Protein AF-0000000073259400 (afdb_homodimer)

Structure (mmCIF, N/CA/C/O backbone):
data_AF-0000000073259400-model_v1
#
loop_
_entity.id
_entity.type
_entity.pdbx_description
1 polymer 'Chromosome 3, complete genome'
#
loop_
_atom_site.group_PDB
_atom_site.id
_atom_site.type_symbol
_atom_site.label_atom_id
_atom_site.label_alt_id
_atom_site.label_comp_id
_atom_site.label_asym_id
_atom_site.label_entity_id
_atom_site.label_seq_id
_atom_site.pdbx_PDB_ins_code
_atom_site.Cartn_x
_atom_site.Cartn_y
_atom_site.Cartn_z
_atom_site.occupancy
_atom_site.B_iso_or_equiv
_atom_site.auth_seq_id
_atom_site.auth_comp_id
_atom_site.auth_asym_id
_atom_site.auth_atom_id
_atom_site.pdbx_PDB_model_num
ATOM 1 N N . MET A 1 1 ? 53.688 57.219 13.062 1 26.3 1 MET A N 1
ATOM 2 C CA . MET A 1 1 ? 53.062 55.906 13.102 1 26.3 1 MET A CA 1
ATOM 3 C C . MET A 1 1 ? 52.031 55.844 14.219 1 26.3 1 MET A C 1
ATOM 5 O O . MET A 1 1 ? 52.344 55.469 15.344 1 26.3 1 MET A O 1
ATOM 9 N N . GLN A 1 2 ? 51.031 56.719 14.305 1 27.25 2 GLN A N 1
ATOM 10 C CA . GLN A 1 2 ? 50.188 57.125 15.422 1 27.25 2 GLN A CA 1
ATOM 11 C C . GLN A 1 2 ? 49.188 56 15.758 1 27.25 2 GLN A C 1
ATOM 13 O O . GLN A 1 2 ? 48.594 55.406 14.867 1 27.25 2 GLN A O 1
ATOM 18 N N . ASN A 1 3 ? 49.312 55.344 17 1 28.23 3 ASN A N 1
ATOM 19 C CA . ASN A 1 3 ? 48.688 54.281 17.766 1 28.23 3 ASN A CA 1
ATOM 20 C C . ASN A 1 3 ? 47.188 54.531 17.922 1 28.23 3 ASN A C 1
ATOM 22 O O . ASN A 1 3 ? 46.781 55.438 18.656 1 28.23 3 ASN A O 1
ATOM 26 N N . GLN A 1 4 ? 46.375 54.562 16.844 1 31.14 4 GLN A N 1
ATOM 27 C CA . GLN A 1 4 ? 44.969 54.938 16.938 1 31.14 4 GLN A CA 1
ATOM 28 C C . GLN A 1 4 ? 44.25 54.094 17.984 1 31.14 4 GLN A C 1
ATOM 30 O O . GLN A 1 4 ? 44.406 52.875 18.016 1 31.14 4 GLN A O 1
ATOM 35 N N . PRO A 1 5 ? 43.812 54.719 19.156 1 35.62 5 PRO A N 1
ATOM 36 C CA . PRO A 1 5 ? 43.188 54.125 20.344 1 35.62 5 PRO A CA 1
ATOM 37 C C . PRO A 1 5 ? 42.031 53.219 20.016 1 35.62 5 PRO A C 1
ATOM 39 O O . PRO A 1 5 ? 41.344 53.406 19 1 35.62 5 PRO A O 1
ATOM 42 N N . THR A 1 6 ? 42.156 51.875 20.266 1 33.78 6 THR A N 1
ATOM 43 C CA . THR A 1 6 ? 41.281 50.719 20.109 1 33.78 6 THR A CA 1
ATOM 44 C C . THR A 1 6 ? 39.938 50.969 20.797 1 33.78 6 THR A C 1
ATOM 46 O O . THR A 1 6 ? 39.875 51.344 21.969 1 33.78 6 THR A O 1
ATOM 49 N N . GLY A 1 7 ? 38.938 51.469 20.047 1 32.25 7 GLY A N 1
ATOM 50 C CA . GLY A 1 7 ? 37.594 51.844 20.5 1 32.25 7 GLY A CA 1
ATOM 51 C C . GLY A 1 7 ? 37 50.844 21.5 1 32.25 7 GLY A C 1
ATOM 52 O O . GLY A 1 7 ? 37.5 49.719 21.609 1 32.25 7 GLY A O 1
ATOM 53 N N . PRO A 1 8 ? 36.375 51.375 22.656 1 37.16 8 PRO A N 1
ATOM 54 C CA . PRO A 1 8 ? 35.906 50.625 23.828 1 37.16 8 PRO A CA 1
ATOM 55 C C . PRO A 1 8 ? 35 49.438 23.469 1 37.16 8 PRO A C 1
ATOM 57 O O . PRO A 1 8 ? 34.375 49.438 22.406 1 37.16 8 PRO A O 1
ATOM 60 N N . PRO A 1 9 ? 35.25 48.219 24.047 1 34.56 9 PRO A N 1
ATOM 61 C CA . PRO A 1 9 ? 34.531 46.969 23.844 1 34.56 9 PRO A CA 1
ATOM 62 C C . PRO A 1 9 ? 33.031 47.094 24.047 1 34.56 9 PRO A C 1
ATOM 64 O O . PRO A 1 9 ? 32.594 47.812 24.953 1 34.56 9 PRO A O 1
ATOM 67 N N . ARG A 1 10 ? 32.188 47.094 23 1 32.34 10 ARG A N 1
ATOM 68 C CA . ARG A 1 10 ? 30.719 47.156 23.016 1 32.34 10 ARG A CA 1
ATOM 69 C C . ARG A 1 10 ? 30.141 46.281 24.125 1 32.34 10 ARG A C 1
ATOM 71 O O . ARG A 1 10 ? 30.406 45.094 24.188 1 32.34 10 ARG A O 1
ATOM 78 N N . LYS A 1 11 ? 29.828 46.844 25.25 1 35.34 11 LYS A N 1
ATOM 79 C CA . LYS A 1 11 ? 29.141 46.188 26.375 1 35.34 11 LYS A CA 1
ATOM 80 C C . LYS A 1 11 ? 27.984 45.344 25.875 1 35.34 11 LYS A C 1
ATOM 82 O O . LYS A 1 11 ? 27.172 45.781 25.062 1 35.34 11 LYS A O 1
ATOM 87 N N . ARG A 1 12 ? 28.188 44.094 25.875 1 39 12 ARG A N 1
ATOM 88 C CA . ARG A 1 12 ? 27.219 43.031 25.578 1 39 12 ARG A CA 1
ATOM 89 C C . ARG A 1 12 ? 25.891 43.281 26.297 1 39 12 ARG A C 1
ATOM 91 O O . ARG A 1 12 ? 25.781 43.031 27.5 1 39 12 ARG A O 1
ATOM 98 N N . ALA A 1 13 ? 25.172 44.438 26.078 1 39.91 13 ALA A N 1
ATOM 99 C CA . ALA A 1 13 ? 24.062 44.969 26.875 1 39.91 13 ALA A CA 1
ATOM 100 C C . ALA A 1 13 ? 23.062 43.875 27.219 1 39.91 13 ALA A C 1
ATOM 102 O O . ALA A 1 13 ? 22.688 43.688 28.375 1 39.91 13 ALA A O 1
ATOM 103 N N . LEU A 1 14 ? 21.875 43.688 26.344 1 49.19 14 LEU A N 1
ATOM 104 C CA . LEU A 1 14 ? 20.469 43.938 26.641 1 49.19 14 LEU A CA 1
ATOM 105 C C . LEU A 1 14 ? 19.812 42.688 27.234 1 49.19 14 LEU A C 1
ATOM 107 O O . LEU A 1 14 ? 20.094 41.562 26.797 1 49.19 14 LEU A O 1
ATOM 111 N N . GLN A 1 15 ? 19.359 42.562 28.469 1 58.25 15 GLN A N 1
ATOM 112 C CA . GLN A 1 15 ? 18.547 41.594 29.203 1 58.25 15 GLN A CA 1
ATOM 113 C C . GLN A 1 15 ? 17.297 41.219 28.422 1 58.25 15 GLN A C 1
ATOM 115 O O . GLN A 1 15 ? 16.625 42.062 27.844 1 58.25 15 GLN A O 1
ATOM 120 N N . ALA A 1 16 ? 17.062 39.969 28.172 1 69.62 16 ALA A N 1
ATOM 121 C CA . ALA A 1 16 ? 15.852 39.438 27.531 1 69.62 16 ALA A CA 1
ATOM 122 C C . ALA A 1 16 ? 14.617 39.75 28.359 1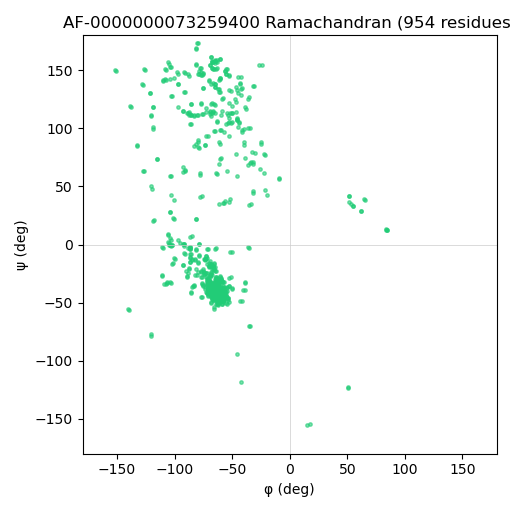 69.62 16 ALA A C 1
ATOM 124 O O . ALA A 1 16 ? 14.703 39.938 29.578 1 69.62 16 ALA A O 1
ATOM 125 N N . CYS A 1 17 ? 13.453 40.094 27.797 1 69.06 17 CYS A N 1
ATOM 126 C CA . CYS A 1 17 ? 12.203 40.375 28.5 1 69.06 17 CYS A CA 1
ATOM 127 C C . CYS A 1 17 ? 11.766 39.125 29.297 1 69.06 17 CYS A C 1
ATOM 129 O O . CYS A 1 17 ? 12.328 38.062 29.125 1 69.06 17 CYS A O 1
ATOM 131 N N . ASP A 1 18 ? 10.914 39.25 30.312 1 71.5 18 ASP A N 1
ATOM 132 C CA . ASP A 1 18 ? 10.484 38.188 31.219 1 71.5 18 ASP A CA 1
ATOM 133 C C . ASP A 1 18 ? 9.906 37 30.453 1 71.5 18 ASP A C 1
ATOM 135 O O . ASP A 1 18 ? 10.188 35.844 30.781 1 71.5 18 ASP A O 1
ATOM 139 N N . PHE A 1 19 ? 9.148 37.344 29.438 1 71.69 19 PHE A N 1
ATOM 140 C CA . PHE A 1 19 ? 8.516 36.312 28.641 1 71.69 19 PHE A CA 1
ATOM 141 C C . PHE A 1 19 ? 9.562 35.531 27.844 1 71.69 19 PHE A C 1
ATOM 143 O O . PHE A 1 19 ? 9.555 34.281 27.859 1 71.69 19 PHE A O 1
ATOM 150 N N . CYS A 1 20 ? 10.383 36.188 27.203 1 70.62 20 CYS A N 1
ATOM 151 C CA . CYS A 1 20 ? 11.422 35.531 26.391 1 70.62 20 CYS A CA 1
ATOM 152 C C . CYS A 1 20 ? 12.398 34.781 27.281 1 70.62 20 CYS A C 1
ATOM 154 O O . CYS A 1 20 ? 12.828 33.688 26.906 1 70.62 20 CYS A O 1
ATOM 156 N N . HIS A 1 21 ? 12.711 35.312 28.453 1 71.44 21 HIS A N 1
ATOM 157 C CA . HIS A 1 21 ? 13.625 34.688 29.406 1 71.44 21 HIS A CA 1
ATOM 158 C C . HIS A 1 21 ? 13.031 33.406 29.969 1 71.44 21 HIS A C 1
ATOM 160 O O . HIS A 1 21 ? 13.719 32.375 30.047 1 71.44 21 HIS A O 1
ATOM 166 N N . SER A 1 22 ? 11.797 33.531 30.297 1 67.94 22 SER A N 1
ATOM 167 C CA . SER A 1 22 ? 11.156 32.375 30.938 1 67.94 22 SER A CA 1
ATOM 168 C C . SER A 1 22 ? 10.984 31.234 29.953 1 67.94 22 SER A C 1
ATOM 170 O O . SER A 1 22 ? 10.984 30.062 30.344 1 67.94 22 SER A O 1
ATOM 172 N N . ARG A 1 23 ? 10.898 31.625 28.672 1 65.75 23 ARG A N 1
ATOM 173 C CA . ARG A 1 23 ? 10.594 30.609 27.656 1 65.75 23 ARG A CA 1
ATOM 174 C C . ARG A 1 23 ? 11.836 30.266 26.844 1 65.75 23 ARG A C 1
ATOM 176 O O . ARG A 1 23 ? 11.766 29.453 25.922 1 65.75 23 ARG A O 1
ATOM 183 N N . GLY A 1 24 ? 13.008 30.891 27.203 1 65.38 24 GLY A N 1
ATOM 184 C CA . GLY A 1 24 ? 14.281 30.703 26.531 1 65.38 24 GLY A CA 1
ATOM 185 C C . GLY A 1 24 ? 14.25 31.141 25.078 1 65.38 24 GLY A C 1
ATOM 186 O O . GLY A 1 24 ? 14.906 30.547 24.219 1 65.38 24 GLY A O 1
ATOM 187 N N . LEU A 1 25 ? 13.438 32.094 24.703 1 65.19 25 LEU A N 1
ATOM 188 C CA . LEU A 1 25 ? 13.336 32.656 23.359 1 65.19 25 LEU A CA 1
ATOM 189 C C . LEU A 1 25 ? 14.312 33.812 23.172 1 65.19 25 LEU A C 1
ATOM 191 O O . LEU A 1 25 ? 14.727 34.438 24.141 1 65.19 25 LEU A O 1
ATOM 195 N N . LYS A 1 26 ? 14.859 34 21.953 1 67.06 26 LYS A N 1
ATOM 196 C CA . LYS A 1 26 ? 15.672 35.156 21.672 1 67.06 26 LYS A CA 1
ATOM 197 C C . LYS A 1 26 ? 14.828 36.438 21.719 1 67.06 26 LYS A C 1
ATOM 199 O O . LYS A 1 26 ? 13.875 36.594 20.953 1 67.06 26 LYS A O 1
ATOM 204 N N . CYS A 1 27 ? 15.094 37.188 22.594 1 65 27 CYS A N 1
ATOM 205 C CA . CYS A 1 27 ? 14.422 38.469 22.75 1 65 27 CYS A CA 1
ATOM 206 C C . CYS A 1 27 ? 14.859 39.469 21.688 1 65 27 CYS A C 1
ATOM 208 O O . CYS A 1 27 ? 16.016 39.906 21.672 1 65 27 CYS A O 1
ATOM 210 N N . ARG A 1 28 ? 14.164 39.594 20.547 1 64.56 28 ARG A N 1
ATOM 211 C CA . ARG A 1 28 ? 14.469 40.531 19.484 1 64.56 28 ARG A CA 1
ATOM 212 C C . ARG A 1 28 ? 13.961 41.938 19.828 1 64.56 28 ARG A C 1
ATOM 214 O O . ARG A 1 28 ? 12.859 42.312 19.422 1 64.56 28 ARG A O 1
ATOM 221 N N . ARG A 1 29 ? 14.797 42.688 20.469 1 60.22 29 ARG A N 1
ATOM 222 C CA . ARG A 1 29 ? 14.43 44.062 20.859 1 60.22 29 ARG A CA 1
ATOM 223 C C . ARG A 1 29 ? 14.766 45.062 19.75 1 60.22 29 ARG A C 1
ATOM 225 O O . ARG A 1 29 ? 15.836 44.969 19.141 1 60.22 29 ARG A O 1
ATOM 232 N N . LEU A 1 30 ? 13.742 45.656 19.141 1 51.31 30 LEU A N 1
ATOM 233 C CA . LEU A 1 30 ? 14.008 46.75 18.219 1 51.31 30 LEU A CA 1
ATOM 234 C C . LEU A 1 30 ? 14.852 47.844 18.875 1 51.31 30 LEU A C 1
ATOM 236 O O . LEU A 1 30 ? 14.555 48.281 20 1 51.31 30 LEU A O 1
ATOM 240 N N . SER A 1 31 ? 16.062 47.906 18.562 1 46.91 31 SER A N 1
ATOM 241 C CA . SER A 1 31 ? 16.859 49.031 19.047 1 46.91 31 SER A CA 1
ATOM 242 C C . SER A 1 31 ? 16.141 50.375 18.859 1 46.91 31 SER A C 1
ATOM 244 O O . SER A 1 31 ? 15.617 50.656 17.781 1 46.91 31 SER A O 1
ATOM 246 N N . ALA A 1 32 ? 15.641 51 19.906 1 42.41 32 ALA A N 1
ATOM 247 C CA . ALA A 1 32 ? 15.141 52.375 19.906 1 42.41 32 ALA A CA 1
ATOM 248 C C . ALA A 1 32 ? 16.109 53.312 19.172 1 42.41 32 ALA A C 1
ATOM 250 O O . ALA A 1 32 ? 17.328 53.219 19.391 1 42.41 32 ALA A O 1
ATOM 251 N N . ASP A 1 33 ? 15.812 53.781 18.016 1 42 33 ASP A N 1
ATOM 252 C CA . ASP A 1 33 ? 16.438 55.062 17.703 1 42 33 ASP A CA 1
ATOM 253 C C . ASP A 1 33 ? 16.391 56 18.891 1 42 33 ASP A C 1
ATOM 255 O O . ASP A 1 33 ? 15.422 56.031 19.641 1 42 33 ASP A O 1
ATOM 259 N N . PRO A 1 34 ? 17.516 56.688 19.422 1 40.56 34 PRO A N 1
ATOM 260 C CA . PRO A 1 34 ? 17.562 57.625 20.547 1 40.56 34 PRO A CA 1
ATOM 261 C C . PRO A 1 34 ? 16.375 58.594 20.562 1 40.56 34 PRO A C 1
ATOM 263 O O . PRO A 1 34 ? 16.062 59.188 21.594 1 40.56 34 PRO A O 1
ATOM 266 N N . GLN A 1 35 ? 16.062 59.25 19.391 1 40.47 35 GLN A N 1
ATOM 267 C CA . GLN A 1 35 ? 15.172 60.406 19.5 1 40.47 35 GLN A CA 1
ATOM 268 C C . GLN A 1 35 ? 13.773 60 19.953 1 40.47 35 GLN A C 1
ATOM 270 O O . GLN A 1 35 ? 12.969 60.844 20.359 1 40.47 35 GLN A O 1
ATOM 275 N N . THR A 1 36 ? 13.156 59.031 19.234 1 38.88 36 THR A N 1
ATOM 276 C CA . THR A 1 36 ? 11.75 58.844 19.594 1 38.88 36 THR A CA 1
ATOM 277 C C . THR A 1 36 ? 11.625 57.938 20.828 1 38.88 36 THR A C 1
ATOM 279 O O . THR A 1 36 ? 11.922 56.75 20.766 1 38.88 36 THR A O 1
ATOM 282 N N . GLN A 1 37 ? 11.734 58.469 22.062 1 36.44 37 GLN A N 1
ATOM 283 C CA . GLN A 1 37 ? 11.758 58.062 23.469 1 36.44 37 GLN A CA 1
ATOM 284 C C . GLN A 1 37 ? 10.82 56.875 23.703 1 36.44 37 GLN A C 1
ATOM 286 O O . GLN A 1 37 ? 11.156 55.969 24.469 1 36.44 37 GLN A O 1
ATOM 291 N N . ASP A 1 38 ? 9.484 57.156 23.609 1 37.81 38 ASP A N 1
ATOM 292 C CA . ASP A 1 38 ? 8.469 56.438 24.406 1 37.81 38 ASP A CA 1
ATOM 293 C C . ASP A 1 38 ? 8.203 55.062 23.844 1 37.81 38 ASP A C 1
ATOM 295 O O . ASP A 1 38 ? 7.242 54.375 24.25 1 37.81 38 ASP A O 1
ATOM 299 N N . ILE A 1 39 ? 8.383 54.875 22.547 1 43.12 39 ILE A N 1
ATOM 300 C CA . ILE A 1 39 ? 7.758 53.656 22.031 1 43.12 39 ILE A CA 1
ATOM 301 C C . ILE A 1 39 ? 8.383 52.438 22.688 1 43.12 39 ILE A C 1
ATOM 303 O O . ILE A 1 39 ? 9.594 52.219 22.594 1 43.12 39 ILE A O 1
ATOM 307 N N . SER A 1 40 ? 7.684 51.781 23.609 1 47.44 40 SER A N 1
ATOM 308 C CA . SER A 1 40 ? 7.734 50.688 24.531 1 47.44 40 SER A CA 1
ATOM 309 C C . SER A 1 40 ? 8.484 49.5 23.938 1 47.44 40 SER A C 1
ATOM 311 O O . SER A 1 40 ? 8.422 49.25 22.734 1 47.44 40 SER A O 1
ATOM 313 N N . ASN A 1 41 ? 9.672 49.062 24.516 1 53.94 41 ASN A N 1
ATOM 314 C CA . ASN A 1 41 ? 10.609 47.938 24.516 1 53.94 41 ASN A CA 1
ATOM 315 C C . ASN A 1 41 ? 9.891 46.625 24.297 1 53.94 41 ASN A C 1
ATOM 317 O O . ASN A 1 41 ? 9.828 45.781 25.219 1 53.94 41 ASN A O 1
ATOM 321 N N . VAL A 1 42 ? 8.891 46.625 23.531 1 61.44 42 VAL A N 1
ATOM 322 C CA . VAL A 1 42 ? 8.211 45.375 23.266 1 61.44 42 VAL A CA 1
ATOM 323 C C . VAL A 1 42 ? 9.031 44.531 22.281 1 61.44 42 VAL A C 1
ATOM 325 O O . VAL A 1 42 ? 9.539 45.031 21.297 1 61.44 42 VAL A O 1
ATOM 328 N N . CYS A 1 43 ? 9.594 43.406 22.688 1 67.62 43 CYS A N 1
ATOM 329 C CA . CYS A 1 43 ? 10.383 42.531 21.797 1 67.62 43 CYS A CA 1
ATOM 330 C C . CYS A 1 43 ? 9.508 41.906 20.734 1 67.62 43 CYS A C 1
ATOM 332 O O . CYS A 1 43 ? 8.312 41.688 20.953 1 67.62 43 CYS A O 1
ATOM 334 N N . LEU A 1 44 ? 9.961 41.844 19.625 1 66.62 44 LEU A N 1
ATOM 335 C CA . LEU A 1 44 ? 9.258 41.281 18.484 1 66.62 44 LEU A CA 1
ATOM 336 C C . LEU A 1 44 ? 8.75 39.875 18.812 1 66.62 44 LEU A C 1
ATOM 338 O O . LEU A 1 44 ? 7.688 39.469 18.344 1 66.62 44 LEU A O 1
ATOM 342 N N . THR A 1 45 ? 9.438 39.25 19.656 1 69.31 45 THR A N 1
ATOM 343 C CA . THR A 1 45 ? 9.031 37.938 20.078 1 69.31 45 THR A CA 1
ATOM 344 C C . THR A 1 45 ? 7.742 37.969 20.875 1 69.31 45 THR A C 1
ATOM 346 O O . THR A 1 45 ? 6.832 37.188 20.656 1 69.31 45 THR A O 1
ATOM 349 N N . CYS A 1 46 ? 7.695 38.875 21.797 1 68.25 46 CYS A N 1
ATOM 350 C CA . CYS A 1 46 ? 6.496 39.062 22.609 1 68.25 46 CYS A CA 1
ATOM 351 C C . CYS A 1 46 ? 5.312 39.5 21.75 1 68.25 46 CYS A C 1
ATOM 353 O O . CYS A 1 46 ? 4.184 39.031 21.969 1 68.25 46 CYS A O 1
ATOM 355 N N . ILE A 1 47 ? 5.543 40.25 20.766 1 67.62 47 ILE A N 1
ATOM 356 C CA . ILE A 1 47 ? 4.504 40.656 19.844 1 67.62 47 ILE A CA 1
ATOM 357 C C . ILE A 1 47 ? 3.988 39.469 19.062 1 67.62 47 ILE A C 1
ATOM 359 O O . ILE A 1 47 ? 2.777 39.281 18.906 1 67.62 47 ILE A O 1
ATOM 363 N N . ASP A 1 48 ? 4.898 38.719 18.688 1 63.75 48 ASP A N 1
ATOM 364 C CA . ASP A 1 48 ? 4.551 37.562 17.906 1 63.75 48 ASP A CA 1
ATOM 365 C C . ASP A 1 48 ? 3.682 36.594 18.703 1 63.75 48 ASP A C 1
ATOM 367 O O . ASP A 1 48 ? 2.787 35.938 18.156 1 63.75 48 ASP A O 1
ATOM 371 N N . TYR A 1 49 ? 3.93 36.562 20 1 64.81 49 TYR A N 1
ATOM 372 C CA . TYR A 1 49 ? 3.209 35.656 20.906 1 64.81 49 TYR A CA 1
ATOM 373 C C . TYR A 1 49 ? 2.031 36.375 21.547 1 64.81 49 TYR A C 1
ATOM 375 O O . TYR A 1 49 ? 1.343 35.812 22.406 1 64.81 49 TYR A O 1
ATOM 383 N N . ASN A 1 50 ? 1.78 37.625 21.234 1 62.72 50 ASN A N 1
ATOM 384 C CA . ASN A 1 50 ? 0.739 38.5 21.766 1 62.72 50 ASN A CA 1
ATOM 385 C C . ASN A 1 50 ? 0.767 38.562 23.281 1 62.72 50 ASN A C 1
ATOM 387 O O . ASN A 1 50 ? -0.275 38.438 23.938 1 62.72 50 ASN A O 1
ATOM 391 N N . VAL A 1 51 ? 1.895 38.5 23.734 1 69.69 51 VAL A N 1
ATOM 392 C CA . VAL A 1 51 ? 2.039 38.625 25.172 1 69.69 51 VAL A CA 1
ATOM 393 C C . VAL A 1 51 ? 2.641 40 25.516 1 69.69 51 VAL A C 1
ATOM 395 O O . VAL A 1 51 ? 3.295 40.625 24.688 1 69.69 51 VAL A O 1
ATOM 398 N N . GLN A 1 52 ? 2.293 40.562 26.719 1 70.81 52 GLN A N 1
ATOM 399 C CA . GLN A 1 52 ? 2.846 41.812 27.203 1 70.81 52 GLN A CA 1
ATOM 400 C C . GLN A 1 52 ? 4.328 41.688 27.547 1 70.81 52 GLN A C 1
ATOM 402 O O . GLN A 1 52 ? 4.715 40.781 28.297 1 70.81 52 GLN A O 1
ATOM 407 N N . CYS A 1 53 ? 5.172 42.281 26.828 1 69.19 53 CYS A N 1
ATOM 408 C CA . CYS A 1 53 ? 6.609 42.281 27.078 1 69.19 53 CYS A CA 1
ATOM 409 C C . CYS A 1 53 ? 6.938 43 28.375 1 69.19 53 CYS A C 1
ATOM 411 O O . CYS A 1 53 ? 6.727 44.219 28.5 1 69.19 53 CYS A O 1
ATOM 413 N N . THR A 1 54 ? 7.145 42.312 29.531 1 72.62 54 THR A N 1
ATOM 414 C CA . THR A 1 54 ? 7.457 42.906 30.828 1 72.62 54 THR A CA 1
ATOM 415 C C . THR A 1 54 ? 8.914 42.625 31.203 1 72.62 54 THR A C 1
ATOM 417 O O . THR A 1 54 ? 9.523 41.688 30.734 1 72.62 54 THR A O 1
ATOM 420 N N . MET A 1 55 ? 9.695 43.5 31.828 1 63.72 55 MET A N 1
ATOM 421 C CA . MET A 1 55 ? 11.062 43.406 32.344 1 63.72 55 MET A CA 1
ATOM 422 C C . MET A 1 55 ? 11.109 43.656 33.844 1 63.72 55 MET A C 1
ATOM 424 O O . MET A 1 55 ? 11.805 44.594 34.281 1 63.72 55 MET A O 1
ATOM 428 N N . ASN A 1 56 ? 10.242 43.031 34.719 1 64.81 56 ASN A N 1
ATOM 429 C CA . ASN A 1 56 ? 10.141 43.281 36.156 1 64.81 56 ASN A CA 1
ATOM 430 C C . ASN A 1 56 ? 11.133 42.438 36.938 1 64.81 56 ASN A C 1
ATOM 432 O O . ASN A 1 56 ? 11.164 42.5 38.156 1 64.81 56 ASN A O 1
ATOM 436 N N . ARG A 1 57 ? 11.867 41.562 36.25 1 60.62 57 ARG A N 1
ATOM 437 C CA . ARG A 1 57 ? 12.805 40.75 37 1 60.62 57 ARG A CA 1
ATOM 438 C C . ARG A 1 57 ? 13.914 41.562 37.625 1 60.62 57 ARG A C 1
ATOM 440 O O . ARG A 1 57 ? 14.477 42.469 36.969 1 60.62 57 ARG A O 1
ATOM 447 N N . PRO A 1 58 ? 14.016 41.469 39.031 1 54.28 58 PRO A N 1
ATOM 448 C CA . PRO A 1 58 ? 15.078 42.25 39.688 1 54.28 58 PRO A CA 1
ATOM 449 C C . PRO A 1 58 ? 16.469 41.875 39.188 1 54.28 58 PRO A C 1
ATOM 451 O O . PRO A 1 58 ? 16.703 40.75 38.75 1 54.28 58 PRO A O 1
ATOM 454 N N . VAL A 1 59 ? 17.203 42.875 38.719 1 49.22 59 VAL A N 1
ATOM 455 C CA . VAL A 1 59 ? 18.609 42.688 38.344 1 49.22 59 VAL A CA 1
ATOM 456 C C . VAL A 1 59 ? 19.406 42.219 39.531 1 49.22 59 VAL A C 1
ATOM 458 O O . VAL A 1 59 ? 19.562 42.969 40.531 1 49.22 59 VAL A O 1
ATOM 461 N N . LYS A 1 60 ? 19.297 40.969 39.969 1 46 60 LYS A N 1
ATOM 462 C CA . LYS A 1 60 ? 20.125 40.562 41.094 1 46 60 LYS A CA 1
ATOM 463 C C . LYS A 1 60 ? 21.609 40.719 40.781 1 46 60 LYS A C 1
ATOM 465 O O . LYS A 1 60 ? 22.062 40.312 39.688 1 46 60 LYS A O 1
ATOM 470 N N . ARG A 1 61 ? 22.188 41.594 41.406 1 40.94 61 ARG A N 1
ATOM 471 C CA . ARG A 1 61 ? 23.641 41.719 41.438 1 40.94 61 ARG A CA 1
ATOM 472 C C . ARG A 1 61 ? 24.312 40.406 41.781 1 40.94 61 ARG A C 1
ATOM 474 O O . ARG A 1 61 ? 23.859 39.719 42.688 1 40.94 61 ARG A O 1
ATOM 481 N N . ARG A 1 62 ? 25.109 39.781 41.062 1 40.16 62 ARG A N 1
ATOM 482 C CA . ARG A 1 62 ? 25.812 38.531 41.219 1 40.16 62 ARG A CA 1
ATOM 483 C C . ARG A 1 62 ? 26.75 38.562 42.406 1 40.16 62 ARG A C 1
ATOM 485 O O . ARG A 1 62 ? 27.969 38.719 42.25 1 40.16 62 ARG A O 1
ATOM 492 N N . GLY A 1 63 ? 26.438 39.25 43.531 1 31.67 63 GLY A N 1
ATOM 493 C CA . GLY A 1 63 ? 27.5 39.125 44.531 1 31.67 63 GLY A CA 1
ATOM 494 C C . GLY A 1 63 ? 27.688 37.688 45 1 31.67 63 GLY A C 1
ATOM 495 O O . GLY A 1 63 ? 26.812 36.844 44.812 1 31.67 63 GLY A O 1
ATOM 496 N N . ARG A 1 64 ? 28.953 37.438 45.531 1 32.56 64 ARG A N 1
ATOM 497 C CA . ARG A 1 64 ? 29.375 36.156 46.062 1 32.56 64 ARG A CA 1
ATOM 498 C C . ARG A 1 64 ? 28.516 35.719 47.25 1 32.56 64 ARG A C 1
ATOM 500 O O . ARG A 1 64 ? 28.453 36.438 48.25 1 32.56 64 ARG A O 1
ATOM 507 N N . LYS A 1 65 ? 27.438 35.094 47.094 1 32.59 65 LYS A N 1
ATOM 508 C CA . LYS A 1 65 ? 26.688 34.719 48.281 1 32.59 65 LYS A CA 1
ATOM 509 C C . LYS A 1 65 ? 27.594 34.094 49.344 1 32.59 65 LYS A C 1
ATOM 511 O O . LYS A 1 65 ? 28.453 33.25 49 1 32.59 65 LYS A O 1
ATOM 516 N N . PRO A 1 66 ? 27.828 34.625 50.438 1 31.33 66 PRO A N 1
ATOM 517 C CA . PRO A 1 66 ? 28.688 34.094 51.5 1 31.33 66 PRO A CA 1
ATOM 518 C C . PRO A 1 66 ? 28.406 32.625 51.781 1 31.33 66 PRO A C 1
ATOM 520 O O . PRO A 1 66 ? 27.297 32.125 51.562 1 31.33 66 PRO A O 1
ATOM 523 N N . THR A 1 67 ? 29.516 31.75 51.938 1 30.52 67 THR A N 1
ATOM 524 C CA . THR A 1 67 ? 29.625 30.312 52.188 1 30.52 67 THR A CA 1
ATOM 525 C C . THR A 1 67 ? 28.922 29.922 53.469 1 30.52 67 THR A C 1
ATOM 527 O O . THR A 1 67 ? 29.453 30.109 54.562 1 30.52 67 THR A O 1
ATOM 530 N N . GLY A 1 68 ? 27.812 30.516 53.844 1 30.55 68 GLY A N 1
ATOM 531 C CA . GLY A 1 68 ? 27.359 30.188 55.188 1 30.55 68 GLY A CA 1
ATOM 532 C C . GLY A 1 68 ? 27.484 28.719 55.531 1 30.55 68 GLY A C 1
ATOM 533 O O . GLY A 1 68 ? 27.625 27.875 54.625 1 30.55 68 GLY A O 1
ATOM 534 N N . PRO A 1 69 ? 27.812 28.391 56.812 1 31.02 69 PRO A N 1
ATOM 535 C CA . PRO A 1 69 ? 28.219 27.078 57.344 1 31.02 69 PRO A CA 1
ATOM 536 C C . PRO A 1 69 ? 27.344 25.953 56.781 1 31.02 69 PRO A C 1
ATOM 538 O O . PRO A 1 69 ? 26.203 26.188 56.375 1 31.02 69 PRO A O 1
ATOM 541 N N . SER A 1 70 ? 27.953 24.797 56.438 1 28.84 70 SER A N 1
ATOM 542 C CA . SER A 1 70 ? 27.469 23.547 55.875 1 28.84 70 SER A CA 1
ATOM 543 C C . SER A 1 70 ? 26.312 22.969 56.688 1 28.84 70 SER A C 1
ATOM 545 O O . SER A 1 70 ? 26.547 22.359 57.75 1 28.84 70 SER A O 1
ATOM 547 N N . GLY A 1 71 ? 25.438 23.781 57.219 1 26.81 71 GLY A N 1
ATOM 548 C CA . GLY A 1 71 ? 24.484 23.219 58.156 1 26.81 71 GLY A CA 1
ATOM 549 C C . GLY A 1 71 ? 24.047 21.797 57.781 1 26.81 71 GLY A C 1
ATOM 550 O O . GLY A 1 71 ? 24.094 21.406 56.625 1 26.81 71 GLY A O 1
ATOM 551 N N . GLU A 1 72 ? 24.203 20.859 58.844 1 30.44 72 GLU A N 1
ATOM 552 C CA . GLU A 1 72 ? 23.812 19.453 58.938 1 30.44 72 GLU A CA 1
ATOM 553 C C . GLU A 1 72 ? 22.484 19.203 58.219 1 30.44 72 GLU A C 1
ATOM 555 O O . GLU A 1 72 ? 21.453 19.734 58.656 1 30.44 72 GLU A O 1
ATOM 560 N N . THR A 1 73 ? 22.516 19.312 57.031 1 28.36 73 THR A N 1
ATOM 561 C CA . THR A 1 73 ? 21.328 19.188 56.156 1 28.36 73 THR A CA 1
ATOM 562 C C . THR A 1 73 ? 20.438 18.062 56.656 1 28.36 73 THR A C 1
ATOM 564 O O . THR A 1 73 ? 20.891 16.938 56.844 1 28.36 73 THR A O 1
ATOM 567 N N . GLY A 1 74 ? 19.547 18.375 57.625 1 29.17 74 GLY A N 1
ATOM 568 C CA . GLY A 1 74 ? 18.609 17.422 58.156 1 29.17 74 GLY A CA 1
ATOM 569 C C . GLY A 1 74 ? 18.297 16.281 57.188 1 29.17 74 GLY A C 1
ATOM 570 O O . GLY A 1 74 ? 18.641 16.344 56 1 29.17 74 GLY A O 1
ATOM 571 N N . PRO A 1 75 ? 17.859 15.062 57.875 1 30.77 75 PRO A N 1
ATOM 572 C CA . PRO A 1 75 ? 17.734 13.852 57.062 1 30.77 75 PRO A CA 1
ATOM 573 C C . PRO A 1 75 ? 17.141 14.117 55.688 1 30.77 75 PRO A C 1
ATOM 575 O O . PRO A 1 75 ? 16.25 14.961 55.531 1 30.77 75 PRO A O 1
ATOM 578 N N . GLY A 1 76 ? 17.938 14.211 54.75 1 28.81 76 GLY A N 1
ATOM 579 C CA . GLY A 1 76 ? 17.672 14.422 53.344 1 28.81 76 GLY A CA 1
ATOM 580 C C . GLY A 1 76 ? 16.359 13.805 52.906 1 28.81 76 GLY A C 1
ATOM 581 O O . GLY A 1 76 ? 16.203 12.586 52.938 1 28.81 76 GLY A O 1
ATOM 582 N N . VAL A 1 77 ? 15.281 14.438 53.375 1 30.84 77 VAL A N 1
ATOM 583 C CA . VAL A 1 77 ? 14.047 13.93 52.781 1 30.84 77 VAL A CA 1
ATOM 584 C C . VAL A 1 77 ? 14.312 13.469 51.375 1 30.84 77 VAL A C 1
ATOM 586 O O . VAL A 1 77 ? 14.688 14.266 50.5 1 30.84 77 VAL A O 1
ATOM 589 N N . GLN A 1 78 ? 15.047 12.398 51.188 1 29.56 78 GLN A N 1
ATOM 590 C CA . GLN A 1 78 ? 15.047 11.664 49.938 1 29.56 78 GLN A CA 1
ATOM 591 C C . GLN A 1 78 ? 13.758 11.906 49.125 1 29.56 78 GLN A C 1
ATOM 593 O O . GLN A 1 78 ? 12.695 11.406 49.5 1 29.56 78 GLN A O 1
ATOM 598 N N . ALA A 1 79 ? 13.609 13.102 48.812 1 32.41 79 ALA A N 1
ATOM 599 C CA . ALA A 1 79 ? 12.484 13.211 47.875 1 32.41 79 ALA A CA 1
ATOM 600 C C . ALA A 1 79 ? 12.352 11.953 47.031 1 32.41 79 ALA A C 1
ATOM 602 O O . ALA A 1 79 ? 13.32 11.516 46.406 1 32.41 79 ALA A O 1
ATOM 603 N N . ASP A 1 80 ? 11.836 11.023 47.562 1 32.41 80 ASP A N 1
ATOM 604 C CA . ASP A 1 80 ? 11.477 9.836 46.781 1 32.41 80 ASP A CA 1
ATOM 605 C C . ASP A 1 80 ? 11.344 10.156 45.312 1 32.41 80 ASP A C 1
ATOM 607 O O . ASP A 1 80 ? 10.586 11.047 44.938 1 32.41 80 ASP A O 1
ATOM 611 N N . PRO A 1 81 ? 12.469 10.312 44.594 1 36.31 81 PRO A N 1
ATOM 612 C CA . PRO A 1 81 ? 12.281 10.484 43.156 1 36.31 81 PRO A CA 1
ATOM 613 C C . PRO A 1 81 ? 10.922 9.984 42.656 1 36.31 81 PRO A C 1
ATOM 615 O O . PRO A 1 81 ? 10.719 8.773 42.562 1 36.31 81 PRO A O 1
ATOM 618 N N . GLN A 1 82 ? 9.984 10.242 43.312 1 35.88 82 GLN A N 1
ATOM 619 C CA . GLN A 1 82 ? 8.68 9.836 42.812 1 35.88 82 GLN A CA 1
ATOM 620 C C . GLN A 1 82 ? 8.648 9.875 41.281 1 35.88 82 GLN A C 1
ATOM 622 O O . GLN A 1 82 ? 8.547 10.953 40.688 1 35.88 82 GLN A O 1
ATOM 627 N N . THR A 1 83 ? 9.633 9.398 40.562 1 42.06 83 THR A N 1
ATOM 628 C CA . THR A 1 83 ? 9.578 9.023 39.125 1 42.06 83 THR A CA 1
ATOM 629 C C . THR A 1 83 ? 8.141 9.047 38.625 1 42.06 83 THR A C 1
ATOM 631 O O . THR A 1 83 ? 7.336 8.18 38.969 1 42.06 83 THR A O 1
ATOM 634 N N . SER A 1 84 ? 7.523 10.062 38.75 1 51.06 84 SER A N 1
ATOM 635 C CA . SER A 1 84 ? 6.168 10.281 38.25 1 51.06 84 SER A CA 1
ATOM 636 C C . SER A 1 84 ? 5.859 9.367 37.062 1 51.06 84 SER A C 1
ATOM 638 O O . SER A 1 84 ? 6.562 9.391 36.062 1 51.06 84 SER A O 1
ATOM 640 N N . SER A 1 85 ? 5.391 8.211 37.281 1 71.06 85 SER A N 1
ATOM 641 C CA . SER A 1 85 ? 4.969 7.129 36.406 1 71.06 85 SER A CA 1
ATOM 642 C C . SER A 1 85 ? 4.336 7.676 35.125 1 71.06 85 SER A C 1
ATOM 644 O O . SER A 1 85 ? 3.477 8.562 35.188 1 71.06 85 SER A O 1
ATOM 646 N N . PHE A 1 86 ? 5.043 7.723 34.031 1 79.44 86 PHE A N 1
ATOM 647 C CA . PHE A 1 86 ? 4.484 8.156 32.75 1 79.44 86 PHE A CA 1
ATOM 648 C C . PHE A 1 86 ? 3.039 7.695 32.594 1 79.44 86 PHE A C 1
ATOM 650 O O . PHE A 1 86 ? 2.299 8.219 31.766 1 79.44 86 PHE A O 1
ATOM 657 N N . LYS A 1 87 ? 2.66 6.93 33.719 1 83.19 87 LYS A N 1
ATOM 658 C CA . LYS A 1 87 ? 1.299 6.41 33.656 1 83.19 87 LYS A CA 1
ATOM 659 C C . LYS A 1 87 ? 0.373 7.172 34.594 1 83.19 87 LYS A C 1
ATOM 661 O O . LYS A 1 87 ? -0.792 6.801 34.75 1 83.19 87 LYS A O 1
ATOM 666 N N . SER A 1 88 ? 0.893 8.203 35.125 1 86.62 88 SER A N 1
ATOM 667 C CA . SER A 1 88 ? 0.036 8.969 36.031 1 86.62 88 SER A CA 1
ATOM 668 C C . SER A 1 88 ? -1.139 9.586 35.281 1 86.62 88 SER A C 1
ATOM 670 O O . SER A 1 88 ? -0.974 10.102 34.188 1 86.62 88 SER A O 1
ATOM 672 N N . PRO A 1 89 ? -2.32 9.539 35.875 1 87.56 89 PRO A N 1
ATOM 673 C CA . PRO A 1 89 ? -3.508 10.086 35.188 1 87.56 89 PRO A CA 1
ATOM 674 C C . PRO A 1 89 ? -3.373 11.57 34.875 1 87.56 89 PRO A C 1
ATOM 676 O O . PRO A 1 89 ? -3.861 12.023 33.844 1 87.56 89 PRO A O 1
ATOM 679 N N . ASP A 1 90 ? -2.742 12.297 35.75 1 86.5 90 ASP A N 1
ATOM 680 C CA . ASP A 1 90 ? -2.592 13.727 35.5 1 86.5 90 ASP A CA 1
ATOM 681 C C . ASP A 1 90 ? -1.726 13.984 34.281 1 86.5 90 ASP A C 1
ATOM 683 O O . ASP A 1 90 ? -2.031 14.867 33.469 1 86.5 90 ASP A O 1
ATOM 687 N N . CYS A 1 91 ? -0.72 13.234 34.219 1 87.62 91 CYS A N 1
ATOM 688 C CA . CYS A 1 91 ? 0.172 13.359 33.094 1 87.62 91 CYS A CA 1
ATOM 689 C C . CYS A 1 91 ? -0.543 12.984 31.797 1 87.62 91 CYS A C 1
ATOM 691 O O . CYS A 1 91 ? -0.43 13.688 30.781 1 87.62 91 CYS A O 1
ATOM 693 N N . ILE A 1 92 ? -1.279 11.953 31.844 1 91.94 92 ILE A N 1
ATOM 694 C CA . ILE A 1 92 ? -1.986 11.445 30.672 1 91.94 92 ILE A CA 1
ATOM 695 C C . ILE A 1 92 ? -3.055 12.445 30.234 1 91.94 92 ILE A C 1
ATOM 697 O O . ILE A 1 92 ? -3.193 12.742 29.047 1 91.94 92 ILE A O 1
ATOM 701 N N . HIS A 1 93 ? -3.717 13 31.172 1 91.38 93 HIS A N 1
ATOM 702 C CA . HIS A 1 93 ? -4.754 13.977 30.844 1 91.38 93 HIS A CA 1
ATOM 703 C C . HIS A 1 93 ? -4.156 15.227 30.219 1 91.38 93 HIS A C 1
ATOM 705 O O . HIS A 1 93 ? -4.738 15.805 29.297 1 91.38 93 HIS A O 1
ATOM 711 N N . ARG A 1 94 ? -3.102 15.586 30.75 1 90.81 94 ARG A N 1
ATOM 712 C CA . ARG A 1 94 ? -2.412 16.734 30.172 1 90.81 94 ARG A CA 1
ATOM 713 C C . ARG A 1 94 ? -2.012 16.469 28.719 1 90.81 94 ARG A C 1
ATOM 715 O O . ARG A 1 94 ? -2.18 17.328 27.859 1 90.81 94 ARG A O 1
ATOM 722 N N . LEU A 1 95 ? -1.518 15.297 28.484 1 92.56 95 LEU A N 1
ATOM 723 C CA . LEU A 1 95 ? -1.081 14.938 27.141 1 92.56 95 LEU A CA 1
ATOM 724 C C . LEU A 1 95 ? -2.271 14.836 26.188 1 92.56 95 LEU A C 1
ATOM 726 O O . LEU A 1 95 ? -2.158 15.172 25 1 92.56 95 LEU A O 1
ATOM 730 N N . ILE A 1 96 ? -3.404 14.383 26.672 1 92.88 96 ILE A N 1
ATOM 731 C CA . ILE A 1 96 ? -4.613 14.344 25.859 1 92.88 96 ILE A CA 1
ATOM 732 C C . ILE A 1 96 ? -5.02 15.766 25.484 1 92.88 96 ILE A C 1
ATOM 734 O O . ILE A 1 96 ? -5.387 16.031 24.328 1 92.88 96 ILE A O 1
ATOM 738 N N . GLU A 1 97 ? -4.852 16.656 26.375 1 91.06 97 GLU A N 1
ATOM 739 C CA . GLU A 1 97 ? -5.188 18.062 26.109 1 91.06 97 GLU A CA 1
ATOM 740 C C . GLU A 1 97 ? -4.223 18.672 25.109 1 91.06 97 GLU A C 1
ATOM 742 O O . GLU A 1 97 ? -4.621 19.5 24.281 1 91.06 97 GLU A O 1
ATOM 747 N N . ILE A 1 98 ? -3.074 18.266 25.234 1 90.19 98 ILE A N 1
ATOM 748 C CA . ILE A 1 98 ? -2.08 18.766 24.281 1 90.19 98 ILE A CA 1
ATOM 749 C C . ILE A 1 98 ? -2.41 18.266 22.875 1 90.19 98 ILE A C 1
ATOM 751 O O . ILE A 1 98 ? -2.301 19.016 21.906 1 90.19 98 ILE A O 1
ATOM 755 N N . TYR A 1 99 ? -2.748 17.016 22.797 1 92.31 99 TYR A N 1
ATOM 756 C CA . TYR A 1 99 ? -3.145 16.469 21.5 1 92.31 99 TYR A CA 1
ATOM 757 C C . TYR A 1 99 ? -4.293 17.281 20.906 1 92.31 99 TYR A C 1
ATOM 759 O O . TYR A 1 99 ? -4.281 17.609 19.719 1 92.31 99 TYR A O 1
ATOM 767 N N . ARG A 1 100 ? -5.215 17.594 21.688 1 89.12 100 ARG A N 1
ATOM 768 C CA . ARG A 1 100 ? -6.383 18.359 21.25 1 89.12 100 ARG A CA 1
ATOM 769 C C . ARG A 1 100 ? -5.984 19.75 20.812 1 89.12 100 ARG A C 1
ATOM 771 O O . ARG A 1 100 ? -6.535 20.281 19.844 1 89.12 100 ARG A O 1
ATOM 778 N N . ASP A 1 101 ? -5.035 20.203 21.406 1 85.62 101 ASP A N 1
ATOM 779 C CA . ASP A 1 101 ? -4.613 21.594 21.188 1 85.62 101 ASP A CA 1
ATOM 780 C C . ASP A 1 101 ? -3.748 21.703 19.938 1 85.62 101 ASP A C 1
ATOM 782 O O . ASP A 1 101 ? -3.676 22.766 19.328 1 85.62 101 ASP A O 1
ATOM 786 N N . THR A 1 102 ? -3.121 20.641 19.609 1 86 102 THR A N 1
ATOM 787 C CA . THR A 1 102 ? -2.113 20.766 18.562 1 86 102 THR A CA 1
ATOM 788 C C . THR A 1 102 ? -2.447 19.859 17.391 1 86 102 THR A C 1
ATOM 790 O O . THR A 1 102 ? -3.113 20.281 16.438 1 86 102 THR A O 1
ATOM 793 N N . MET A 1 103 ? -2.184 18.547 17.531 1 81.56 103 MET A N 1
ATOM 794 C CA . MET A 1 103 ? -2.236 17.594 16.422 1 81.56 103 MET A CA 1
ATOM 795 C C . MET A 1 103 ? -3.656 17.453 15.883 1 81.56 103 MET A C 1
ATOM 797 O O . MET A 1 103 ? -3.859 17.359 14.664 1 81.56 103 MET A O 1
ATOM 801 N N . TYR A 1 104 ? -4.527 17.438 16.719 1 80.5 104 TYR A N 1
ATOM 802 C CA . TYR A 1 104 ? -5.918 17.297 16.281 1 80.5 104 TYR A CA 1
ATOM 803 C C . TYR A 1 104 ? -6.34 18.484 15.414 1 80.5 104 TYR A C 1
ATOM 805 O O . TYR A 1 104 ? -6.938 18.281 14.352 1 80.5 104 TYR A O 1
ATOM 813 N N . GLN A 1 105 ? -6.039 19.578 15.844 1 75 105 GLN A N 1
ATOM 814 C CA . GLN A 1 105 ? -6.488 20.797 15.172 1 75 105 GLN A CA 1
ATOM 815 C C . GLN A 1 105 ? -5.699 21.047 13.891 1 75 105 GLN A C 1
ATOM 817 O O . GLN A 1 105 ? -6.219 21.609 12.93 1 75 105 GLN A O 1
ATOM 822 N N . CYS A 1 106 ? -4.559 20.453 13.844 1 69.12 106 CYS A N 1
ATOM 823 C CA . CYS A 1 106 ? -3.695 20.891 12.75 1 69.12 106 CYS A CA 1
ATOM 824 C C . CYS A 1 106 ? -3.576 19.812 11.688 1 69.12 106 CYS A C 1
ATOM 826 O O . CYS A 1 106 ? -3.48 20.109 10.492 1 69.12 106 CYS A O 1
ATOM 828 N N . TYR A 1 107 ? -3.59 18.625 12.094 1 74.25 107 TYR A N 1
ATOM 829 C CA . TYR A 1 107 ? -3.135 17.703 11.062 1 74.25 107 TYR A CA 1
ATOM 830 C C . TYR A 1 107 ? -3.977 16.438 11.047 1 74.25 107 TYR A C 1
ATOM 832 O O . TYR A 1 107 ? -4.613 16.125 10.039 1 74.25 107 TYR A O 1
ATOM 840 N N . PHE A 1 108 ? -3.998 15.836 12.18 1 82 108 PHE A N 1
ATOM 841 C CA . PHE A 1 108 ? -4.418 14.445 12.125 1 82 108 PHE A CA 1
ATOM 842 C C . PHE A 1 108 ? -5.453 14.141 13.195 1 82 108 PHE A C 1
ATOM 844 O O . PHE A 1 108 ? -5.125 13.586 14.25 1 82 108 PHE A O 1
ATOM 851 N N . PRO A 1 109 ? -6.695 14.414 12.828 1 90.38 109 PRO A N 1
ATOM 852 C CA . PRO A 1 109 ? -7.777 14.07 13.758 1 90.38 109 PRO A CA 1
ATOM 853 C C . PRO A 1 109 ? -8.141 12.594 13.711 1 90.38 109 PRO A C 1
ATOM 855 O O . PRO A 1 109 ? -9.195 12.227 13.188 1 90.38 109 PRO A O 1
ATOM 858 N N . PHE A 1 110 ? -7.426 11.82 14.422 1 92.38 110 PHE A N 1
ATOM 859 C CA . PHE A 1 110 ? -7.656 10.375 14.391 1 92.38 110 PHE A CA 1
ATOM 860 C C . PHE A 1 110 ? -8.844 10 15.266 1 92.38 110 PHE A C 1
ATOM 862 O O . PHE A 1 110 ? -9.359 8.883 15.172 1 92.38 110 PHE A O 1
ATOM 869 N N . LEU A 1 111 ? -9.234 10.93 16.125 1 91.75 111 LEU A N 1
ATOM 870 C CA . LEU A 1 111 ? -10.445 10.781 16.938 1 91.75 111 LEU A CA 1
ATOM 871 C C . LEU A 1 111 ? -11.375 11.977 16.75 1 91.75 111 LEU A C 1
ATOM 873 O O . LEU A 1 111 ? -10.922 13.078 16.422 1 91.75 111 LEU A O 1
ATOM 877 N N . SER A 1 112 ? -12.641 11.633 16.906 1 87.06 112 SER A N 1
ATOM 878 C CA . SER A 1 112 ? -13.555 12.773 16.906 1 87.06 112 SER A CA 1
ATOM 879 C C . SER A 1 112 ? -13.344 13.648 18.125 1 87.06 112 SER A C 1
ATOM 881 O O . SER A 1 112 ? -12.82 13.188 19.141 1 87.06 112 SER A O 1
ATOM 883 N N . GLU A 1 113 ? -13.742 14.836 17.969 1 83.69 113 GLU A N 1
ATOM 884 C CA . GLU A 1 113 ? -13.562 15.781 19.062 1 83.69 113 GLU A CA 1
ATOM 885 C C . GLU A 1 113 ? -14.289 15.312 20.328 1 83.69 113 GLU A C 1
ATOM 887 O O . GLU A 1 113 ? -13.75 15.422 21.422 1 83.69 113 GLU A O 1
ATOM 892 N N . ASN A 1 114 ? -15.445 14.812 20.125 1 83.38 114 ASN A N 1
ATOM 893 C CA . ASN A 1 114 ? -16.219 14.32 21.25 1 83.38 114 ASN A CA 1
ATOM 894 C C . ASN A 1 114 ? -15.586 13.086 21.891 1 83.38 114 ASN A C 1
ATOM 896 O O . ASN A 1 114 ? -15.562 12.953 23.109 1 83.38 114 ASN A O 1
ATOM 900 N N . ASP A 1 115 ? -15.156 12.258 21.062 1 88.5 115 ASP A N 1
ATOM 901 C CA . ASP A 1 115 ? -14.516 11.047 21.562 1 88.5 115 ASP A CA 1
ATOM 902 C C . ASP A 1 115 ? -13.25 11.375 22.344 1 88.5 115 ASP A C 1
ATOM 904 O O . ASP A 1 115 ? -12.992 10.766 23.391 1 88.5 115 ASP A O 1
ATOM 908 N N . LEU A 1 116 ? -12.523 12.266 21.906 1 88.38 116 LEU A N 1
ATOM 909 C CA . LEU A 1 116 ? -11.289 12.672 22.562 1 88.38 116 LEU A CA 1
ATOM 910 C C . LEU A 1 116 ? -11.57 13.273 23.938 1 88.38 116 LEU A C 1
ATOM 912 O O . LEU A 1 116 ? -10.789 13.102 24.875 1 88.38 116 LEU A O 1
ATOM 916 N N . GLU A 1 117 ? -12.688 13.836 24.094 1 84.38 117 GLU A N 1
ATOM 917 C CA . GLU A 1 117 ? -13.047 14.516 25.328 1 84.38 117 GLU A CA 1
ATOM 918 C C . GLU A 1 117 ? -13.57 13.531 26.359 1 84.38 117 GLU A C 1
ATOM 920 O O . GLU A 1 117 ? -13.289 13.664 27.562 1 84.38 117 GLU A O 1
ATOM 925 N N . VAL A 1 118 ? -14.242 12.555 25.969 1 89.81 118 VAL A N 1
ATOM 926 C CA . VAL A 1 118 ? -15.039 11.773 26.906 1 89.81 118 VAL A CA 1
ATOM 927 C C . VAL A 1 118 ? -14.375 10.422 27.156 1 89.81 118 VAL A C 1
ATOM 929 O O . VAL A 1 118 ? -14.469 9.875 28.25 1 89.81 118 VAL A O 1
ATOM 932 N N . ARG A 1 119 ? -13.758 9.883 26.25 1 91.31 119 ARG A N 1
ATOM 933 C CA . ARG A 1 119 ? -13.359 8.477 26.266 1 91.31 119 ARG A CA 1
ATOM 934 C C . ARG A 1 119 ? -12.492 8.164 27.484 1 91.31 119 ARG A C 1
ATOM 936 O O . ARG A 1 119 ? -12.688 7.145 28.141 1 91.31 119 ARG A O 1
ATOM 943 N N . TRP A 1 120 ? -11.547 9.07 27.766 1 92.5 120 TRP A N 1
ATOM 944 C CA . TRP A 1 120 ? -10.594 8.781 28.828 1 92.5 120 TRP A CA 1
ATOM 945 C C . TRP A 1 120 ? -10.695 9.82 29.953 1 92.5 120 TRP A C 1
ATOM 947 O O . TRP A 1 120 ? -9.75 10.016 30.703 1 92.5 120 TRP A O 1
ATOM 957 N N . ALA A 1 121 ? -11.758 10.469 30.016 1 88.56 121 ALA A N 1
ATOM 958 C CA . ALA A 1 121 ? -11.938 11.547 30.984 1 88.56 121 ALA A CA 1
ATOM 959 C C . ALA A 1 121 ? -11.961 11 32.406 1 88.56 121 ALA A C 1
ATOM 961 O O . ALA A 1 121 ? -11.398 11.617 33.312 1 88.56 121 ALA A O 1
ATOM 962 N N . ASN A 1 122 ? -12.484 9.852 32.562 1 85.75 122 ASN A N 1
ATOM 963 C CA . ASN A 1 122 ? -12.727 9.391 33.938 1 85.75 122 ASN A CA 1
ATOM 964 C C . ASN A 1 122 ? -11.805 8.242 34.312 1 85.75 122 ASN A C 1
ATOM 966 O O . ASN A 1 122 ? -11.609 7.949 35.469 1 85.75 122 ASN A O 1
ATOM 970 N N . SER A 1 123 ? -11.375 7.488 33.281 1 86.44 123 SER A N 1
ATOM 971 C CA . SER A 1 123 ? -10.57 6.324 33.594 1 86.44 123 SER A CA 1
ATOM 972 C C . SER A 1 123 ? -9.602 5.984 32.469 1 86.44 123 SER A C 1
ATOM 974 O O . SER A 1 123 ? -9.883 6.242 31.297 1 86.44 123 SER A O 1
ATOM 976 N N . ILE A 1 124 ? -8.508 5.43 33 1 88.38 124 ILE A N 1
ATOM 977 C CA . ILE A 1 124 ? -7.516 4.918 32.062 1 88.38 124 ILE A CA 1
ATOM 978 C C . ILE A 1 124 ? -7.797 3.447 31.75 1 88.38 124 ILE A C 1
ATOM 980 O O . ILE A 1 124 ? -8.031 2.654 32.656 1 88.38 124 ILE A O 1
ATOM 984 N N . PRO A 1 125 ? -7.785 3.205 30.469 1 91.94 125 PRO A N 1
ATOM 985 C CA . PRO A 1 125 ? -8.07 1.812 30.125 1 91.94 125 PRO A CA 1
ATOM 986 C C . PRO A 1 125 ? -7.004 0.847 30.625 1 91.94 125 PRO A C 1
ATOM 988 O O . PRO A 1 125 ? -5.879 1.261 30.922 1 91.94 125 PRO A O 1
ATOM 991 N N . ARG A 1 126 ? -7.48 -0.429 30.719 1 90.19 126 ARG A N 1
ATOM 992 C CA . ARG A 1 126 ? -6.555 -1.484 31.109 1 90.19 126 ARG A CA 1
ATOM 993 C C . ARG A 1 126 ? -5.508 -1.73 30.031 1 90.19 126 ARG A C 1
ATOM 995 O O . ARG A 1 126 ? -5.773 -1.513 28.844 1 90.19 126 ARG A O 1
ATOM 1002 N N . GLU A 1 127 ? -4.434 -2.26 30.359 1 89.75 127 GLU A N 1
ATOM 1003 C CA . GLU A 1 127 ? -3.285 -2.434 29.469 1 89.75 127 GLU A CA 1
ATOM 1004 C C . GLU A 1 127 ? -3.582 -3.447 28.375 1 89.75 127 GLU A C 1
ATOM 1006 O O . GLU A 1 127 ? -2.98 -3.398 27.297 1 89.75 127 GLU A O 1
ATOM 1011 N N . ASN A 1 128 ? -4.438 -4.324 28.578 1 87 128 ASN A N 1
ATOM 1012 C CA . ASN A 1 128 ? -4.723 -5.367 27.609 1 87 128 ASN A CA 1
ATOM 1013 C C . ASN A 1 128 ? -5.77 -4.91 26.594 1 87 128 ASN A C 1
ATOM 1015 O O . ASN A 1 128 ? -6.055 -5.621 25.625 1 87 128 ASN A O 1
ATOM 1019 N N . GLU A 1 129 ? -6.219 -3.736 26.812 1 90 129 GLU A N 1
ATOM 1020 C CA . GLU A 1 129 ? -7.223 -3.209 25.891 1 90 129 GLU A CA 1
ATOM 1021 C C . GLU A 1 129 ? -6.578 -2.436 24.75 1 90 129 GLU A C 1
ATOM 1023 O O . GLU A 1 129 ? -5.543 -1.789 24.938 1 90 129 GLU A O 1
ATOM 1028 N N . VAL A 1 130 ? -7.234 -2.525 23.641 1 91.75 130 VAL A N 1
ATOM 1029 C CA . VAL A 1 130 ? -6.746 -1.805 22.469 1 91.75 130 VAL A CA 1
ATOM 1030 C C . VAL A 1 130 ? -6.773 -0.302 22.734 1 91.75 130 VAL A C 1
ATOM 1032 O O . VAL A 1 130 ? -5.906 0.436 22.266 1 91.75 130 VAL A O 1
ATOM 1035 N N . SER A 1 131 ? -7.723 0.101 23.578 1 93.56 131 SER A N 1
ATOM 1036 C CA . SER A 1 131 ? -7.859 1.514 23.922 1 93.56 131 SER A CA 1
ATOM 1037 C C . SER A 1 131 ? -6.629 2.025 24.672 1 93.56 131 SER A C 1
ATOM 1039 O O . SER A 1 131 ? -6.254 3.191 24.531 1 93.56 131 SER A O 1
ATOM 1041 N N . TYR A 1 132 ? -6.051 1.18 25.422 1 95.5 132 TYR A N 1
ATOM 1042 C CA . TYR A 1 132 ? -4.832 1.562 26.125 1 95.5 132 TYR A CA 1
ATOM 1043 C C . TYR A 1 132 ? -3.689 1.797 25.141 1 95.5 132 TYR A C 1
ATOM 1045 O O . TYR A 1 132 ? -2.957 2.783 25.25 1 95.5 132 TYR A O 1
ATOM 1053 N N . MET A 1 133 ? -3.539 0.927 24.234 1 95.06 133 MET A N 1
ATOM 1054 C CA . MET A 1 133 ? -2.525 1.069 23.203 1 95.06 133 MET A CA 1
ATOM 1055 C C . MET A 1 133 ? -2.707 2.377 22.438 1 95.06 133 MET A C 1
ATOM 1057 O O . MET A 1 133 ? -1.738 3.096 22.188 1 95.06 133 MET A O 1
ATOM 1061 N N . LEU A 1 134 ? -3.908 2.67 22.125 1 96.62 134 LEU A N 1
ATOM 1062 C CA . LEU A 1 134 ? -4.242 3.908 21.438 1 96.62 134 LEU A CA 1
ATOM 1063 C C . LEU A 1 134 ? -3.865 5.121 22.281 1 96.62 134 LEU A C 1
ATOM 1065 O O . LEU A 1 134 ? -3.266 6.074 21.766 1 96.62 134 LEU A O 1
ATOM 1069 N N . LEU A 1 135 ? -4.223 5.027 23.516 1 96.69 135 LEU A N 1
ATOM 1070 C CA . LEU A 1 135 ? -3.926 6.133 24.422 1 96.69 135 LEU A CA 1
ATOM 1071 C C . LEU A 1 135 ? -2.422 6.371 24.516 1 96.69 135 LEU A C 1
ATOM 1073 O O . LEU A 1 135 ? -1.968 7.516 24.469 1 96.69 135 LEU A O 1
ATOM 1077 N N . MET A 1 136 ? -1.673 5.328 24.625 1 96.81 136 MET A N 1
ATOM 1078 C CA . MET A 1 136 ? -0.221 5.461 24.703 1 96.81 136 MET A CA 1
ATOM 1079 C C . MET A 1 136 ? 0.347 6.051 23.422 1 96.81 136 MET A C 1
ATOM 1081 O O . MET A 1 136 ? 1.278 6.855 23.453 1 96.81 136 MET A O 1
ATOM 1085 N N . ALA A 1 137 ? -0.179 5.613 22.266 1 97.25 137 ALA A N 1
ATOM 1086 C CA . ALA A 1 137 ? 0.259 6.176 21 1 97.25 137 ALA A CA 1
ATOM 1087 C C . ALA A 1 137 ? -0.037 7.672 20.922 1 97.25 137 ALA A C 1
ATOM 1089 O O . ALA A 1 137 ? 0.799 8.453 20.469 1 97.25 137 ALA A O 1
ATOM 1090 N N . LEU A 1 138 ? -1.206 8.023 21.375 1 96.69 138 LEU A N 1
ATOM 1091 C CA . LEU A 1 138 ? -1.599 9.43 21.406 1 96.69 138 LEU A CA 1
ATOM 1092 C C . LEU A 1 138 ? -0.671 10.234 22.312 1 96.69 138 LEU A C 1
ATOM 1094 O O . LEU A 1 138 ? -0.236 11.328 21.938 1 96.69 138 LEU A O 1
ATOM 1098 N N . CYS A 1 139 ? -0.351 9.656 23.406 1 95.62 139 CYS A N 1
ATOM 1099 C CA . CYS A 1 139 ? 0.537 10.328 24.344 1 95.62 139 CYS A CA 1
ATOM 1100 C C . CYS A 1 139 ? 1.937 10.484 23.766 1 95.62 139 CYS A C 1
ATOM 1102 O O . CYS A 1 139 ? 2.619 11.477 24.031 1 95.62 139 CYS A O 1
ATOM 1104 N N . ALA A 1 140 ? 2.334 9.523 23.031 1 95.94 140 ALA A N 1
ATOM 1105 C CA . ALA A 1 140 ? 3.645 9.609 22.391 1 95.94 140 ALA A CA 1
ATOM 1106 C C . ALA A 1 140 ? 3.723 10.812 21.453 1 95.94 140 ALA A C 1
ATOM 1108 O O . ALA A 1 140 ? 4.684 11.586 21.5 1 95.94 140 ALA A O 1
ATOM 1109 N N . VAL A 1 141 ? 2.758 11.023 20.656 1 93.5 141 VAL A N 1
ATOM 1110 C CA . VAL A 1 141 ? 2.723 12.125 19.703 1 93.5 141 VAL A CA 1
ATOM 1111 C C . VAL A 1 141 ? 2.65 13.453 20.453 1 93.5 141 VAL A C 1
ATOM 1113 O O . VAL A 1 141 ? 3.336 14.414 20.094 1 93.5 141 VAL A O 1
ATOM 1116 N N . SER A 1 142 ? 1.847 13.469 21.484 1 92.62 142 SER A N 1
ATOM 1117 C CA . SER A 1 142 ? 1.692 14.688 22.281 1 92.62 142 SER A CA 1
ATOM 1118 C C . SER A 1 142 ? 2.988 15.047 23 1 92.62 142 SER A C 1
ATOM 1120 O O . SER A 1 142 ? 3.354 16.219 23.078 1 92.62 142 SER A O 1
ATOM 1122 N N . ALA A 1 143 ? 3.584 14.031 23.516 1 91.75 143 ALA A N 1
ATOM 1123 C CA . ALA A 1 143 ? 4.844 14.273 24.203 1 91.75 143 ALA A CA 1
ATOM 1124 C C . ALA A 1 143 ? 5.898 14.836 23.25 1 91.75 143 ALA A C 1
ATOM 1126 O O . ALA A 1 143 ? 6.73 15.648 23.656 1 91.75 143 ALA A O 1
ATOM 1127 N N . GLN A 1 144 ? 5.879 14.422 22.094 1 87.5 144 GLN A N 1
ATOM 1128 C CA . GLN A 1 144 ? 6.789 14.961 21.094 1 87.5 144 GLN A CA 1
ATOM 1129 C C . GLN A 1 144 ? 6.52 16.453 20.844 1 87.5 144 GLN A C 1
ATOM 1131 O O . GLN A 1 144 ? 7.453 17.234 20.703 1 87.5 144 GLN A O 1
ATOM 1136 N N . SER A 1 145 ? 5.289 16.797 20.781 1 85.56 145 SER A N 1
ATOM 1137 C CA . SER A 1 145 ? 4.91 18.203 20.625 1 85.56 145 SER A CA 1
ATOM 1138 C C . SER A 1 145 ? 5.34 19.047 21.828 1 85.56 145 SER A C 1
ATOM 1140 O O . SER A 1 145 ? 5.742 20.188 21.672 1 85.56 145 SER A O 1
ATOM 1142 N N . LEU A 1 146 ? 5.207 18.406 22.891 1 85.81 146 LEU A N 1
ATOM 1143 C CA . LEU A 1 146 ? 5.602 19.094 24.125 1 85.81 146 LEU A CA 1
ATOM 1144 C C . LEU A 1 146 ? 7.102 19.359 24.141 1 85.81 146 LEU A C 1
ATOM 1146 O O . LEU A 1 146 ? 7.535 20.438 24.562 1 85.81 146 LEU A O 1
ATOM 1150 N N . THR A 1 147 ? 7.828 18.391 23.688 1 81.25 147 THR A N 1
ATOM 1151 C CA . THR A 1 147 ? 9.281 18.531 23.656 1 81.25 147 THR A CA 1
ATOM 1152 C C . THR A 1 147 ? 9.68 19.688 22.734 1 81.25 147 THR A C 1
ATOM 1154 O O . THR A 1 147 ? 10.656 20.391 23.016 1 81.25 147 THR A O 1
ATOM 1157 N N . LEU A 1 148 ? 8.914 19.922 21.75 1 77.19 148 LEU A N 1
ATOM 1158 C CA . LEU A 1 148 ? 9.203 21 20.797 1 77.19 148 LEU A CA 1
ATOM 1159 C C . LEU A 1 148 ? 8.531 22.297 21.219 1 77.19 148 LEU A C 1
ATOM 1161 O O . LEU A 1 148 ? 8.641 23.312 20.531 1 77.19 148 LEU A O 1
ATOM 1165 N N . LYS A 1 149 ? 7.828 22.219 22.359 1 78.75 149 LYS A N 1
ATOM 1166 C CA . LYS A 1 149 ? 7.066 23.359 22.844 1 78.75 149 LYS A CA 1
ATOM 1167 C C . LYS A 1 149 ? 6.098 23.875 21.797 1 78.75 149 LYS A C 1
ATOM 1169 O O . LYS A 1 149 ? 5.914 25.094 21.656 1 78.75 149 LYS A O 1
ATOM 1174 N N . ALA A 1 150 ? 5.641 22.906 21.062 1 79.88 150 ALA A N 1
ATOM 1175 C CA . ALA A 1 150 ? 4.688 23.219 19.984 1 79.88 150 ALA A CA 1
ATOM 1176 C C . ALA A 1 150 ? 3.252 23.125 20.5 1 79.88 150 ALA A C 1
ATOM 1178 O O . ALA A 1 150 ? 2.486 22.266 20.047 1 79.88 150 ALA A O 1
ATOM 1179 N N . VAL A 1 151 ? 2.949 23.969 21.422 1 81.38 151 VAL A N 1
ATOM 1180 C CA . VAL A 1 151 ? 1.619 23.984 22.016 1 81.38 151 VAL A CA 1
ATOM 1181 C C . VAL A 1 151 ? 1.045 25.391 21.969 1 81.38 151 VAL A C 1
ATOM 1183 O O . VAL A 1 151 ? 1.75 26.375 22.25 1 81.38 151 VAL A O 1
ATOM 1186 N N . PHE A 1 152 ? -0.16 25.484 21.656 1 77.12 152 PHE A N 1
ATOM 1187 C CA . PHE A 1 152 ? -0.791 26.781 21.516 1 77.12 152 PHE A CA 1
ATOM 1188 C C . PHE A 1 152 ? -1.089 27.375 22.891 1 77.12 152 PHE A C 1
ATOM 1190 O O . PHE A 1 152 ? -0.854 28.562 23.125 1 77.12 152 PHE A O 1
ATOM 1197 N N . ASP A 1 153 ? -1.617 26.516 23.703 1 78 153 ASP A N 1
ATOM 1198 C CA . ASP A 1 153 ? -1.928 26.953 25.062 1 78 153 ASP A CA 1
ATOM 1199 C C . ASP A 1 153 ? -0.709 26.812 25.984 1 78 153 ASP A C 1
ATOM 1201 O O . ASP A 1 153 ? -0.342 25.703 26.375 1 78 153 ASP A O 1
ATOM 1205 N N . SER A 1 154 ? -0.245 27.875 26.344 1 78.38 154 SER A N 1
ATOM 1206 C CA . SER A 1 154 ? 0.981 27.906 27.141 1 78.38 154 SER A CA 1
ATOM 1207 C C . SER A 1 154 ? 0.771 27.281 28.516 1 78.38 154 SER A C 1
ATOM 1209 O O . SER A 1 154 ? 1.729 26.828 29.141 1 78.38 154 SER A O 1
ATOM 1211 N N . GLU A 1 155 ? -0.435 27.234 28.875 1 80.69 155 GLU A N 1
ATOM 1212 C CA . GLU A 1 155 ? -0.727 26.641 30.172 1 80.69 155 GLU A CA 1
ATOM 1213 C C . GLU A 1 155 ? -0.41 25.141 30.188 1 80.69 155 GLU A C 1
ATOM 1215 O O . GLU A 1 155 ? -0.177 24.562 31.25 1 80.69 155 GLU A O 1
ATOM 1220 N N . LEU A 1 156 ? -0.348 24.656 29.031 1 82.88 156 LEU A N 1
ATOM 1221 C CA . LEU A 1 156 ? -0.137 23.219 28.922 1 82.88 156 LEU A CA 1
ATOM 1222 C C . LEU A 1 156 ? 1.35 22.875 28.953 1 82.88 156 LEU A C 1
ATOM 1224 O O . LEU A 1 156 ? 1.725 21.719 29.125 1 82.88 156 LEU A O 1
ATOM 1228 N N . LEU A 1 157 ? 2.244 23.75 28.781 1 78.31 157 LEU A N 1
ATOM 1229 C CA . LEU A 1 157 ? 3.68 23.484 28.734 1 78.31 157 LEU A CA 1
ATOM 1230 C C . LEU A 1 157 ? 4.207 23.078 30.109 1 78.31 157 LEU A C 1
ATOM 1232 O O . LEU A 1 157 ? 5.141 22.281 30.203 1 78.31 157 LEU A O 1
ATOM 1236 N N . GLY A 1 158 ? 3.471 23.281 31.188 1 66.31 158 GLY A N 1
ATOM 1237 C CA . GLY A 1 158 ? 3.832 22.938 32.562 1 66.31 158 GLY A CA 1
ATOM 1238 C C . GLY A 1 158 ? 5.305 22.625 32.719 1 66.31 158 GLY A C 1
ATOM 1239 O O . GLY A 1 158 ? 6.148 23.172 32 1 66.31 158 GLY A O 1
ATOM 1240 N N . ASP A 1 159 ? 5.812 21.781 33.781 1 60.22 159 ASP A N 1
ATOM 1241 C CA . ASP A 1 159 ? 7.195 21.422 34.094 1 60.22 159 ASP A CA 1
ATOM 1242 C C . ASP A 1 159 ? 7.727 20.422 33.062 1 60.22 159 ASP A C 1
ATOM 1244 O O . ASP A 1 159 ? 7.172 19.328 32.906 1 60.22 159 ASP A O 1
ATOM 1248 N N . MET A 1 160 ? 8.25 20.797 31.922 1 57.31 160 MET A N 1
ATOM 1249 C CA . MET A 1 160 ? 8.68 20.219 30.641 1 57.31 160 MET A CA 1
ATOM 1250 C C . MET A 1 160 ? 9.359 18.875 30.859 1 57.31 160 MET A C 1
ATOM 1252 O O . MET A 1 160 ? 9.344 18.016 29.984 1 57.31 160 MET A O 1
ATOM 1256 N N . ASN A 1 161 ? 10.109 18.656 32.031 1 53.88 161 ASN A N 1
ATOM 1257 C CA . ASN A 1 161 ? 11.188 17.672 32.094 1 53.88 161 ASN A CA 1
ATOM 1258 C C . ASN A 1 161 ? 10.648 16.25 32.062 1 53.88 161 ASN A C 1
ATOM 1260 O O . ASN A 1 161 ? 11.414 15.297 31.922 1 53.88 161 ASN A O 1
ATOM 1264 N N . VAL A 1 162 ? 9.312 16.078 32.062 1 59.62 162 VAL A N 1
ATOM 1265 C CA . VAL A 1 162 ? 8.969 14.766 32.625 1 59.62 162 VAL A CA 1
ATOM 1266 C C . VAL A 1 162 ? 8.43 13.875 31.5 1 59.62 162 VAL A C 1
ATOM 1268 O O . VAL A 1 162 ? 8.344 12.656 31.656 1 59.62 162 VAL A O 1
ATOM 1271 N N . HIS A 1 163 ? 8.25 14.312 30.109 1 77.81 163 HIS A N 1
ATOM 1272 C CA . HIS A 1 163 ? 7.566 13.367 29.234 1 77.81 163 HIS A CA 1
ATOM 1273 C C . HIS A 1 163 ? 8.469 12.945 28.078 1 77.81 163 HIS A C 1
ATOM 1275 O O . HIS A 1 163 ? 8.727 13.734 27.172 1 77.81 163 HIS A O 1
ATOM 1281 N N . ASP A 1 164 ? 9.016 11.766 28.328 1 86 164 ASP A N 1
ATOM 1282 C CA . ASP A 1 164 ? 9.789 11.164 27.25 1 86 164 ASP A CA 1
ATOM 1283 C C . ASP A 1 164 ? 8.867 10.492 26.219 1 86 164 ASP A C 1
ATOM 1285 O O . ASP A 1 164 ? 8.227 9.484 26.531 1 86 164 ASP A O 1
ATOM 1289 N N . SER A 1 165 ? 8.805 11.07 25.031 1 91.75 165 SER A N 1
ATOM 1290 C CA . SER A 1 165 ? 7.91 10.57 24 1 91.75 165 SER A CA 1
ATOM 1291 C C . SER A 1 165 ? 8.234 9.125 23.641 1 91.75 165 SER A C 1
ATOM 1293 O O . SER A 1 165 ? 7.34 8.336 23.344 1 91.75 165 SER A O 1
ATOM 1295 N N . GLU A 1 166 ? 9.484 8.711 23.766 1 91.81 166 GLU A N 1
ATOM 1296 C CA . GLU A 1 166 ? 9.906 7.363 23.406 1 91.81 166 GLU A CA 1
ATOM 1297 C C . GLU A 1 166 ? 9.344 6.332 24.375 1 91.81 166 GLU A C 1
ATOM 1299 O O . GLU A 1 166 ? 9.055 5.199 23.984 1 91.81 166 GLU A O 1
ATOM 1304 N N . THR A 1 167 ? 9.219 6.73 25.562 1 93.81 167 THR A N 1
ATOM 1305 C CA . THR A 1 167 ? 8.648 5.828 26.547 1 93.81 167 THR A CA 1
ATOM 1306 C C . THR A 1 167 ? 7.211 5.469 26.203 1 93.81 167 THR A C 1
ATOM 1308 O O . THR A 1 167 ? 6.82 4.301 26.266 1 93.81 167 THR A O 1
ATOM 1311 N N . TYR A 1 168 ? 6.469 6.473 25.859 1 95.81 168 TYR A N 1
ATOM 1312 C CA . TYR A 1 168 ? 5.082 6.234 25.484 1 95.81 168 TYR A CA 1
ATOM 1313 C C . TYR A 1 168 ? 4.996 5.43 24.188 1 95.81 168 TYR A C 1
ATOM 1315 O O . TYR A 1 168 ? 4.152 4.539 24.062 1 95.81 168 TYR A O 1
ATOM 1323 N N . PHE A 1 169 ? 5.883 5.723 23.297 1 95.81 169 PHE A N 1
ATOM 1324 C CA . PHE A 1 169 ? 5.926 5 22.031 1 95.81 169 PHE A CA 1
ATOM 1325 C C . PHE A 1 169 ? 6.227 3.523 22.266 1 95.81 169 PHE A C 1
ATOM 1327 O O . PHE A 1 169 ? 5.52 2.654 21.75 1 95.81 169 PHE A O 1
ATOM 1334 N N . THR A 1 170 ? 7.207 3.289 23.047 1 94 170 THR A N 1
ATOM 1335 C CA . THR A 1 170 ? 7.617 1.917 23.328 1 94 170 THR A CA 1
ATOM 1336 C C . THR A 1 170 ? 6.512 1.157 24.047 1 94 170 THR A C 1
ATOM 1338 O O . THR A 1 170 ? 6.297 -0.03 23.797 1 94 170 THR A O 1
ATOM 1341 N N . GLU A 1 171 ? 5.895 1.866 24.906 1 94.38 171 GLU A N 1
ATOM 1342 C CA . GLU A 1 171 ? 4.773 1.25 25.625 1 94.38 171 GLU A CA 1
ATOM 1343 C C . GLU A 1 171 ? 3.65 0.878 24.656 1 94.38 171 GLU A C 1
ATOM 1345 O O . GLU A 1 171 ? 3.082 -0.212 24.75 1 94.38 171 GLU A O 1
ATOM 1350 N N . ALA A 1 172 ? 3.287 1.733 23.766 1 95.69 172 ALA A N 1
ATOM 1351 C CA . ALA A 1 172 ? 2.25 1.446 22.781 1 95.69 172 ALA A CA 1
ATOM 1352 C C . ALA A 1 172 ? 2.641 0.26 21.906 1 95.69 172 ALA A C 1
ATOM 1354 O O . ALA A 1 172 ? 1.842 -0.654 21.688 1 95.69 172 ALA A O 1
ATOM 1355 N N . VAL A 1 173 ? 3.889 0.222 21.469 1 93.69 173 VAL A N 1
ATOM 1356 C CA . VAL A 1 173 ? 4.395 -0.792 20.562 1 93.69 173 VAL A CA 1
ATOM 1357 C C . VAL A 1 173 ? 4.41 -2.154 21.25 1 93.69 173 VAL A C 1
ATOM 1359 O O . VAL A 1 173 ? 4.148 -3.18 20.609 1 93.69 173 VAL A O 1
ATOM 1362 N N . SER A 1 174 ? 4.68 -2.154 22.484 1 91.5 174 SER A N 1
ATOM 1363 C CA . SER A 1 174 ? 4.766 -3.404 23.234 1 91.5 174 SER A CA 1
ATOM 1364 C C . SER A 1 174 ? 3.41 -4.098 23.312 1 91.5 174 SER A C 1
ATOM 1366 O O . SER A 1 174 ? 3.338 -5.305 23.562 1 91.5 174 SER A O 1
ATOM 1368 N N . HIS A 1 175 ? 2.369 -3.381 23.031 1 90.62 175 HIS A N 1
ATOM 1369 C CA . HIS A 1 175 ? 1.034 -3.959 23.156 1 90.62 175 HIS A CA 1
ATOM 1370 C C . HIS A 1 175 ? 0.456 -4.293 21.781 1 90.62 175 HIS A C 1
ATOM 1372 O O . HIS A 1 175 ? -0.677 -4.766 21.672 1 90.62 175 HIS A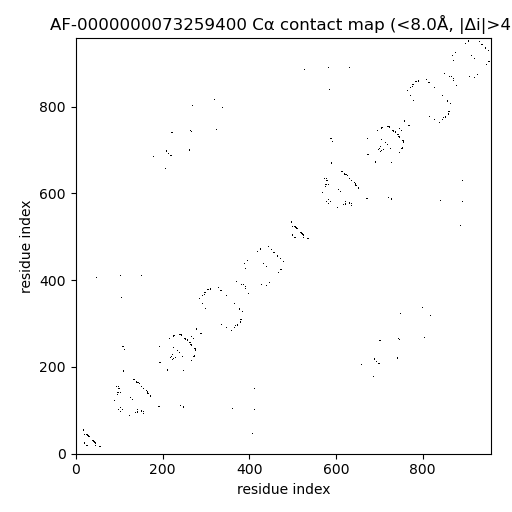 O 1
ATOM 1378 N N . VAL A 1 176 ? 1.199 -4.016 20.75 1 87.56 176 VAL A N 1
ATOM 1379 C CA . VAL A 1 176 ? 0.74 -4.398 19.422 1 87.56 176 VAL A CA 1
ATOM 1380 C C . VAL A 1 176 ? 0.738 -5.918 19.281 1 87.56 176 VAL A C 1
ATOM 1382 O O . VAL A 1 176 ? 1.765 -6.566 19.5 1 87.56 176 VAL A O 1
ATOM 1385 N N . PRO A 1 177 ? -0.36 -6.398 19 1 81.44 177 PRO A N 1
ATOM 1386 C CA . PRO A 1 177 ? -0.425 -7.859 18.906 1 81.44 177 PRO A CA 1
ATOM 1387 C C . PRO A 1 177 ? 0.332 -8.414 17.703 1 81.44 177 PRO A C 1
ATOM 1389 O O . PRO A 1 177 ? 0.467 -7.727 16.688 1 81.44 177 PRO A O 1
ATOM 1392 N N . THR A 1 178 ? 0.727 -9.617 17.875 1 75.5 178 THR A N 1
ATOM 1393 C CA . THR A 1 178 ? 1.413 -10.305 16.781 1 75.5 178 THR A CA 1
ATOM 1394 C C . THR A 1 178 ? 0.443 -10.633 15.648 1 75.5 178 THR A C 1
ATOM 1396 O O . THR A 1 178 ? 0.805 -10.555 14.477 1 75.5 178 THR A O 1
ATOM 1399 N N . ARG A 1 179 ? -0.703 -10.969 16.109 1 74.44 179 ARG A N 1
ATOM 1400 C CA . ARG A 1 179 ? -1.767 -11.203 15.133 1 74.44 179 ARG A CA 1
ATOM 1401 C C . ARG A 1 179 ? -2.945 -10.266 15.375 1 74.44 179 ARG A C 1
ATOM 1403 O O . ARG A 1 179 ? -3.525 -10.266 16.469 1 74.44 179 ARG A O 1
ATOM 1410 N N . VAL A 1 180 ? -3.102 -9.398 14.461 1 70.25 180 VAL A N 1
ATOM 1411 C CA . VAL A 1 180 ? -4.238 -8.492 14.602 1 70.25 180 VAL A CA 1
ATOM 1412 C C . VAL A 1 180 ? -5.539 -9.266 14.406 1 70.25 180 VAL A C 1
ATOM 1414 O O . VAL A 1 180 ? -5.727 -9.922 13.383 1 70.25 180 VAL A O 1
ATOM 1417 N N . PRO A 1 181 ? -6.223 -9.312 15.461 1 66 181 PRO A N 1
ATOM 1418 C CA . PRO A 1 181 ? -7.492 -10.023 15.312 1 66 181 PRO A CA 1
ATOM 1419 C C . PRO A 1 181 ? -8.359 -9.461 14.188 1 66 181 PRO A C 1
ATOM 1421 O O . PRO A 1 181 ? -8.203 -8.297 13.805 1 66 181 PRO A O 1
ATOM 1424 N N . ASP A 1 182 ? -9.016 -10.391 13.648 1 65.69 182 ASP A N 1
ATOM 1425 C CA . ASP A 1 182 ? -9.984 -9.992 12.625 1 65.69 182 ASP A CA 1
ATOM 1426 C C . ASP A 1 182 ? -11.086 -9.117 13.211 1 65.69 182 ASP A C 1
ATOM 1428 O O . ASP A 1 182 ? -12.188 -9.594 13.477 1 65.69 182 ASP A O 1
ATOM 1432 N N . SER A 1 183 ? -10.539 -7.973 13.742 1 66.75 183 SER A N 1
ATOM 1433 C CA . SER A 1 183 ? -11.523 -7.102 14.383 1 66.75 183 SER A CA 1
ATOM 1434 C C . SER A 1 183 ? -11.742 -5.828 13.57 1 66.75 183 SER A C 1
ATOM 1436 O O . SER A 1 183 ? -10.836 -5.359 12.875 1 66.75 183 SER A O 1
ATOM 1438 N N . ASN A 1 184 ? -12.969 -5.504 13.57 1 75.56 184 ASN A N 1
ATOM 1439 C CA . ASN A 1 184 ? -13.383 -4.246 12.953 1 75.56 184 ASN A CA 1
ATOM 1440 C C . ASN A 1 184 ? -13.172 -3.064 13.898 1 75.56 184 ASN A C 1
ATOM 1442 O O . ASN A 1 184 ? -13.812 -2.021 13.742 1 75.56 184 ASN A O 1
ATOM 1446 N N . ASP A 1 185 ? -12.32 -3.322 14.789 1 85.38 185 ASP A N 1
ATOM 1447 C CA . ASP A 1 185 ? -12.062 -2.252 15.742 1 85.38 185 ASP A CA 1
ATOM 1448 C C . ASP A 1 185 ? -11.172 -1.17 15.125 1 85.38 185 ASP A C 1
ATOM 1450 O O . ASP A 1 185 ? -10.008 -1.418 14.82 1 85.38 185 ASP A O 1
ATOM 1454 N N . LEU A 1 186 ? -11.672 0.031 15.094 1 92.94 186 LEU A N 1
ATOM 1455 C CA . LEU A 1 186 ? -10.992 1.142 14.438 1 92.94 186 LEU A CA 1
ATOM 1456 C C . LEU A 1 186 ? -9.812 1.621 15.266 1 92.94 186 LEU A C 1
ATOM 1458 O O . LEU A 1 186 ? -8.961 2.369 14.773 1 92.94 186 LEU A O 1
ATOM 1462 N N . ASP A 1 187 ? -9.742 1.149 16.531 1 94.06 187 ASP A N 1
ATOM 1463 C CA . ASP A 1 187 ? -8.68 1.635 17.406 1 94.06 187 ASP A CA 1
ATOM 1464 C C . ASP A 1 187 ? -7.316 1.111 16.953 1 94.06 187 ASP A C 1
ATOM 1466 O O . ASP A 1 187 ? -6.293 1.757 17.172 1 94.06 187 ASP A O 1
ATOM 1470 N N . TYR A 1 188 ? -7.32 -0.024 16.312 1 93.81 188 TYR A N 1
ATOM 1471 C CA . TYR A 1 188 ? -6.062 -0.468 15.727 1 93.81 188 TYR A CA 1
ATOM 1472 C C . TYR A 1 188 ? -5.605 0.493 14.633 1 93.81 188 TYR A C 1
ATOM 1474 O O . TYR A 1 188 ? -4.434 0.881 14.594 1 93.81 188 TYR A O 1
ATOM 1482 N N . PHE A 1 189 ? -6.582 0.845 13.859 1 95.06 189 PHE A N 1
ATOM 1483 C CA . PHE A 1 189 ? -6.32 1.759 12.75 1 95.06 189 PHE A CA 1
ATOM 1484 C C . PHE A 1 189 ? -5.828 3.105 13.273 1 95.06 189 PHE A C 1
ATOM 1486 O O . PHE A 1 189 ? -4.832 3.641 12.773 1 95.06 189 PHE A O 1
ATOM 1493 N N . ARG A 1 190 ? -6.461 3.562 14.305 1 96.75 190 ARG A N 1
ATOM 1494 C CA . ARG A 1 190 ? -6.07 4.82 14.938 1 96.75 190 ARG A CA 1
ATOM 1495 C C . ARG A 1 190 ? -4.668 4.727 15.523 1 96.75 190 ARG A C 1
ATOM 1497 O O . ARG A 1 190 ? -3.861 5.648 15.375 1 96.75 190 ARG A O 1
ATOM 1504 N N . THR A 1 191 ? -4.43 3.676 16.156 1 96.56 191 THR A N 1
ATOM 1505 C CA . THR A 1 191 ? -3.145 3.479 16.812 1 96.56 191 THR A CA 1
ATOM 1506 C C . THR A 1 191 ? -2.012 3.455 15.797 1 96.56 191 THR A C 1
ATOM 1508 O O . THR A 1 191 ? -1.016 4.164 15.953 1 96.56 191 THR A O 1
ATOM 1511 N N . PHE A 1 192 ? -2.158 2.68 14.773 1 96 192 PHE A N 1
ATOM 1512 C CA . PHE A 1 192 ? -1.114 2.578 13.758 1 96 192 PHE A CA 1
ATOM 1513 C C . PHE A 1 192 ? -0.922 3.91 13.047 1 96 192 PHE A C 1
ATOM 1515 O O . PHE A 1 192 ? 0.203 4.285 12.711 1 96 192 PHE A O 1
ATOM 1522 N N . GLY A 1 193 ? -1.996 4.594 12.82 1 96.69 193 GLY A N 1
ATOM 1523 C CA . GLY A 1 193 ? -1.887 5.93 12.25 1 96.69 193 GLY A CA 1
ATOM 1524 C C . GLY A 1 193 ? -1.071 6.879 13.109 1 96.69 193 GLY A C 1
ATOM 1525 O O . GLY A 1 193 ? -0.177 7.562 12.617 1 96.69 193 GLY A O 1
ATOM 1526 N N . LEU A 1 194 ? -1.379 6.859 14.367 1 97 194 LEU A N 1
ATOM 1527 C CA . LEU A 1 194 ? -0.679 7.742 15.289 1 97 194 LEU A CA 1
ATOM 1528 C C . LEU A 1 194 ? 0.789 7.352 15.414 1 97 194 LEU A C 1
ATOM 1530 O O . LEU A 1 194 ? 1.663 8.219 15.492 1 97 194 LEU A O 1
ATOM 1534 N N . LEU A 1 195 ? 1.024 6.113 15.438 1 96.44 195 LEU A N 1
ATOM 1535 C CA . LEU A 1 195 ? 2.408 5.656 15.492 1 96.44 195 LEU A CA 1
ATOM 1536 C C . LEU A 1 195 ? 3.16 6.059 14.227 1 96.44 195 LEU A C 1
ATOM 1538 O O . LEU A 1 195 ? 4.348 6.383 14.281 1 96.44 195 LEU A O 1
ATOM 1542 N N . ALA A 1 196 ? 2.488 6.004 13.109 1 95.56 196 ALA A N 1
ATOM 1543 C CA . ALA A 1 196 ? 3.094 6.461 11.859 1 95.56 196 ALA A CA 1
ATOM 1544 C C . ALA A 1 196 ? 3.412 7.953 11.914 1 95.56 196 ALA A C 1
ATOM 1546 O O . ALA A 1 196 ? 4.488 8.383 11.492 1 95.56 196 ALA A O 1
ATOM 1547 N N . VAL A 1 197 ? 2.51 8.711 12.438 1 93.12 197 VAL A N 1
ATOM 1548 C CA . VAL A 1 197 ? 2.727 10.141 12.578 1 93.12 197 VAL A CA 1
ATOM 1549 C C . VAL A 1 197 ? 3.938 10.398 13.477 1 93.12 197 VAL A C 1
ATOM 1551 O O . VAL A 1 197 ? 4.805 11.211 13.148 1 93.12 197 VAL A O 1
ATOM 1554 N N . TYR A 1 198 ? 3.943 9.75 14.586 1 93 198 TYR A N 1
ATOM 1555 C CA . TYR A 1 198 ? 5.074 9.867 15.5 1 93 198 TYR A CA 1
ATOM 1556 C C . TYR A 1 198 ? 6.387 9.562 14.781 1 93 198 TYR A C 1
ATOM 1558 O O . TYR A 1 198 ? 7.375 10.281 14.961 1 93 198 TYR A O 1
ATOM 1566 N N . SER A 1 199 ? 6.387 8.5 14.031 1 92.06 199 SER A N 1
ATOM 1567 C CA . SER A 1 199 ? 7.594 8.047 13.344 1 92.06 199 SER A CA 1
ATOM 1568 C C . SER A 1 199 ? 8.031 9.055 12.281 1 92.06 199 SER A C 1
ATOM 1570 O O . SER A 1 199 ? 9.227 9.273 12.086 1 92.06 199 SER A O 1
ATOM 1572 N N . LEU A 1 200 ? 7.113 9.578 11.617 1 87.75 200 LEU A N 1
ATOM 1573 C CA . LEU A 1 200 ? 7.422 10.609 10.633 1 87.75 200 LEU A CA 1
ATOM 1574 C C . LEU A 1 200 ? 8.086 11.812 11.289 1 87.75 200 LEU A C 1
ATOM 1576 O O . LEU A 1 200 ? 9.117 12.297 10.805 1 87.75 200 LEU A O 1
ATOM 1580 N N . LYS A 1 201 ? 7.523 12.227 12.383 1 83.31 201 LYS A N 1
ATOM 1581 C CA . LYS A 1 201 ? 8.031 13.398 13.078 1 83.31 201 LYS A CA 1
ATOM 1582 C C . LYS A 1 201 ? 9.414 13.125 13.68 1 83.31 201 LYS A C 1
ATOM 1584 O O . LYS A 1 201 ? 10.242 14.031 13.773 1 83.31 201 LYS A O 1
ATOM 1589 N N . SER A 1 202 ? 9.594 11.883 14.078 1 82.94 202 SER A N 1
ATOM 1590 C CA . SER A 1 202 ? 10.867 11.523 14.688 1 82.94 202 SER A CA 1
ATOM 1591 C C . SER A 1 202 ? 11.922 11.227 13.625 1 82.94 202 SER A C 1
ATOM 1593 O O . SER A 1 202 ? 13.109 11.094 13.938 1 82.94 202 SER A O 1
ATOM 1595 N N . GLY A 1 203 ? 11.508 11.078 12.438 1 79.75 203 GLY A N 1
ATOM 1596 C CA . GLY A 1 203 ? 12.445 10.812 11.352 1 79.75 203 GLY A CA 1
ATOM 1597 C C . GLY A 1 203 ? 12.812 9.352 11.227 1 79.75 203 GLY A C 1
ATOM 1598 O O . GLY A 1 203 ? 13.805 9.008 10.578 1 79.75 203 GLY A O 1
ATOM 1599 N N . ASN A 1 204 ? 12.07 8.539 11.883 1 87.75 204 ASN A N 1
ATOM 1600 C CA . ASN A 1 204 ? 12.32 7.105 11.773 1 87.75 204 ASN A CA 1
ATOM 1601 C C . ASN A 1 204 ? 11.586 6.504 10.578 1 87.75 204 ASN A C 1
ATOM 1603 O O . ASN A 1 204 ? 10.406 6.152 10.672 1 87.75 204 ASN A O 1
ATOM 1607 N N . LYS A 1 205 ? 12.289 6.234 9.562 1 86.5 205 LYS A N 1
ATOM 1608 C CA . LYS A 1 205 ? 11.703 5.785 8.297 1 86.5 205 LYS A CA 1
ATOM 1609 C C . LYS A 1 205 ? 11.188 4.355 8.414 1 86.5 205 LYS A C 1
ATOM 1611 O O . LYS A 1 205 ? 10.117 4.031 7.891 1 86.5 205 LYS A O 1
ATOM 1616 N N . SER A 1 206 ? 11.945 3.551 9.047 1 89.75 206 SER A N 1
ATOM 1617 C CA . SER A 1 206 ? 11.562 2.146 9.164 1 89.75 206 SER A CA 1
ATOM 1618 C C . SER A 1 206 ? 10.227 1.994 9.883 1 89.75 206 SER A C 1
ATOM 1620 O O . SER A 1 206 ? 9.32 1.317 9.391 1 89.75 206 SER A O 1
ATOM 1622 N N . ASP A 1 207 ? 10.109 2.682 10.992 1 92.56 207 ASP A N 1
ATOM 1623 C CA . ASP A 1 207 ? 8.859 2.625 11.742 1 92.56 207 ASP A CA 1
ATOM 1624 C C . ASP A 1 207 ? 7.715 3.26 10.953 1 92.56 207 ASP A C 1
ATOM 1626 O O . ASP A 1 207 ? 6.578 2.785 11.008 1 92.56 207 ASP A O 1
ATOM 1630 N N . LEU A 1 208 ? 8.031 4.293 10.336 1 93.62 208 LEU A N 1
ATOM 1631 C CA . LEU A 1 208 ? 7.008 4.949 9.531 1 93.62 208 LEU A CA 1
ATOM 1632 C C . LEU A 1 208 ? 6.395 3.977 8.531 1 93.62 208 LEU A C 1
ATOM 1634 O O . LEU A 1 208 ? 5.172 3.822 8.469 1 93.62 208 LEU A O 1
ATOM 1638 N N . HIS A 1 209 ? 7.223 3.316 7.805 1 94 209 HIS A N 1
ATOM 1639 C CA . HIS A 1 209 ? 6.742 2.412 6.77 1 94 209 HIS A CA 1
ATOM 1640 C C . HIS A 1 209 ? 6.074 1.183 7.375 1 94 209 HIS A C 1
ATOM 1642 O O . HIS A 1 209 ? 5.098 0.665 6.828 1 94 209 HIS A O 1
ATOM 1648 N N . ARG A 1 210 ? 6.617 0.766 8.438 1 93.5 210 ARG A N 1
ATOM 1649 C CA . ARG A 1 210 ? 5.996 -0.373 9.109 1 93.5 210 ARG A CA 1
ATOM 1650 C C . ARG A 1 210 ? 4.551 -0.067 9.484 1 93.5 210 ARG A C 1
ATOM 1652 O O . ARG A 1 210 ? 3.643 -0.831 9.156 1 93.5 210 ARG A O 1
ATOM 1659 N N . TYR A 1 211 ? 4.348 0.999 10.125 1 95.62 211 TYR A N 1
ATOM 1660 C CA . TYR A 1 211 ? 3.016 1.297 10.633 1 95.62 211 TYR A CA 1
ATOM 1661 C C . TYR A 1 211 ? 2.098 1.772 9.516 1 95.62 211 TYR A C 1
ATOM 1663 O O . TYR A 1 211 ? 0.894 1.506 9.531 1 95.62 211 TYR A O 1
ATOM 1671 N N . LEU A 1 212 ? 2.656 2.477 8.547 1 96.19 212 LEU A N 1
ATOM 1672 C CA . LEU A 1 212 ? 1.847 2.74 7.363 1 96.19 212 LEU A CA 1
ATOM 1673 C C . LEU A 1 212 ? 1.434 1.438 6.688 1 96.19 212 LEU A C 1
ATOM 1675 O O . LEU A 1 212 ? 0.292 1.301 6.238 1 96.19 212 LEU A O 1
ATOM 1679 N N . GLY A 1 213 ? 2.41 0.548 6.633 1 94.5 213 GLY A N 1
ATOM 1680 C CA . GLY A 1 213 ? 2.09 -0.758 6.082 1 94.5 213 GLY A CA 1
ATOM 1681 C C . GLY A 1 213 ? 0.957 -1.454 6.812 1 94.5 213 GLY A C 1
ATOM 1682 O O . GLY A 1 213 ? 0.077 -2.047 6.184 1 94.5 213 GLY A O 1
ATOM 1683 N N . LEU A 1 214 ? 0.947 -1.352 8.062 1 93.44 214 LEU A N 1
ATOM 1684 C CA . LEU A 1 214 ? -0.11 -1.963 8.859 1 93.44 214 LEU A CA 1
ATOM 1685 C C . LEU A 1 214 ? -1.436 -1.237 8.656 1 93.44 214 LEU A C 1
ATOM 1687 O O . LEU A 1 214 ? -2.498 -1.863 8.648 1 93.44 214 LEU A O 1
ATOM 1691 N N . CYS A 1 215 ? -1.351 0.066 8.516 1 96.12 215 CYS A N 1
ATOM 1692 C CA . CYS A 1 215 ? -2.562 0.804 8.18 1 96.12 215 CYS A CA 1
ATOM 1693 C C . CYS A 1 215 ? -3.148 0.318 6.855 1 96.12 215 CYS A C 1
ATOM 1695 O O . CYS A 1 215 ? -4.352 0.076 6.758 1 96.12 215 CYS A O 1
ATOM 1697 N N . HIS A 1 216 ? -2.314 0.136 5.934 1 95.75 216 HIS A N 1
ATOM 1698 C CA . HIS A 1 216 ? -2.768 -0.324 4.625 1 95.75 216 HIS A CA 1
ATOM 1699 C C . HIS A 1 216 ? -3.354 -1.729 4.707 1 95.75 216 HIS A C 1
ATOM 1701 O O . HIS A 1 216 ? -4.301 -2.057 3.984 1 95.75 216 HIS A O 1
ATOM 1707 N N . ALA A 1 217 ? -2.699 -2.49 5.523 1 94.38 217 ALA A N 1
ATOM 1708 C CA . ALA A 1 217 ? -3.227 -3.836 5.734 1 94.38 217 ALA A CA 1
ATOM 1709 C C . ALA A 1 217 ? -4.664 -3.789 6.242 1 94.38 217 ALA A C 1
ATOM 1711 O O . ALA A 1 217 ? -5.527 -4.527 5.754 1 94.38 217 ALA A O 1
ATOM 1712 N N . LEU A 1 218 ? -4.957 -2.93 7.121 1 94.25 218 LEU A N 1
ATOM 1713 C CA . LEU A 1 218 ? -6.297 -2.816 7.684 1 94.25 218 LEU A CA 1
ATOM 1714 C C . LEU A 1 218 ? -7.273 -2.256 6.652 1 94.25 218 LEU A C 1
ATOM 1716 O O . LEU A 1 218 ? -8.43 -2.678 6.594 1 94.25 218 LEU A O 1
ATOM 1720 N N . ILE A 1 219 ? -6.809 -1.312 5.887 1 95.81 219 ILE A N 1
ATOM 1721 C CA . ILE A 1 219 ? -7.641 -0.746 4.832 1 95.81 219 ILE A CA 1
ATOM 1722 C C . ILE A 1 219 ? -8.047 -1.843 3.85 1 95.81 219 ILE A C 1
ATOM 1724 O O . ILE A 1 219 ? -9.219 -1.961 3.486 1 95.81 219 ILE A O 1
ATOM 1728 N N . ALA A 1 220 ? -7.094 -2.623 3.486 1 93.75 220 ALA A N 1
ATOM 1729 C CA . ALA A 1 220 ? -7.352 -3.699 2.533 1 93.75 220 ALA A CA 1
ATOM 1730 C C . ALA A 1 220 ? -8.25 -4.77 3.145 1 93.75 220 ALA A C 1
ATOM 1732 O O . ALA A 1 220 ? -9.18 -5.254 2.494 1 93.75 220 ALA A O 1
ATOM 1733 N N . GLN A 1 221 ? -7.969 -5.094 4.328 1 91 221 GLN A N 1
ATOM 1734 C CA . GLN A 1 221 ? -8.711 -6.152 5.008 1 91 221 GLN A CA 1
ATOM 1735 C C . GLN A 1 221 ? -10.18 -5.781 5.164 1 91 221 GLN A C 1
ATOM 1737 O O . GLN A 1 221 ? -11.062 -6.625 4.984 1 91 221 GLN A O 1
ATOM 1742 N N . ASN A 1 222 ? -10.422 -4.543 5.48 1 91.31 222 ASN A N 1
ATOM 1743 C CA . ASN A 1 222 ? -11.781 -4.121 5.805 1 91.31 222 ASN A CA 1
ATOM 1744 C C . ASN A 1 222 ? -12.438 -3.383 4.641 1 91.31 222 ASN A C 1
ATOM 1746 O O . ASN A 1 222 ? -13.578 -2.926 4.75 1 91.31 222 ASN A O 1
ATOM 1750 N N . GLY A 1 223 ? -11.742 -3.244 3.607 1 91.62 223 GLY A N 1
ATOM 1751 C CA . GLY A 1 223 ? -12.289 -2.564 2.443 1 91.62 223 GLY A CA 1
ATOM 1752 C C . GLY A 1 223 ? -12.602 -1.102 2.697 1 91.62 223 GLY A C 1
ATOM 1753 O O . GLY A 1 223 ? -13.609 -0.583 2.217 1 91.62 223 GLY A O 1
ATOM 1754 N N . LEU A 1 224 ? -11.781 -0.434 3.428 1 94.81 224 LEU A N 1
ATOM 1755 C CA . LEU A 1 224 ? -12.07 0.926 3.869 1 94.81 224 LEU A CA 1
ATOM 1756 C C . LEU A 1 224 ? -11.93 1.913 2.715 1 94.81 224 LEU A C 1
ATOM 1758 O O . LEU A 1 224 ? -12.391 3.055 2.811 1 94.81 224 LEU A O 1
ATOM 1762 N N . GLN A 1 225 ? -11.336 1.489 1.598 1 93.69 225 GLN A N 1
ATOM 1763 C CA . GLN A 1 225 ? -11.109 2.391 0.473 1 93.69 225 GLN A CA 1
ATOM 1764 C C . GLN A 1 225 ? -12.391 2.586 -0.34 1 93.69 225 GLN A C 1
ATOM 1766 O O . GLN A 1 225 ? -12.461 3.473 -1.193 1 93.69 225 GLN A O 1
ATOM 1771 N N . ASN A 1 226 ? -13.367 1.814 -0.035 1 92.25 226 ASN A N 1
ATOM 1772 C CA . ASN A 1 226 ? -14.625 1.865 -0.766 1 92.25 226 ASN A CA 1
ATOM 1773 C C . ASN A 1 226 ? -15.82 1.759 0.174 1 92.25 226 ASN A C 1
ATOM 1775 O O . ASN A 1 226 ? -16.062 0.703 0.763 1 92.25 226 ASN A O 1
ATOM 1779 N N . GLU A 1 227 ? -16.672 2.75 0.211 1 92.62 227 GLU A N 1
ATOM 1780 C CA . GLU A 1 227 ? -17.781 2.789 1.15 1 92.62 227 GLU A CA 1
ATOM 1781 C C . GLU A 1 227 ? -18.828 1.721 0.821 1 92.62 227 GLU A C 1
ATOM 1783 O O . GLU A 1 227 ? -19.609 1.325 1.683 1 92.62 227 GLU A O 1
ATOM 1788 N N . SER A 1 228 ? -18.828 1.326 -0.43 1 88.06 228 SER A N 1
ATOM 1789 C CA . SER A 1 228 ? -19.797 0.303 -0.82 1 88.06 228 SER A CA 1
ATOM 1790 C C . SER A 1 228 ? -19.484 -1.03 -0.146 1 88.06 228 SER A C 1
ATOM 1792 O O . SER A 1 228 ? -20.344 -1.913 -0.088 1 88.06 228 SER A O 1
ATOM 1794 N N . TYR A 1 229 ? -18.297 -1.185 0.319 1 88.25 229 TYR A N 1
ATOM 1795 C CA . TYR A 1 229 ? -17.906 -2.424 0.979 1 88.25 229 TYR A CA 1
ATOM 1796 C C . TYR A 1 229 ? -18.25 -2.387 2.463 1 88.25 229 TYR A C 1
ATOM 1798 O O . TYR A 1 229 ? -18.172 -3.406 3.15 1 88.25 229 TYR A O 1
ATOM 1806 N N . TRP A 1 230 ? -18.609 -1.2 2.904 1 91.31 230 TRP A N 1
ATOM 1807 C CA . TRP A 1 230 ? -18.891 -1.063 4.332 1 91.31 230 TRP A CA 1
ATOM 1808 C C . TRP A 1 230 ? -20.234 -1.665 4.68 1 91.31 230 TRP A C 1
ATOM 1810 O O . TRP A 1 230 ? -21.172 -1.626 3.873 1 91.31 230 TRP A O 1
ATOM 1820 N N . ASP A 1 231 ? -20.266 -2.199 5.887 1 88.12 231 ASP A N 1
ATOM 1821 C CA . ASP A 1 231 ? -21.547 -2.736 6.363 1 88.12 231 ASP A CA 1
ATOM 1822 C C . ASP A 1 231 ? -22.609 -1.644 6.434 1 88.12 231 ASP A C 1
ATOM 1824 O O . ASP A 1 231 ? -22.359 -0.562 6.969 1 88.12 231 ASP A O 1
ATOM 1828 N N . CYS A 1 232 ? -23.688 -1.943 5.965 1 85.38 232 CYS A N 1
ATOM 1829 C CA . CYS A 1 232 ? -24.766 -0.963 5.895 1 85.38 232 CYS A CA 1
ATOM 1830 C C . CYS A 1 232 ? -25.344 -0.7 7.273 1 85.38 232 CYS A C 1
ATOM 1832 O O . CYS A 1 232 ? -26.047 0.291 7.477 1 85.38 232 CYS A O 1
ATOM 1834 N N . SER A 1 233 ? -24.984 -1.465 8.203 1 89.38 233 SER A N 1
ATOM 1835 C CA . SER A 1 233 ? -25.578 -1.353 9.531 1 89.38 233 SER A CA 1
ATOM 1836 C C . SER A 1 233 ? -24.781 -0.419 10.43 1 89.38 233 SER A C 1
ATOM 1838 O O . SER A 1 233 ? -25.188 -0.11 11.547 1 89.38 233 SER A O 1
ATOM 1840 N N . ILE A 1 234 ? -23.75 0.055 9.836 1 90.56 234 ILE A N 1
ATOM 1841 C CA . ILE A 1 234 ? -22.906 0.902 10.68 1 90.56 234 ILE A CA 1
ATOM 1842 C C . ILE A 1 234 ? -23.562 2.27 10.852 1 90.56 234 ILE A C 1
ATOM 1844 O O . ILE A 1 234 ? -24.25 2.752 9.953 1 90.56 234 ILE A O 1
ATOM 1848 N N . SER A 1 235 ? -23.406 2.889 12 1 91.25 235 SER A N 1
ATOM 1849 C CA . SER A 1 235 ? -23.984 4.195 12.297 1 91.25 235 SER A CA 1
ATOM 1850 C C . SER A 1 235 ? -23.328 5.293 11.469 1 91.25 235 SER A C 1
ATOM 1852 O O . SER A 1 235 ? -22.188 5.137 11 1 91.25 235 SER A O 1
ATOM 1854 N N . LEU A 1 236 ? -24 6.395 11.367 1 90.62 236 LEU A N 1
ATOM 1855 C CA . LEU A 1 236 ? -23.469 7.535 10.617 1 90.62 236 LEU A CA 1
ATOM 1856 C C . LEU A 1 236 ? -22.219 8.102 11.297 1 90.62 236 LEU A C 1
ATOM 1858 O O . LEU A 1 236 ? -21.312 8.57 10.625 1 90.62 236 LEU A O 1
ATOM 1862 N N . ALA A 1 237 ? -22.266 8.039 12.555 1 89.31 237 ALA A N 1
ATOM 1863 C CA . ALA A 1 237 ? -21.094 8.516 13.289 1 89.31 237 ALA A CA 1
ATOM 1864 C C . ALA A 1 237 ? -19.859 7.66 12.977 1 89.31 237 ALA A C 1
ATOM 1866 O O . ALA A 1 237 ? -18.766 8.188 12.82 1 89.31 237 ALA A O 1
ATOM 1867 N N . GLU A 1 238 ? -20.125 6.414 12.875 1 91.69 238 GLU A N 1
ATOM 1868 C CA . GLU A 1 238 ? -19.031 5.508 12.547 1 91.69 238 GLU A CA 1
ATOM 1869 C C . GLU A 1 238 ? -18.562 5.699 11.109 1 91.69 238 GLU A C 1
ATOM 1871 O O . GLU A 1 238 ? -17.375 5.566 10.812 1 91.69 238 GLU A O 1
ATOM 1876 N N . VAL A 1 239 ? -19.469 5.984 10.273 1 94.75 239 VAL A N 1
ATOM 1877 C CA . VAL A 1 239 ? -19.125 6.27 8.883 1 94.75 239 VAL A CA 1
ATOM 1878 C C . VAL A 1 239 ? -18.203 7.48 8.82 1 94.75 239 VAL A C 1
ATOM 1880 O O . VAL A 1 239 ? -17.172 7.449 8.141 1 94.75 239 VAL A O 1
ATOM 1883 N N . ASP A 1 240 ? -18.516 8.5 9.562 1 93.94 240 ASP A N 1
ATOM 1884 C CA . ASP A 1 240 ? -17.703 9.703 9.57 1 93.94 240 ASP A CA 1
ATOM 1885 C C . ASP A 1 240 ? -16.328 9.43 10.172 1 93.94 240 ASP A C 1
ATOM 1887 O O . ASP A 1 240 ? -15.32 9.992 9.734 1 93.94 240 ASP A O 1
ATOM 1891 N N . ASP A 1 241 ? -16.328 8.578 11.102 1 94.06 241 ASP A N 1
ATOM 1892 C CA . ASP A 1 241 ? -15.055 8.195 11.688 1 94.06 241 ASP A CA 1
ATOM 1893 C C . ASP A 1 241 ? -14.172 7.469 10.672 1 94.06 241 ASP A C 1
ATOM 1895 O O . ASP A 1 241 ? -12.977 7.738 10.578 1 94.06 241 ASP A O 1
ATOM 1899 N N . ARG A 1 242 ? -14.797 6.555 10 1 95.75 242 ARG A N 1
ATOM 1900 C CA . ARG A 1 242 ? -14.062 5.809 8.984 1 95.75 242 ARG A CA 1
ATOM 1901 C C . ARG A 1 242 ? -13.531 6.738 7.895 1 95.75 242 ARG A C 1
ATOM 1903 O O . ARG A 1 242 ? -12.375 6.617 7.477 1 95.75 242 ARG A O 1
ATOM 1910 N N . ARG A 1 243 ? -14.383 7.645 7.508 1 96.06 243 ARG A N 1
ATOM 1911 C CA . ARG A 1 243 ? -13.977 8.609 6.492 1 96.06 243 ARG A CA 1
ATOM 1912 C C . ARG A 1 243 ? -12.797 9.445 6.965 1 96.06 243 ARG A C 1
ATOM 1914 O O . ARG A 1 243 ? -11.805 9.586 6.246 1 96.06 243 ARG A O 1
ATOM 1921 N N . ARG A 1 244 ? -12.883 9.922 8.125 1 94.94 244 ARG A N 1
ATOM 1922 C CA . ARG A 1 244 ? -11.844 10.766 8.695 1 94.94 244 ARG A CA 1
ATOM 1923 C C . ARG A 1 244 ? -10.523 10.008 8.812 1 94.94 244 ARG A C 1
ATOM 1925 O O . ARG A 1 244 ? -9.469 10.516 8.422 1 94.94 244 ARG A O 1
ATOM 1932 N N . LEU A 1 245 ? -10.625 8.836 9.32 1 96.06 245 LEU A N 1
ATOM 1933 C CA . LEU A 1 245 ? -9.43 8.023 9.523 1 96.06 245 LEU A CA 1
ATOM 1934 C C . LEU A 1 245 ? -8.781 7.676 8.188 1 96.06 245 LEU A C 1
ATOM 1936 O O . LEU A 1 245 ? -7.555 7.746 8.047 1 96.06 245 LEU A O 1
ATOM 1940 N N . PHE A 1 246 ? -9.578 7.305 7.285 1 97.25 246 PHE A N 1
ATOM 1941 C CA . PHE A 1 246 ? -9.062 6.953 5.969 1 97.25 246 PHE A CA 1
ATOM 1942 C C . PHE A 1 246 ? -8.289 8.117 5.359 1 97.25 246 PHE A C 1
ATOM 1944 O O . PHE A 1 246 ? -7.152 7.945 4.914 1 97.25 246 PHE A O 1
ATOM 1951 N N . TRP A 1 247 ? -8.859 9.266 5.375 1 96.44 247 TRP A N 1
ATOM 1952 C CA . TRP A 1 247 ? -8.234 10.414 4.727 1 96.44 247 TRP A CA 1
ATOM 1953 C C . TRP A 1 247 ? -7.027 10.898 5.523 1 96.44 247 TRP A C 1
ATOM 1955 O O . TRP A 1 247 ? -6.078 11.438 4.953 1 96.44 247 TRP A O 1
ATOM 1965 N N . CYS A 1 248 ? -7.004 10.703 6.828 1 95.75 248 CYS A N 1
ATOM 1966 C CA . CYS A 1 248 ? -5.805 10.992 7.605 1 95.75 248 CYS A CA 1
ATOM 1967 C C . CYS A 1 248 ? -4.621 10.164 7.109 1 95.75 248 CYS A C 1
ATOM 1969 O O . CYS A 1 248 ? -3.537 10.703 6.875 1 95.75 248 CYS A O 1
ATOM 1971 N N . VAL A 1 249 ? -4.887 8.945 6.922 1 96.88 249 VAL A N 1
ATOM 1972 C CA . VAL A 1 249 ? -3.82 8.047 6.496 1 96.88 249 VAL A CA 1
ATOM 1973 C C . VAL A 1 249 ? -3.432 8.352 5.051 1 96.88 249 VAL A C 1
ATOM 1975 O O . VAL A 1 249 ? -2.25 8.305 4.695 1 96.88 249 VAL A O 1
ATOM 1978 N N . TYR A 1 250 ? -4.438 8.672 4.254 1 97 250 TYR A N 1
ATOM 1979 C CA . TYR A 1 250 ? -4.16 9.031 2.869 1 97 250 TYR A CA 1
ATOM 1980 C C . TYR A 1 250 ? -3.242 10.25 2.799 1 97 250 TYR A C 1
ATOM 1982 O O . TYR A 1 250 ? -2.254 10.25 2.062 1 97 250 TYR A O 1
ATOM 1990 N N . ARG A 1 251 ? -3.555 11.266 3.557 1 94.25 251 ARG A N 1
ATOM 1991 C CA . ARG A 1 251 ? -2.738 12.477 3.58 1 94.25 251 ARG A CA 1
ATOM 1992 C C . ARG A 1 251 ? -1.336 12.18 4.102 1 94.25 251 ARG A C 1
ATOM 1994 O O . ARG A 1 251 ? -0.351 12.703 3.582 1 94.25 251 ARG A O 1
ATOM 2001 N N . LEU A 1 252 ? -1.317 11.414 5.098 1 93.38 252 LEU A N 1
ATOM 2002 C CA . LEU A 1 252 ? -0.024 11.023 5.648 1 93.38 252 LEU A CA 1
ATOM 2003 C C . LEU A 1 252 ? 0.819 10.305 4.598 1 93.38 252 LEU A C 1
ATOM 2005 O O . LEU A 1 252 ? 2.021 10.562 4.484 1 93.38 252 LEU A O 1
ATOM 2009 N N . GLU A 1 253 ? 0.2 9.469 3.865 1 95.31 253 GLU A N 1
ATOM 2010 C CA . GLU A 1 253 ? 0.875 8.711 2.816 1 95.31 253 GLU A CA 1
ATOM 2011 C C . GLU A 1 253 ? 1.412 9.633 1.727 1 95.31 253 GLU A C 1
ATOM 2013 O O . GLU A 1 253 ? 2.574 9.523 1.332 1 95.31 253 GLU A O 1
ATOM 2018 N N . VAL A 1 254 ? 0.608 10.469 1.23 1 93.69 254 VAL A N 1
ATOM 2019 C CA . VAL A 1 254 ? 0.989 11.352 0.133 1 93.69 254 VAL A CA 1
ATOM 2020 C C . VAL A 1 254 ? 2.072 12.32 0.601 1 93.69 254 VAL A C 1
ATOM 2022 O O . VAL A 1 254 ? 3.053 12.555 -0.11 1 93.69 254 VAL A O 1
ATOM 2025 N N . HIS A 1 255 ? 1.866 12.773 1.79 1 87.44 255 HIS A N 1
ATOM 2026 C CA . HIS A 1 255 ? 2.869 13.68 2.346 1 87.44 255 HIS A CA 1
ATOM 2027 C C . HIS A 1 255 ? 4.223 12.984 2.475 1 87.44 255 HIS A C 1
ATOM 2029 O O . HIS A 1 255 ? 5.246 13.531 2.066 1 87.44 255 HIS A O 1
ATOM 2035 N N . SER A 1 256 ? 4.23 11.883 3.062 1 89.62 256 SER A N 1
ATOM 2036 C CA . SER A 1 256 ? 5.484 11.164 3.256 1 89.62 256 SER A CA 1
ATOM 2037 C C . SER A 1 256 ? 6.109 10.773 1.92 1 89.62 256 SER A C 1
ATOM 2039 O O . SER A 1 256 ? 7.332 10.797 1.771 1 89.62 256 SER A O 1
ATOM 2041 N N . ALA A 1 257 ? 5.297 10.406 0.967 1 91.06 257 ALA A N 1
ATOM 2042 C CA . ALA A 1 257 ? 5.809 10.078 -0.358 1 91.06 257 ALA A CA 1
ATOM 2043 C C . ALA A 1 257 ? 6.469 11.281 -1.013 1 91.06 257 ALA A C 1
ATOM 2045 O O . ALA A 1 257 ? 7.473 11.148 -1.715 1 91.06 257 ALA A O 1
ATOM 2046 N N . CYS A 1 258 ? 5.875 12.367 -0.792 1 84.19 258 CYS A N 1
ATOM 2047 C CA . CYS A 1 258 ? 6.41 13.602 -1.348 1 84.19 258 CYS A CA 1
ATOM 2048 C C . CYS A 1 258 ? 7.781 13.922 -0.76 1 84.19 258 CYS A C 1
ATOM 2050 O O . CYS A 1 258 ? 8.695 14.312 -1.485 1 84.19 258 CYS A O 1
ATOM 2052 N N . VAL A 1 259 ? 7.863 13.648 0.495 1 75.88 259 VAL A N 1
ATOM 2053 C CA . VAL A 1 259 ? 9.07 14.039 1.21 1 75.88 259 VAL A CA 1
ATOM 2054 C C . VAL A 1 259 ? 10.141 12.961 1.054 1 75.88 259 VAL A C 1
ATOM 2056 O O . VAL A 1 259 ? 11.312 13.273 0.812 1 75.88 259 VAL A O 1
ATOM 2059 N N . LEU A 1 260 ? 9.711 11.719 1.139 1 80.69 260 LEU A N 1
ATOM 2060 C CA . LEU A 1 260 ? 10.695 10.641 1.222 1 80.69 260 LEU A CA 1
ATOM 2061 C C . LEU A 1 260 ? 10.852 9.945 -0.127 1 80.69 260 LEU A C 1
ATOM 2063 O O . LEU A 1 260 ? 11.789 9.164 -0.321 1 80.69 260 LEU A O 1
ATOM 2067 N N . GLY A 1 261 ? 9.93 10.133 -1.032 1 82.62 261 GLY A N 1
ATOM 2068 C CA . GLY A 1 261 ? 10.062 9.609 -2.381 1 82.62 261 GLY A CA 1
ATOM 2069 C C . GLY A 1 261 ? 9.609 8.164 -2.508 1 82.62 261 GLY A C 1
ATOM 2070 O O . GLY A 1 261 ? 9.898 7.504 -3.51 1 82.62 261 GLY A O 1
ATOM 2071 N N . HIS A 1 262 ? 8.961 7.664 -1.527 1 90 262 HIS A N 1
ATOM 2072 C CA . HIS A 1 262 ? 8.531 6.273 -1.602 1 90 262 HIS A CA 1
ATOM 2073 C C . HIS A 1 262 ? 7.273 6.133 -2.447 1 90 262 HIS A C 1
ATOM 2075 O O . HIS A 1 262 ? 6.668 7.129 -2.842 1 90 262 HIS A O 1
ATOM 2081 N N . ILE A 1 263 ? 6.883 4.902 -2.691 1 93.5 263 ILE A N 1
ATOM 2082 C CA . ILE A 1 263 ? 5.727 4.582 -3.516 1 93.5 263 ILE A CA 1
ATOM 2083 C C . ILE A 1 263 ? 4.445 4.973 -2.781 1 93.5 263 ILE A C 1
ATOM 2085 O O . ILE A 1 263 ? 4.371 4.875 -1.555 1 93.5 263 ILE A O 1
ATOM 2089 N N . ILE A 1 264 ? 3.525 5.484 -3.533 1 94.88 264 ILE A N 1
ATOM 2090 C CA . ILE A 1 264 ? 2.209 5.75 -2.965 1 94.88 264 ILE A CA 1
ATOM 2091 C C . ILE A 1 264 ? 1.351 4.488 -3.037 1 94.88 264 ILE A C 1
ATOM 2093 O O . ILE A 1 264 ? 1.037 4.008 -4.129 1 94.88 264 ILE A O 1
ATOM 2097 N N . ARG A 1 265 ? 0.891 3.996 -1.932 1 96 265 ARG A N 1
ATOM 2098 C CA . ARG A 1 265 ? 0.25 2.688 -1.836 1 96 265 ARG A CA 1
ATOM 2099 C C . ARG A 1 265 ? -1.269 2.822 -1.812 1 96 265 ARG A C 1
ATOM 2101 O O . ARG A 1 265 ? -1.987 1.828 -1.935 1 96 265 ARG A O 1
ATOM 2108 N N . LEU A 1 266 ? -1.726 4.008 -1.628 1 95.44 266 LEU A N 1
ATOM 2109 C CA . LEU A 1 266 ? -3.154 4.305 -1.652 1 95.44 266 LEU A CA 1
ATOM 2110 C C . LEU A 1 266 ? -3.5 5.219 -2.822 1 95.44 266 LEU A C 1
ATOM 2112 O O . LEU A 1 266 ? -3.842 6.387 -2.623 1 95.44 266 LEU A O 1
ATOM 2116 N N . PRO A 1 267 ? -3.484 4.656 -3.965 1 92.5 267 PRO A N 1
ATOM 2117 C CA . PRO A 1 267 ? -3.736 5.523 -5.121 1 92.5 267 PRO A CA 1
ATOM 2118 C C . PRO A 1 267 ? -5.152 6.102 -5.129 1 92.5 267 PRO A C 1
ATOM 2120 O O . PRO A 1 267 ? -6.121 5.367 -4.918 1 92.5 267 PRO A O 1
ATOM 2123 N N . GLU A 1 268 ? -5.25 7.344 -5.418 1 92.12 268 GLU A N 1
ATOM 2124 C CA . GLU A 1 268 ? -6.5 8.094 -5.426 1 92.12 268 GLU A CA 1
ATOM 2125 C C . GLU A 1 268 ? -7.516 7.469 -6.379 1 92.12 268 GLU A C 1
ATOM 2127 O O . GLU A 1 268 ? -8.711 7.441 -6.094 1 92.12 268 GLU A O 1
ATOM 2132 N N . ALA A 1 269 ? -7.066 6.902 -7.41 1 87.94 269 ALA A N 1
ATOM 2133 C CA . ALA A 1 269 ? -7.93 6.359 -8.461 1 87.94 269 ALA A CA 1
ATOM 2134 C C . ALA A 1 269 ? -8.711 5.148 -7.957 1 87.94 269 ALA A C 1
ATOM 2136 O O . ALA A 1 269 ? -9.703 4.746 -8.57 1 87.94 269 ALA A O 1
ATOM 2137 N N . GLN A 1 270 ? -8.289 4.578 -6.883 1 90.94 270 GLN A N 1
ATOM 2138 C CA . GLN A 1 270 ? -8.945 3.387 -6.359 1 90.94 270 GLN A CA 1
ATOM 2139 C C . GLN A 1 270 ? -9.828 3.727 -5.156 1 90.94 270 GLN A C 1
ATOM 2141 O O . GLN A 1 270 ? -10.391 2.834 -4.523 1 90.94 270 GLN A O 1
ATOM 2146 N N . ILE A 1 271 ? -9.945 4.992 -4.824 1 92.25 271 ILE A N 1
ATOM 2147 C CA . ILE A 1 271 ? -10.602 5.391 -3.58 1 92.25 271 ILE A CA 1
ATOM 2148 C C . ILE A 1 271 ? -12.016 5.879 -3.875 1 92.25 271 ILE A C 1
ATOM 2150 O O . ILE A 1 271 ? -12.227 6.688 -4.785 1 92.25 271 ILE A O 1
ATOM 2154 N N . SER A 1 272 ? -12.977 5.34 -3.18 1 91.62 272 SER A N 1
ATOM 2155 C CA . SER A 1 272 ? -14.367 5.793 -3.203 1 91.62 272 SER A CA 1
ATOM 2156 C C . SER A 1 272 ? -14.883 6.055 -1.794 1 91.62 272 SER A C 1
ATOM 2158 O O . SER A 1 272 ? -15.789 5.367 -1.323 1 91.62 272 SER A O 1
ATOM 2160 N N . VAL A 1 273 ? -14.266 6.98 -1.192 1 94.5 273 VAL A N 1
ATOM 2161 C CA . VAL A 1 273 ? -14.633 7.367 0.166 1 94.5 273 VAL A CA 1
ATOM 2162 C C . VAL A 1 273 ? -15.023 8.844 0.196 1 94.5 273 VAL A C 1
ATOM 2164 O O . VAL A 1 273 ? -14.305 9.695 -0.324 1 94.5 273 VAL A O 1
ATOM 2167 N N . GLN A 1 274 ? -16.094 9.133 0.754 1 93.94 274 GLN A N 1
ATOM 2168 C CA . GLN A 1 274 ? -16.531 10.516 0.888 1 93.94 274 GLN A CA 1
ATOM 2169 C C . GLN A 1 274 ? -15.859 11.203 2.07 1 93.94 274 GLN A C 1
ATOM 2171 O O . GLN A 1 274 ? -15.156 10.555 2.852 1 93.94 274 GLN A O 1
ATOM 2176 N N . TYR A 1 275 ? -16.016 12.523 2.125 1 94.19 275 TYR A N 1
ATOM 2177 C CA . TYR A 1 275 ? -15.508 13.25 3.275 1 94.19 275 TYR A CA 1
ATOM 2178 C C . TYR A 1 275 ? -16.469 13.164 4.453 1 94.19 275 TYR A C 1
ATOM 2180 O O . TYR A 1 275 ? -17.656 12.883 4.273 1 94.19 275 TYR A O 1
ATOM 2188 N N . PRO A 1 276 ? -15.891 13.32 5.652 1 93.25 276 PRO A N 1
ATOM 2189 C CA . PRO A 1 276 ? -16.812 13.359 6.789 1 93.25 276 PRO A CA 1
ATOM 2190 C C . PRO A 1 276 ? -17.875 14.438 6.648 1 93.25 276 PRO A C 1
ATOM 2192 O O . PRO A 1 276 ? -17.609 15.523 6.137 1 93.25 276 PRO A O 1
ATOM 2195 N N . ARG A 1 277 ? -19.078 14.234 7.207 1 92.69 277 ARG A N 1
ATOM 2196 C CA . ARG A 1 277 ? -20.219 15.141 7.055 1 92.69 277 ARG A CA 1
ATOM 2197 C C . ARG A 1 277 ? -20.047 16.391 7.922 1 92.69 277 ARG A C 1
ATOM 2199 O O . ARG A 1 277 ? -19.562 16.297 9.047 1 92.69 277 ARG A O 1
ATOM 2206 N N . ILE A 1 278 ? -20.328 17.391 7.297 1 91.19 278 ILE A N 1
ATOM 2207 C CA . ILE A 1 278 ? -20.484 18.641 8.039 1 91.19 278 ILE A CA 1
ATOM 2208 C C . ILE A 1 278 ? -21.938 18.844 8.43 1 91.19 278 ILE A C 1
ATOM 2210 O O . ILE A 1 278 ? -22.812 18.984 7.566 1 91.19 278 ILE A O 1
ATOM 2214 N N . THR A 1 279 ? -22.156 18.828 9.672 1 89.81 279 THR A N 1
ATOM 2215 C CA . THR A 1 279 ? -23.531 18.891 10.148 1 89.81 279 THR A CA 1
ATOM 2216 C C . THR A 1 279 ? -23.844 20.266 10.727 1 89.81 279 THR A C 1
ATOM 2218 O O . THR A 1 279 ? -22.938 20.969 11.211 1 89.81 279 THR A O 1
ATOM 2221 N N . PRO A 1 280 ? -25.109 20.594 10.742 1 88.25 280 PRO A N 1
ATOM 2222 C CA . PRO A 1 280 ? -25.5 21.906 11.266 1 88.25 280 PRO A CA 1
ATOM 2223 C C . PRO A 1 280 ? -25.328 22.016 12.773 1 88.25 280 PRO A C 1
ATOM 2225 O O . PRO A 1 280 ? -25.25 23.125 13.32 1 88.25 280 PRO A O 1
ATOM 2228 N N . ILE A 1 281 ? -25.25 20.938 13.422 1 86.88 281 ILE A N 1
ATOM 2229 C CA . ILE A 1 281 ? -25.109 20.938 14.875 1 86.88 281 ILE A CA 1
ATOM 2230 C C . ILE A 1 281 ? -23.703 21.391 15.258 1 86.88 281 ILE A C 1
ATOM 2232 O O . ILE A 1 281 ? -23.469 21.828 16.391 1 86.88 281 ILE A O 1
ATOM 2236 N N . MET A 1 282 ? -22.875 21.438 14.32 1 87.62 282 MET A N 1
ATOM 2237 C CA . MET A 1 282 ? -21.5 21.875 14.57 1 87.62 282 MET A CA 1
ATOM 2238 C C . MET A 1 282 ? -21.422 23.391 14.711 1 87.62 282 MET A C 1
ATOM 2240 O O . MET A 1 282 ? -22.188 24.125 14.086 1 87.62 282 MET A O 1
ATOM 2244 N N . THR A 1 283 ? -20.484 23.766 15.516 1 87.62 283 THR A N 1
ATOM 2245 C CA . THR A 1 283 ? -20.219 25.203 15.609 1 87.62 283 THR A CA 1
ATOM 2246 C C . THR A 1 283 ? -19.703 25.734 14.281 1 87.62 283 THR A C 1
ATOM 2248 O O . THR A 1 283 ? -19.172 24.984 13.461 1 87.62 283 THR A O 1
ATOM 2251 N N . ARG A 1 284 ? -19.859 26.984 14.109 1 85.25 284 ARG A N 1
ATOM 2252 C CA . ARG A 1 284 ? -19.391 27.609 12.883 1 85.25 284 ARG A CA 1
ATOM 2253 C C . ARG A 1 284 ? -17.891 27.406 12.703 1 85.25 284 ARG A C 1
ATOM 2255 O O . ARG A 1 284 ? -17.422 27.188 11.586 1 85.25 284 ARG A O 1
ATOM 2262 N N . GLU A 1 285 ? -17.188 27.5 13.719 1 86.56 285 GLU A N 1
ATOM 2263 C CA . GLU A 1 285 ? -15.75 27.281 13.672 1 86.56 285 GLU A CA 1
ATOM 2264 C C . GLU A 1 285 ? -15.43 25.859 13.242 1 86.56 285 GLU A C 1
ATOM 2266 O O . GLU A 1 285 ? -14.523 25.641 12.438 1 86.56 285 GLU A O 1
ATOM 2271 N N . THR A 1 286 ? -16.156 24.938 13.805 1 86.56 286 THR A N 1
ATOM 2272 C CA . THR A 1 286 ? -15.93 23.531 13.477 1 86.56 286 THR A CA 1
ATOM 2273 C C . THR A 1 286 ? -16.312 23.25 12.023 1 86.56 286 THR A C 1
ATOM 2275 O O . THR A 1 286 ? -15.672 22.438 11.352 1 86.56 286 THR A O 1
ATOM 2278 N N . GLN A 1 287 ? -17.266 23.906 11.57 1 89.69 287 GLN A N 1
ATOM 2279 C CA . GLN A 1 287 ? -17.656 23.766 10.172 1 89.69 287 GLN A CA 1
ATOM 2280 C C . GLN A 1 287 ? -16.578 24.281 9.234 1 89.69 287 GLN A C 1
ATOM 2282 O O . GLN A 1 287 ? -16.234 23.625 8.242 1 89.69 287 GLN A O 1
ATOM 2287 N N . ALA A 1 288 ? -16.078 25.422 9.602 1 88.81 288 ALA A N 1
ATOM 2288 C CA . ALA A 1 288 ? -15.031 26.016 8.789 1 88.81 288 ALA A CA 1
ATOM 2289 C C . ALA A 1 288 ? -13.781 25.141 8.781 1 88.81 288 ALA A C 1
ATOM 2291 O O . ALA A 1 288 ? -13.156 24.953 7.734 1 88.81 288 ALA A O 1
ATOM 2292 N N . TRP A 1 289 ? -13.469 24.703 9.891 1 89.88 289 TRP A N 1
ATOM 2293 C CA . TRP A 1 289 ? -12.281 23.859 10.023 1 89.88 289 TRP A CA 1
ATOM 2294 C C . TRP A 1 289 ? -12.438 22.578 9.219 1 89.88 289 TRP A C 1
ATOM 2296 O O . TRP A 1 289 ? -11.516 22.156 8.516 1 89.88 289 TRP A O 1
ATOM 2306 N N . THR A 1 290 ? -13.586 21.953 9.328 1 90.44 290 THR A N 1
ATOM 2307 C CA . THR A 1 290 ? -13.836 20.719 8.602 1 90.44 290 THR A CA 1
ATOM 2308 C C . THR A 1 290 ? -13.812 20.953 7.094 1 90.44 290 THR A C 1
ATOM 2310 O O . THR A 1 290 ? -13.266 20.156 6.34 1 90.44 290 THR A O 1
ATOM 2313 N N . ALA A 1 291 ? -14.383 22.016 6.723 1 91.69 291 ALA A N 1
ATOM 2314 C CA . ALA A 1 291 ? -14.375 22.344 5.305 1 91.69 291 ALA A CA 1
ATOM 2315 C C . ALA A 1 291 ? -12.953 22.578 4.801 1 91.69 291 ALA A C 1
ATOM 2317 O O . ALA A 1 291 ? -12.609 22.203 3.684 1 91.69 291 ALA A O 1
ATOM 2318 N N . GLY A 1 292 ? -12.203 23.312 5.598 1 92 292 GLY A N 1
ATOM 2319 C CA . GLY A 1 292 ? -10.805 23.531 5.25 1 92 292 GLY A CA 1
ATOM 2320 C C . GLY A 1 292 ? -10.016 22.234 5.168 1 92 292 GLY A C 1
ATOM 2321 O O . GLY A 1 292 ? -9.195 22.062 4.266 1 92 292 GLY A O 1
ATOM 2322 N N . TRP A 1 293 ? -10.289 21.406 6.105 1 92.38 293 TRP A N 1
ATOM 2323 C CA . TRP A 1 293 ? -9.625 20.109 6.121 1 92.38 293 TRP A CA 1
ATOM 2324 C C . TRP A 1 293 ? -9.953 19.312 4.863 1 92.38 293 TRP A C 1
ATOM 2326 O O . TRP A 1 293 ? -9.07 18.672 4.277 1 92.38 293 TRP A O 1
ATOM 2336 N N . ASP A 1 294 ? -11.188 19.328 4.441 1 93.62 294 ASP A N 1
ATOM 2337 C CA . ASP A 1 294 ? -11.617 18.656 3.213 1 93.62 294 ASP A CA 1
ATOM 2338 C C . ASP A 1 294 ? -10.922 19.25 1.992 1 93.62 294 ASP A C 1
ATOM 2340 O O . ASP A 1 294 ? -10.469 18.516 1.107 1 93.62 294 ASP A O 1
ATOM 2344 N N . TYR A 1 295 ? -10.859 20.531 2.035 1 93.94 295 TYR A N 1
ATOM 2345 C CA . TYR A 1 295 ? -10.219 21.219 0.918 1 93.94 295 TYR A CA 1
ATOM 2346 C C . TYR A 1 295 ? -8.75 20.844 0.819 1 93.94 295 TYR A C 1
ATOM 2348 O O . TYR A 1 295 ? -8.234 20.609 -0.277 1 93.94 295 TYR A O 1
ATOM 2356 N N . ILE A 1 296 ? -8.07 20.812 1.873 1 92.88 296 ILE A N 1
ATOM 2357 C CA . ILE A 1 296 ? -6.664 20.422 1.885 1 92.88 296 ILE A CA 1
ATOM 2358 C C . ILE A 1 296 ? -6.527 18.984 1.387 1 92.88 296 ILE A C 1
ATOM 2360 O O . ILE A 1 296 ? -5.57 18.656 0.679 1 92.88 296 ILE A O 1
ATOM 2364 N N . THR A 1 297 ? -7.43 18.156 1.773 1 94.94 297 THR A N 1
ATOM 2365 C CA . THR A 1 297 ? -7.414 16.781 1.284 1 94.94 297 THR A CA 1
ATOM 2366 C C . THR A 1 297 ? -7.52 16.75 -0.238 1 94.94 297 THR A C 1
ATOM 2368 O O . THR A 1 297 ? -6.828 15.961 -0.896 1 94.94 297 THR A O 1
ATOM 2371 N N . ASP A 1 298 ? -8.391 17.594 -0.785 1 95.12 298 ASP A N 1
ATOM 2372 C CA . ASP A 1 298 ? -8.469 17.688 -2.238 1 95.12 298 ASP A CA 1
ATOM 2373 C C . ASP A 1 298 ? -7.121 18.078 -2.838 1 95.12 298 ASP A C 1
ATOM 2375 O O . ASP A 1 298 ? -6.73 17.547 -3.885 1 95.12 298 ASP A O 1
ATOM 2379 N N . LEU A 1 299 ? -6.488 18.953 -2.178 1 93.69 299 LEU A N 1
ATOM 2380 C CA . LEU A 1 299 ? -5.18 19.375 -2.664 1 93.69 299 LEU A CA 1
ATOM 2381 C C . LEU A 1 299 ? -4.18 18.234 -2.604 1 93.69 299 LEU A C 1
ATOM 2383 O O . LEU A 1 299 ? -3.346 18.078 -3.5 1 93.69 299 LEU A O 1
ATOM 2387 N N . PHE A 1 300 ? -4.258 17.469 -1.59 1 94.12 300 PHE A N 1
ATOM 2388 C CA . PHE A 1 300 ? -3.389 16.297 -1.483 1 94.12 300 PHE A CA 1
ATOM 2389 C C . PHE A 1 300 ? -3.689 15.289 -2.59 1 94.12 300 PHE A C 1
ATOM 2391 O O . PHE A 1 300 ? -2.779 14.656 -3.125 1 94.12 300 PHE A O 1
ATOM 2398 N N . ARG A 1 301 ? -4.926 15.109 -2.838 1 95 301 ARG A N 1
ATOM 2399 C CA . ARG A 1 301 ? -5.309 14.234 -3.939 1 95 301 ARG A CA 1
ATOM 2400 C C . ARG A 1 301 ? -4.699 14.711 -5.254 1 95 301 ARG A C 1
ATOM 2402 O O . ARG A 1 301 ? -4.184 13.906 -6.031 1 95 301 ARG A O 1
ATOM 2409 N N . LEU A 1 302 ? -4.754 15.977 -5.484 1 93.5 302 LEU A N 1
ATOM 2410 C CA . LEU A 1 302 ? -4.133 16.547 -6.676 1 93.5 302 LEU A CA 1
ATOM 2411 C C . LEU A 1 302 ? -2.617 16.406 -6.617 1 93.5 302 LEU A C 1
ATOM 2413 O O . LEU A 1 302 ? -1.975 16.141 -7.637 1 93.5 302 LEU A O 1
ATOM 2417 N N . MET A 1 303 ? -2.098 16.641 -5.484 1 92.06 303 MET A N 1
ATOM 2418 C CA . MET A 1 303 ? -0.657 16.516 -5.281 1 92.06 303 MET A CA 1
ATOM 2419 C C . MET A 1 303 ? -0.163 15.133 -5.668 1 92.06 303 MET A C 1
ATOM 2421 O O . MET A 1 303 ? 0.928 14.984 -6.223 1 92.06 303 MET A O 1
ATOM 2425 N N . GLU A 1 304 ? -0.902 14.117 -5.34 1 93.81 304 GLU A N 1
ATOM 2426 C CA . GLU A 1 304 ? -0.526 12.758 -5.719 1 93.81 304 GLU A CA 1
ATOM 2427 C C . GLU A 1 304 ? -0.272 12.656 -7.219 1 93.81 304 GLU A C 1
ATOM 2429 O O . GLU A 1 304 ? 0.74 12.094 -7.645 1 93.81 304 GLU A O 1
ATOM 2434 N N . TYR A 1 305 ? -1.174 13.18 -7.988 1 91.12 305 TYR A N 1
ATOM 2435 C CA . TYR A 1 305 ? -1.021 13.117 -9.438 1 91.12 305 TYR A CA 1
ATOM 2436 C C . TYR A 1 305 ? 0.215 13.883 -9.891 1 91.12 305 TYR A C 1
ATOM 2438 O O . TYR A 1 305 ? 0.912 13.461 -10.812 1 91.12 305 TYR A O 1
ATOM 2446 N N . THR A 1 306 ? 0.499 14.984 -9.242 1 89.69 306 THR A N 1
ATOM 2447 C CA . THR A 1 306 ? 1.685 15.758 -9.594 1 89.69 306 THR A CA 1
ATOM 2448 C C . THR A 1 306 ? 2.955 14.984 -9.258 1 89.69 306 THR A C 1
ATOM 2450 O O . THR A 1 306 ? 3.92 14.992 -10.023 1 89.69 306 THR A O 1
ATOM 2453 N N . ILE A 1 307 ? 2.975 14.367 -8.102 1 87.75 307 ILE A N 1
ATOM 2454 C CA . ILE A 1 307 ? 4.113 13.555 -7.684 1 87.75 307 ILE A CA 1
ATOM 2455 C C . ILE A 1 307 ? 4.363 12.453 -8.703 1 87.75 307 ILE A C 1
ATOM 2457 O O . ILE A 1 307 ? 5.5 12.242 -9.133 1 87.75 307 ILE A O 1
ATOM 2461 N N . LEU A 1 308 ? 3.303 11.781 -9.078 1 89 308 LEU A N 1
ATOM 2462 C CA . LEU A 1 308 ? 3.42 10.656 -10 1 89 308 LEU A CA 1
ATOM 2463 C C . LEU A 1 308 ? 3.928 11.117 -11.359 1 89 308 LEU A C 1
ATOM 2465 O O . LEU A 1 308 ? 4.723 10.43 -12 1 89 308 LEU A O 1
ATOM 2469 N N . ASN A 1 309 ? 3.533 12.227 -11.734 1 85.44 309 ASN A N 1
ATOM 2470 C CA . ASN A 1 309 ? 3.979 12.773 -13.008 1 85.44 309 ASN A CA 1
ATOM 2471 C C . ASN A 1 309 ? 5.461 13.141 -12.977 1 85.44 309 ASN A C 1
ATOM 2473 O O . ASN A 1 309 ? 6.172 12.945 -13.961 1 85.44 309 ASN A O 1
ATOM 2477 N N . LEU A 1 310 ? 5.828 13.617 -11.961 1 80.12 310 LEU A N 1
ATOM 2478 C CA . LEU A 1 310 ? 7.219 14.039 -11.828 1 80.12 310 LEU A CA 1
ATOM 2479 C C . LEU A 1 310 ? 8.148 12.828 -11.75 1 80.12 310 LEU A C 1
ATOM 2481 O O . LEU A 1 310 ? 9.297 12.891 -12.188 1 80.12 310 LEU A O 1
ATOM 2485 N N . ARG A 1 311 ? 7.613 11.766 -11.219 1 78.12 311 ARG A N 1
ATOM 2486 C CA . ARG A 1 311 ? 8.43 10.57 -11.047 1 78.12 311 ARG A CA 1
ATOM 2487 C C . ARG A 1 311 ? 8.445 9.734 -12.32 1 78.12 311 ARG A C 1
ATOM 2489 O O . ARG A 1 311 ? 9.164 8.734 -12.406 1 78.12 311 ARG A O 1
ATOM 2496 N N . GLN A 1 312 ? 7.586 10.031 -13.25 1 70.25 312 GLN A N 1
ATOM 2497 C CA . GLN A 1 312 ? 7.426 9.211 -14.453 1 70.25 312 GLN A CA 1
ATOM 2498 C C . GLN A 1 312 ? 8.773 8.953 -15.125 1 70.25 312 GLN A C 1
ATOM 2500 O O . GLN A 1 312 ? 9.539 9.891 -15.359 1 70.25 312 GLN A O 1
ATOM 2505 N N . GLN A 1 313 ? 9.219 7.652 -14.898 1 61.53 313 GLN A N 1
ATOM 2506 C CA . GLN A 1 313 ? 10.445 7.211 -15.555 1 61.53 313 GLN A CA 1
ATOM 2507 C C . GLN A 1 313 ? 10.133 6.434 -16.828 1 61.53 313 GLN A C 1
ATOM 2509 O O . GLN A 1 313 ? 9.055 5.844 -16.953 1 61.53 313 GLN A O 1
ATOM 2514 N N . ASN A 1 314 ? 10.93 6.695 -17.969 1 57.16 314 ASN A N 1
ATOM 2515 C CA . ASN A 1 314 ? 10.828 6.312 -19.375 1 57.16 314 ASN A CA 1
ATOM 2516 C C . ASN A 1 314 ? 10.977 4.805 -19.547 1 57.16 314 ASN A C 1
ATOM 2518 O O . ASN A 1 314 ? 10.969 4.309 -20.672 1 57.16 314 ASN A O 1
ATOM 2522 N N . HIS A 1 315 ? 11.258 3.982 -18.516 1 57.41 315 HIS A N 1
ATOM 2523 C CA . HIS A 1 315 ? 11.883 2.756 -19 1 57.41 315 HIS A CA 1
ATOM 2524 C C . HIS A 1 315 ? 10.875 1.613 -19.062 1 57.41 315 HIS A C 1
ATOM 2526 O O . HIS A 1 315 ? 11.25 0.441 -19 1 57.41 315 HIS A O 1
ATOM 2532 N N . ALA A 1 316 ? 9.617 1.894 -19.469 1 62.38 316 ALA A N 1
ATOM 2533 C CA . ALA A 1 316 ? 8.758 0.713 -19.422 1 62.38 316 ALA A CA 1
ATOM 2534 C C . ALA A 1 316 ? 8.594 0.099 -20.797 1 62.38 316 ALA A C 1
ATOM 2536 O O . ALA A 1 316 ? 8.93 0.726 -21.812 1 62.38 316 ALA A O 1
ATOM 2537 N N . LYS A 1 317 ? 8.539 -1.279 -20.891 1 71.94 317 LYS A N 1
ATOM 2538 C CA . LYS A 1 317 ? 8.047 -1.928 -22.109 1 71.94 317 LYS A CA 1
ATOM 2539 C C . LYS A 1 317 ? 6.984 -1.073 -22.797 1 71.94 317 LYS A C 1
ATOM 2541 O O . LYS A 1 317 ? 6.164 -0.437 -22.141 1 71.94 317 LYS A O 1
ATOM 2546 N N . VAL A 1 318 ? 7.07 -0.965 -24.031 1 72.5 318 VAL A N 1
ATOM 2547 C CA . VAL A 1 318 ? 6.246 -0.107 -24.875 1 72.5 318 VAL A CA 1
ATOM 2548 C C . VAL A 1 318 ? 4.77 -0.334 -24.547 1 72.5 318 VAL A C 1
ATOM 2550 O O . VAL A 1 318 ? 3.992 0.62 -24.469 1 72.5 318 VAL A O 1
ATOM 2553 N N . VAL A 1 319 ? 4.43 -1.527 -24.297 1 77.12 319 VAL A N 1
ATOM 2554 C CA . VAL A 1 319 ? 3.035 -1.896 -24.078 1 77.12 319 VAL A CA 1
ATOM 2555 C C . VAL A 1 319 ? 2.502 -1.177 -22.844 1 77.12 319 VAL A C 1
ATOM 2557 O O . VAL A 1 319 ? 1.372 -0.683 -22.844 1 77.12 319 VAL A O 1
ATOM 2560 N N . PHE A 1 320 ? 3.268 -0.995 -21.922 1 80.62 320 PHE A N 1
ATOM 2561 C CA . PHE A 1 320 ? 2.775 -0.439 -20.672 1 80.62 320 PHE A CA 1
ATOM 2562 C C . PHE A 1 320 ? 2.914 1.079 -20.656 1 80.62 320 PHE A C 1
ATOM 2564 O O . PHE A 1 320 ? 2.24 1.764 -19.891 1 80.62 320 PHE A O 1
ATOM 2571 N N . THR A 1 321 ? 3.727 1.56 -21.516 1 76.75 321 THR A N 1
ATOM 2572 C CA . THR A 1 321 ? 3.826 3.01 -21.641 1 76.75 321 THR A CA 1
ATOM 2573 C C . THR A 1 321 ? 2.512 3.602 -22.141 1 76.75 321 THR A C 1
ATOM 2575 O O . THR A 1 321 ? 2.104 4.676 -21.703 1 76.75 321 THR A O 1
ATOM 2578 N N . ALA A 1 322 ? 1.854 2.812 -22.953 1 75.12 322 ALA A N 1
ATOM 2579 C CA . ALA A 1 322 ? 0.583 3.27 -23.516 1 75.12 322 ALA A CA 1
ATOM 2580 C C . ALA A 1 322 ? -0.523 3.229 -22.469 1 75.12 322 ALA A C 1
ATOM 2582 O O . ALA A 1 322 ? -1.492 3.986 -22.547 1 75.12 322 ALA A O 1
ATOM 2583 N N . LEU A 1 323 ? -0.312 2.408 -21.516 1 79.69 323 LEU A N 1
ATOM 2584 C CA . LEU A 1 323 ? -1.351 2.227 -20.516 1 79.69 323 LEU A CA 1
ATOM 2585 C C . LEU A 1 323 ? -1.167 3.209 -19.359 1 79.69 323 LEU A C 1
ATOM 2587 O O . LEU A 1 323 ? -2.123 3.525 -18.656 1 79.69 323 LEU A O 1
ATOM 2591 N N . ARG A 1 324 ? 0.058 3.68 -19.203 1 74.75 324 ARG A N 1
ATOM 2592 C CA . ARG A 1 324 ? 0.387 4.602 -18.125 1 74.75 324 ARG A CA 1
ATOM 2593 C C . ARG A 1 324 ? -0.084 6.016 -18.453 1 74.75 324 ARG A C 1
ATOM 2595 O O . ARG A 1 324 ? 0.497 6.996 -17.969 1 74.75 324 ARG A O 1
ATOM 2602 N N . ASP A 1 325 ? -1.148 6.125 -18.969 1 68.62 325 ASP A N 1
ATOM 2603 C CA . ASP A 1 325 ? -1.588 7.461 -19.359 1 68.62 325 ASP A CA 1
ATOM 2604 C C . ASP A 1 325 ? -1.83 8.336 -18.125 1 68.62 325 ASP A C 1
ATOM 2606 O O . ASP A 1 325 ? -2.66 8.008 -17.281 1 68.62 325 ASP A O 1
ATOM 2610 N N . ARG A 1 326 ? -1.042 9.305 -18.047 1 76.69 326 ARG A N 1
ATOM 2611 C CA . ARG A 1 326 ? -1.118 10.273 -16.969 1 76.69 326 ARG A CA 1
ATOM 2612 C C . ARG A 1 326 ? -1.746 11.586 -17.438 1 76.69 326 ARG A C 1
ATOM 2614 O O . ARG A 1 326 ? -1.712 11.898 -18.625 1 76.69 326 ARG A O 1
ATOM 2621 N N . PRO A 1 327 ? -2.332 12.219 -16.438 1 83 327 PRO A N 1
ATOM 2622 C CA . PRO A 1 327 ? -2.912 13.508 -16.812 1 83 327 PRO A CA 1
ATOM 2623 C C . PRO A 1 327 ? -1.869 14.492 -17.344 1 83 327 PRO A C 1
ATOM 2625 O O . PRO A 1 327 ? -0.735 14.508 -16.844 1 83 327 PRO A O 1
ATOM 2628 N N . SER A 1 328 ? -2.268 15.234 -18.297 1 82.56 328 SER A N 1
ATOM 2629 C CA . SER A 1 328 ? -1.378 16.25 -18.828 1 82.56 328 SER A CA 1
ATOM 2630 C C . SER A 1 328 ? -1.115 17.359 -17.797 1 82.56 328 SER A C 1
ATOM 2632 O O . SER A 1 328 ? -1.93 17.578 -16.906 1 82.56 328 SER A O 1
ATOM 2634 N N . PRO A 1 329 ? -0.03 17.953 -17.891 1 80.12 329 PRO A N 1
ATOM 2635 C CA . PRO A 1 329 ? 0.252 19.062 -16.984 1 80.12 329 PRO A CA 1
ATOM 2636 C C . PRO A 1 329 ? -0.823 20.141 -17.016 1 80.12 329 PRO A C 1
ATOM 2638 O O . PRO A 1 329 ? -1.139 20.734 -15.984 1 80.12 329 PRO A O 1
ATOM 2641 N N . GLU A 1 330 ? -1.338 20.375 -18.172 1 84.31 330 GLU A N 1
ATOM 2642 C CA . GLU A 1 330 ? -2.398 21.375 -18.297 1 84.31 330 GLU A CA 1
ATOM 2643 C C . GLU A 1 330 ? -3.641 20.953 -17.516 1 84.31 330 GLU A C 1
ATOM 2645 O O . GLU A 1 330 ? -4.305 21.797 -16.906 1 84.31 330 GLU A O 1
ATOM 2650 N N . ALA A 1 331 ? -3.844 19.703 -17.578 1 87.62 331 ALA A N 1
ATOM 2651 C CA . ALA A 1 331 ? -5.004 19.203 -16.859 1 87.62 331 ALA A CA 1
ATOM 2652 C C . ALA A 1 331 ? -4.828 19.391 -15.352 1 87.62 331 ALA A C 1
ATOM 2654 O O . ALA A 1 331 ? -5.793 19.672 -14.633 1 87.62 331 ALA A O 1
ATOM 2655 N N . LEU A 1 332 ? -3.621 19.297 -14.898 1 89.12 332 LEU A N 1
ATOM 2656 C CA . LEU A 1 332 ? -3.336 19.453 -13.477 1 89.12 332 LEU A CA 1
ATOM 2657 C C . LEU A 1 332 ? -3.51 20.906 -13.047 1 89.12 332 LEU A C 1
ATOM 2659 O O . LEU A 1 332 ? -4.129 21.188 -12.016 1 89.12 332 LEU A O 1
ATOM 2663 N N . LEU A 1 333 ? -3.002 21.781 -13.859 1 89.5 333 LEU A N 1
ATOM 2664 C CA . LEU A 1 333 ? -3.127 23.203 -13.555 1 89.5 333 LEU A CA 1
ATOM 2665 C C . LEU A 1 333 ? -4.586 23.656 -13.617 1 89.5 333 LEU A C 1
ATOM 2667 O O . LEU A 1 333 ? -5.027 24.453 -12.797 1 89.5 333 LEU A O 1
ATOM 2671 N N . GLU A 1 334 ? -5.246 23.109 -14.539 1 91.31 334 GLU A N 1
ATOM 2672 C CA . GLU A 1 334 ? -6.668 23.422 -14.656 1 91.31 334 GLU A CA 1
ATOM 2673 C C . GLU A 1 334 ? -7.445 22.891 -13.461 1 91.31 334 GLU A C 1
ATOM 2675 O O . GLU A 1 334 ? -8.383 23.531 -12.984 1 91.31 334 GLU A O 1
ATOM 2680 N N . SER A 1 335 ? -7.078 21.75 -13.047 1 91.25 335 SER A N 1
ATOM 2681 C CA . SER A 1 335 ? -7.727 21.156 -11.883 1 91.25 335 SER A CA 1
ATOM 2682 C C . SER A 1 335 ? -7.484 22 -10.633 1 91.25 335 SER A C 1
ATOM 2684 O O . SER A 1 335 ? -8.391 22.172 -9.812 1 91.25 335 SER A O 1
ATOM 2686 N N . LEU A 1 336 ? -6.301 22.453 -10.461 1 92.62 336 LEU A N 1
ATOM 2687 C CA . LEU A 1 336 ? -5.992 23.328 -9.328 1 92.62 336 LEU A CA 1
ATOM 2688 C C . LEU A 1 336 ? -6.812 24.609 -9.391 1 92.62 336 LEU A C 1
ATOM 2690 O O . LEU A 1 336 ? -7.348 25.062 -8.367 1 92.62 336 LEU A O 1
ATOM 2694 N N . LYS A 1 337 ? -6.852 25.141 -10.562 1 92 337 LYS A N 1
ATOM 2695 C CA . LYS A 1 337 ? -7.656 26.344 -10.75 1 92 337 LYS A CA 1
ATOM 2696 C C . LYS A 1 337 ? -9.117 26.078 -10.398 1 92 337 LYS A C 1
ATOM 2698 O O . LYS A 1 337 ? -9.773 26.922 -9.789 1 92 337 LYS A O 1
ATOM 2703 N N . HIS A 1 338 ? -9.562 24.969 -10.812 1 92.38 338 HIS A N 1
ATOM 2704 C CA . HIS A 1 338 ? -10.938 24.594 -10.531 1 92.38 338 HIS A CA 1
ATOM 2705 C C . HIS A 1 338 ? -11.172 24.438 -9.031 1 92.38 338 HIS A C 1
ATOM 2707 O O . HIS A 1 338 ? -12.203 24.875 -8.516 1 92.38 338 HIS A O 1
ATOM 2713 N N . LEU A 1 339 ? -10.281 23.859 -8.367 1 92.56 339 LEU A N 1
ATOM 2714 C CA . LEU A 1 339 ? -10.391 23.703 -6.922 1 92.56 339 LEU A CA 1
ATOM 2715 C C . LEU A 1 339 ? -10.391 25.047 -6.219 1 92.56 339 LEU A C 1
ATOM 2717 O O . LEU A 1 339 ? -11.18 25.266 -5.297 1 92.56 339 LEU A O 1
ATOM 2721 N N . LYS A 1 340 ? -9.578 25.906 -6.633 1 90.5 340 LYS A N 1
ATOM 2722 C CA . LYS A 1 340 ? -9.484 27.234 -6.035 1 90.5 340 LYS A CA 1
ATOM 2723 C C . LYS A 1 340 ? -10.766 28.031 -6.273 1 90.5 340 LYS A C 1
ATOM 2725 O O . LYS A 1 340 ? -11.234 28.75 -5.387 1 90.5 340 LYS A O 1
ATOM 2730 N N . ALA A 1 341 ? -11.281 27.812 -7.398 1 90.38 341 ALA A N 1
ATOM 2731 C CA . ALA A 1 341 ? -12.492 28.531 -7.766 1 90.38 341 ALA A CA 1
ATOM 2732 C C . ALA A 1 341 ? -13.703 28.016 -6.98 1 90.38 341 ALA A C 1
ATOM 2734 O O . ALA A 1 341 ? -14.625 28.781 -6.684 1 90.38 341 ALA A O 1
ATOM 2735 N N . ASN A 1 342 ? -13.68 26.781 -6.656 1 88.19 342 ASN A N 1
ATOM 2736 C CA . ASN A 1 342 ? -14.82 26.172 -5.98 1 88.19 342 ASN A CA 1
ATOM 2737 C C . ASN A 1 342 ? -14.578 26.047 -4.48 1 88.19 342 ASN A C 1
ATOM 2739 O O . ASN A 1 342 ? -15.203 25.219 -3.818 1 88.19 342 ASN A O 1
ATOM 2743 N N . LYS A 1 343 ? -13.695 26.844 -4.043 1 88.94 343 LYS A N 1
ATOM 2744 C CA . LYS A 1 343 ? -13.461 26.875 -2.602 1 88.94 343 LYS A CA 1
ATOM 2745 C C . LYS A 1 343 ? -14.719 27.281 -1.848 1 88.94 343 LYS A C 1
ATOM 2747 O O . LYS A 1 343 ? -15.398 28.234 -2.23 1 88.94 343 LYS A O 1
ATOM 2752 N N . PRO A 1 344 ? -15.039 26.5 -0.819 1 86.56 344 PRO A N 1
ATOM 2753 C CA . PRO A 1 344 ? -16.219 26.891 -0.039 1 86.56 344 PRO A CA 1
ATOM 2754 C C . PRO A 1 344 ? -16.141 28.328 0.47 1 86.56 344 PRO A C 1
ATOM 2756 O O . PRO A 1 344 ? -15.055 28.797 0.852 1 86.56 344 PRO A O 1
ATOM 2759 N N . PHE A 1 345 ? -17.234 28.938 0.627 1 84.56 345 PHE A N 1
ATOM 2760 C CA . PHE A 1 345 ? -17.344 30.344 0.988 1 84.56 345 PHE A CA 1
ATOM 2761 C C . PHE A 1 345 ? -16.75 30.594 2.369 1 84.56 345 PHE A C 1
ATOM 2763 O O . PHE A 1 345 ? -16.094 31.609 2.59 1 84.56 345 PHE A O 1
ATOM 2770 N N . ILE A 1 346 ? -16.969 29.688 3.186 1 83.88 346 ILE A N 1
ATOM 2771 C CA . ILE A 1 346 ? -16.547 29.859 4.57 1 83.88 346 ILE A CA 1
ATOM 2772 C C . ILE A 1 346 ? -15.023 29.953 4.641 1 83.88 346 ILE A C 1
ATOM 2774 O O . ILE A 1 346 ? -14.477 30.578 5.559 1 83.88 346 ILE A O 1
ATOM 2778 N N . LEU A 1 347 ? -14.359 29.438 3.654 1 86.44 347 LEU A N 1
ATOM 2779 C CA . LEU A 1 347 ? -12.898 29.453 3.65 1 86.44 347 LEU A CA 1
ATOM 2780 C C . LEU A 1 347 ? -12.367 30.734 3.043 1 86.44 347 LEU A C 1
ATOM 2782 O O . LEU A 1 347 ? -11.203 31.094 3.248 1 86.44 347 LEU A O 1
ATOM 2786 N N . ARG A 1 348 ? -13.172 31.328 2.322 1 78.75 348 ARG A N 1
ATOM 2787 C CA . ARG A 1 348 ? -12.75 32.594 1.721 1 78.75 348 ARG A CA 1
ATOM 2788 C C . ARG A 1 348 ? -12.734 33.719 2.756 1 78.75 348 ARG A C 1
ATOM 2790 O O . ARG A 1 348 ? -11.977 34.688 2.629 1 78.75 348 ARG A O 1
ATOM 2797 N N . VAL A 1 349 ? -13.57 33.5 3.77 1 71.62 349 VAL A N 1
ATOM 2798 C CA . VAL A 1 349 ? -13.711 34.531 4.777 1 71.62 349 VAL A CA 1
ATOM 2799 C C . VAL A 1 349 ? -12.719 34.312 5.91 1 71.62 349 VAL A C 1
ATOM 2801 O O . VAL A 1 349 ? -12.562 35.156 6.793 1 71.62 349 VAL A O 1
ATOM 2804 N N . LEU A 1 350 ? -12.047 33.188 5.879 1 70.44 350 LEU A N 1
ATOM 2805 C CA . LEU A 1 350 ? -11.086 32.844 6.93 1 70.44 350 LEU A CA 1
ATOM 2806 C C . LEU A 1 350 ? -10 33.906 7.012 1 70.44 350 LEU A C 1
ATOM 2808 O O . LEU A 1 350 ? -9.484 34.188 8.094 1 70.44 350 LEU A O 1
ATOM 2812 N N . SER A 1 351 ? -9.656 34.531 5.922 1 60.09 351 SER A N 1
ATOM 2813 C CA . SER A 1 351 ? -8.523 35.469 5.867 1 60.09 351 SER A CA 1
ATOM 2814 C C . SER A 1 351 ? -8.93 36.875 6.262 1 60.09 351 SER A C 1
ATOM 2816 O O . SER A 1 351 ? -8.078 37.75 6.402 1 60.09 351 SER A O 1
ATOM 2818 N N . GLN A 1 352 ? -10.195 37 6.5 1 59.78 352 GLN A N 1
ATOM 2819 C CA . GLN A 1 352 ? -10.586 38.375 6.816 1 59.78 352 GLN A CA 1
ATOM 2820 C C . GLN A 1 352 ? -10.43 38.656 8.305 1 59.78 352 GLN A C 1
ATOM 2822 O O . GLN A 1 352 ? -10.859 37.875 9.148 1 59.78 352 GLN A O 1
ATOM 2827 N N . PRO A 1 353 ? -9.422 39.562 8.68 1 56.25 353 PRO A N 1
ATOM 2828 C CA . PRO A 1 353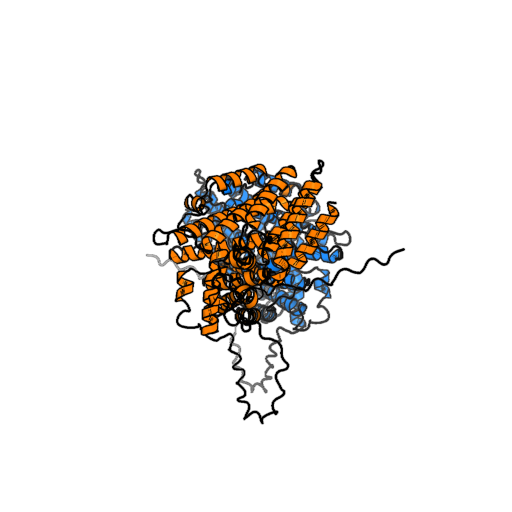 ? -9.047 39.875 10.055 1 56.25 353 PRO A CA 1
ATOM 2829 C C . PRO A 1 353 ? -10.25 40 10.984 1 56.25 353 PRO A C 1
ATOM 2831 O O . PRO A 1 353 ? -10.141 39.719 12.18 1 56.25 353 PRO A O 1
ATOM 2834 N N . HIS A 1 354 ? -11.289 40.594 10.477 1 51.91 354 HIS A N 1
ATOM 2835 C CA . HIS A 1 354 ? -12.367 40.969 11.375 1 51.91 354 HIS A CA 1
ATOM 2836 C C . HIS A 1 354 ? -13.336 39.844 11.625 1 51.91 354 HIS A C 1
ATOM 2838 O O . HIS A 1 354 ? -14.328 40 12.328 1 51.91 354 HIS A O 1
ATOM 2844 N N . ASP A 1 355 ? -12.977 38.656 11.117 1 56.22 355 ASP A N 1
ATOM 2845 C CA . ASP A 1 355 ? -14.047 37.688 11.219 1 56.22 355 ASP A CA 1
ATOM 2846 C C . ASP A 1 355 ? -13.852 36.781 12.438 1 56.22 355 ASP A C 1
ATOM 2848 O O . ASP A 1 355 ? -12.742 36.688 12.961 1 56.22 355 ASP A O 1
ATOM 2852 N N . GLU A 1 356 ? -14.914 36.312 13.039 1 62.31 356 GLU A N 1
ATOM 2853 C CA . GLU A 1 356 ? -15.219 35.5 14.211 1 62.31 356 GLU A CA 1
ATOM 2854 C C . GLU A 1 356 ? -14.422 34.188 14.195 1 62.31 356 GLU A C 1
ATOM 2856 O O . GLU A 1 356 ? -14.281 33.531 15.227 1 62.31 356 GLU A O 1
ATOM 2861 N N . LEU A 1 357 ? -13.758 34.031 13.094 1 65.19 357 LEU A N 1
ATOM 2862 C CA . LEU A 1 357 ? -13.078 32.75 13.055 1 65.19 357 LEU A CA 1
ATOM 2863 C C . LEU A 1 357 ? -11.586 32.906 13.32 1 65.19 357 LEU A C 1
ATOM 2865 O O . LEU A 1 357 ? -10.758 32.625 12.445 1 65.19 357 LEU A O 1
ATOM 2869 N N . GLN A 1 358 ? -11.281 33.438 14.461 1 67.88 358 GLN A N 1
ATOM 2870 C CA . GLN A 1 358 ? -9.898 33.812 14.781 1 67.88 358 GLN A CA 1
ATOM 2871 C C . GLN A 1 358 ? -9.281 32.781 15.742 1 67.88 358 GLN A C 1
ATOM 2873 O O . GLN A 1 358 ? -8.344 33.125 16.469 1 67.88 358 GLN A O 1
ATOM 2878 N N . SER A 1 359 ? -9.82 31.656 15.586 1 78.06 359 SER A N 1
ATOM 2879 C CA . SER A 1 359 ? -9.227 30.625 16.422 1 78.06 359 SER A CA 1
ATOM 2880 C C . SER A 1 359 ? -7.898 30.141 15.844 1 78.06 359 SER A C 1
ATOM 2882 O O . SER A 1 359 ? -7.633 30.312 14.656 1 78.06 359 SER A O 1
ATOM 2884 N N . ASN A 1 360 ? -6.996 29.672 16.688 1 75.5 360 ASN A N 1
ATOM 2885 C CA . ASN A 1 360 ? -5.699 29.141 16.266 1 75.5 360 ASN A CA 1
ATOM 2886 C C . ASN A 1 360 ? -5.855 28.062 15.195 1 75.5 360 ASN A C 1
ATOM 2888 O O . ASN A 1 360 ? -5.062 27.984 14.258 1 75.5 360 ASN A O 1
ATOM 2892 N N . ARG A 1 361 ? -6.859 27.312 15.312 1 80.19 361 ARG A N 1
ATOM 2893 C CA . ARG A 1 361 ? -7.031 26.219 14.359 1 80.19 361 ARG A CA 1
ATOM 2894 C C . ARG A 1 361 ? -7.387 26.75 12.977 1 80.19 361 ARG A C 1
ATOM 2896 O O . ARG A 1 361 ? -6.91 26.219 11.969 1 80.19 361 ARG A O 1
ATOM 2903 N N . CYS A 1 362 ? -8.156 27.766 12.961 1 81.31 362 CYS A N 1
ATOM 2904 C CA . CYS A 1 362 ? -8.531 28.312 11.672 1 81.31 362 CYS A CA 1
ATOM 2905 C C . CYS A 1 362 ? -7.363 29.062 11.039 1 81.31 362 CYS A C 1
ATOM 2907 O O . CYS A 1 362 ? -7.191 29.031 9.812 1 81.31 362 CYS A O 1
ATOM 2909 N N . LYS A 1 363 ? -6.637 29.703 11.836 1 79.31 363 LYS A N 1
ATOM 2910 C CA . LYS A 1 363 ? -5.453 30.391 11.32 1 79.31 363 LYS A CA 1
ATOM 2911 C C . LYS A 1 363 ? -4.461 29.391 10.734 1 79.31 363 LYS A C 1
ATOM 2913 O O . LYS A 1 363 ? -3.9 29.625 9.656 1 79.31 363 LYS A O 1
ATOM 2918 N N . TYR A 1 364 ? -4.285 28.359 11.461 1 80.5 364 TYR A N 1
ATOM 2919 C CA . TYR A 1 364 ? -3.383 27.312 10.969 1 80.5 364 TYR A CA 1
ATOM 2920 C C . TYR A 1 364 ? -3.908 26.719 9.672 1 80.5 364 TYR A C 1
ATOM 2922 O O . TYR A 1 364 ? -3.131 26.406 8.766 1 80.5 364 TYR A O 1
ATOM 2930 N N . MET A 1 365 ? -5.141 26.484 9.688 1 84.06 365 MET A N 1
ATOM 2931 C CA . MET A 1 365 ? -5.777 25.922 8.492 1 84.06 365 MET A CA 1
ATOM 2932 C C . MET A 1 365 ? -5.559 26.828 7.289 1 84.06 365 MET A C 1
ATOM 2934 O O . MET A 1 365 ? -5.297 26.344 6.184 1 84.06 365 MET A O 1
ATOM 2938 N N . ALA A 1 366 ? -5.656 28.078 7.523 1 81.88 366 ALA A N 1
ATOM 2939 C CA . ALA A 1 366 ? -5.449 29.031 6.441 1 81.88 366 ALA A CA 1
ATOM 2940 C C . ALA A 1 366 ? -4.02 28.953 5.906 1 81.88 366 ALA A C 1
ATOM 2942 O O . ALA A 1 366 ? -3.801 29 4.691 1 81.88 366 ALA A O 1
ATOM 2943 N N . VAL A 1 367 ? -3.115 28.844 6.789 1 79.06 367 VAL A N 1
ATOM 2944 C CA . VAL A 1 367 ? -1.713 28.734 6.398 1 79.06 367 VAL A CA 1
ATOM 2945 C C . VAL A 1 367 ? -1.49 27.438 5.633 1 79.06 367 VAL A C 1
ATOM 2947 O O . VAL A 1 367 ? -0.773 27.406 4.629 1 79.06 367 VAL A O 1
ATOM 2950 N N . GLN A 1 368 ? -2.035 26.375 6.109 1 82.94 368 GLN A N 1
ATOM 2951 C CA . GLN A 1 368 ? -1.874 25.078 5.461 1 82.94 368 GLN A CA 1
ATOM 2952 C C . GLN A 1 368 ? -2.451 25.094 4.051 1 82.94 368 GLN A C 1
ATOM 2954 O O . GLN A 1 368 ? -1.895 24.469 3.141 1 82.94 368 GLN A O 1
ATOM 2959 N N . ILE A 1 369 ? -3.592 25.688 3.916 1 86.75 369 ILE A N 1
ATOM 2960 C CA . ILE A 1 369 ? -4.211 25.797 2.6 1 86.75 369 ILE A CA 1
ATOM 2961 C C . ILE A 1 369 ? -3.264 26.516 1.645 1 86.75 369 ILE A C 1
ATOM 2963 O O . ILE A 1 369 ? -2.98 26.016 0.551 1 86.75 369 ILE A O 1
ATOM 2967 N N . THR A 1 370 ? -2.752 27.594 2.107 1 82.12 370 THR A N 1
ATOM 2968 C CA . THR A 1 370 ? -1.863 28.391 1.274 1 82.12 370 THR A CA 1
ATOM 2969 C C . THR A 1 370 ? -0.605 27.609 0.913 1 82.12 370 THR A C 1
ATOM 2971 O O . THR A 1 370 ? -0.171 27.625 -0.241 1 82.12 370 THR A O 1
ATOM 2974 N N . CYS A 1 371 ? -0.073 26.953 1.911 1 80.19 371 CYS A N 1
ATOM 2975 C CA . CYS A 1 371 ? 1.15 26.188 1.701 1 80.19 371 CYS A CA 1
ATOM 2976 C C . CYS A 1 371 ? 0.918 25.047 0.717 1 80.19 371 CYS A C 1
ATOM 2978 O O . CYS A 1 371 ? 1.72 24.844 -0.194 1 80.19 371 CYS A O 1
ATOM 2980 N N . THR A 1 372 ? -0.115 24.359 0.885 1 86.56 372 THR A N 1
ATOM 2981 C CA . THR A 1 372 ? -0.381 23.203 0.046 1 86.56 372 THR A CA 1
ATOM 2982 C C . THR A 1 372 ? -0.724 23.625 -1.378 1 86.56 372 THR A C 1
ATOM 2984 O O . THR A 1 372 ? -0.304 22.984 -2.342 1 86.56 372 THR A O 1
ATOM 2987 N N . GLU A 1 373 ? -1.476 24.734 -1.479 1 88.69 373 GLU A N 1
ATOM 2988 C CA . GLU A 1 373 ? -1.774 25.266 -2.805 1 88.69 373 GLU A CA 1
ATOM 2989 C C . GLU A 1 373 ? -0.496 25.625 -3.555 1 88.69 373 GLU A C 1
ATOM 2991 O O . GLU A 1 373 ? -0.359 25.328 -4.742 1 88.69 373 GLU A O 1
ATOM 2996 N N . ALA A 1 374 ? 0.322 26.25 -2.877 1 85.19 374 ALA A N 1
ATOM 2997 C CA . ALA A 1 374 ? 1.572 26.672 -3.496 1 85.19 374 ALA A CA 1
ATOM 2998 C C . ALA A 1 374 ? 2.418 25.484 -3.922 1 85.19 374 ALA A C 1
ATOM 3000 O O . ALA A 1 374 ? 2.994 25.484 -5.012 1 85.19 374 ALA A O 1
ATOM 3001 N N . LEU A 1 375 ? 2.506 24.578 -3.074 1 85.12 375 LEU A N 1
ATOM 3002 C CA . LEU A 1 375 ? 3.305 23.391 -3.367 1 85.12 375 LEU A CA 1
ATOM 3003 C C . LEU A 1 375 ? 2.777 22.672 -4.602 1 85.12 375 LEU A C 1
ATOM 3005 O O . LEU A 1 375 ? 3.549 22.312 -5.5 1 85.12 375 LEU A O 1
ATOM 3009 N N . VAL A 1 376 ? 1.522 22.453 -4.629 1 89.69 376 VAL A N 1
ATOM 3010 C CA . VAL A 1 376 ? 0.905 21.766 -5.762 1 89.69 376 VAL A CA 1
ATOM 3011 C C . VAL A 1 376 ? 1.123 22.594 -7.035 1 89.69 376 VAL A C 1
ATOM 3013 O O . VAL A 1 376 ? 1.41 22.031 -8.094 1 89.69 376 VAL A O 1
ATOM 3016 N N . ASN A 1 377 ? 0.997 23.844 -6.891 1 89.38 377 ASN A N 1
ATOM 3017 C CA . ASN A 1 377 ? 1.199 24.719 -8.031 1 89.38 377 ASN A CA 1
ATOM 3018 C C . ASN A 1 377 ? 2.623 24.625 -8.57 1 89.38 377 ASN A C 1
ATOM 3020 O O . ASN A 1 377 ? 2.826 24.516 -9.781 1 89.38 377 ASN A O 1
ATOM 3024 N N . ILE A 1 378 ? 3.541 24.719 -7.777 1 86.25 378 ILE A N 1
ATOM 3025 C CA . ILE A 1 378 ? 4.941 24.641 -8.18 1 86.25 378 ILE A CA 1
ATOM 3026 C C . ILE A 1 378 ? 5.207 23.297 -8.844 1 86.25 378 ILE A C 1
ATOM 3028 O O . ILE A 1 378 ? 5.84 23.234 -9.898 1 86.25 378 ILE A O 1
ATOM 3032 N N . MET A 1 379 ? 4.734 22.281 -8.25 1 85.75 379 MET A N 1
ATOM 3033 C CA . MET A 1 379 ? 4.949 20.938 -8.805 1 85.75 379 MET A CA 1
ATOM 3034 C C . MET A 1 379 ? 4.332 20.812 -10.195 1 85.75 379 MET A C 1
ATOM 3036 O O . MET A 1 379 ? 4.938 20.234 -11.094 1 85.75 379 MET A O 1
ATOM 3040 N N . ALA A 1 380 ? 3.141 21.328 -10.305 1 87 380 ALA A N 1
ATOM 3041 C CA . ALA A 1 380 ? 2.473 21.297 -11.602 1 87 380 ALA A CA 1
ATOM 3042 C C . ALA A 1 380 ? 3.254 22.094 -12.648 1 87 380 ALA A C 1
ATOM 3044 O O . ALA A 1 380 ? 3.395 21.656 -13.789 1 87 380 ALA A O 1
ATOM 3045 N N . LEU A 1 381 ? 3.783 23.172 -12.266 1 85.94 381 LEU A N 1
ATOM 3046 C CA . LEU A 1 381 ? 4.562 24.016 -13.164 1 85.94 381 LEU A CA 1
ATOM 3047 C C . LEU A 1 381 ? 5.844 23.297 -13.594 1 85.94 381 LEU A C 1
ATOM 3049 O O . LEU A 1 381 ? 6.246 23.391 -14.758 1 85.94 381 LEU A O 1
ATOM 3053 N N . LEU A 1 382 ? 6.441 22.672 -12.688 1 83 382 LEU A N 1
ATOM 3054 C CA . LEU A 1 382 ? 7.66 21.922 -12.992 1 83 382 LEU A CA 1
ATOM 3055 C C . LEU A 1 382 ? 7.387 20.828 -14.008 1 83 382 LEU A C 1
ATOM 3057 O O . LEU A 1 382 ? 8.188 20.609 -14.922 1 83 382 LEU A O 1
ATOM 3061 N N . HIS A 1 383 ? 6.324 20.234 -13.812 1 81.5 383 HIS A N 1
ATOM 3062 C CA . HIS A 1 383 ? 5.969 19.172 -14.742 1 81.5 383 HIS A CA 1
ATOM 3063 C C . HIS A 1 383 ? 5.738 19.719 -16.141 1 81.5 383 HIS A C 1
ATOM 3065 O O . HIS A 1 383 ? 6.027 19.047 -17.141 1 81.5 383 HIS A O 1
ATOM 3071 N N . CYS A 1 384 ? 5.18 20.875 -16.188 1 79 384 CYS A N 1
ATOM 3072 C CA . CYS A 1 384 ? 4.906 21.516 -17.484 1 79 384 CYS A CA 1
ATOM 3073 C C . CYS A 1 384 ? 6.168 22.141 -18.047 1 79 384 CYS A C 1
ATOM 3075 O O . CYS A 1 384 ? 6.133 22.734 -19.125 1 79 384 CYS A O 1
ATOM 3077 N N . HIS A 1 385 ? 7.223 22 -17.328 1 79.5 385 HIS A N 1
ATOM 3078 C CA . HIS A 1 385 ? 8.453 22.672 -17.719 1 79.5 385 HIS A CA 1
ATOM 3079 C C . HIS A 1 385 ? 8.219 24.156 -17.969 1 79.5 385 HIS A C 1
ATOM 3081 O O . HIS A 1 385 ? 8.656 24.703 -18.984 1 79.5 385 HIS A O 1
ATOM 3087 N N . ALA A 1 386 ? 7.449 24.641 -17.094 1 82.12 386 ALA A N 1
ATOM 3088 C CA . ALA A 1 386 ? 7.191 26.078 -17.156 1 82.12 386 ALA A CA 1
ATOM 3089 C C . ALA A 1 386 ? 8.477 26.875 -16.938 1 82.12 386 ALA A C 1
ATOM 3091 O O . ALA A 1 386 ? 9.43 26.375 -16.328 1 82.12 386 ALA A O 1
ATOM 3092 N N . PRO A 1 387 ? 8.438 28.016 -17.531 1 83.38 387 PRO A N 1
ATOM 3093 C CA . PRO A 1 387 ? 9.609 28.859 -17.266 1 83.38 387 PRO A CA 1
ATOM 3094 C C . PRO A 1 387 ? 9.883 29.031 -15.781 1 83.38 387 PRO A C 1
ATOM 3096 O O . PRO A 1 387 ? 8.938 29.109 -14.984 1 83.38 387 PRO A O 1
ATOM 3099 N N . VAL A 1 388 ? 11.094 29.109 -15.508 1 85.56 388 VAL A N 1
ATOM 3100 C CA . VAL A 1 388 ? 11.516 29.203 -14.117 1 85.56 388 VAL A CA 1
ATOM 3101 C C . VAL A 1 388 ? 10.914 30.453 -13.484 1 85.56 388 VAL A C 1
ATOM 3103 O O . VAL A 1 388 ? 10.633 30.484 -12.289 1 85.56 388 VAL A O 1
ATOM 3106 N N . SER A 1 389 ? 10.703 31.469 -14.242 1 85.12 389 SER A N 1
ATOM 3107 C CA . SER A 1 389 ? 10.125 32.719 -13.742 1 85.12 389 SER A CA 1
ATOM 3108 C C . SER A 1 389 ? 8.758 32.469 -13.109 1 85.12 389 SER A C 1
ATOM 3110 O O . SER A 1 389 ? 8.422 33.094 -12.094 1 85.12 389 SER A O 1
ATOM 3112 N N . ASP A 1 390 ? 8.039 31.594 -13.68 1 86.56 390 ASP A N 1
ATOM 3113 C CA . ASP A 1 390 ? 6.719 31.281 -13.148 1 86.56 390 ASP A CA 1
ATOM 3114 C C . ASP A 1 390 ? 6.828 30.531 -11.82 1 86.56 390 ASP A C 1
ATOM 3116 O O . ASP A 1 390 ? 6.039 30.766 -10.898 1 86.56 390 ASP A O 1
ATOM 3120 N N . VAL A 1 391 ? 7.777 29.672 -11.758 1 87.62 391 VAL A N 1
ATOM 3121 C CA . VAL A 1 391 ? 8 28.891 -10.539 1 87.62 391 VAL A CA 1
ATOM 3122 C C . VAL A 1 391 ? 8.453 29.828 -9.414 1 87.62 391 VAL A C 1
ATOM 3124 O O . VAL A 1 391 ? 7.992 29.703 -8.281 1 87.62 391 VAL A O 1
ATOM 3127 N N . ILE A 1 392 ? 9.281 30.734 -9.758 1 87.5 392 ILE A N 1
ATOM 3128 C CA . ILE A 1 392 ? 9.82 31.688 -8.789 1 87.5 392 ILE A CA 1
ATOM 3129 C C . ILE A 1 392 ? 8.688 32.562 -8.242 1 87.5 392 ILE A C 1
ATOM 3131 O O . ILE A 1 392 ? 8.641 32.844 -7.047 1 87.5 392 ILE A O 1
ATOM 3135 N N . LYS A 1 393 ? 7.879 32.938 -9.086 1 87.81 393 LYS A N 1
ATOM 3136 C CA . LYS A 1 393 ? 6.777 33.812 -8.664 1 87.81 393 LYS A CA 1
ATOM 3137 C C . LYS A 1 393 ? 5.891 33.094 -7.637 1 87.81 393 LYS A C 1
ATOM 3139 O O . LYS A 1 393 ? 5.543 33.688 -6.605 1 87.81 393 LYS A O 1
ATOM 3144 N N . VAL A 1 394 ? 5.531 31.922 -7.91 1 87.5 394 VAL A N 1
ATOM 3145 C CA . VAL A 1 394 ? 4.691 31.156 -7.004 1 87.5 394 VAL A CA 1
ATOM 3146 C C . VAL A 1 394 ? 5.434 30.906 -5.695 1 87.5 394 VAL A C 1
ATOM 3148 O O . VAL A 1 394 ? 4.848 31.016 -4.613 1 87.5 394 VAL A O 1
ATOM 3151 N N . ALA A 1 395 ? 6.664 30.531 -5.816 1 87.56 395 ALA A N 1
ATOM 3152 C CA . ALA A 1 395 ? 7.477 30.266 -4.633 1 87.56 395 ALA A CA 1
ATOM 3153 C C . ALA A 1 395 ? 7.621 31.516 -3.771 1 87.56 395 ALA A C 1
ATOM 3155 O O . ALA A 1 395 ? 7.582 31.438 -2.541 1 87.56 395 ALA A O 1
ATOM 3156 N N . GLU A 1 396 ? 7.766 32.625 -4.414 1 86.62 396 GLU A N 1
ATOM 3157 C CA . GLU A 1 396 ? 7.895 33.875 -3.689 1 86.62 396 GLU A CA 1
ATOM 3158 C C . GLU A 1 396 ? 6.602 34.219 -2.951 1 86.62 396 GLU A C 1
ATOM 3160 O O . GLU A 1 396 ? 6.637 34.656 -1.8 1 86.62 396 GLU A O 1
ATOM 3165 N N . ASP A 1 397 ? 5.547 34.094 -3.633 1 82.38 397 ASP A N 1
ATOM 3166 C CA . ASP A 1 397 ? 4.254 34.312 -2.998 1 82.38 397 ASP A CA 1
ATOM 3167 C C . ASP A 1 397 ? 4.059 33.406 -1.789 1 82.38 397 ASP A C 1
ATOM 3169 O O . ASP A 1 397 ? 3.564 33.844 -0.749 1 82.38 397 ASP A O 1
ATOM 3173 N N . PHE A 1 398 ? 4.469 32.25 -1.942 1 83.62 398 PHE A N 1
ATOM 3174 C CA . PHE A 1 398 ? 4.395 31.266 -0.878 1 83.62 398 PHE A CA 1
ATOM 3175 C C . PHE A 1 398 ? 5.262 31.672 0.306 1 83.62 398 PHE A C 1
ATOM 3177 O O . PHE A 1 398 ? 4.809 31.641 1.453 1 83.62 398 PHE A O 1
ATOM 3184 N N . LEU A 1 399 ? 6.398 32.062 -0 1 83.5 399 LEU A N 1
ATOM 3185 C CA . LEU A 1 399 ? 7.332 32.438 1.063 1 83.5 399 LEU A CA 1
ATOM 3186 C C . LEU A 1 399 ? 6.875 33.688 1.779 1 83.5 399 LEU A C 1
ATOM 3188 O O . LEU A 1 399 ? 7.055 33.844 2.992 1 83.5 399 LEU A O 1
ATOM 3192 N N . ASN A 1 400 ? 6.312 34.531 1.041 1 80.25 400 ASN A N 1
ATOM 3193 C CA . ASN A 1 400 ? 5.773 35.75 1.649 1 80.25 400 ASN A CA 1
ATOM 3194 C C . ASN A 1 400 ? 4.652 35.438 2.633 1 80.25 400 ASN A C 1
ATOM 3196 O O . ASN A 1 400 ? 4.578 36.031 3.709 1 80.25 400 ASN A O 1
ATOM 3200 N N . GLU A 1 401 ? 3.891 34.5 2.25 1 74.62 401 GLU A N 1
ATOM 3201 C CA . GLU A 1 401 ? 2.787 34.125 3.119 1 74.62 401 GLU A CA 1
ATOM 3202 C C . GLU A 1 401 ? 3.297 33.375 4.355 1 74.62 401 GLU A C 1
ATOM 3204 O O . GLU A 1 401 ? 2.803 33.594 5.465 1 74.62 401 GLU A O 1
ATOM 3209 N N . ILE A 1 402 ? 4.215 32.531 4.199 1 76.75 402 ILE A N 1
ATOM 3210 C CA . ILE A 1 402 ? 4.738 31.734 5.289 1 76.75 402 ILE A CA 1
ATOM 3211 C C . ILE A 1 402 ? 5.508 32.625 6.27 1 76.75 402 ILE A C 1
ATOM 3213 O O . ILE A 1 402 ? 5.512 32.344 7.477 1 76.75 402 ILE A O 1
ATOM 3217 N N . SER A 1 403 ? 6.129 33.594 5.656 1 75.88 403 SER A N 1
ATOM 3218 C CA . SER A 1 403 ? 6.914 34.469 6.508 1 75.88 403 SER A CA 1
ATOM 3219 C C . SER A 1 403 ? 6.023 35.281 7.449 1 75.88 403 SER A C 1
ATOM 3221 O O . SER A 1 403 ? 6.477 35.75 8.5 1 75.88 403 SER A O 1
ATOM 3223 N N . GLU A 1 404 ? 4.797 35.375 7.055 1 73.38 404 GLU A N 1
ATOM 3224 C CA . GLU A 1 404 ? 3.855 36.094 7.891 1 73.38 404 GLU A CA 1
ATOM 3225 C C . GLU A 1 404 ? 3.246 35.219 8.961 1 73.38 404 GLU A C 1
ATOM 3227 O O . GLU A 1 404 ? 2.615 35.688 9.906 1 73.38 404 GLU A O 1
ATOM 3232 N N . ALA A 1 405 ? 3.523 33.969 8.852 1 74.88 405 ALA A N 1
ATOM 3233 C CA . ALA A 1 405 ? 2.941 33.031 9.805 1 74.88 405 ALA A CA 1
ATOM 3234 C C . ALA A 1 405 ? 3.701 33.062 11.125 1 74.88 405 ALA A C 1
ATOM 3236 O O . ALA A 1 405 ? 4.906 33.312 11.148 1 74.88 405 ALA A O 1
ATOM 3237 N N . SER A 1 406 ? 2.934 32.844 12.156 1 73.69 406 SER A N 1
ATOM 3238 C CA . SER A 1 406 ? 3.531 32.812 13.492 1 73.69 406 SER A CA 1
ATOM 3239 C C . SER A 1 406 ? 4.473 31.641 13.664 1 73.69 406 SER A C 1
ATOM 3241 O O . SER A 1 406 ? 4.301 30.609 13.016 1 73.69 406 SER A O 1
ATOM 3243 N N . LEU A 1 407 ? 5.445 31.828 14.5 1 74.12 407 LEU A N 1
ATOM 3244 C CA . LEU A 1 407 ? 6.457 30.812 14.781 1 74.12 407 LEU A CA 1
ATOM 3245 C C . LEU A 1 407 ? 5.812 29.516 15.273 1 74.12 407 LEU A C 1
ATOM 3247 O O . LEU A 1 407 ? 6.281 28.422 14.961 1 74.12 407 LEU A O 1
ATOM 3251 N N . ILE A 1 408 ? 4.801 29.688 16.016 1 73.38 408 ILE A N 1
ATOM 3252 C CA . ILE A 1 408 ? 4.16 28.516 16.609 1 73.38 408 ILE A CA 1
ATOM 3253 C C . ILE A 1 408 ? 3.662 27.594 15.5 1 73.38 408 ILE A C 1
ATOM 3255 O O . ILE A 1 408 ? 3.67 26.359 15.656 1 73.38 408 ILE A O 1
ATOM 3259 N N . MET A 1 409 ? 3.393 28.172 14.438 1 73.62 409 MET A N 1
ATOM 3260 C CA . MET A 1 409 ? 2.906 27.359 13.328 1 73.62 409 MET A CA 1
ATOM 3261 C C . MET A 1 409 ? 4.02 26.5 12.766 1 73.62 409 MET A C 1
ATOM 3263 O O . MET A 1 409 ? 3.785 25.344 12.383 1 73.62 409 MET A O 1
ATOM 3267 N N . PHE A 1 410 ? 5.156 26.969 12.82 1 76.06 410 PHE A N 1
ATOM 3268 C CA . PHE A 1 410 ? 6.312 26.219 12.352 1 76.06 410 PHE A CA 1
ATOM 3269 C C . PHE A 1 410 ? 6.688 25.125 13.336 1 76.06 410 PHE A C 1
ATOM 3271 O O . PHE A 1 410 ? 7.047 24.016 12.93 1 76.06 410 PHE A O 1
ATOM 3278 N N . LYS A 1 411 ? 6.484 25.5 14.508 1 75.31 411 LYS A N 1
ATOM 3279 C CA . LYS A 1 411 ? 6.84 24.516 15.531 1 75.31 411 LYS A CA 1
ATOM 3280 C C . LYS A 1 411 ? 5.895 23.328 15.508 1 75.31 411 LYS A C 1
ATOM 3282 O O . LYS A 1 411 ? 6.324 22.188 15.664 1 75.31 411 LYS A O 1
ATOM 3287 N N . VAL A 1 412 ? 4.707 23.672 15.289 1 74 412 VAL A N 1
ATOM 3288 C CA . VAL A 1 412 ? 3.703 22.609 15.25 1 74 412 VAL A CA 1
ATOM 3289 C C . VAL A 1 412 ? 3.939 21.719 14.031 1 74 412 VAL A C 1
ATOM 3291 O O . VAL A 1 412 ? 3.828 20.484 14.117 1 74 412 VAL A O 1
ATOM 3294 N N . ALA A 1 413 ? 4.242 22.312 12.969 1 74.12 413 ALA A N 1
ATOM 3295 C CA . ALA A 1 413 ? 4.488 21.547 11.75 1 74.12 413 ALA A CA 1
ATOM 3296 C C . ALA A 1 413 ? 5.824 20.812 11.828 1 74.12 413 ALA A C 1
ATOM 3298 O O . ALA A 1 413 ? 6.008 19.781 11.18 1 74.12 413 ALA A O 1
ATOM 3299 N N . SER A 1 414 ? 6.691 21.312 12.617 1 74.19 414 SER A N 1
ATOM 3300 C CA . SER A 1 414 ? 7.996 20.734 12.93 1 74.19 414 SER A CA 1
ATOM 3301 C C . SER A 1 414 ? 8.758 20.375 11.656 1 74.19 414 SER A C 1
ATOM 3303 O O . SER A 1 414 ? 8.938 21.219 10.773 1 74.19 414 SER A O 1
ATOM 3305 N N . SER A 1 415 ? 9.133 19.125 11.562 1 72.19 415 SER A N 1
ATOM 3306 C CA . SER A 1 415 ? 9.992 18.688 10.461 1 72.19 415 SER A CA 1
ATOM 3307 C C . SER A 1 415 ? 9.242 18.703 9.133 1 72.19 415 SER A C 1
ATOM 3309 O O . SER A 1 415 ? 9.859 18.828 8.07 1 72.19 415 SER A O 1
ATOM 3311 N N . GLN A 1 416 ? 7.988 18.719 9.227 1 72.56 416 GLN A N 1
ATOM 3312 C CA . GLN A 1 416 ? 7.191 18.672 8.008 1 72.56 416 GLN A CA 1
ATOM 3313 C C . GLN A 1 416 ? 7.359 19.953 7.199 1 72.56 416 GLN A C 1
ATOM 3315 O O . GLN A 1 416 ? 7.531 19.906 5.98 1 72.56 416 GLN A O 1
ATOM 3320 N N . ILE A 1 417 ? 7.336 21.047 7.855 1 75.06 417 ILE A N 1
ATOM 3321 C CA . ILE A 1 417 ? 7.449 22.312 7.152 1 75.06 417 ILE A CA 1
ATOM 3322 C C . ILE A 1 417 ? 8.875 22.5 6.633 1 75.06 417 ILE A C 1
ATOM 3324 O O . ILE A 1 417 ? 9.078 23.062 5.555 1 75.06 417 ILE A O 1
ATOM 3328 N N . ILE A 1 418 ? 9.805 22 7.414 1 78.31 418 ILE A N 1
ATOM 3329 C CA . ILE A 1 418 ? 11.195 22.094 6.98 1 78.31 418 ILE A CA 1
ATOM 3330 C C . ILE A 1 418 ? 11.383 21.297 5.691 1 78.31 418 ILE A C 1
ATOM 3332 O O . ILE A 1 418 ? 12.023 21.766 4.75 1 78.31 418 ILE A O 1
ATOM 3336 N N . GLN A 1 419 ? 10.797 20.219 5.723 1 74.5 419 GLN A N 1
ATOM 3337 C CA . GLN A 1 419 ? 10.898 19.375 4.543 1 74.5 419 GLN A CA 1
ATOM 3338 C C . GLN A 1 419 ? 10.195 20 3.346 1 74.5 419 GLN A C 1
ATOM 3340 O O . GLN A 1 419 ? 10.672 19.891 2.213 1 74.5 419 GLN A O 1
ATOM 3345 N N . GLN A 1 420 ? 9.141 20.547 3.588 1 75 420 GLN A N 1
ATOM 3346 C CA . GLN A 1 420 ? 8.414 21.219 2.514 1 75 420 GLN A CA 1
ATOM 3347 C C . GLN A 1 420 ? 9.219 22.391 1.944 1 75 420 GLN A C 1
ATOM 3349 O O . GLN A 1 420 ? 9.297 22.562 0.726 1 75 420 GLN A O 1
ATOM 3354 N N . LEU A 1 421 ? 9.812 23.125 2.822 1 80.94 421 LEU A N 1
ATOM 3355 C CA . LEU A 1 421 ? 10.633 24.25 2.385 1 80.94 421 LEU A CA 1
ATOM 3356 C C . LEU A 1 421 ? 11.852 23.781 1.606 1 80.94 421 LEU A C 1
ATOM 3358 O O . LEU A 1 421 ? 12.195 24.344 0.565 1 80.94 421 LEU A O 1
ATOM 3362 N N . LEU A 1 422 ? 12.406 22.781 2.133 1 81.5 422 LEU A N 1
ATOM 3363 C CA . LEU A 1 422 ? 13.523 22.188 1.412 1 81.5 422 LEU A CA 1
ATOM 3364 C C . LEU A 1 422 ? 13.078 21.672 0.047 1 81.5 422 LEU A C 1
ATOM 3366 O O . LEU A 1 422 ? 13.789 21.828 -0.945 1 81.5 422 LEU A O 1
ATOM 3370 N N . GLY A 1 423 ? 11.969 21.078 0.056 1 77.19 423 GLY A N 1
ATOM 3371 C CA . GLY A 1 423 ? 11.398 20.609 -1.196 1 77.19 423 GLY A CA 1
ATOM 3372 C C . GLY A 1 423 ? 11.203 21.703 -2.219 1 77.19 423 GLY A C 1
ATOM 3373 O O . GLY A 1 423 ? 11.523 21.531 -3.396 1 77.19 423 GLY A O 1
ATOM 3374 N N . VAL A 1 424 ? 10.719 22.734 -1.764 1 79.62 424 VAL A N 1
ATOM 3375 C CA . VAL A 1 424 ? 10.547 23.891 -2.641 1 79.62 424 VAL A CA 1
ATOM 3376 C C . VAL A 1 424 ? 11.906 24.328 -3.193 1 79.62 424 VAL A C 1
ATOM 3378 O O . VAL A 1 424 ? 12.031 24.625 -4.383 1 79.62 424 VAL A O 1
ATOM 3381 N N . GLY A 1 425 ? 12.844 24.359 -2.336 1 83.12 425 GLY A N 1
ATOM 3382 C CA . GLY A 1 425 ? 14.18 24.688 -2.787 1 83.12 425 GLY A CA 1
ATOM 3383 C C . GLY A 1 425 ? 14.672 23.797 -3.908 1 83.12 425 GLY A C 1
ATOM 3384 O O . GLY A 1 425 ? 15.164 24.281 -4.926 1 83.12 425 GLY A O 1
ATOM 3385 N N . TYR A 1 426 ? 14.484 22.578 -3.77 1 80.06 426 TYR A N 1
ATOM 3386 C CA . TYR A 1 426 ? 14.914 21.609 -4.777 1 80.06 426 TYR A CA 1
ATOM 3387 C C . TYR A 1 426 ? 14.117 21.766 -6.062 1 80.06 426 TYR A C 1
ATOM 3389 O O . TYR A 1 426 ? 14.656 21.625 -7.16 1 80.06 426 TYR A O 1
ATOM 3397 N N . MET A 1 427 ? 12.945 22.047 -5.902 1 80.62 427 MET A N 1
ATOM 3398 C CA . MET A 1 427 ? 12.086 22.172 -7.078 1 80.62 427 MET A CA 1
ATOM 3399 C C . MET A 1 427 ? 12.484 23.406 -7.895 1 80.62 427 MET A C 1
ATOM 3401 O O . MET A 1 427 ? 12.531 23.344 -9.125 1 80.62 427 MET A O 1
ATOM 3405 N N . VAL A 1 428 ? 12.734 24.375 -7.184 1 82.81 428 VAL A N 1
ATOM 3406 C CA . VAL A 1 428 ? 13.164 25.609 -7.855 1 82.81 428 VAL A CA 1
ATOM 3407 C C . VAL A 1 428 ? 14.516 25.375 -8.523 1 82.81 428 VAL A C 1
ATOM 3409 O O . VAL A 1 428 ? 14.75 25.828 -9.648 1 82.81 428 VAL A O 1
ATOM 3412 N N . TYR A 1 429 ? 15.297 24.719 -7.855 1 82.56 429 TYR A N 1
ATOM 3413 C CA . TYR A 1 429 ? 16.609 24.375 -8.414 1 82.56 429 TYR A CA 1
ATOM 3414 C C . TYR A 1 429 ? 16.453 23.547 -9.672 1 82.56 429 TYR A C 1
ATOM 3416 O O . TYR A 1 429 ? 17.156 23.781 -10.672 1 82.56 429 TYR A O 1
ATOM 3424 N N . ASN A 1 430 ? 15.68 22.625 -9.672 1 76.88 430 ASN A N 1
ATOM 3425 C CA . ASN A 1 430 ? 15.438 21.781 -10.836 1 76.88 430 ASN A CA 1
ATOM 3426 C C . 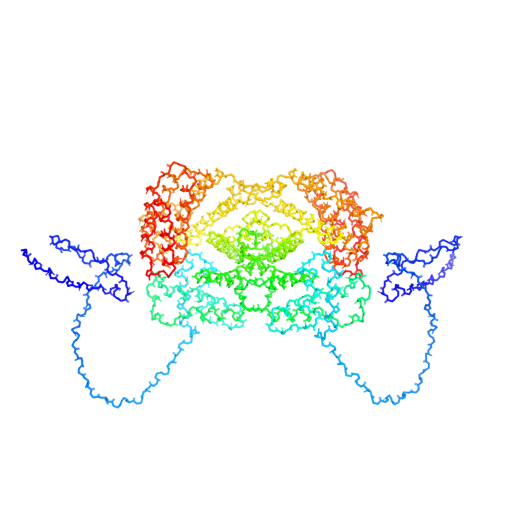ASN A 1 430 ? 14.891 22.578 -12.008 1 76.88 430 ASN A C 1
ATOM 3428 O O . ASN A 1 430 ? 15.25 22.328 -13.156 1 76.88 430 ASN A O 1
ATOM 3432 N N . ALA A 1 431 ? 14 23.406 -11.648 1 79.19 431 ALA A N 1
ATOM 3433 C CA . ALA A 1 431 ? 13.477 24.281 -12.695 1 79.19 431 ALA A CA 1
ATOM 3434 C C . ALA A 1 431 ? 14.586 25.125 -13.32 1 79.19 431 ALA A C 1
ATOM 3436 O O . ALA A 1 431 ? 14.586 25.359 -14.531 1 79.19 431 ALA A O 1
ATOM 3437 N N . PHE A 1 432 ? 15.461 25.531 -12.461 1 82 432 PHE A N 1
ATOM 3438 C CA . PHE A 1 432 ? 16.609 26.312 -12.891 1 82 432 PHE A CA 1
ATOM 3439 C C . PHE A 1 432 ? 17.5 25.516 -13.836 1 82 432 PHE A C 1
ATOM 3441 O O . PHE A 1 432 ? 17.984 26.031 -14.836 1 82 432 PHE A O 1
ATOM 3448 N N . LEU A 1 433 ? 17.641 24.266 -13.633 1 77.19 433 LEU A N 1
ATOM 3449 C CA . LEU A 1 433 ? 18.484 23.406 -14.445 1 77.19 433 LEU A CA 1
ATOM 3450 C C . LEU A 1 433 ? 17.891 23.203 -15.828 1 77.19 433 LEU A C 1
ATOM 3452 O O . LEU A 1 433 ? 18.625 23.062 -16.812 1 77.19 433 LEU A O 1
ATOM 3456 N N . TYR A 1 434 ? 16.625 23.234 -15.906 1 72.62 434 TYR A N 1
ATOM 3457 C CA . TYR A 1 434 ? 15.977 22.938 -17.172 1 72.62 434 TYR A CA 1
ATOM 3458 C C . TYR A 1 434 ? 15.797 24.188 -18.016 1 72.62 434 TYR A C 1
ATOM 3460 O O . TYR A 1 434 ? 15.578 24.109 -19.219 1 72.62 434 TYR A O 1
ATOM 3468 N N . ASP A 1 435 ? 15.688 25.297 -17.359 1 71.38 435 ASP A N 1
ATOM 3469 C CA . ASP A 1 435 ? 15.398 26.531 -18.078 1 71.38 435 ASP A CA 1
ATOM 3470 C C . ASP A 1 435 ? 16.672 27.156 -18.656 1 71.38 435 ASP A C 1
ATOM 3472 O O . ASP A 1 435 ? 17.609 27.453 -17.906 1 71.38 435 ASP A O 1
ATOM 3476 N N . GLU A 1 436 ? 16.766 27.141 -19.938 1 62.38 436 GLU A N 1
ATOM 3477 C CA . GLU A 1 436 ? 17.891 27.703 -20.688 1 62.38 436 GLU A CA 1
ATOM 3478 C C . GLU A 1 436 ? 18 29.203 -20.469 1 62.38 436 GLU A C 1
ATOM 3480 O O . GLU A 1 436 ? 19.062 29.781 -20.688 1 62.38 436 GLU A O 1
ATOM 3485 N N . HIS A 1 437 ? 16.922 29.906 -20.203 1 61.78 437 HIS A N 1
ATOM 3486 C CA . HIS A 1 437 ? 16.938 31.359 -20.094 1 61.78 437 HIS A CA 1
ATOM 3487 C C . HIS A 1 437 ? 17.156 31.797 -18.656 1 61.78 437 HIS A C 1
ATOM 3489 O O . HIS A 1 437 ? 16.203 31.938 -17.875 1 61.78 437 HIS A O 1
ATOM 3495 N N . GLN A 1 438 ? 18.312 31.516 -18.141 1 60.69 438 GLN A N 1
ATOM 3496 C CA . GLN A 1 438 ? 18.781 31.328 -16.766 1 60.69 438 GLN A CA 1
ATOM 3497 C C . GLN A 1 438 ? 18.578 32.594 -15.945 1 60.69 438 GLN A C 1
ATOM 3499 O O . GLN A 1 438 ? 18.953 33.688 -16.375 1 60.69 438 GLN A O 1
ATOM 3504 N N . CYS A 1 439 ? 17.5 32.719 -15.125 1 74 439 CYS A N 1
ATOM 3505 C CA . CYS A 1 439 ? 17.312 33.688 -14.07 1 74 439 CYS A CA 1
ATOM 3506 C C . CYS A 1 439 ? 18.078 33.312 -12.812 1 74 439 CYS A C 1
ATOM 3508 O O . CYS A 1 439 ? 17.484 33.125 -11.742 1 74 439 CYS A O 1
ATOM 3510 N N . GLN A 1 440 ? 19.328 33.219 -12.961 1 80.81 440 GLN A N 1
ATOM 3511 C CA . GLN A 1 440 ? 20.203 32.75 -11.898 1 80.81 440 GLN A CA 1
ATOM 3512 C C . GLN A 1 440 ? 20.078 33.625 -10.648 1 80.81 440 GLN A C 1
ATOM 3514 O O . GLN A 1 440 ? 20.031 33.094 -9.531 1 80.81 440 GLN A O 1
ATOM 3519 N N . PHE A 1 441 ? 19.953 34.906 -10.945 1 82.5 441 PHE A N 1
ATOM 3520 C CA . PHE A 1 441 ? 19.891 35.844 -9.82 1 82.5 441 PHE A CA 1
ATOM 3521 C C . PHE A 1 441 ? 18.609 35.625 -9.031 1 82.5 441 PHE A C 1
ATOM 3523 O O . PHE A 1 441 ? 18.641 35.594 -7.797 1 82.5 441 PHE A O 1
ATOM 3530 N N . ALA A 1 442 ? 17.625 35.562 -9.75 1 84.5 442 ALA A N 1
ATOM 3531 C CA . ALA A 1 442 ? 16.328 35.406 -9.086 1 84.5 442 ALA A CA 1
ATOM 3532 C C . ALA A 1 442 ? 16.266 34.094 -8.312 1 84.5 442 ALA A C 1
ATOM 3534 O O . ALA A 1 442 ? 15.734 34.031 -7.199 1 84.5 442 ALA A O 1
ATOM 3535 N N . VAL A 1 443 ? 16.812 33.031 -8.836 1 87.81 443 VAL A N 1
ATOM 3536 C CA . VAL A 1 443 ? 16.812 31.719 -8.188 1 87.81 443 VAL A CA 1
ATOM 3537 C C . VAL A 1 443 ? 17.719 31.766 -6.953 1 87.81 443 VAL A C 1
ATOM 3539 O O . VAL A 1 443 ? 17.359 31.234 -5.895 1 87.81 443 VAL A O 1
ATOM 3542 N N . GLY A 1 444 ? 18.797 32.375 -7.164 1 86.5 444 GLY A N 1
ATOM 3543 C CA . GLY A 1 444 ? 19.703 32.5 -6.047 1 86.5 444 GLY A CA 1
ATOM 3544 C C . GLY A 1 444 ? 19.125 33.281 -4.879 1 86.5 444 GLY A C 1
ATOM 3545 O O . GLY A 1 444 ? 19.281 32.875 -3.723 1 86.5 444 GLY A O 1
ATOM 3546 N N . ARG A 1 445 ? 18.453 34.312 -5.176 1 86.44 445 ARG A N 1
ATOM 3547 C CA . ARG A 1 445 ? 17.812 35.125 -4.148 1 86.44 445 ARG A CA 1
ATOM 3548 C C . ARG A 1 445 ? 16.75 34.312 -3.406 1 86.44 445 ARG A C 1
ATOM 3550 O O . ARG A 1 445 ? 16.625 34.406 -2.182 1 86.44 445 ARG A O 1
ATOM 3557 N N . LEU A 1 446 ? 16.031 33.625 -4.16 1 88.81 446 LEU A N 1
ATOM 3558 C CA . LEU A 1 446 ? 14.969 32.812 -3.561 1 88.81 446 LEU A CA 1
ATOM 3559 C C . LEU A 1 446 ? 15.539 31.75 -2.633 1 88.81 446 LEU A C 1
ATOM 3561 O O . LEU A 1 446 ? 15.016 31.547 -1.535 1 88.81 446 LEU A O 1
ATOM 3565 N N . VAL A 1 447 ? 16.547 31.078 -3.045 1 88.38 447 VAL A N 1
ATOM 3566 C CA . VAL A 1 447 ? 17.156 30.031 -2.238 1 88.38 447 VAL A CA 1
ATOM 3567 C C . VAL A 1 447 ? 17.781 30.641 -0.981 1 88.38 447 VAL A C 1
ATOM 3569 O O . VAL A 1 447 ? 17.719 30.047 0.099 1 88.38 447 VAL A O 1
ATOM 3572 N N . SER A 1 448 ? 18.266 31.797 -1.175 1 87.25 448 SER A N 1
ATOM 3573 C CA . SER A 1 448 ? 18.812 32.5 -0.017 1 87.25 448 SER A CA 1
ATOM 3574 C C . SER A 1 448 ? 17.719 32.875 0.974 1 87.25 448 SER A C 1
ATOM 3576 O O . SER A 1 448 ? 17.922 32.844 2.188 1 87.25 448 SER A O 1
ATOM 3578 N N . TYR A 1 449 ? 16.703 33.312 0.418 1 87.25 449 TYR A N 1
ATOM 3579 C CA . TYR A 1 449 ? 15.547 33.625 1.26 1 87.25 449 TYR A CA 1
ATOM 3580 C C . TYR A 1 449 ? 15.062 32.406 2.025 1 87.25 449 TYR A C 1
ATOM 3582 O O . TYR A 1 449 ? 14.734 32.5 3.211 1 87.25 449 TYR A O 1
ATOM 3590 N N . LEU A 1 450 ? 15 31.266 1.396 1 88.81 450 LEU A N 1
ATOM 3591 C CA . LEU A 1 450 ? 14.633 30.016 2.027 1 88.81 450 LEU A CA 1
ATOM 3592 C C . LEU A 1 450 ? 15.602 29.656 3.146 1 88.81 450 LEU A C 1
ATOM 3594 O O . LEU A 1 450 ? 15.188 29.203 4.219 1 88.81 450 LEU A O 1
ATOM 3598 N N . GLU A 1 451 ? 16.797 29.859 2.824 1 89 451 GLU A N 1
ATOM 3599 C CA . GLU A 1 451 ? 17.828 29.594 3.822 1 89 451 GLU A CA 1
ATOM 3600 C C . GLU A 1 451 ? 17.641 30.469 5.059 1 89 451 GLU A C 1
ATOM 3602 O O . GLU A 1 451 ? 17.812 30 6.188 1 89 451 GLU A O 1
ATOM 3607 N N . ASP A 1 452 ? 17.266 31.672 4.816 1 87.5 452 ASP A N 1
ATOM 3608 C CA . ASP A 1 452 ? 17.062 32.594 5.922 1 87.5 452 ASP A CA 1
ATOM 3609 C C . ASP A 1 452 ? 15.883 32.156 6.789 1 87.5 452 ASP A C 1
ATOM 3611 O O . ASP A 1 452 ? 15.938 32.25 8.016 1 87.5 452 ASP A O 1
ATOM 3615 N N . ILE A 1 453 ? 14.898 31.766 6.156 1 85.5 453 ILE A N 1
ATOM 3616 C CA . ILE A 1 453 ? 13.727 31.297 6.891 1 85.5 453 ILE A CA 1
ATOM 3617 C C . ILE A 1 453 ? 14.102 30.094 7.75 1 85.5 453 ILE A C 1
ATOM 3619 O O . ILE A 1 453 ? 13.75 30.031 8.93 1 85.5 453 ILE A O 1
ATOM 3623 N N . ILE A 1 454 ? 14.812 29.141 7.215 1 87.38 454 ILE A N 1
ATOM 3624 C CA . ILE A 1 454 ? 15.18 27.906 7.914 1 87.38 454 ILE A CA 1
ATOM 3625 C C . ILE A 1 454 ? 16.172 28.234 9.031 1 87.38 454 ILE A C 1
ATOM 3627 O O . ILE A 1 454 ? 16.125 27.625 10.102 1 87.38 454 ILE A O 1
ATOM 3631 N N . LYS A 1 455 ? 17.016 29.188 8.734 1 86.94 455 LYS A N 1
ATOM 3632 C CA . LYS A 1 455 ? 17.969 29.609 9.75 1 86.94 455 LYS A CA 1
ATOM 3633 C C . LYS A 1 455 ? 17.25 30.109 11.008 1 86.94 455 LYS A C 1
ATOM 3635 O O . LYS A 1 455 ? 17.672 29.812 12.125 1 86.94 455 LYS A O 1
ATOM 3640 N N . ASN A 1 456 ? 16.172 30.781 10.742 1 83.19 456 ASN A N 1
ATOM 3641 C CA . ASN A 1 456 ? 15.398 31.328 11.852 1 83.19 456 ASN A CA 1
ATOM 3642 C C . ASN A 1 456 ? 14.695 30.219 12.648 1 83.19 456 ASN A C 1
ATOM 3644 O O . ASN A 1 456 ? 14.289 30.438 13.789 1 83.19 456 ASN A O 1
ATOM 3648 N N . LEU A 1 457 ? 14.633 29.094 12.031 1 83.88 457 LEU A N 1
ATOM 3649 C CA . LEU A 1 457 ? 13.914 28 12.672 1 83.88 457 LEU A CA 1
ATOM 3650 C C . LEU A 1 457 ? 14.891 26.984 13.266 1 83.88 457 LEU A C 1
ATOM 3652 O O . LEU A 1 457 ? 14.477 26.031 13.922 1 83.88 457 LEU A O 1
ATOM 3656 N N . GLU A 1 458 ? 16.141 27.125 13.172 1 83.69 458 GLU A N 1
ATOM 3657 C CA . GLU A 1 458 ? 17.172 26.156 13.562 1 83.69 458 GLU A CA 1
ATOM 3658 C C . GLU A 1 458 ? 17.156 25.922 15.07 1 83.69 458 GLU A C 1
ATOM 3660 O O . GLU A 1 458 ? 17.469 24.828 15.531 1 83.69 458 GLU A O 1
ATOM 3665 N N . GLN A 1 459 ? 16.766 26.906 15.719 1 78.5 459 GLN A N 1
ATOM 3666 C CA . GLN A 1 459 ? 16.797 26.781 17.172 1 78.5 459 GLN A CA 1
ATOM 3667 C C . GLN A 1 459 ? 15.57 26.031 17.672 1 78.5 459 GLN A C 1
ATOM 3669 O O . GLN A 1 459 ? 15.602 25.438 18.766 1 78.5 459 GLN A O 1
ATOM 3674 N N . ASP A 1 460 ? 14.609 26.016 16.922 1 77.5 460 ASP A N 1
ATOM 3675 C CA . ASP A 1 460 ? 13.336 25.484 17.391 1 77.5 460 ASP A CA 1
ATOM 3676 C C . ASP A 1 460 ? 13.07 24.094 16.812 1 77.5 460 ASP A C 1
ATOM 3678 O O . ASP A 1 460 ? 12.375 23.281 17.406 1 77.5 460 ASP A O 1
ATOM 3682 N N . ILE A 1 461 ? 13.523 23.875 15.648 1 79.25 461 ILE A N 1
ATOM 3683 C CA . ILE A 1 461 ? 13.25 22.609 14.961 1 79.25 461 ILE A CA 1
ATOM 3684 C C . ILE A 1 461 ? 14.562 21.891 14.664 1 79.25 461 ILE A C 1
ATOM 3686 O O . ILE A 1 461 ? 15.406 22.406 13.93 1 79.25 461 ILE A O 1
ATOM 3690 N N . PRO A 1 462 ? 14.727 20.75 15.211 1 74.69 462 PRO A N 1
ATOM 3691 C CA . PRO A 1 462 ? 16 20.047 15.102 1 74.69 462 PRO A CA 1
ATOM 3692 C C . PRO A 1 462 ? 16.391 19.75 13.648 1 74.69 462 PRO A C 1
ATOM 3694 O O . PRO A 1 462 ? 17.578 19.781 13.312 1 74.69 462 PRO A O 1
ATOM 3697 N N . THR A 1 463 ? 15.562 19.516 12.758 1 77.31 463 THR A N 1
ATOM 3698 C CA . THR A 1 463 ? 15.883 19.125 11.391 1 77.31 463 THR A CA 1
ATOM 3699 C C . THR A 1 463 ? 16.234 20.344 10.547 1 77.31 463 THR A C 1
ATOM 3701 O O . THR A 1 463 ? 16.688 20.203 9.406 1 77.31 463 THR A O 1
ATOM 3704 N N . ALA A 1 464 ? 16.125 21.469 11.109 1 84.75 464 ALA A N 1
ATOM 3705 C CA . ALA A 1 464 ? 16.297 22.703 10.352 1 84.75 464 ALA A CA 1
ATOM 3706 C C . ALA A 1 464 ? 17.766 22.906 9.984 1 84.75 464 ALA A C 1
ATOM 3708 O O . ALA A 1 464 ? 18.094 23.359 8.883 1 84.75 464 ALA A O 1
ATOM 3709 N N . ALA A 1 465 ? 18.578 22.469 10.844 1 85.25 465 ALA A N 1
ATOM 3710 C CA . ALA A 1 465 ? 20 22.656 10.594 1 85.25 465 ALA A CA 1
ATOM 3711 C C . ALA A 1 465 ? 20.453 21.844 9.375 1 85.25 465 ALA A C 1
ATOM 3713 O O . ALA A 1 465 ? 21.172 22.359 8.516 1 85.25 465 ALA A O 1
ATOM 3714 N N . ALA A 1 466 ? 20.062 20.703 9.391 1 83.81 466 ALA A N 1
ATOM 3715 C CA . ALA A 1 466 ? 20.438 19.844 8.266 1 83.81 466 ALA A CA 1
ATOM 3716 C C . ALA A 1 466 ? 19.859 20.375 6.957 1 83.81 466 ALA A C 1
ATOM 3718 O O . ALA A 1 466 ? 20.516 20.344 5.922 1 83.81 466 ALA A O 1
ATOM 3719 N N . ALA A 1 467 ? 18.719 20.828 7 1 85.5 467 ALA A N 1
ATOM 3720 C CA . ALA A 1 467 ? 18.062 21.359 5.809 1 85.5 467 ALA A CA 1
ATOM 3721 C C . ALA A 1 467 ? 18.766 22.625 5.316 1 85.5 467 ALA A C 1
ATOM 3723 O O . ALA A 1 467 ? 18.891 22.844 4.109 1 85.5 467 ALA A O 1
ATOM 3724 N N . ARG A 1 468 ? 19.172 23.422 6.25 1 88.94 468 ARG A N 1
ATOM 3725 C CA . ARG A 1 468 ? 19.906 24.625 5.887 1 88.94 468 ARG A CA 1
ATOM 3726 C C . ARG A 1 468 ? 21.188 24.281 5.125 1 88.94 468 ARG A C 1
ATOM 3728 O O . ARG A 1 468 ? 21.516 24.922 4.125 1 88.94 468 ARG A O 1
ATOM 3735 N N . GLY A 1 469 ? 21.828 23.281 5.582 1 88.75 469 GLY A N 1
ATOM 3736 C CA . GLY A 1 469 ? 23.031 22.828 4.895 1 88.75 469 GLY A CA 1
ATOM 3737 C C . GLY A 1 469 ? 22.766 22.391 3.465 1 88.75 469 GLY A C 1
ATOM 3738 O O . GLY A 1 469 ? 23.547 22.703 2.562 1 88.75 469 GLY A O 1
ATOM 3739 N N . GLU A 1 470 ? 21.75 21.75 3.273 1 87.5 470 GLU A N 1
ATOM 3740 C CA . GLU A 1 470 ? 21.391 21.297 1.934 1 87.5 470 GLU A CA 1
ATOM 3741 C C . GLU A 1 470 ? 21.078 22.469 1.019 1 87.5 470 GLU A C 1
ATOM 3743 O O . GLU A 1 470 ? 21.406 22.453 -0.169 1 87.5 470 GLU A O 1
ATOM 3748 N N . LEU A 1 471 ? 20.391 23.422 1.571 1 88.56 471 LEU A N 1
ATOM 3749 C CA . LEU A 1 471 ? 20.047 24.594 0.782 1 88.56 471 LEU A CA 1
ATOM 3750 C C . LEU A 1 471 ? 21.297 25.391 0.414 1 88.56 471 LEU A C 1
ATOM 3752 O O . LEU A 1 471 ? 21.375 25.953 -0.677 1 88.56 471 LEU A O 1
ATOM 3756 N N . GLN A 1 472 ? 22.219 25.375 1.312 1 89.75 472 GLN A N 1
ATOM 3757 C CA . GLN A 1 472 ? 23.469 26.047 1.026 1 89.75 472 GLN A CA 1
ATOM 3758 C C . GLN A 1 472 ? 24.219 25.359 -0.11 1 89.75 472 GLN A C 1
ATOM 3760 O O . GLN A 1 472 ? 24.828 26.031 -0.952 1 89.75 472 GLN A O 1
ATOM 3765 N N . LYS A 1 473 ? 24.172 24.156 -0.135 1 87.38 473 LYS A N 1
ATOM 3766 C CA . LYS A 1 473 ? 24.766 23.422 -1.233 1 87.38 473 LYS A CA 1
ATOM 3767 C C . LYS A 1 473 ? 24.094 23.734 -2.561 1 87.38 473 LYS A C 1
ATOM 3769 O O . LYS A 1 473 ? 24.766 23.891 -3.586 1 87.38 473 LYS A O 1
ATOM 3774 N N . LEU A 1 474 ? 22.812 23.812 -2.492 1 86.19 474 LEU A N 1
ATOM 3775 C CA . LEU A 1 474 ? 22.062 24.156 -3.695 1 86.19 474 LEU A CA 1
ATOM 3776 C C . LEU A 1 474 ? 22.422 25.562 -4.172 1 86.19 474 LEU A C 1
ATOM 3778 O O . LEU A 1 474 ? 22.578 25.797 -5.371 1 86.19 474 LEU A O 1
ATOM 3782 N N . ALA A 1 475 ? 22.531 26.453 -3.234 1 85.56 475 ALA A N 1
ATOM 3783 C CA . ALA A 1 475 ? 22.859 27.828 -3.553 1 85.56 475 ALA A CA 1
ATOM 3784 C C . ALA A 1 475 ? 24.234 27.938 -4.211 1 85.56 475 ALA A C 1
ATOM 3786 O O . ALA A 1 475 ? 24.438 28.734 -5.129 1 85.56 475 ALA A O 1
ATOM 3787 N N . ARG A 1 476 ? 25.109 27.125 -3.834 1 84.06 476 ARG A N 1
ATOM 3788 C CA . ARG A 1 476 ? 26.453 27.109 -4.395 1 84.06 476 ARG A CA 1
ATOM 3789 C C . ARG A 1 476 ? 26.438 26.609 -5.836 1 84.06 476 ARG A C 1
ATOM 3791 O O . ARG A 1 476 ? 27.25 27.047 -6.656 1 84.06 476 ARG A O 1
ATOM 3798 N N . CYS A 1 477 ? 25.547 25.766 -6.125 1 81.81 477 CYS A N 1
ATOM 3799 C CA . CYS A 1 477 ? 25.453 25.219 -7.477 1 81.81 477 CYS A CA 1
ATOM 3800 C C . CYS A 1 477 ? 24.812 26.219 -8.43 1 81.81 477 CYS A C 1
ATOM 3802 O O . CYS A 1 477 ? 24.969 26.109 -9.648 1 81.81 477 CYS A O 1
ATOM 3804 N N . ILE A 1 478 ? 24.094 27.078 -7.898 1 81.69 478 ILE A N 1
ATOM 3805 C CA . ILE A 1 478 ? 23.375 28.047 -8.719 1 81.69 478 ILE A CA 1
ATOM 3806 C C . ILE A 1 478 ? 24.297 29.219 -9.039 1 81.69 478 ILE A C 1
ATOM 3808 O O . ILE A 1 478 ? 24.266 29.766 -10.148 1 81.69 478 ILE A O 1
ATOM 3812 N N . ILE A 1 479 ? 25.109 29.578 -8.109 1 68.69 479 ILE A N 1
ATOM 3813 C CA . ILE A 1 479 ? 26.016 30.703 -8.32 1 68.69 479 ILE A CA 1
ATOM 3814 C C . ILE A 1 479 ? 27.297 30.219 -8.984 1 68.69 479 ILE A C 1
ATOM 3816 O O . ILE A 1 479 ? 27.828 30.891 -9.883 1 68.69 479 ILE A O 1
ATOM 3820 N N . MET B 1 1 ? -53.25 -58.062 -10.828 1 26.77 1 MET B N 1
ATOM 3821 C CA . MET B 1 1 ? -52.188 -57.062 -10.891 1 26.77 1 MET B CA 1
ATOM 3822 C C . MET B 1 1 ? -50.844 -57.625 -10.469 1 26.77 1 MET B C 1
ATOM 3824 O O . MET B 1 1 ? -50.656 -58 -9.305 1 26.77 1 MET B O 1
ATOM 3828 N N . GLN B 1 2 ? -50.031 -58.281 -11.336 1 28.23 2 GLN B N 1
ATOM 3829 C CA . GLN B 1 2 ? -48.938 -59.219 -11.156 1 28.23 2 GLN B CA 1
ATOM 3830 C C . GLN B 1 2 ? -47.688 -58.5 -10.633 1 28.23 2 GLN B C 1
ATOM 3832 O O . GLN B 1 2 ? -47.344 -57.406 -11.094 1 28.23 2 GLN B O 1
ATOM 3837 N N . ASN B 1 3 ? -47.188 -58.844 -9.398 1 28.34 3 ASN B N 1
ATOM 3838 C CA . ASN B 1 3 ? -46.125 -58.406 -8.508 1 28.34 3 ASN B CA 1
ATOM 3839 C C . ASN B 1 3 ? -44.75 -58.562 -9.148 1 28.34 3 ASN B C 1
ATOM 3841 O O . ASN B 1 3 ? -44.281 -59.688 -9.406 1 28.34 3 ASN B O 1
ATOM 3845 N N . GLN B 1 4 ? -44.375 -57.781 -10.188 1 31.22 4 GLN B N 1
ATOM 3846 C CA . GLN B 1 4 ? -43.125 -57.938 -10.93 1 31.22 4 GLN B CA 1
ATOM 3847 C C . GLN B 1 4 ? -41.906 -57.969 -10 1 31.22 4 GLN B C 1
ATOM 3849 O O . GLN B 1 4 ? -41.812 -57.125 -9.086 1 31.22 4 GLN B O 1
ATOM 3854 N N . PRO B 1 5 ? -41.156 -59.125 -9.875 1 35.81 5 PRO B N 1
ATOM 3855 C CA . PRO B 1 5 ? -40.062 -59.438 -8.977 1 35.81 5 PRO B CA 1
ATOM 3856 C C . PRO B 1 5 ? -38.938 -58.375 -9.039 1 35.81 5 PRO B C 1
ATOM 3858 O O . PRO B 1 5 ? -38.781 -57.719 -10.055 1 35.81 5 PRO B O 1
ATOM 3861 N N . THR B 1 6 ? -38.594 -57.719 -7.914 1 34.28 6 THR B N 1
ATOM 3862 C CA . THR B 1 6 ? -37.656 -56.688 -7.539 1 34.28 6 THR B CA 1
ATOM 3863 C C . THR B 1 6 ? -36.219 -57.125 -7.906 1 34.28 6 THR B C 1
ATOM 3865 O O . THR B 1 6 ? -35.781 -58.219 -7.566 1 34.28 6 THR B O 1
ATOM 3868 N N . GLY B 1 7 ? -35.688 -56.688 -9.07 1 32.62 7 GLY B N 1
ATOM 3869 C CA . GLY B 1 7 ? -34.375 -57 -9.664 1 32.62 7 GLY B CA 1
ATOM 3870 C C . GLY B 1 7 ? -33.25 -57 -8.664 1 32.62 7 GLY B C 1
ATOM 3871 O O . GLY B 1 7 ? -33.375 -56.469 -7.562 1 32.62 7 GLY B O 1
ATOM 3872 N N . PRO B 1 8 ? -32.312 -58.062 -8.68 1 38.25 8 PRO B N 1
ATOM 3873 C CA . PRO B 1 8 ? -31.25 -58.344 -7.711 1 38.25 8 PRO B CA 1
ATOM 3874 C C . PRO B 1 8 ? -30.344 -57.156 -7.453 1 38.25 8 PRO B C 1
ATOM 3876 O O . PRO B 1 8 ? -30.219 -56.281 -8.305 1 38.25 8 PRO B O 1
ATOM 3879 N N . PRO B 1 9 ? -30.031 -56.812 -6.137 1 35.56 9 PRO B N 1
ATOM 3880 C CA . PRO B 1 9 ? -29.203 -55.719 -5.668 1 35.56 9 PRO B CA 1
ATOM 3881 C C . PRO B 1 9 ? -27.812 -55.688 -6.305 1 35.56 9 PRO B C 1
ATOM 3883 O O . PRO B 1 9 ? -27.219 -56.75 -6.5 1 35.56 9 PRO B O 1
ATOM 3886 N N . ARG B 1 10 ? -27.438 -54.75 -7.199 1 33.28 10 ARG B N 1
ATOM 3887 C CA . ARG B 1 10 ? -26.156 -54.594 -7.871 1 33.28 10 ARG B CA 1
ATOM 3888 C C . ARG B 1 10 ? -25 -54.75 -6.898 1 33.28 10 ARG B C 1
ATOM 3890 O O . ARG B 1 10 ? -24.922 -54.031 -5.895 1 33.28 10 ARG B O 1
ATOM 3897 N N . LYS B 1 11 ? -24.375 -55.844 -6.875 1 36.41 11 LYS B N 1
ATOM 3898 C CA . LYS B 1 11 ? -23.141 -56.125 -6.137 1 36.41 11 LYS B CA 1
ATOM 3899 C C . LYS B 1 11 ? -22.156 -55 -6.289 1 36.41 11 LYS B C 1
ATOM 3901 O O . LYS B 1 11 ? -21.891 -54.531 -7.402 1 36.41 11 LYS B O 1
ATOM 3906 N N . ARG B 1 12 ? -21.984 -54.219 -5.293 1 38.78 12 ARG B N 1
ATOM 3907 C CA . ARG B 1 12 ? -21.047 -53.094 -5.129 1 38.78 12 ARG B CA 1
ATOM 3908 C C . ARG B 1 12 ? -19.641 -53.531 -5.59 1 38.78 12 ARG B C 1
ATOM 3910 O O . ARG B 1 12 ? -18.984 -54.312 -4.934 1 38.78 12 ARG B O 1
ATOM 3917 N N . ALA B 1 13 ? -19.359 -53.594 -6.918 1 40.56 13 ALA B N 1
ATOM 3918 C CA . ALA B 1 13 ? -18.219 -54.156 -7.633 1 40.56 13 ALA B CA 1
ATOM 3919 C C . ALA B 1 13 ? -16.906 -53.812 -6.945 1 40.56 13 ALA B C 1
ATOM 3921 O O . ALA B 1 13 ? -16.156 -54.688 -6.52 1 40.56 13 ALA B O 1
ATOM 3922 N N . LEU B 1 14 ? -15.898 -52.969 -7.77 1 49.81 14 LEU B N 1
ATOM 3923 C CA . LEU B 1 14 ? -14.57 -53.156 -8.344 1 49.81 14 LEU B CA 1
ATOM 3924 C C . LEU B 1 14 ? -13.492 -52.594 -7.43 1 49.81 14 LEU B C 1
ATOM 3926 O O . LEU B 1 14 ? -13.703 -51.594 -6.777 1 49.81 14 LEU B O 1
ATOM 3930 N N . GLN B 1 15 ? -12.539 -53.312 -6.887 1 58.72 15 GLN B N 1
ATOM 3931 C CA . GLN B 1 15 ? -11.312 -53.062 -6.152 1 58.72 15 GLN B CA 1
ATOM 3932 C C . GLN B 1 15 ? -10.484 -51.969 -6.836 1 58.72 15 GLN B C 1
ATOM 3934 O O . GLN B 1 15 ? -10.312 -52 -8.055 1 58.72 15 GLN B O 1
ATOM 3939 N N . ALA B 1 16 ? -10.133 -50.875 -6.211 1 69.88 16 ALA B N 1
ATOM 3940 C CA . ALA B 1 16 ? -9.258 -49.844 -6.723 1 69.88 16 ALA B CA 1
ATOM 3941 C C . ALA B 1 16 ? -7.867 -50.375 -7.035 1 69.88 16 ALA B C 1
ATOM 3943 O O . ALA B 1 16 ? -7.434 -51.375 -6.441 1 69.88 16 ALA B O 1
ATOM 3944 N N . CYS B 1 17 ? -7.145 -49.969 -8.094 1 69.31 17 CYS B N 1
ATOM 3945 C CA . CYS B 1 17 ? -5.793 -50.406 -8.438 1 69.31 17 CYS B CA 1
ATOM 3946 C C . CYS B 1 17 ? -4.812 -50.062 -7.32 1 69.31 17 CYS B C 1
ATOM 3948 O O . CYS B 1 17 ? -5.16 -49.312 -6.387 1 69.31 17 CYS B O 1
ATOM 3950 N N . ASP B 1 18 ? -3.652 -50.688 -7.215 1 71.75 18 ASP B N 1
ATOM 3951 C CA . ASP B 1 18 ? -2.666 -50.531 -6.148 1 71.75 18 ASP B CA 1
ATOM 3952 C C . ASP B 1 18 ? -2.266 -49.062 -5.969 1 71.75 18 ASP B C 1
ATOM 3954 O O . ASP B 1 18 ? -2.139 -48.594 -4.84 1 71.75 18 ASP B O 1
ATOM 3958 N N . PHE B 1 19 ? -2.137 -48.438 -7.117 1 72 19 PHE B N 1
ATOM 3959 C CA . PHE B 1 19 ? -1.729 -47.031 -7.078 1 72 19 PHE B CA 1
ATOM 3960 C C . PHE B 1 19 ? -2.834 -46.156 -6.484 1 72 19 PHE B C 1
ATOM 3962 O O . PHE B 1 19 ? -2.58 -45.344 -5.598 1 72 19 PHE B O 1
ATOM 3969 N N . CYS B 1 20 ? -3.969 -46.281 -6.957 1 71.12 20 CYS B N 1
ATOM 3970 C CA . CYS B 1 20 ? -5.102 -45.5 -6.484 1 71.12 20 CYS B CA 1
ATOM 3971 C C . CYS B 1 20 ? -5.414 -45.812 -5.023 1 71.12 20 CYS B C 1
ATOM 3973 O O . CYS B 1 20 ? -5.734 -44.906 -4.246 1 71.12 20 CYS B O 1
ATOM 3975 N N . HIS B 1 21 ? -5.27 -47.094 -4.641 1 72.06 21 HIS B N 1
ATOM 3976 C CA . HIS B 1 21 ? -5.523 -47.531 -3.275 1 72.06 21 HIS B CA 1
ATOM 3977 C C . HIS B 1 21 ? -4.504 -46.969 -2.307 1 72.06 21 HIS B C 1
ATOM 3979 O O . HIS B 1 21 ? -4.867 -46.469 -1.229 1 72.06 21 HIS B O 1
ATOM 3985 N N . SER B 1 22 ? -3.299 -47.031 -2.764 1 69.12 22 SER B N 1
ATOM 3986 C CA . SER B 1 22 ? -2.232 -46.594 -1.875 1 69.12 22 SER B CA 1
ATOM 3987 C C . SER B 1 22 ? -2.287 -45.062 -1.665 1 69.12 22 SER B C 1
ATOM 3989 O O . SER B 1 22 ? -1.892 -44.562 -0.61 1 69.12 22 SER B O 1
ATOM 3991 N N . ARG B 1 23 ? -2.842 -44.406 -2.666 1 65.81 23 ARG B N 1
ATOM 3992 C CA . ARG B 1 23 ? -2.824 -42.938 -2.635 1 65.81 23 ARG B CA 1
ATOM 3993 C C . ARG B 1 23 ? -4.199 -42.375 -2.273 1 65.81 23 ARG B C 1
ATOM 3995 O O . ARG B 1 23 ? -4.387 -41.156 -2.213 1 65.81 23 ARG B O 1
ATOM 4002 N N . GLY B 1 24 ? -5.199 -43.312 -2.014 1 66.38 24 GLY B N 1
ATOM 4003 C CA . GLY B 1 24 ? -6.578 -42.969 -1.698 1 66.38 24 GLY B CA 1
ATOM 4004 C C . GLY B 1 24 ? -7.277 -42.219 -2.814 1 66.38 24 GLY B C 1
ATOM 4005 O O . GLY B 1 24 ? -8.102 -41.344 -2.557 1 66.38 24 GLY B O 1
ATOM 4006 N N . LEU B 1 25 ? -6.926 -42.406 -4.062 1 65.69 25 LEU B N 1
ATOM 4007 C CA . LEU B 1 25 ? -7.535 -41.812 -5.238 1 65.69 25 LEU B CA 1
ATOM 4008 C C . LEU B 1 25 ? -8.703 -42.625 -5.746 1 65.69 25 LEU B C 1
ATOM 4010 O O . LEU B 1 25 ? -8.766 -43.844 -5.496 1 65.69 25 LEU B O 1
ATOM 4014 N N . LYS B 1 26 ? -9.758 -42 -6.289 1 68 26 LYS B N 1
ATOM 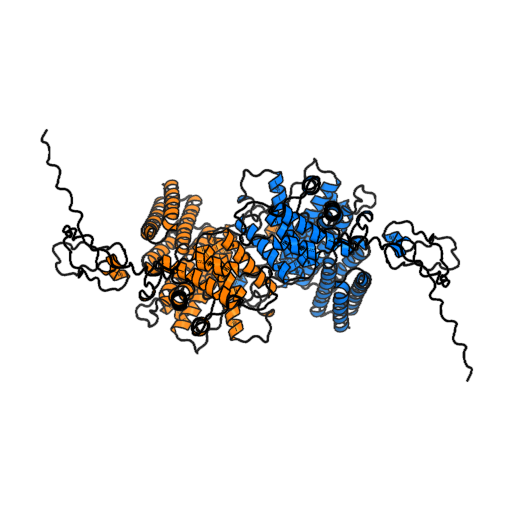4015 C CA . LYS B 1 26 ? -10.836 -42.75 -6.934 1 68 26 LYS B CA 1
ATOM 4016 C C . LYS B 1 26 ? -10.328 -43.469 -8.188 1 68 26 LYS B C 1
ATOM 4018 O O . LYS B 1 26 ? -9.867 -42.812 -9.133 1 68 26 LYS B O 1
ATOM 4023 N N . CYS B 1 27 ? -10.312 -44.656 -8.148 1 65.69 27 CYS B N 1
ATOM 4024 C CA . CYS B 1 27 ? -9.898 -45.5 -9.266 1 65.69 27 CYS B CA 1
ATOM 4025 C C . CYS B 1 27 ? -10.945 -45.469 -10.375 1 65.69 27 CYS B C 1
ATOM 4027 O O . CYS B 1 27 ? -12.047 -46 -10.195 1 65.69 27 CYS B O 1
ATOM 4029 N N . ARG B 1 28 ? -10.844 -44.594 -11.383 1 64.88 28 ARG B N 1
ATOM 4030 C CA . ARG B 1 28 ? -11.766 -44.5 -12.516 1 64.88 28 ARG B CA 1
ATOM 4031 C C . ARG B 1 28 ? -11.445 -45.594 -13.547 1 64.88 28 ARG B C 1
ATOM 4033 O O . ARG B 1 28 ? -10.727 -45.344 -14.508 1 64.88 28 ARG B O 1
ATOM 4040 N N . ARG B 1 29 ? -12.023 -46.719 -13.375 1 60.91 29 ARG B N 1
ATOM 4041 C CA . ARG B 1 29 ? -11.805 -47.844 -14.297 1 60.91 29 ARG B CA 1
ATOM 4042 C C . ARG B 1 29 ? -12.781 -47.781 -15.461 1 60.91 29 ARG B C 1
ATOM 4044 O O . ARG B 1 29 ? -13.977 -47.531 -15.266 1 60.91 29 ARG B O 1
ATOM 4051 N N . LEU B 1 30 ? -12.281 -47.562 -16.672 1 51.22 30 LEU B N 1
ATOM 4052 C CA . LEU B 1 30 ? -13.141 -47.688 -17.844 1 51.22 30 LEU B CA 1
ATOM 4053 C C . LEU B 1 30 ? -13.797 -49.062 -17.906 1 51.22 30 LEU B C 1
ATOM 4055 O O . LEU B 1 30 ? -13.125 -50.062 -17.75 1 51.22 30 LEU B O 1
ATOM 4059 N N . SER B 1 31 ? -15.016 -49.156 -17.578 1 47 31 SER B N 1
ATOM 4060 C CA . SER B 1 31 ? -15.727 -50.406 -17.766 1 47 31 SER B CA 1
ATOM 4061 C C . SER B 1 31 ? -15.453 -51 -19.156 1 47 31 SER B C 1
ATOM 4063 O O . SER B 1 31 ? -15.547 -50.312 -20.156 1 47 31 SER B O 1
ATOM 4065 N N . ALA B 1 32 ? -14.695 -52.094 -19.297 1 42.72 32 ALA B N 1
ATOM 4066 C CA . ALA B 1 32 ? -14.57 -52.906 -20.516 1 42.72 32 ALA B CA 1
ATOM 4067 C C . ALA B 1 32 ? -15.938 -53.188 -21.125 1 42.72 32 ALA B C 1
ATOM 4069 O O . ALA B 1 32 ? -16.875 -53.531 -20.422 1 42.72 32 ALA B O 1
ATOM 4070 N N . ASP B 1 33 ? -16.266 -52.594 -22.219 1 42.06 33 ASP B N 1
ATOM 4071 C CA . ASP B 1 33 ? -17.234 -53.312 -23.031 1 42.06 33 ASP B CA 1
ATOM 4072 C C . ASP B 1 33 ? -16.875 -54.781 -23.125 1 42.06 33 ASP B C 1
ATOM 4074 O O . ASP B 1 33 ? -15.688 -55.156 -23.156 1 42.06 33 ASP B O 1
ATOM 4078 N N . PRO B 1 34 ? -17.75 -55.844 -22.891 1 40.88 34 PRO B N 1
ATOM 4079 C CA . PRO B 1 34 ? -17.484 -57.281 -22.938 1 40.88 34 PRO B CA 1
ATOM 4080 C C . PRO B 1 34 ? -16.641 -57.688 -24.141 1 40.88 34 PRO B C 1
ATOM 4082 O O . PRO B 1 34 ? -16.078 -58.781 -24.172 1 40.88 34 PRO B O 1
ATOM 4085 N N . GLN B 1 35 ? -17 -57.219 -25.391 1 40.5 35 GLN B N 1
ATOM 4086 C CA . GLN B 1 35 ? -16.406 -57.875 -26.547 1 40.5 35 GLN B CA 1
ATOM 4087 C C . GLN B 1 35 ? -14.898 -57.625 -26.594 1 40.5 35 GLN B C 1
ATOM 4089 O O . GLN B 1 35 ? -14.172 -58.344 -27.297 1 40.5 35 GLN B O 1
ATOM 4094 N N . THR B 1 36 ? -14.461 -56.344 -26.578 1 38.84 36 THR B N 1
ATOM 4095 C CA . THR B 1 36 ? -13.039 -56.219 -26.875 1 38.84 36 THR B CA 1
ATOM 4096 C C . THR B 1 36 ? -12.203 -56.5 -25.625 1 38.84 36 THR B C 1
ATOM 4098 O O . THR B 1 36 ? -12.258 -55.719 -24.656 1 38.84 36 THR B O 1
ATOM 4101 N N . GLN B 1 37 ? -11.867 -57.75 -25.328 1 36.59 37 GLN B N 1
ATOM 4102 C CA . GLN B 1 37 ? -11.195 -58.5 -24.266 1 36.59 37 GLN B CA 1
ATOM 4103 C C . GLN B 1 37 ? -10.055 -57.688 -23.656 1 36.59 37 GLN B C 1
ATOM 4105 O O . GLN B 1 37 ? -9.852 -57.688 -22.438 1 36.59 37 GLN B O 1
ATOM 4110 N N . ASP B 1 38 ? -8.953 -57.5 -24.469 1 37.97 38 ASP B N 1
ATOM 4111 C CA . ASP B 1 38 ? -7.59 -57.406 -23.953 1 37.97 38 ASP B CA 1
ATOM 4112 C C . ASP B 1 38 ? -7.336 -56.031 -23.344 1 37.97 38 ASP B C 1
ATOM 4114 O O . ASP B 1 38 ? -6.195 -55.656 -23.047 1 37.97 38 ASP B O 1
ATOM 4118 N N . ILE B 1 39 ? -8.031 -55 -23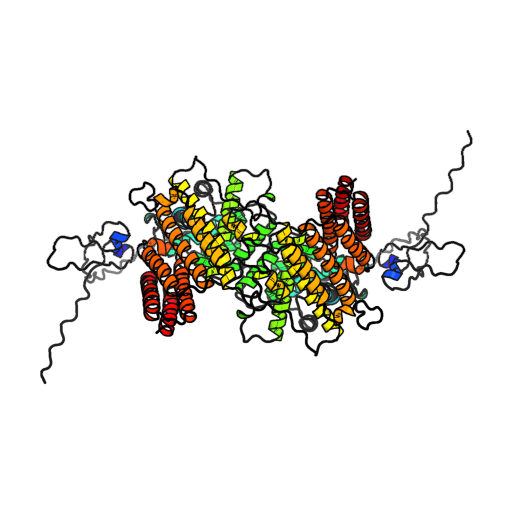.828 1 43.47 39 ILE B N 1
ATOM 4119 C CA . ILE B 1 39 ? -7.469 -53.688 -23.5 1 43.47 39 ILE B CA 1
ATOM 4120 C C . ILE B 1 39 ? -7.488 -53.5 -21.984 1 43.47 39 ILE B C 1
ATOM 4122 O O . ILE B 1 39 ? -8.555 -53.531 -21.359 1 43.47 39 ILE B O 1
ATOM 4126 N N . SER B 1 40 ? -6.355 -53.594 -21.344 1 47.38 40 SER B N 1
ATOM 4127 C CA . SER B 1 40 ? -5.766 -53.562 -20.016 1 47.38 40 SER B CA 1
ATOM 4128 C C . SER B 1 40 ? -6.438 -52.5 -19.156 1 47.38 40 SER B C 1
ATOM 4130 O O . SER B 1 40 ? -6.859 -51.438 -19.656 1 47.38 40 SER B O 1
ATOM 4132 N N . ASN B 1 41 ? -7.109 -52.875 -17.984 1 53.97 41 ASN B N 1
ATOM 4133 C CA . ASN B 1 41 ? -7.688 -52.312 -16.766 1 53.97 41 ASN B CA 1
ATOM 4134 C C . ASN B 1 41 ? -6.887 -51.125 -16.25 1 53.97 41 ASN B C 1
ATOM 4136 O O . ASN B 1 41 ? -6.25 -51.219 -15.195 1 53.97 41 ASN B O 1
ATOM 4140 N N . VAL B 1 42 ? -6.344 -50.375 -17.109 1 62.22 42 VAL B N 1
ATOM 4141 C CA . VAL B 1 42 ? -5.602 -49.219 -16.656 1 62.22 42 VAL B CA 1
ATOM 4142 C C . VAL B 1 42 ? -6.574 -48.125 -16.219 1 62.22 42 VAL B C 1
ATOM 4144 O O . VAL B 1 42 ? -7.555 -47.844 -16.922 1 62.22 42 VAL B O 1
ATOM 4147 N N . CYS B 1 43 ? -6.676 -47.75 -14.938 1 68.25 43 CYS B N 1
ATOM 4148 C CA . CYS B 1 43 ? -7.578 -46.688 -14.469 1 68.25 43 CYS B CA 1
ATOM 4149 C C . CYS B 1 43 ? -7.141 -45.312 -14.969 1 68.25 43 CYS B C 1
ATOM 4151 O O . CYS B 1 43 ? -5.953 -45.094 -15.203 1 68.25 43 CYS B O 1
ATOM 4153 N N . LEU B 1 44 ? -8.008 -44.594 -15.352 1 67.31 44 LEU B N 1
ATOM 4154 C CA . LEU B 1 44 ? -7.766 -43.25 -15.867 1 67.31 44 LEU B CA 1
ATOM 4155 C C . LEU B 1 44 ? -6.906 -42.438 -14.898 1 67.31 44 LEU B C 1
ATOM 4157 O O . LEU B 1 44 ? -6.109 -41.594 -15.32 1 67.31 44 LEU B O 1
ATOM 4161 N N . THR B 1 45 ? -7.023 -42.781 -13.703 1 69.81 45 THR B N 1
ATOM 4162 C CA . THR B 1 45 ? -6.223 -42.094 -12.688 1 69.81 45 THR B CA 1
ATOM 4163 C C . THR B 1 45 ? -4.746 -42.438 -12.844 1 69.81 45 THR B C 1
ATOM 4165 O O . THR B 1 45 ? -3.887 -41.562 -12.773 1 69.81 45 THR B O 1
ATOM 4168 N N . CYS B 1 46 ? -4.484 -43.688 -13.023 1 68.75 46 CYS B N 1
ATOM 4169 C CA . CYS B 1 46 ? -3.111 -44.156 -13.227 1 68.75 46 CYS B CA 1
ATOM 4170 C C . CYS B 1 46 ? -2.533 -43.562 -14.516 1 68.75 46 CYS B C 1
ATOM 4172 O O . CYS B 1 46 ? -1.36 -43.188 -14.562 1 68.75 46 CYS B O 1
ATOM 4174 N N . ILE B 1 47 ? -3.318 -43.406 -15.5 1 67.69 47 ILE B N 1
ATOM 4175 C CA . ILE B 1 47 ? -2.9 -42.812 -16.766 1 67.69 47 ILE B CA 1
ATOM 4176 C C . ILE B 1 47 ? -2.547 -41.344 -16.531 1 67.69 47 ILE B C 1
ATOM 4178 O O . ILE B 1 47 ? -1.521 -40.875 -17.031 1 67.69 47 ILE B O 1
ATOM 4182 N N . ASP B 1 48 ? -3.371 -40.781 -15.812 1 64.06 48 ASP B N 1
ATOM 4183 C CA . ASP B 1 48 ? -3.178 -39.344 -15.539 1 64.06 48 ASP B CA 1
ATOM 4184 C C . ASP B 1 48 ? -1.871 -39.125 -14.789 1 64.06 48 ASP B C 1
ATOM 4186 O O . ASP B 1 48 ? -1.193 -38.125 -15.016 1 64.06 48 ASP B O 1
ATOM 4190 N N . TYR B 1 49 ? -1.513 -40.094 -13.961 1 65.19 49 TYR B N 1
ATOM 4191 C CA . TYR B 1 49 ? -0.309 -39.969 -13.141 1 65.19 49 TYR B CA 1
ATOM 4192 C C . TYR B 1 49 ? 0.868 -40.688 -13.812 1 65.19 49 TYR B C 1
ATOM 4194 O O . TYR B 1 49 ? 1.954 -40.781 -13.234 1 65.19 49 TYR B O 1
ATOM 4202 N N . ASN B 1 50 ? 0.693 -41.219 -14.984 1 63.28 50 ASN B N 1
ATOM 4203 C CA . ASN B 1 50 ? 1.657 -41.969 -15.789 1 63.28 50 ASN B CA 1
ATOM 4204 C C . ASN B 1 50 ? 2.289 -43.094 -14.984 1 63.28 50 ASN B C 1
ATOM 4206 O O . ASN B 1 50 ? 3.508 -43.281 -15.008 1 63.28 50 ASN B O 1
ATOM 4210 N N . VAL B 1 51 ? 1.51 -43.625 -14.219 1 70.19 51 VAL B N 1
ATOM 4211 C CA . VAL B 1 51 ? 1.988 -44.781 -13.461 1 70.19 51 VAL B CA 1
ATOM 4212 C C . VAL B 1 51 ? 1.331 -46.062 -13.992 1 70.19 51 VAL B C 1
ATOM 4214 O O . VAL B 1 51 ? 0.264 -46 -14.609 1 70.19 51 VAL B O 1
ATOM 4217 N N . GLN B 1 52 ? 2.043 -47.25 -13.875 1 71.12 52 GLN B N 1
ATOM 4218 C CA . GLN B 1 52 ? 1.509 -48.531 -14.281 1 71.12 52 GLN B CA 1
ATOM 4219 C C . GLN B 1 52 ? 0.383 -48.969 -13.352 1 71.12 52 GLN B C 1
ATOM 4221 O O . GLN B 1 52 ? 0.547 -49 -12.133 1 71.12 52 GLN B O 1
ATOM 4226 N N . CYS B 1 53 ? -0.778 -49.031 -13.789 1 69.62 53 CYS B N 1
ATOM 4227 C CA . CYS B 1 53 ? -1.935 -49.5 -13.031 1 69.62 53 CYS B CA 1
ATOM 4228 C C . CYS B 1 53 ? -1.795 -51 -12.695 1 69.62 53 CYS B C 1
ATOM 4230 O O . CYS B 1 53 ? -1.805 -51.844 -13.586 1 69.62 53 CYS B O 1
ATOM 4232 N N . THR B 1 54 ? -1.323 -51.406 -11.469 1 72.88 54 THR B N 1
ATOM 4233 C CA . THR B 1 54 ? -1.135 -52.781 -11.047 1 72.88 54 THR B CA 1
ATOM 4234 C C . THR B 1 54 ? -2.191 -53.188 -10.016 1 72.88 54 THR B C 1
ATOM 4236 O O . THR B 1 54 ? -2.746 -52.312 -9.328 1 72.88 54 THR B O 1
ATOM 4239 N N . MET B 1 55 ? -2.768 -54.375 -9.961 1 64.62 55 MET B N 1
ATOM 4240 C CA . MET B 1 55 ? -3.717 -54.938 -9.008 1 64.62 55 MET B CA 1
ATOM 4241 C C . MET B 1 55 ? -3.15 -56.188 -8.359 1 64.62 55 MET B C 1
ATOM 4243 O O . MET B 1 55 ? -3.727 -57.281 -8.492 1 64.62 55 MET B O 1
ATOM 4247 N N . ASN B 1 56 ? -1.869 -56.188 -7.781 1 65.56 56 ASN B N 1
ATOM 4248 C CA . ASN B 1 56 ? -1.201 -57.375 -7.219 1 65.56 56 ASN B CA 1
ATOM 4249 C C . ASN B 1 56 ? -1.565 -57.562 -5.75 1 65.56 56 ASN B C 1
ATOM 4251 O O . ASN B 1 56 ? -1.064 -58.469 -5.102 1 65.56 56 ASN B O 1
ATOM 4255 N N . ARG B 1 57 ? -2.34 -56.656 -5.168 1 61.03 57 ARG B N 1
ATOM 4256 C CA . ARG B 1 57 ? -2.678 -56.812 -3.756 1 61.03 57 ARG B CA 1
ATOM 4257 C C . ARG B 1 57 ? -3.529 -58.062 -3.531 1 61.03 57 ARG B C 1
ATOM 4259 O O . ARG B 1 57 ? -4.484 -58.312 -4.27 1 61.03 57 ARG B O 1
ATOM 4266 N N . PRO B 1 58 ? -2.93 -59.031 -2.641 1 54.19 58 PRO B N 1
ATOM 4267 C CA . PRO B 1 58 ? -3.723 -60.219 -2.365 1 54.19 58 PRO B CA 1
ATOM 4268 C C . PRO B 1 58 ? -5.09 -59.906 -1.771 1 54.19 58 PRO B C 1
ATOM 4270 O O . PRO B 1 58 ? -5.242 -58.906 -1.062 1 54.19 58 PRO B O 1
ATOM 4273 N N . VAL B 1 59 ? -6.148 -60.406 -2.381 1 49.28 59 VAL B N 1
ATOM 4274 C CA . VAL B 1 59 ? -7.492 -60.312 -1.816 1 49.28 59 VAL B CA 1
ATOM 4275 C C . VAL B 1 59 ? -7.527 -61.031 -0.467 1 49.28 59 VAL B C 1
ATOM 4277 O O . VAL B 1 59 ? -7.375 -62.25 -0.399 1 49.28 59 VAL B O 1
ATOM 4280 N N . LYS B 1 60 ? -6.93 -60.469 0.62 1 46 60 LYS B N 1
ATOM 4281 C CA . LYS B 1 60 ? -7.055 -61.188 1.892 1 46 60 LYS B CA 1
ATOM 4282 C C . LYS B 1 60 ? -8.516 -61.375 2.273 1 46 60 LYS B C 1
ATOM 4284 O O . LYS B 1 60 ? -9.32 -60.438 2.174 1 46 60 LYS B O 1
ATOM 4289 N N . ARG B 1 61 ? -8.867 -62.531 2.285 1 41.97 61 ARG B N 1
ATOM 4290 C CA . ARG B 1 61 ? -10.141 -62.969 2.855 1 41.97 61 ARG B CA 1
ATOM 4291 C C . ARG B 1 61 ? -10.281 -62.5 4.301 1 41.97 61 ARG B C 1
ATOM 4293 O O . ARG B 1 61 ? -9.336 -62.594 5.086 1 41.97 61 ARG B O 1
ATOM 4300 N N . ARG B 1 62 ? -11.117 -61.656 4.746 1 40.84 62 ARG B N 1
ATOM 4301 C CA . ARG B 1 62 ? -11.391 -61.062 6.047 1 40.84 62 ARG B CA 1
ATOM 4302 C C . ARG B 1 62 ? -11.688 -62.125 7.094 1 40.84 62 ARG B C 1
ATOM 4304 O O . ARG B 1 62 ? -12.852 -62.406 7.395 1 40.84 62 ARG B O 1
ATOM 4311 N N . GLY B 1 63 ? -11.047 -63.344 7.109 1 31.98 63 GLY B N 1
ATOM 4312 C CA . GLY B 1 63 ? -11.492 -64.188 8.211 1 31.98 63 GLY B CA 1
ATOM 4313 C C . GLY B 1 63 ? -11.148 -63.625 9.57 1 31.98 63 GLY B C 1
ATOM 4314 O O . GLY B 1 63 ? -10.297 -62.719 9.688 1 31.98 63 GLY B O 1
ATOM 4315 N N . ARG B 1 64 ? -11.961 -64.062 10.625 1 32.84 64 ARG B N 1
ATOM 4316 C CA . ARG B 1 64 ? -11.852 -63.656 12.023 1 32.84 64 ARG B CA 1
ATOM 4317 C C . ARG B 1 64 ? -10.492 -64.062 12.602 1 32.84 64 ARG B C 1
ATOM 4319 O O . ARG B 1 64 ? -10.125 -65.25 12.602 1 32.84 64 ARG B O 1
ATOM 4326 N N . LYS B 1 65 ? -9.477 -63.312 12.523 1 32.78 65 LYS B N 1
ATOM 4327 C CA . LYS B 1 65 ? -8.227 -63.75 13.133 1 32.78 65 LYS B CA 1
ATOM 4328 C C . LYS B 1 65 ? -8.445 -64.188 14.57 1 32.78 65 LYS B C 1
ATOM 4330 O O . LYS B 1 65 ? -9.188 -63.594 15.328 1 32.78 65 LYS B O 1
ATOM 4335 N N . PRO B 1 66 ? -8.289 -65.438 14.914 1 31.66 66 PRO B N 1
ATOM 4336 C CA . PRO B 1 66 ? -8.469 -66 16.25 1 31.66 66 PRO B CA 1
ATOM 4337 C C . PRO B 1 66 ? -7.789 -65.125 17.344 1 31.66 66 PRO B C 1
ATOM 4339 O O . PRO B 1 66 ? -6.812 -64.438 17.062 1 31.66 66 PRO B O 1
ATOM 4342 N N . THR B 1 67 ? -8.508 -64.812 18.5 1 31.05 67 THR B N 1
ATOM 4343 C CA . THR B 1 67 ? -8.219 -64.062 19.688 1 31.05 67 THR B CA 1
ATOM 4344 C C . THR B 1 67 ? -6.996 -64.562 20.422 1 31.05 67 THR B C 1
ATOM 4346 O O . THR B 1 67 ? -7.086 -65.625 21.109 1 31.05 67 THR B O 1
ATOM 4349 N N . GLY B 1 68 ? -5.945 -65 19.781 1 30.58 68 GLY B N 1
ATOM 4350 C CA . GLY B 1 68 ? -4.926 -65.688 20.578 1 30.58 68 GLY B CA 1
ATOM 4351 C C . GLY B 1 68 ? -4.633 -64.938 21.875 1 30.58 68 GLY B C 1
ATOM 4352 O O . GLY B 1 68 ? -4.996 -63.781 22.047 1 30.58 68 GLY B O 1
ATOM 4353 N N . PRO B 1 69 ? -4.367 -65.75 22.969 1 31.12 69 PRO B N 1
ATOM 4354 C CA . PRO B 1 69 ? -4.266 -65.312 24.359 1 31.12 69 PRO B CA 1
ATOM 4355 C C . PRO B 1 69 ? -3.463 -64 24.516 1 31.12 69 PRO B C 1
ATOM 4357 O O . PRO B 1 69 ? -2.648 -63.656 23.656 1 31.12 69 PRO B O 1
ATOM 4360 N N . SER B 1 70 ? -3.91 -63.062 25.375 1 28.83 70 SER B N 1
ATOM 4361 C CA . SER B 1 70 ? -3.434 -61.75 25.781 1 28.83 70 SER B CA 1
ATOM 4362 C C . SER B 1 70 ? -1.978 -61.812 26.219 1 28.83 70 SER B C 1
ATOM 4364 O O . SER B 1 70 ? -1.68 -62.219 27.344 1 28.83 70 SER B O 1
ATOM 4366 N N . GLY B 1 71 ? -1.119 -62.562 25.578 1 27.12 71 GLY B N 1
ATOM 4367 C CA . GLY B 1 71 ? 0.228 -62.656 26.109 1 27.12 71 GLY B CA 1
ATOM 4368 C C . GLY B 1 71 ? 0.716 -61.344 26.719 1 27.12 71 GLY B C 1
ATOM 4369 O O . GLY B 1 71 ? 0.272 -60.281 26.312 1 27.12 71 GLY B O 1
ATOM 4370 N N . GLU B 1 72 ? 1.15 -61.438 28.031 1 31.42 72 GLU B N 1
ATOM 4371 C CA . GLU B 1 72 ? 1.745 -60.438 28.922 1 31.42 72 GLU B CA 1
ATOM 4372 C C . GLU B 1 72 ? 2.713 -59.531 28.156 1 31.42 72 GLU B C 1
ATOM 4374 O O . GLU B 1 72 ? 3.707 -60 27.609 1 31.42 72 GLU B O 1
ATOM 4379 N N . THR B 1 73 ? 2.166 -58.719 27.438 1 28.56 73 THR B N 1
ATOM 4380 C CA . THR B 1 73 ? 2.879 -57.812 26.531 1 28.56 73 THR B CA 1
ATOM 4381 C C . THR B 1 73 ? 4.137 -57.281 27.188 1 28.56 73 THR B C 1
ATOM 4383 O O . THR B 1 73 ? 4.086 -56.75 28.312 1 28.56 73 THR B O 1
ATOM 4386 N N . GLY B 1 74 ? 5.258 -58 27.047 1 29.56 74 GLY B N 1
ATOM 4387 C CA . GLY B 1 74 ? 6.535 -57.531 27.578 1 29.56 74 GLY B CA 1
ATOM 4388 C C . GLY B 1 74 ? 6.641 -56.031 27.688 1 29.56 74 GLY B C 1
ATOM 4389 O O . GLY B 1 74 ? 5.809 -55.312 27.156 1 29.56 74 GLY B O 1
ATOM 4390 N N . PRO B 1 75 ? 7.578 -55.594 28.703 1 31.39 75 PRO B N 1
ATOM 4391 C CA . PRO B 1 75 ? 7.605 -54.156 29.062 1 31.39 75 PRO B CA 1
ATOM 4392 C C . PRO B 1 75 ? 7.496 -53.25 27.844 1 31.39 75 PRO B C 1
ATOM 4394 O O . PRO B 1 75 ? 8.078 -53.531 26.797 1 31.39 75 PRO B O 1
ATOM 4397 N N . GLY B 1 76 ? 6.379 -52.812 27.609 1 29.14 76 GLY B N 1
ATOM 4398 C CA . GLY B 1 76 ? 5.984 -51.906 26.547 1 29.14 76 GLY B CA 1
ATOM 4399 C C . GLY B 1 76 ? 7.055 -50.875 26.203 1 29.14 76 GLY B C 1
ATOM 4400 O O . GLY B 1 76 ? 7.398 -50.031 27.031 1 29.14 76 GLY B O 1
ATOM 4401 N N . VAL B 1 77 ? 8.133 -51.406 25.578 1 31.41 77 VAL B N 1
ATOM 4402 C CA . VAL B 1 77 ? 9.039 -50.375 25.109 1 31.41 77 VAL B CA 1
ATOM 4403 C C . VAL B 1 77 ? 8.25 -49.156 24.688 1 31.41 77 VAL B C 1
ATOM 4405 O O . VAL B 1 77 ? 7.43 -49.219 23.766 1 31.41 77 VAL B O 1
ATOM 4408 N N . GLN B 1 78 ? 7.672 -48.438 25.625 1 29.89 78 GLN B N 1
ATOM 4409 C CA . GLN B 1 78 ? 7.203 -47.094 25.375 1 29.89 78 GLN B CA 1
ATOM 4410 C C . GLN B 1 78 ? 7.98 -46.438 24.234 1 29.89 78 GLN B C 1
ATOM 4412 O O . GLN B 1 78 ? 9.156 -46.094 24.391 1 29.89 78 GLN B O 1
ATOM 4417 N N . ALA B 1 79 ? 7.793 -47 23.125 1 32.62 79 ALA B N 1
ATOM 4418 C CA . ALA B 1 79 ? 8.352 -46.188 22.031 1 32.62 79 ALA B CA 1
ATOM 4419 C C . ALA B 1 79 ? 8.258 -44.688 22.344 1 32.62 79 ALA B C 1
ATOM 4421 O O . ALA B 1 79 ? 7.184 -44.188 22.688 1 32.62 79 ALA B O 1
ATOM 4422 N N . ASP B 1 80 ? 9.094 -44.25 23.078 1 32.66 80 ASP B N 1
ATOM 4423 C CA . ASP B 1 80 ? 9.242 -42.844 23.297 1 32.66 80 ASP B CA 1
ATOM 4424 C C . ASP B 1 80 ? 8.641 -42.031 22.141 1 32.66 80 ASP B C 1
ATOM 4426 O O . ASP B 1 80 ? 8.992 -42.25 20.969 1 32.66 80 ASP B O 1
ATOM 4430 N N . PRO B 1 81 ? 7.305 -41.875 22.094 1 36.25 81 PRO B N 1
ATOM 4431 C CA . PRO B 1 81 ? 6.812 -41 21.047 1 36.25 81 PRO B CA 1
ATOM 4432 C C . PRO B 1 81 ? 7.883 -40.031 20.531 1 36.25 81 PRO B C 1
ATOM 4434 O O . PRO B 1 81 ? 8.273 -39.094 21.234 1 36.25 81 PRO B O 1
ATOM 4437 N N . GLN B 1 82 ? 8.961 -40.5 20.281 1 36.12 82 GLN B N 1
ATOM 4438 C CA . GLN B 1 82 ? 9.938 -39.594 19.703 1 36.12 82 GLN B CA 1
ATOM 4439 C C . GLN B 1 82 ? 9.258 -38.531 18.828 1 36.12 82 GLN B C 1
ATOM 4441 O O . GLN B 1 82 ? 8.836 -38.812 17.703 1 36.12 82 GLN B O 1
ATOM 4446 N N . THR B 1 83 ? 8.156 -37.844 19.203 1 42.03 83 THR B N 1
ATOM 4447 C CA . THR B 1 83 ? 7.625 -36.594 18.688 1 42.03 83 THR B CA 1
ATOM 4448 C C . THR B 1 83 ? 8.609 -35.938 17.734 1 42.03 83 THR B C 1
ATOM 4450 O O . THR B 1 83 ? 9.656 -35.438 18.141 1 42.03 83 THR B O 1
ATOM 4453 N N . SER B 1 84 ? 8.969 -36.594 16.766 1 51 84 SER B N 1
ATOM 4454 C CA . SER B 1 84 ? 9.852 -36.094 15.711 1 51 84 SER B CA 1
ATOM 4455 C C . SER B 1 84 ? 9.789 -34.594 15.586 1 51 84 SER B C 1
ATOM 4457 O O . SER B 1 84 ? 8.719 -34.031 15.352 1 51 84 SER B O 1
ATOM 4459 N N . SER B 1 85 ? 10.523 -33.844 16.297 1 70.94 85 SER B N 1
ATOM 4460 C CA . SER B 1 85 ? 10.719 -32.406 16.406 1 70.94 85 SER B CA 1
ATOM 4461 C C . SER B 1 85 ? 10.609 -31.734 15.047 1 70.94 85 SER B C 1
ATOM 4463 O O . SER B 1 85 ? 11.203 -32.188 14.07 1 70.94 85 SER B O 1
ATOM 4465 N N . PHE B 1 86 ? 9.492 -31.125 14.711 1 79 86 PHE B N 1
ATOM 4466 C CA . PHE B 1 86 ? 9.328 -30.391 13.461 1 79 86 PHE B CA 1
ATOM 4467 C C . PHE B 1 86 ? 10.625 -29.688 13.07 1 79 86 PHE B C 1
ATOM 4469 O O . PHE B 1 86 ? 10.797 -29.281 11.922 1 79 86 PHE B O 1
ATOM 4476 N N . LYS B 1 87 ? 11.602 -29.891 14.062 1 82.88 87 LYS B N 1
ATOM 4477 C CA . LYS B 1 87 ? 12.867 -29.219 13.797 1 82.88 87 LYS B CA 1
ATOM 4478 C C . LYS B 1 87 ? 13.938 -30.219 13.359 1 82.88 87 LYS B C 1
ATOM 4480 O O . LYS B 1 87 ? 15.109 -29.844 13.219 1 82.88 87 LYS B O 1
ATOM 4485 N N . SER B 1 88 ? 13.516 -31.375 13.133 1 86.69 88 SER B N 1
ATOM 4486 C CA . SER B 1 88 ? 14.508 -32.375 12.695 1 86.69 88 SER B CA 1
ATOM 4487 C C . SER B 1 88 ? 15.086 -32 11.328 1 86.69 88 SER B C 1
ATOM 4489 O O . SER B 1 88 ? 14.344 -31.594 10.43 1 86.69 88 SER B O 1
ATOM 4491 N N . PRO B 1 89 ? 16.375 -32.156 11.164 1 87.69 89 PRO B N 1
ATOM 4492 C CA . PRO B 1 89 ? 17.016 -31.797 9.898 1 87.69 89 PRO B CA 1
ATOM 4493 C C . PRO B 1 89 ? 16.453 -32.562 8.711 1 87.69 89 PRO B C 1
ATOM 4495 O O . PRO B 1 89 ? 16.328 -32.031 7.609 1 87.69 89 PRO B O 1
ATOM 4498 N N . ASP B 1 90 ? 16.141 -33.812 8.938 1 86.5 90 ASP B N 1
ATOM 4499 C CA . ASP B 1 90 ? 15.609 -34.625 7.844 1 86.5 90 ASP B CA 1
ATOM 4500 C C . ASP B 1 90 ? 14.258 -34.094 7.371 1 86.5 90 ASP B C 1
ATOM 4502 O O . ASP B 1 90 ? 13.984 -34.031 6.172 1 86.5 90 ASP B O 1
ATOM 4506 N N . CYS B 1 91 ? 13.5 -33.75 8.32 1 87.81 91 CYS B N 1
ATOM 4507 C CA . CYS B 1 91 ? 12.195 -33.219 8 1 87.81 91 CYS B CA 1
ATOM 4508 C C . CYS B 1 91 ? 12.328 -31.875 7.262 1 87.81 91 CYS B C 1
ATOM 4510 O O . CYS B 1 91 ? 11.648 -31.641 6.262 1 87.81 91 CYS B O 1
ATOM 4512 N N . ILE B 1 92 ? 13.203 -31.078 7.711 1 92 92 ILE B N 1
ATOM 4513 C CA . ILE B 1 92 ? 13.414 -29.75 7.133 1 92 92 ILE B CA 1
ATOM 4514 C C . ILE B 1 92 ? 13.953 -29.891 5.711 1 92 92 ILE B C 1
ATOM 4516 O O . ILE B 1 92 ? 13.484 -29.203 4.797 1 92 92 ILE B O 1
ATOM 4520 N N . HIS B 1 93 ? 14.828 -30.797 5.523 1 91.44 93 HIS B N 1
ATOM 4521 C CA . HIS B 1 93 ? 15.398 -31 4.191 1 91.44 93 HIS B CA 1
ATOM 4522 C C . HIS B 1 93 ? 14.344 -31.516 3.215 1 91.44 93 HIS B C 1
ATOM 4524 O O . HIS B 1 93 ? 14.328 -31.109 2.047 1 91.44 93 HIS B O 1
ATOM 4530 N N . ARG B 1 94 ? 13.57 -32.344 3.705 1 90.81 94 ARG B N 1
ATOM 4531 C CA . ARG B 1 94 ? 12.477 -32.812 2.871 1 90.81 94 ARG B CA 1
ATOM 4532 C C . ARG B 1 94 ? 11.547 -31.688 2.459 1 90.81 94 ARG B C 1
ATOM 4534 O O . ARG B 1 94 ? 11.141 -31.609 1.297 1 90.81 94 ARG B O 1
ATOM 4541 N N . LEU B 1 95 ? 11.258 -30.828 3.379 1 92.69 95 LEU B N 1
ATOM 4542 C CA . LEU B 1 95 ? 10.359 -29.719 3.102 1 92.69 95 LEU B CA 1
ATOM 4543 C C . LEU B 1 95 ? 11 -28.734 2.137 1 92.69 95 LEU B C 1
ATOM 4545 O O . LEU B 1 95 ? 10.32 -28.141 1.302 1 92.69 95 LEU B O 1
ATOM 4549 N N . ILE B 1 96 ? 12.297 -28.562 2.238 1 92.94 96 ILE B N 1
ATOM 4550 C CA . ILE B 1 96 ? 13.008 -27.703 1.293 1 92.94 96 ILE B CA 1
ATOM 4551 C C . ILE B 1 96 ? 12.906 -28.297 -0.112 1 92.94 96 ILE B C 1
ATOM 4553 O O . ILE B 1 96 ? 12.664 -27.562 -1.079 1 92.94 96 ILE B O 1
ATOM 4557 N N . GLU B 1 97 ? 12.961 -29.562 -0.185 1 91.12 97 GLU B N 1
ATOM 4558 C CA . GLU B 1 97 ? 12.859 -30.234 -1.479 1 91.12 97 GLU B CA 1
ATOM 4559 C C . GLU B 1 97 ? 11.445 -30.125 -2.043 1 91.12 97 GLU B C 1
ATOM 4561 O O . GLU B 1 97 ? 11.266 -30 -3.256 1 91.12 97 GLU B O 1
ATOM 4566 N N . ILE B 1 98 ? 10.562 -30.188 -1.189 1 90.19 98 ILE B N 1
ATOM 4567 C CA . ILE B 1 98 ? 9.18 -30.031 -1.622 1 90.19 98 ILE B CA 1
ATOM 4568 C C . ILE B 1 98 ? 8.953 -28.625 -2.168 1 90.19 98 ILE B C 1
ATOM 4570 O O . ILE B 1 98 ? 8.273 -28.453 -3.182 1 90.19 98 ILE B O 1
ATOM 4574 N N . TYR B 1 99 ? 9.477 -27.672 -1.455 1 92.31 99 TYR B N 1
ATOM 4575 C CA . TYR B 1 99 ? 9.367 -26.297 -1.949 1 92.31 99 TYR B CA 1
ATOM 4576 C C . TYR B 1 99 ? 9.945 -26.172 -3.354 1 92.31 99 TYR B C 1
ATOM 4578 O O . TYR B 1 99 ? 9.352 -25.547 -4.227 1 92.31 99 TYR B O 1
ATOM 4586 N N . ARG B 1 100 ? 11.031 -26.75 -3.557 1 89.06 100 ARG B N 1
ATOM 4587 C CA . ARG B 1 100 ? 11.711 -26.703 -4.848 1 89.06 100 ARG B CA 1
ATOM 4588 C C . ARG B 1 100 ? 10.883 -27.391 -5.926 1 89.06 100 ARG B C 1
ATOM 4590 O O . ARG B 1 100 ? 10.828 -26.938 -7.066 1 89.06 100 ARG B O 1
ATOM 4597 N N . ASP B 1 101 ? 10.227 -28.344 -5.512 1 85.69 101 ASP B N 1
ATOM 4598 C CA . ASP B 1 101 ? 9.477 -29.188 -6.434 1 85.69 101 ASP B CA 1
ATOM 4599 C C . ASP B 1 101 ? 8.148 -28.531 -6.816 1 85.69 101 ASP B C 1
ATOM 4601 O O . ASP B 1 101 ? 7.59 -28.828 -7.875 1 85.69 101 ASP B O 1
ATOM 4605 N N . THR B 1 102 ? 7.68 -27.719 -5.957 1 86.12 102 THR B N 1
ATOM 4606 C CA . THR B 1 102 ? 6.312 -27.25 -6.164 1 86.12 102 THR B CA 1
ATOM 4607 C C . THR B 1 102 ? 6.27 -25.734 -6.293 1 86.12 102 THR B C 1
ATOM 4609 O O . THR B 1 102 ? 6.363 -25.188 -7.402 1 86.12 102 THR B O 1
ATOM 4612 N N . MET B 1 103 ? 6.348 -25.016 -5.156 1 81.56 103 MET B N 1
ATOM 4613 C CA . MET B 1 103 ? 6.098 -23.578 -5.09 1 81.56 103 MET B CA 1
ATOM 4614 C C . MET B 1 103 ? 7.133 -22.812 -5.906 1 81.56 103 MET B C 1
ATOM 4616 O O . MET B 1 103 ? 6.801 -21.844 -6.578 1 81.56 103 MET B O 1
ATOM 4620 N N . TYR B 1 104 ? 8.266 -23.234 -5.828 1 80.75 104 TYR B N 1
ATOM 4621 C CA . TYR B 1 104 ? 9.32 -22.547 -6.562 1 80.75 104 TYR B CA 1
ATOM 4622 C C . TYR B 1 104 ? 9.07 -22.609 -8.062 1 80.75 104 TYR B C 1
ATOM 4624 O O . TYR B 1 104 ? 9.172 -21.594 -8.758 1 80.75 104 TYR B O 1
ATOM 4632 N N . GLN B 1 105 ? 8.75 -23.703 -8.492 1 75.25 105 GLN B N 1
ATOM 4633 C CA . GLN B 1 105 ? 8.602 -23.938 -9.93 1 75.25 105 GLN B CA 1
ATOM 4634 C C . GLN B 1 105 ? 7.301 -23.328 -10.445 1 75.25 105 GLN B C 1
ATOM 4636 O O . GLN B 1 105 ? 7.223 -22.922 -11.602 1 75.25 105 GLN B O 1
ATOM 4641 N N . CYS B 1 106 ? 6.398 -23.156 -9.562 1 68.75 106 CYS B N 1
ATOM 4642 C CA . CYS B 1 106 ? 5.074 -22.828 -10.086 1 68.75 106 CYS B CA 1
ATOM 4643 C C . CYS B 1 106 ? 4.734 -21.359 -9.836 1 68.75 106 CYS B C 1
ATOM 4645 O O . CYS B 1 106 ? 4.062 -20.734 -10.656 1 68.75 106 CYS B O 1
ATOM 4647 N N . TYR B 1 107 ? 5.18 -20.859 -8.773 1 74.12 107 TYR B N 1
ATOM 4648 C CA . TYR B 1 107 ? 4.527 -19.594 -8.484 1 74.12 107 TYR B CA 1
ATOM 4649 C C . TYR B 1 107 ? 5.527 -18.578 -7.938 1 74.12 107 TYR B C 1
ATOM 4651 O O . TYR B 1 107 ? 5.727 -17.516 -8.531 1 74.12 107 TYR B O 1
ATOM 4659 N N . PHE B 1 108 ? 6.16 -19.016 -6.902 1 82.38 108 PHE B N 1
ATOM 4660 C CA . PHE B 1 108 ? 6.785 -17.969 -6.105 1 82.38 108 PHE B CA 1
ATOM 4661 C C . PHE B 1 108 ? 8.227 -18.328 -5.766 1 82.38 108 PHE B C 1
ATOM 4663 O O . PHE B 1 108 ? 8.508 -18.766 -4.652 1 82.38 108 PHE B O 1
ATOM 4670 N N . PRO B 1 109 ? 9.102 -18 -6.707 1 90.25 109 PRO B N 1
ATOM 4671 C CA . PRO B 1 109 ? 10.523 -18.203 -6.438 1 90.25 109 PRO B CA 1
ATOM 4672 C C . PRO B 1 109 ? 11.133 -17.109 -5.562 1 90.25 109 PRO B C 1
ATOM 4674 O O . PRO B 1 109 ? 11.898 -16.281 -6.051 1 90.25 109 PRO B O 1
ATOM 4677 N N . PHE B 1 110 ? 10.977 -17.25 -4.301 1 92.31 110 PHE B N 1
ATOM 4678 C CA . PHE B 1 110 ? 11.461 -16.234 -3.385 1 92.31 110 PHE B CA 1
ATOM 4679 C C . PHE B 1 110 ? 12.961 -16.359 -3.16 1 92.31 110 PHE B C 1
ATOM 4681 O O . PHE B 1 110 ? 13.594 -15.461 -2.617 1 92.31 110 PHE B O 1
ATOM 4688 N N . LEU B 1 111 ? 13.492 -17.5 -3.549 1 91.69 111 LEU B N 1
ATOM 4689 C CA . LEU B 1 111 ? 14.93 -17.734 -3.533 1 91.69 111 LEU B CA 1
ATOM 4690 C C . LEU B 1 111 ? 15.422 -18.203 -4.902 1 91.69 111 LEU B C 1
ATOM 4692 O O . LEU B 1 111 ? 14.656 -18.812 -5.664 1 91.69 111 LEU B O 1
ATOM 4696 N N . SER B 1 112 ? 16.672 -17.844 -5.133 1 86.94 112 SER B N 1
ATOM 4697 C CA . SER B 1 112 ? 17.234 -18.406 -6.352 1 86.94 112 SER B CA 1
ATOM 4698 C C . SER B 1 112 ? 17.406 -19.922 -6.227 1 86.94 112 SER B C 1
ATOM 4700 O O . SER B 1 112 ? 17.484 -20.453 -5.113 1 86.94 112 SER B O 1
ATOM 4702 N N . GLU B 1 113 ? 17.453 -20.516 -7.336 1 83.62 113 GLU B N 1
ATOM 4703 C CA . GLU B 1 113 ? 17.578 -21.969 -7.348 1 83.62 113 GLU B CA 1
ATOM 4704 C C . GLU B 1 113 ? 18.859 -22.406 -6.652 1 83.62 113 GLU B C 1
ATOM 4706 O O . GLU B 1 113 ? 18.844 -23.391 -5.891 1 83.62 113 GLU B O 1
ATOM 4711 N N . ASN B 1 114 ? 19.891 -21.688 -6.895 1 83.25 114 ASN B N 1
ATOM 4712 C CA . ASN B 1 114 ? 21.156 -22.031 -6.277 1 83.25 114 ASN B CA 1
ATOM 4713 C C . ASN B 1 114 ? 21.141 -21.781 -4.77 1 83.25 114 ASN B C 1
ATOM 4715 O O . ASN B 1 114 ? 21.672 -22.594 -4 1 83.25 114 ASN B O 1
ATOM 4719 N N . ASP B 1 115 ? 20.562 -20.734 -4.43 1 88.62 115 ASP B N 1
ATOM 4720 C CA . ASP B 1 115 ? 20.469 -20.422 -3.012 1 88.62 115 ASP B CA 1
ATOM 4721 C C . ASP B 1 115 ? 19.641 -21.453 -2.264 1 88.62 115 ASP B C 1
ATOM 4723 O O . ASP B 1 115 ? 20 -21.859 -1.152 1 88.62 115 ASP B O 1
ATOM 4727 N N . LEU B 1 116 ? 18.625 -21.875 -2.818 1 88.5 116 LEU B N 1
ATOM 4728 C CA . LEU B 1 116 ? 17.75 -22.875 -2.209 1 88.5 116 LEU B CA 1
ATOM 4729 C C . LEU B 1 116 ? 18.469 -24.203 -2.027 1 88.5 116 LEU B C 1
ATOM 4731 O O . LEU B 1 116 ? 18.219 -24.922 -1.057 1 88.5 116 LEU B O 1
ATOM 4735 N N . GLU B 1 117 ? 19.406 -24.453 -2.84 1 84.38 117 GLU B N 1
ATOM 4736 C CA . GLU B 1 117 ? 20.125 -25.719 -2.82 1 84.38 117 GLU B CA 1
ATOM 4737 C C . GLU B 1 117 ? 21.234 -25.703 -1.782 1 84.38 117 GLU B C 1
ATOM 4739 O O . GLU B 1 117 ? 21.484 -26.719 -1.107 1 84.38 117 GLU B O 1
ATOM 4744 N N . VAL B 1 118 ? 21.859 -24.641 -1.588 1 89.75 118 VAL B N 1
ATOM 4745 C CA . VAL B 1 118 ? 23.125 -24.625 -0.875 1 89.75 118 VAL B CA 1
ATOM 4746 C C . VAL B 1 118 ? 22.938 -24.031 0.521 1 89.75 118 VAL B C 1
ATOM 4748 O O . VAL B 1 118 ? 23.609 -24.438 1.471 1 89.75 118 VAL B O 1
ATOM 4751 N N . ARG B 1 119 ? 22.094 -23.156 0.683 1 91.31 119 ARG B N 1
ATOM 4752 C CA . ARG B 1 119 ? 22.031 -22.312 1.869 1 91.31 119 ARG B CA 1
ATOM 4753 C C . ARG B 1 119 ? 21.891 -23.141 3.135 1 91.31 119 ARG B C 1
ATOM 4755 O O . ARG B 1 119 ? 22.562 -22.891 4.137 1 91.31 119 ARG B O 1
ATOM 4762 N N . TRP B 1 120 ? 20.984 -24.141 3.059 1 92.38 120 TRP B N 1
ATOM 4763 C CA . TRP B 1 120 ? 20.688 -24.906 4.266 1 92.38 120 TRP B CA 1
ATOM 4764 C C . TRP B 1 120 ? 21.062 -26.375 4.086 1 92.38 120 TRP B C 1
ATOM 4766 O O . TRP B 1 120 ? 20.516 -27.234 4.781 1 92.38 120 TRP B O 1
ATOM 4776 N N . ALA B 1 121 ? 21.891 -26.625 3.195 1 88.5 121 ALA B N 1
ATOM 4777 C CA . ALA B 1 121 ? 22.25 -28.016 2.871 1 88.5 121 ALA B CA 1
ATOM 4778 C C . ALA B 1 121 ? 23 -28.672 4.023 1 88.5 121 ALA B C 1
ATOM 4780 O O . ALA B 1 121 ? 22.781 -29.844 4.328 1 88.5 121 ALA B O 1
ATOM 4781 N N . ASN B 1 122 ? 23.766 -27.906 4.699 1 85.62 122 ASN B N 1
ATOM 4782 C CA . ASN B 1 122 ? 24.672 -28.531 5.656 1 85.62 122 ASN B CA 1
ATOM 4783 C C . ASN B 1 122 ? 24.266 -28.203 7.094 1 85.62 122 ASN B C 1
ATOM 4785 O O . ASN B 1 122 ? 24.672 -28.906 8.023 1 85.62 122 ASN B O 1
ATOM 4789 N N . SER B 1 123 ? 23.594 -27.062 7.258 1 86.44 123 SER B N 1
ATOM 4790 C CA . SER B 1 123 ? 23.266 -26.688 8.633 1 86.44 123 SER B CA 1
ATOM 4791 C C . SER B 1 123 ? 21.984 -25.844 8.688 1 86.44 123 SER B C 1
ATOM 4793 O O . SER B 1 123 ? 21.656 -25.141 7.73 1 86.44 123 SER B O 1
ATOM 4795 N N . ILE B 1 124 ? 21.375 -26.062 9.844 1 88.56 124 ILE B N 1
ATOM 4796 C CA . ILE B 1 124 ? 20.188 -25.25 10.133 1 88.56 124 ILE B CA 1
ATOM 4797 C C . ILE B 1 124 ? 20.609 -24 10.906 1 88.56 124 ILE B C 1
ATOM 4799 O O . ILE B 1 124 ? 21.375 -24.094 11.867 1 88.56 124 ILE B O 1
ATOM 4803 N N . PRO B 1 125 ? 20.094 -22.922 10.375 1 91.94 125 PRO B N 1
ATOM 4804 C CA . PRO B 1 125 ? 20.469 -21.672 11.062 1 91.94 125 PRO B CA 1
ATOM 4805 C C . PRO B 1 125 ? 19.953 -21.625 12.5 1 91.94 125 PRO B C 1
ATOM 4807 O O . PRO B 1 125 ? 19.016 -22.328 12.852 1 91.94 125 PRO B O 1
ATOM 4810 N N . ARG B 1 126 ? 20.672 -20.734 13.258 1 90.19 126 ARG B N 1
ATOM 4811 C CA . ARG B 1 126 ? 20.25 -20.5 14.641 1 90.19 126 ARG B CA 1
ATOM 4812 C C . ARG B 1 126 ? 18.906 -19.781 14.688 1 90.19 126 ARG B C 1
ATOM 4814 O O . ARG B 1 126 ? 18.578 -19.016 13.781 1 90.19 126 ARG B O 1
ATOM 4821 N N . GLU B 1 127 ? 18.219 -19.891 15.719 1 89.88 127 GLU B N 1
ATOM 4822 C CA . GLU B 1 127 ? 16.859 -19.375 15.867 1 89.88 127 GLU B CA 1
ATOM 4823 C C . GLU B 1 127 ? 16.844 -17.859 15.867 1 89.88 127 GLU B C 1
ATOM 4825 O O . GLU B 1 127 ? 15.836 -17.234 15.508 1 89.88 127 GLU B O 1
ATOM 4830 N N . ASN B 1 128 ? 17.859 -17.25 16.234 1 87.12 128 ASN B N 1
ATOM 4831 C CA . ASN B 1 128 ? 17.891 -15.789 16.328 1 87.12 128 ASN B CA 1
ATOM 4832 C C . ASN B 1 128 ? 18.266 -15.148 14.992 1 87.12 128 ASN B C 1
ATOM 4834 O O . ASN B 1 128 ? 18.234 -13.922 14.859 1 87.12 128 ASN B O 1
ATOM 4838 N N . GLU B 1 129 ? 18.516 -16 14.07 1 90.06 129 GLU B N 1
ATOM 4839 C CA . GLU B 1 129 ? 18.891 -15.484 12.75 1 90.06 129 GLU B CA 1
ATOM 4840 C C . GLU B 1 129 ? 17.656 -15.312 11.859 1 90.06 129 GLU B C 1
ATOM 4842 O O . GLU B 1 129 ? 16.719 -16.094 11.953 1 90.06 129 GLU B O 1
ATOM 4847 N N . VAL B 1 130 ? 17.766 -14.328 11.023 1 91.88 130 VAL B N 1
ATOM 4848 C CA . VAL B 1 130 ? 16.672 -14.07 10.086 1 91.88 130 VAL B CA 1
ATOM 4849 C C . VAL B 1 130 ? 16.516 -15.266 9.141 1 91.88 130 VAL B C 1
ATOM 4851 O O . VAL B 1 130 ? 15.391 -15.594 8.742 1 91.88 130 VAL B O 1
ATOM 4854 N N . SER B 1 131 ? 17.641 -15.938 8.898 1 93.62 131 SER B N 1
ATOM 4855 C CA . SER B 1 131 ? 17.625 -17.094 8.008 1 93.62 131 SER B CA 1
ATOM 4856 C C . SER B 1 131 ? 16.766 -18.219 8.586 1 93.62 131 SER B C 1
ATOM 4858 O O . SER B 1 131 ? 16.141 -18.984 7.844 1 93.62 131 SER B O 1
ATOM 4860 N N . TYR B 1 132 ? 16.766 -18.312 9.852 1 95.62 132 TYR B N 1
ATOM 4861 C CA . TYR B 1 132 ? 15.93 -19.328 10.492 1 95.62 132 TYR B CA 1
ATOM 4862 C C . TYR B 1 132 ? 14.453 -19.016 10.297 1 95.62 132 TYR B C 1
ATOM 4864 O O . TYR B 1 132 ? 13.664 -19.906 9.969 1 95.62 132 TYR B O 1
ATOM 4872 N N . MET B 1 133 ? 14.102 -17.828 10.508 1 95.12 133 MET B N 1
ATOM 4873 C CA . MET B 1 133 ? 12.727 -17.375 10.289 1 95.12 133 MET B CA 1
ATOM 4874 C C . MET B 1 133 ? 12.289 -17.672 8.859 1 95.12 133 MET B C 1
ATOM 4876 O O . MET B 1 133 ? 11.18 -18.172 8.633 1 95.12 133 MET B O 1
ATOM 4880 N N . LEU B 1 134 ? 13.141 -17.391 7.957 1 96.69 134 LEU B N 1
ATOM 4881 C CA . LEU B 1 134 ? 12.883 -17.656 6.543 1 96.69 134 LEU B CA 1
ATOM 4882 C C . LEU B 1 134 ? 12.672 -19.141 6.293 1 96.69 134 LEU B C 1
ATOM 4884 O O . LEU B 1 134 ? 11.727 -19.531 5.598 1 96.69 134 LEU B O 1
ATOM 4888 N N . LEU B 1 135 ? 13.547 -19.891 6.871 1 96.69 135 LEU B N 1
ATOM 4889 C CA . LEU B 1 135 ? 13.461 -21.328 6.699 1 96.69 135 LEU B CA 1
ATOM 4890 C C . LEU B 1 135 ? 12.141 -21.859 7.238 1 96.69 135 LEU B C 1
ATOM 4892 O O . LEU B 1 135 ? 11.492 -22.688 6.594 1 96.69 135 LEU B O 1
ATOM 4896 N N . MET B 1 136 ? 11.742 -21.406 8.375 1 96.81 136 MET B N 1
ATOM 4897 C CA . MET B 1 136 ? 10.484 -21.844 8.961 1 96.81 136 MET B CA 1
ATOM 4898 C C . MET B 1 136 ? 9.305 -21.438 8.094 1 96.81 136 MET B C 1
ATOM 4900 O O . MET B 1 136 ? 8.336 -22.188 7.945 1 96.81 136 MET B O 1
ATOM 4904 N N . ALA B 1 137 ? 9.344 -20.219 7.551 1 97.25 137 ALA B N 1
ATOM 4905 C CA . ALA B 1 137 ? 8.281 -19.766 6.652 1 97.25 137 ALA B CA 1
ATOM 4906 C C . ALA B 1 137 ? 8.203 -20.656 5.41 1 97.25 137 ALA B C 1
ATOM 4908 O O . ALA B 1 137 ? 7.113 -21.016 4.973 1 97.25 137 ALA B O 1
ATOM 4909 N N . LEU B 1 138 ? 9.352 -20.969 4.895 1 96.69 138 LEU B N 1
ATOM 4910 C CA . LEU B 1 138 ? 9.414 -21.844 3.73 1 96.69 138 LEU B CA 1
ATOM 4911 C C . LEU B 1 138 ? 8.836 -23.219 4.047 1 96.69 138 LEU B C 1
ATOM 4913 O O . LEU B 1 138 ? 8.062 -23.766 3.258 1 96.69 138 LEU B O 1
ATOM 4917 N N . CYS B 1 139 ? 9.172 -23.688 5.195 1 95.69 139 CYS B N 1
ATOM 4918 C CA . CYS B 1 139 ? 8.664 -25 5.617 1 95.69 139 CYS B CA 1
ATOM 4919 C C . CYS B 1 139 ? 7.156 -24.969 5.805 1 95.69 139 CYS B C 1
ATOM 4921 O O . CYS B 1 139 ? 6.473 -25.953 5.539 1 95.69 139 CYS B O 1
ATOM 4923 N N . ALA B 1 140 ? 6.676 -23.875 6.266 1 95.94 140 ALA B N 1
ATOM 4924 C CA . ALA B 1 140 ? 5.23 -23.734 6.434 1 95.94 140 ALA B CA 1
ATOM 4925 C C . ALA B 1 140 ? 4.508 -23.875 5.098 1 95.94 140 ALA B C 1
ATOM 4927 O O . ALA B 1 140 ? 3.529 -24.625 4.988 1 95.94 140 ALA B O 1
ATOM 4928 N N . VAL B 1 141 ? 4.957 -23.25 4.086 1 93.5 141 VAL B N 1
ATOM 4929 C CA . VAL B 1 141 ? 4.344 -23.297 2.764 1 93.5 141 VAL B CA 1
ATOM 4930 C C . VAL B 1 141 ? 4.461 -24.703 2.186 1 93.5 141 VAL B C 1
ATOM 4932 O O . VAL B 1 141 ? 3.504 -25.234 1.61 1 93.5 141 VAL B O 1
ATOM 4935 N N . SER B 1 142 ? 5.605 -25.297 2.383 1 92.56 142 SER B N 1
ATOM 4936 C CA . SER B 1 142 ? 5.84 -26.641 1.875 1 92.56 142 SER B CA 1
ATOM 4937 C C . SER B 1 142 ? 4.945 -27.672 2.574 1 92.56 142 SER B C 1
ATOM 4939 O O . SER B 1 142 ? 4.422 -28.578 1.936 1 92.56 142 SER B O 1
ATOM 4941 N N . ALA B 1 143 ? 4.867 -27.484 3.844 1 91.75 143 ALA B N 1
ATOM 4942 C CA . ALA B 1 143 ? 4.023 -28.406 4.605 1 91.75 143 ALA B CA 1
ATOM 4943 C C . ALA B 1 143 ? 2.568 -28.312 4.152 1 91.75 143 ALA B C 1
ATOM 4945 O O . ALA B 1 143 ? 1.847 -29.312 4.152 1 91.75 143 ALA B O 1
ATOM 4946 N N . GLN B 1 144 ? 2.152 -27.188 3.797 1 87.56 144 GLN B N 1
ATOM 4947 C CA . GLN B 1 144 ? 0.805 -27.031 3.26 1 87.56 144 GLN B CA 1
ATOM 4948 C C . GLN B 1 144 ? 0.637 -27.781 1.949 1 87.56 144 GLN B C 1
ATOM 4950 O O . GLN B 1 144 ? -0.404 -28.406 1.711 1 87.56 144 GLN B O 1
ATOM 4955 N N . SER B 1 145 ? 1.614 -27.734 1.125 1 85.62 145 SER B N 1
ATOM 4956 C CA . SER B 1 145 ? 1.587 -28.469 -0.135 1 85.62 145 SER B CA 1
ATOM 4957 C C . SER B 1 145 ? 1.57 -29.969 0.105 1 85.62 145 SER B C 1
ATOM 4959 O O . SER B 1 145 ? 0.918 -30.719 -0.63 1 85.62 145 SER B O 1
ATOM 4961 N N . LEU B 1 146 ? 2.303 -30.297 1.094 1 85.88 146 LEU B N 1
ATOM 4962 C CA . LEU B 1 146 ? 2.357 -31.703 1.435 1 85.88 146 LEU B CA 1
ATOM 4963 C C . LEU B 1 146 ? 0.994 -32.219 1.902 1 85.88 146 LEU B C 1
ATOM 4965 O O . LEU B 1 146 ? 0.581 -33.312 1.554 1 85.88 146 LEU B O 1
ATOM 4969 N N . THR B 1 147 ? 0.354 -31.391 2.684 1 81.38 147 THR B N 1
ATOM 4970 C CA . THR B 1 147 ? -0.962 -31.75 3.193 1 81.38 147 THR B CA 1
ATOM 4971 C C . THR B 1 147 ? -1.949 -31.953 2.047 1 81.38 147 THR B C 1
ATOM 4973 O O . THR B 1 147 ? -2.826 -32.812 2.119 1 81.38 147 THR B O 1
ATOM 4976 N N . LEU B 1 148 ? -1.769 -31.25 1.002 1 77.12 148 LEU B N 1
ATOM 4977 C CA . LEU B 1 148 ? -2.66 -31.328 -0.15 1 77.12 148 LEU B CA 1
ATOM 4978 C C . LEU B 1 148 ? -2.152 -32.344 -1.154 1 77.12 148 LEU B C 1
ATOM 4980 O O . LEU B 1 148 ? -2.76 -32.562 -2.209 1 77.12 148 LEU B O 1
ATOM 4984 N N . LYS B 1 149 ? -1.026 -32.969 -0.808 1 78.88 149 LYS B N 1
ATOM 4985 C CA . LYS B 1 149 ? -0.375 -33.938 -1.694 1 78.88 149 LYS B CA 1
ATOM 4986 C C . LYS B 1 149 ? -0.104 -33.312 -3.064 1 78.88 149 LYS B C 1
ATOM 4988 O O . LYS B 1 149 ? -0.256 -33.969 -4.09 1 78.88 149 LYS B O 1
ATOM 4993 N N . ALA B 1 150 ? 0.165 -32.031 -2.953 1 80.06 150 ALA B N 1
ATOM 4994 C CA . ALA B 1 150 ? 0.468 -31.297 -4.168 1 80.06 150 ALA B CA 1
ATOM 4995 C C . ALA B 1 150 ? 1.966 -31.297 -4.457 1 80.06 150 ALA B C 1
ATOM 4997 O O . ALA B 1 150 ? 2.615 -30.25 -4.422 1 80.06 150 ALA B O 1
ATOM 4998 N N . VAL B 1 151 ? 2.475 -32.438 -4.699 1 81.56 151 VAL B N 1
ATOM 4999 C CA . VAL B 1 151 ? 3.898 -32.625 -4.969 1 81.56 151 VAL B CA 1
ATOM 5000 C C . VAL B 1 151 ? 4.094 -33.406 -6.266 1 81.56 151 VAL B C 1
ATOM 5002 O O . VAL B 1 151 ? 3.391 -34.375 -6.516 1 81.56 151 VAL B O 1
ATOM 5005 N N . PHE B 1 152 ? 4.984 -33 -7.027 1 77.25 152 PHE B N 1
ATOM 5006 C CA . PHE B 1 152 ? 5.215 -33.625 -8.312 1 77.25 152 PHE B CA 1
ATOM 5007 C C . PHE B 1 152 ? 5.961 -34.969 -8.133 1 77.25 152 PHE B C 1
ATOM 5009 O O . PHE B 1 152 ? 5.621 -35.969 -8.766 1 77.25 152 PHE B O 1
ATOM 5016 N N . ASP B 1 153 ? 6.953 -34.844 -7.297 1 78.44 153 ASP B N 1
ATOM 5017 C CA . ASP B 1 153 ? 7.727 -36.062 -7.008 1 78.44 153 ASP B CA 1
ATOM 5018 C C . ASP B 1 153 ? 7.086 -36.875 -5.887 1 78.44 153 ASP B C 1
ATOM 5020 O O . ASP B 1 153 ? 7.168 -36.5 -4.715 1 78.44 153 ASP B O 1
ATOM 5024 N N . SER B 1 154 ? 6.621 -37.938 -6.242 1 78.56 154 SER B N 1
ATOM 5025 C CA . SER B 1 154 ? 5.883 -38.781 -5.297 1 78.56 154 SER B CA 1
ATOM 5026 C C . SER B 1 154 ? 6.797 -39.281 -4.195 1 78.56 154 SER B C 1
ATOM 5028 O O . SER B 1 154 ? 6.328 -39.656 -3.113 1 78.56 154 SER B O 1
ATOM 5030 N N . GLU B 1 155 ? 8.023 -39.281 -4.492 1 81.06 155 GLU B N 1
ATOM 5031 C CA . GLU B 1 155 ? 8.969 -39.75 -3.494 1 81.06 155 GLU B CA 1
ATOM 5032 C C . GLU B 1 155 ? 9.008 -38.844 -2.275 1 81.06 155 GLU B C 1
ATOM 5034 O O . GLU B 1 155 ? 9.383 -39.281 -1.182 1 81.06 155 GLU B O 1
ATOM 5039 N N . LEU B 1 156 ? 8.555 -37.719 -2.508 1 83.06 156 LEU B N 1
ATOM 5040 C CA . LEU B 1 156 ? 8.609 -36.719 -1.444 1 83.06 156 LEU B CA 1
ATOM 5041 C C . LEU B 1 156 ? 7.395 -36.812 -0.534 1 83.06 156 LEU B C 1
ATOM 5043 O O . LEU B 1 156 ? 7.379 -36.25 0.556 1 83.06 156 LEU B O 1
ATOM 5047 N N . LEU B 1 157 ? 6.355 -37.469 -0.86 1 78.81 157 LEU B N 1
ATOM 5048 C CA . LEU B 1 157 ? 5.133 -37.562 -0.075 1 78.81 157 LEU B CA 1
ATOM 5049 C C . LEU B 1 157 ? 5.359 -38.344 1.199 1 78.81 157 LEU B C 1
ATOM 5051 O O . LEU B 1 157 ? 4.754 -38.062 2.236 1 78.81 157 LEU B O 1
ATOM 5055 N N . GLY B 1 158 ? 6.418 -39.125 1.302 1 66.81 158 GLY B N 1
ATOM 5056 C CA . GLY B 1 158 ? 6.773 -39.938 2.455 1 66.81 158 GLY B CA 1
ATOM 5057 C C . GLY B 1 158 ? 5.613 -40.156 3.41 1 66.81 158 GLY B C 1
ATOM 5058 O O . GLY B 1 158 ? 4.457 -40.219 2.988 1 66.81 158 GLY B O 1
ATOM 5059 N N . ASP B 1 159 ? 5.797 -40.438 4.82 1 60.44 159 ASP B N 1
ATOM 5060 C CA . ASP B 1 159 ? 4.781 -40.688 5.844 1 60.44 159 ASP B CA 1
ATOM 5061 C C . ASP B 1 159 ? 4.066 -39.406 6.223 1 60.44 159 ASP B C 1
ATOM 5063 O O . ASP B 1 159 ? 4.703 -38.438 6.66 1 60.44 159 ASP B O 1
ATOM 5067 N N . MET B 1 160 ? 3.043 -38.969 5.555 1 57.53 160 MET B N 1
ATOM 5068 C CA . MET B 1 160 ? 2.23 -37.75 5.48 1 57.53 160 MET B CA 1
ATOM 5069 C C . MET B 1 160 ? 1.997 -37.156 6.867 1 57.53 160 MET B C 1
ATOM 5071 O O . MET B 1 160 ? 1.769 -35.969 7.008 1 57.53 160 MET B O 1
ATOM 5075 N N . ASN B 1 161 ? 1.909 -38 7.973 1 54 161 ASN B N 1
ATOM 5076 C CA . ASN B 1 161 ? 1.207 -37.625 9.195 1 54 161 ASN B CA 1
ATOM 5077 C C . ASN B 1 161 ? 1.963 -36.562 9.977 1 54 161 ASN B C 1
ATOM 5079 O O . ASN B 1 161 ? 1.431 -36 10.922 1 54 161 ASN B O 1
ATOM 5083 N N . VAL B 1 162 ? 3.168 -36.188 9.492 1 59.66 162 VAL B N 1
ATOM 5084 C CA . VAL B 1 162 ? 3.979 -35.625 10.578 1 59.66 162 VAL B CA 1
ATOM 5085 C C . VAL B 1 162 ? 4.145 -34.125 10.391 1 59.66 162 VAL B C 1
ATOM 5087 O O . VAL B 1 162 ? 4.523 -33.406 11.328 1 59.66 162 VAL B O 1
ATOM 5090 N N . HIS B 1 163 ? 3.609 -33.375 9.234 1 77.75 163 HIS B N 1
ATOM 5091 C CA . HIS B 1 163 ? 4.016 -31.984 9.164 1 77.75 163 HIS B CA 1
ATOM 5092 C C . HIS B 1 163 ? 2.811 -31.047 9.227 1 77.75 163 HIS B C 1
ATOM 5094 O O . HIS B 1 163 ? 2.02 -30.984 8.281 1 77.75 163 HIS B O 1
ATOM 5100 N N . ASP B 1 164 ? 2.686 -30.531 10.445 1 85.88 164 ASP B N 1
ATOM 5101 C CA . ASP B 1 164 ? 1.661 -29.5 10.625 1 85.88 164 ASP B CA 1
ATOM 5102 C C . ASP B 1 164 ? 2.162 -28.141 10.148 1 85.88 164 ASP B C 1
ATOM 5104 O O . ASP B 1 164 ? 3.07 -27.562 10.75 1 85.88 164 ASP B O 1
ATOM 5108 N N . SER B 1 165 ? 1.573 -27.672 9.062 1 91.75 165 SER B N 1
ATOM 5109 C CA . SER B 1 165 ? 2.004 -26.406 8.469 1 91.75 165 SER B CA 1
ATOM 5110 C C . SER B 1 165 ? 1.858 -25.25 9.453 1 91.75 165 SER B C 1
ATOM 5112 O O . SER B 1 165 ? 2.678 -24.328 9.469 1 91.75 165 SER B O 1
ATOM 5114 N N . GLU B 1 166 ? 0.91 -25.328 10.391 1 91.75 166 GLU B N 1
ATOM 5115 C CA . GLU B 1 166 ? 0.659 -24.25 11.344 1 91.75 166 GLU B CA 1
ATOM 5116 C C . GLU B 1 166 ? 1.79 -24.141 12.359 1 91.75 166 GLU B C 1
ATOM 5118 O O . GLU B 1 166 ? 2.105 -23.047 12.836 1 91.75 166 GLU B O 1
ATOM 5123 N N . THR B 1 167 ? 2.336 -25.234 12.664 1 93.94 167 THR B N 1
ATOM 5124 C CA . THR B 1 167 ? 3.455 -25.234 13.602 1 93.94 167 THR B CA 1
ATOM 5125 C C . THR B 1 167 ? 4.633 -24.453 13.031 1 93.94 167 THR B C 1
ATOM 5127 O O . THR B 1 167 ? 5.238 -23.641 13.734 1 93.94 167 THR B O 1
ATOM 5130 N N . TYR B 1 168 ? 4.926 -24.719 11.797 1 95.81 168 TYR B N 1
ATOM 5131 C CA . TYR B 1 168 ? 6.023 -24 11.156 1 95.81 168 TYR B CA 1
ATOM 5132 C C . TYR B 1 168 ? 5.691 -22.516 10.992 1 95.81 168 TYR B C 1
ATOM 5134 O O . TYR B 1 168 ? 6.559 -21.656 11.188 1 95.81 168 TYR B O 1
ATOM 5142 N N . PHE B 1 169 ? 4.461 -22.266 10.695 1 95.81 169 PHE B N 1
ATOM 5143 C CA . PHE B 1 169 ? 4.016 -20.891 10.547 1 95.81 169 PHE B CA 1
ATOM 5144 C C . PHE B 1 169 ? 4.152 -20.125 11.859 1 95.81 169 PHE B C 1
ATOM 5146 O O . PHE B 1 169 ? 4.715 -19.031 11.891 1 95.81 169 PHE B O 1
ATOM 5153 N N . THR B 1 170 ? 3.688 -20.734 12.891 1 94.06 170 THR B N 1
ATOM 5154 C CA . THR B 1 170 ? 3.729 -20.094 14.203 1 94.06 170 THR B CA 1
ATOM 5155 C C . THR B 1 170 ? 5.172 -19.891 14.656 1 94.06 170 THR B C 1
ATOM 5157 O O . THR B 1 170 ? 5.492 -18.875 15.273 1 94.06 170 THR B O 1
ATOM 5160 N N . GLU B 1 171 ? 5.953 -20.844 14.344 1 94.5 171 GLU B N 1
ATOM 5161 C CA . GLU B 1 171 ? 7.367 -20.719 14.672 1 94.5 171 GLU B CA 1
ATOM 5162 C C . GLU B 1 171 ? 8.008 -19.547 13.93 1 94.5 171 GLU B C 1
ATOM 5164 O O . GLU B 1 171 ? 8.758 -18.766 14.516 1 94.5 171 GLU B O 1
ATOM 5169 N N . ALA B 1 172 ? 7.758 -19.406 12.672 1 95.75 172 ALA B N 1
ATOM 5170 C CA . ALA B 1 172 ? 8.289 -18.297 11.891 1 95.75 172 ALA B CA 1
ATOM 5171 C C . ALA B 1 172 ? 7.805 -16.969 12.43 1 95.75 172 ALA B C 1
ATOM 5173 O O . ALA B 1 172 ? 8.602 -16.031 12.617 1 95.75 172 ALA B O 1
ATOM 5174 N N . VAL B 1 173 ? 6.535 -16.891 12.789 1 93.69 173 VAL B N 1
ATOM 5175 C CA . VAL B 1 173 ? 5.898 -15.656 13.234 1 93.69 173 VAL B CA 1
ATOM 5176 C C . VAL B 1 173 ? 6.469 -15.242 14.594 1 93.69 173 VAL B C 1
ATOM 5178 O O . VAL B 1 173 ? 6.629 -14.055 14.867 1 93.69 173 VAL B O 1
ATOM 5181 N N . SER B 1 174 ? 6.777 -16.172 15.383 1 91.5 174 SER B N 1
ATOM 5182 C CA . SER B 1 174 ? 7.285 -15.898 16.719 1 91.5 174 SER B CA 1
ATOM 5183 C C . SER B 1 174 ? 8.648 -15.219 16.656 1 91.5 174 SER B C 1
ATOM 5185 O O . SER B 1 174 ? 9.062 -14.57 17.625 1 91.5 174 SER B O 1
ATOM 5187 N N . HIS B 1 175 ? 9.289 -15.273 15.523 1 90.69 175 HIS B N 1
ATOM 5188 C CA . HIS B 1 175 ? 10.625 -14.703 15.414 1 90.69 175 HIS B CA 1
ATOM 5189 C C . HIS B 1 175 ? 10.594 -13.375 14.656 1 90.69 175 HIS B C 1
ATOM 5191 O O . HIS B 1 175 ? 11.633 -12.758 14.445 1 90.69 175 HIS B O 1
ATOM 5197 N N . VAL B 1 176 ? 9.422 -12.977 14.234 1 87.62 176 VAL B N 1
ATOM 5198 C CA . VAL B 1 176 ? 9.312 -11.672 13.586 1 87.62 176 VAL B CA 1
ATOM 5199 C C . VAL B 1 176 ? 9.562 -10.562 14.609 1 87.62 176 VAL B C 1
ATOM 5201 O O . VAL B 1 176 ? 8.891 -10.492 15.633 1 87.62 176 VAL B O 1
ATOM 5204 N N . PRO B 1 177 ? 10.508 -9.82 14.312 1 81.44 177 PRO B N 1
ATOM 5205 C CA . PRO B 1 177 ? 10.828 -8.766 15.281 1 81.44 177 PRO B CA 1
ATOM 5206 C C . PRO B 1 177 ? 9.75 -7.688 15.359 1 81.44 177 PRO B C 1
ATOM 5208 O O . PRO B 1 177 ? 9.047 -7.441 14.375 1 81.44 177 PRO B O 1
ATOM 5211 N N . THR B 1 178 ? 9.727 -7.094 16.484 1 75.31 178 THR B N 1
ATOM 5212 C CA . THR B 1 178 ? 8.789 -5.996 16.688 1 75.31 178 THR B CA 1
ATOM 5213 C C . THR B 1 178 ? 9.211 -4.77 15.875 1 75.31 178 THR B C 1
ATOM 5215 O O . THR B 1 178 ? 8.367 -4.051 15.344 1 75.31 178 THR B O 1
ATOM 5218 N N . ARG B 1 179 ? 10.477 -4.629 15.875 1 74.38 179 ARG B N 1
ATOM 5219 C CA . ARG B 1 179 ? 11.031 -3.561 15.047 1 74.38 179 ARG B CA 1
ATOM 5220 C C . ARG B 1 179 ? 11.984 -4.121 14 1 74.38 179 ARG B C 1
ATOM 5222 O O . ARG B 1 179 ? 12.977 -4.77 14.344 1 74.38 179 ARG B O 1
ATOM 5229 N N . VAL B 1 180 ? 11.539 -4.031 12.797 1 69.94 180 VAL B N 1
ATOM 5230 C CA . VAL B 1 180 ? 12.414 -4.512 11.734 1 69.94 180 VAL B CA 1
ATOM 5231 C C . VAL B 1 180 ? 13.617 -3.584 11.602 1 69.94 180 VAL B C 1
ATOM 5233 O O . VAL B 1 180 ? 13.469 -2.373 11.43 1 69.94 180 VAL B O 1
ATOM 5236 N N . PRO B 1 181 ? 14.695 -4.16 11.898 1 65.31 181 PRO B N 1
ATOM 5237 C CA . PRO B 1 181 ? 15.883 -3.314 11.773 1 65.31 181 PRO B CA 1
ATOM 5238 C C . PRO B 1 181 ? 16.031 -2.705 10.383 1 65.31 181 PRO B C 1
ATOM 5240 O O . PRO B 1 181 ? 15.484 -3.238 9.406 1 65.31 181 PRO B O 1
ATOM 5243 N N . ASP B 1 182 ? 16.547 -1.564 10.469 1 65.56 182 ASP B N 1
ATOM 5244 C CA . ASP B 1 182 ? 16.844 -0.891 9.211 1 65.56 182 ASP B CA 1
ATOM 5245 C C . ASP B 1 182 ? 17.906 -1.667 8.422 1 65.56 182 ASP B C 1
ATOM 5247 O O . ASP B 1 182 ? 19.078 -1.298 8.406 1 65.56 182 ASP B O 1
ATOM 5251 N N . SER B 1 183 ? 17.453 -2.912 8.117 1 66.56 183 SER B N 1
ATOM 5252 C CA . SER B 1 183 ? 18.422 -3.746 7.41 1 66.56 183 SER B CA 1
ATOM 5253 C C . SER B 1 183 ? 17.984 -3.973 5.965 1 66.56 183 SER B C 1
ATOM 5255 O O . SER B 1 183 ? 16.797 -3.986 5.656 1 66.56 183 SER B O 1
ATOM 5257 N N . ASN B 1 184 ? 18.969 -3.945 5.184 1 75.19 184 ASN B N 1
ATOM 5258 C CA . ASN B 1 184 ? 18.812 -4.258 3.77 1 75.19 184 ASN B CA 1
ATOM 5259 C C . ASN B 1 184 ? 18.797 -5.766 3.523 1 75.19 184 ASN B C 1
ATOM 5261 O O . ASN B 1 184 ? 19.078 -6.219 2.414 1 75.19 184 ASN B O 1
ATOM 5265 N N . ASP B 1 185 ? 18.484 -6.402 4.566 1 85.12 185 ASP B N 1
ATOM 5266 C CA . ASP B 1 185 ? 18.469 -7.855 4.434 1 85.12 185 ASP B CA 1
ATOM 5267 C C . ASP B 1 185 ? 17.203 -8.32 3.711 1 85.12 185 ASP B C 1
ATOM 5269 O O . ASP B 1 185 ? 16.094 -8.172 4.234 1 85.12 185 ASP B O 1
ATOM 5273 N N . LEU B 1 186 ? 17.391 -8.992 2.611 1 92.88 186 LEU B N 1
ATOM 5274 C CA . LEU B 1 186 ? 16.281 -9.406 1.755 1 92.88 186 LEU B CA 1
ATOM 5275 C C . LEU B 1 186 ? 15.508 -10.562 2.381 1 92.88 186 LEU B C 1
ATOM 5277 O O . LEU B 1 186 ? 14.398 -10.883 1.946 1 92.88 186 LEU B O 1
ATOM 5281 N N . ASP B 1 187 ? 16.109 -11.164 3.439 1 94.06 187 ASP B N 1
ATOM 5282 C CA . ASP B 1 187 ? 15.461 -12.328 4.035 1 94.06 187 ASP B CA 1
ATOM 5283 C C . ASP B 1 187 ? 14.18 -11.93 4.758 1 94.06 187 ASP B C 1
ATOM 5285 O O . ASP B 1 187 ? 13.25 -12.734 4.871 1 94.06 187 ASP B O 1
ATOM 5289 N N . TYR B 1 188 ? 14.133 -10.734 5.234 1 93.81 188 TYR B N 1
ATOM 5290 C CA . TYR B 1 188 ? 12.859 -10.266 5.777 1 93.81 188 TYR B CA 1
ATOM 5291 C C . TYR B 1 188 ? 11.789 -10.227 4.699 1 93.81 188 TYR B C 1
ATOM 5293 O O . TYR B 1 188 ? 10.664 -10.695 4.91 1 93.81 188 TYR B O 1
ATOM 5301 N N . PHE B 1 189 ? 12.227 -9.711 3.596 1 95 189 PHE B N 1
ATOM 5302 C CA . PHE B 1 189 ? 11.328 -9.578 2.457 1 95 189 PHE B CA 1
ATOM 5303 C C . PHE B 1 189 ? 10.852 -10.953 1.988 1 95 189 PHE B C 1
ATOM 5305 O O . PHE B 1 189 ? 9.648 -11.156 1.777 1 95 189 PHE B O 1
ATOM 5312 N N . ARG B 1 190 ? 11.758 -11.859 1.951 1 96.75 190 ARG B N 1
ATOM 5313 C CA . ARG B 1 190 ? 11.438 -13.227 1.566 1 96.75 190 ARG B CA 1
ATOM 5314 C C . ARG B 1 190 ? 10.484 -13.867 2.566 1 96.75 190 ARG B C 1
ATOM 5316 O O . ARG B 1 190 ? 9.523 -14.539 2.178 1 96.75 190 ARG B O 1
ATOM 5323 N N . THR B 1 191 ? 10.781 -13.672 3.762 1 96.62 191 THR B N 1
ATOM 5324 C CA . THR B 1 191 ? 9.984 -14.273 4.824 1 96.62 191 THR B CA 1
ATOM 5325 C C . THR B 1 191 ? 8.547 -13.758 4.785 1 96.62 191 THR B C 1
ATOM 5327 O O . THR B 1 191 ? 7.598 -14.539 4.797 1 96.62 191 THR B O 1
ATOM 5330 N N . PHE B 1 192 ? 8.383 -12.484 4.723 1 96 192 PHE B N 1
ATOM 5331 C CA . PHE B 1 192 ? 7.047 -11.906 4.703 1 96 192 PHE B CA 1
ATOM 5332 C C . PHE B 1 192 ? 6.293 -12.32 3.445 1 96 192 PHE B C 1
ATOM 5334 O O . PHE B 1 192 ? 5.086 -12.562 3.488 1 96 192 PHE B O 1
ATOM 5341 N N . GLY B 1 193 ? 6.988 -12.391 2.359 1 96.69 193 GLY B N 1
ATOM 5342 C CA . GLY B 1 193 ? 6.371 -12.898 1.144 1 96.69 193 GLY B CA 1
ATOM 5343 C C . GLY B 1 193 ? 5.84 -14.312 1.287 1 96.69 193 GLY B C 1
ATOM 5344 O O . GLY B 1 193 ? 4.699 -14.594 0.918 1 96.69 193 GLY B O 1
ATOM 5345 N N . LEU B 1 194 ? 6.668 -15.133 1.843 1 97 194 LEU B N 1
ATOM 5346 C CA . LEU B 1 194 ? 6.281 -16.531 2.018 1 97 194 LEU B CA 1
ATOM 5347 C C . LEU B 1 194 ? 5.129 -16.656 3.012 1 97 194 LEU B C 1
ATOM 5349 O O . LEU B 1 194 ? 4.219 -17.453 2.814 1 97 194 LEU B O 1
ATOM 5353 N N . LEU B 1 195 ? 5.188 -15.898 4.02 1 96.44 195 LEU B N 1
ATOM 5354 C CA . LEU B 1 195 ? 4.094 -15.906 4.984 1 96.44 195 LEU B CA 1
ATOM 5355 C C . LEU B 1 195 ? 2.799 -15.422 4.34 1 96.44 195 LEU B C 1
ATOM 5357 O O . LEU B 1 195 ? 1.718 -15.922 4.664 1 96.44 195 LEU B O 1
ATOM 5361 N N . ALA B 1 196 ? 2.904 -14.445 3.482 1 95.56 196 ALA B N 1
ATOM 5362 C CA . ALA B 1 196 ? 1.733 -13.977 2.746 1 95.56 196 ALA B CA 1
ATOM 5363 C C . ALA B 1 196 ? 1.176 -15.078 1.847 1 95.56 196 ALA B C 1
ATOM 5365 O O . ALA B 1 196 ? -0.039 -15.273 1.78 1 95.56 196 ALA B O 1
ATOM 5366 N N . VAL B 1 197 ? 2.045 -15.758 1.188 1 93.12 197 VAL B N 1
ATOM 5367 C CA . VAL B 1 197 ? 1.627 -16.859 0.33 1 93.12 197 VAL B CA 1
ATOM 5368 C C . VAL B 1 197 ? 0.908 -17.922 1.164 1 93.12 197 VAL B C 1
ATOM 5370 O O . VAL B 1 197 ? -0.161 -18.406 0.78 1 93.12 197 VAL B O 1
ATOM 5373 N N . TYR B 1 198 ? 1.521 -18.297 2.236 1 92.94 198 TYR B N 1
ATOM 5374 C CA . TYR B 1 198 ? 0.905 -19.266 3.141 1 92.94 198 TYR B CA 1
ATOM 5375 C C . TYR B 1 198 ? -0.495 -18.812 3.543 1 92.94 198 TYR B C 1
ATOM 5377 O O . TYR B 1 198 ? -1.431 -19.625 3.553 1 92.94 198 TYR B O 1
ATOM 5385 N N . SER B 1 199 ? -0.607 -17.562 3.902 1 92 199 SER B N 1
ATOM 5386 C CA . SER B 1 199 ? -1.874 -17.016 4.379 1 92 199 SER B CA 1
ATOM 5387 C C . SER B 1 199 ? -2.926 -17.016 3.273 1 92 199 SER B C 1
ATOM 5389 O O . SER B 1 199 ? -4.105 -17.266 3.529 1 92 199 SER B O 1
ATOM 5391 N N . LEU B 1 200 ? -2.52 -16.703 2.135 1 87.81 200 LEU B N 1
ATOM 5392 C CA . LEU B 1 200 ? -3.432 -16.734 0.997 1 87.81 200 LEU B CA 1
ATOM 5393 C C . LEU B 1 200 ? -3.975 -18.141 0.781 1 87.81 200 LEU B C 1
ATOM 5395 O O . LEU B 1 200 ? -5.184 -18.328 0.623 1 87.81 200 LEU B O 1
ATOM 5399 N N . LYS B 1 201 ? -3.08 -19.078 0.823 1 83.25 201 LYS B N 1
ATOM 5400 C CA . LYS B 1 201 ? -3.463 -20.469 0.583 1 83.25 201 LYS B CA 1
ATOM 5401 C C . LYS B 1 201 ? -4.352 -21 1.706 1 83.25 201 LYS B C 1
ATOM 5403 O O . LYS B 1 201 ? -5.223 -21.844 1.473 1 83.25 201 LYS B O 1
ATOM 5408 N N . SER B 1 202 ? -4.078 -20.5 2.898 1 82.88 202 SER B N 1
ATOM 5409 C CA . SER B 1 202 ? -4.852 -20.969 4.047 1 82.88 202 SER B CA 1
ATOM 5410 C C . SER B 1 202 ? -6.184 -20.219 4.148 1 82.88 202 SER B C 1
ATOM 5412 O O . SER B 1 202 ? -7.055 -20.609 4.934 1 82.88 202 SER B O 1
ATOM 5414 N N . GLY B 1 203 ? -6.316 -19.188 3.436 1 79.56 203 GLY B N 1
ATOM 5415 C CA . GLY B 1 203 ? -7.555 -18.422 3.447 1 79.56 203 GLY B CA 1
ATOM 5416 C C . GLY B 1 203 ? -7.633 -17.422 4.59 1 79.56 203 GLY B C 1
ATOM 5417 O O . GLY B 1 203 ? -8.719 -16.938 4.918 1 79.56 203 GLY B O 1
ATOM 5418 N N . ASN B 1 204 ? -6.539 -17.219 5.203 1 87.56 204 ASN B N 1
ATOM 5419 C CA . ASN B 1 204 ? -6.512 -16.234 6.281 1 87.56 204 ASN B CA 1
ATOM 5420 C C . ASN B 1 204 ? -6.273 -14.828 5.75 1 87.56 204 ASN B C 1
ATOM 5422 O O . ASN B 1 204 ? -5.129 -14.422 5.527 1 87.56 204 ASN B O 1
ATOM 5426 N N . LYS B 1 205 ? -7.285 -14.062 5.691 1 86.25 205 LYS B N 1
ATOM 5427 C CA . LYS B 1 205 ? -7.234 -12.742 5.074 1 86.25 205 LYS B CA 1
ATOM 5428 C C . LYS B 1 205 ? -6.438 -11.766 5.934 1 86.25 205 LYS B C 1
ATOM 5430 O O . LYS B 1 205 ? -5.672 -10.953 5.41 1 86.25 205 LYS B O 1
ATOM 5435 N N . SER B 1 206 ? -6.652 -11.828 7.191 1 89.81 206 SER B N 1
ATOM 5436 C CA . SER B 1 206 ? -5.977 -10.898 8.086 1 89.81 206 SER B CA 1
ATOM 5437 C C . SER B 1 206 ? -4.461 -11.047 8.008 1 89.81 206 SER B C 1
ATOM 5439 O O . SER B 1 206 ? -3.746 -10.055 7.824 1 89.81 206 SER B O 1
ATOM 5441 N N . ASP B 1 207 ? -4.02 -12.281 8.055 1 92.56 207 ASP B N 1
ATOM 5442 C CA . ASP B 1 207 ? -2.584 -12.531 7.953 1 92.56 207 ASP B CA 1
ATOM 5443 C C . ASP B 1 207 ? -2.059 -12.156 6.57 1 92.56 207 ASP B C 1
ATOM 5445 O O . ASP B 1 207 ? -0.943 -11.648 6.441 1 92.56 207 ASP B O 1
ATOM 5449 N N . LEU B 1 208 ? -2.818 -12.461 5.633 1 93.62 208 LEU B N 1
ATOM 5450 C CA . LEU B 1 208 ? -2.406 -12.117 4.273 1 93.62 208 LEU B CA 1
ATOM 5451 C C . LEU B 1 208 ? -2.109 -10.625 4.16 1 93.62 208 LEU B C 1
ATOM 5453 O O . LEU B 1 208 ? -1.031 -10.234 3.705 1 93.62 208 LEU B O 1
ATOM 5457 N N . HIS B 1 209 ? -3.01 -9.82 4.609 1 93.94 209 HIS B N 1
ATOM 5458 C CA . HIS B 1 209 ? -2.855 -8.375 4.484 1 93.94 209 HIS B CA 1
ATOM 5459 C C . HIS B 1 209 ? -1.757 -7.855 5.402 1 93.94 209 HIS B C 1
ATOM 5461 O O . HIS B 1 209 ? -1.038 -6.914 5.051 1 93.94 209 HIS B O 1
ATOM 5467 N N . ARG B 1 210 ? -1.68 -8.453 6.512 1 93.5 210 ARG B N 1
ATOM 5468 C CA . ARG B 1 210 ? -0.61 -8.047 7.418 1 93.5 210 ARG B CA 1
ATOM 5469 C C . ARG B 1 210 ? 0.757 -8.227 6.77 1 93.5 210 ARG B C 1
ATOM 5471 O O . ARG B 1 210 ? 1.566 -7.297 6.742 1 93.5 210 ARG B O 1
ATOM 5478 N N . TYR B 1 211 ? 0.992 -9.359 6.266 1 95.69 211 TYR B N 1
ATOM 5479 C CA . TYR B 1 211 ? 2.32 -9.656 5.742 1 95.69 211 TYR B CA 1
ATOM 5480 C C . TYR B 1 211 ? 2.537 -8.984 4.395 1 95.69 211 TYR B C 1
ATOM 5482 O O . TYR B 1 211 ? 3.654 -8.57 4.066 1 95.69 211 TYR B O 1
ATOM 5490 N N . LEU B 1 212 ? 1.482 -8.859 3.609 1 96.19 212 LEU B N 1
ATOM 5491 C CA . LEU B 1 212 ? 1.615 -8.023 2.424 1 96.19 212 LEU B CA 1
ATOM 5492 C C . LEU B 1 212 ? 1.946 -6.586 2.811 1 96.19 212 LEU B C 1
ATOM 5494 O O . LEU B 1 212 ? 2.773 -5.938 2.164 1 96.19 212 LEU B O 1
ATOM 5498 N N . GLY B 1 213 ? 1.253 -6.148 3.85 1 94.5 213 GLY B N 1
ATOM 5499 C CA . GLY B 1 213 ? 1.558 -4.816 4.352 1 94.5 213 GLY B CA 1
ATOM 5500 C C . GLY B 1 213 ? 3.012 -4.645 4.75 1 94.5 213 GLY B C 1
ATOM 5501 O O . GLY B 1 213 ? 3.627 -3.621 4.449 1 94.5 213 GLY B O 1
ATOM 5502 N N . LEU B 1 214 ? 3.545 -5.609 5.348 1 93.5 214 LEU B N 1
ATOM 5503 C CA . LEU B 1 214 ? 4.945 -5.562 5.754 1 93.5 214 LEU B CA 1
ATOM 5504 C C . LEU B 1 214 ? 5.867 -5.625 4.543 1 93.5 214 LEU B C 1
ATOM 5506 O O . LEU B 1 214 ? 6.922 -4.988 4.527 1 93.5 214 LEU B O 1
ATOM 5510 N N . CYS B 1 215 ? 5.465 -6.41 3.561 1 96.12 215 CYS B N 1
ATOM 5511 C CA . CYS B 1 215 ? 6.227 -6.41 2.318 1 96.12 215 CYS B CA 1
ATOM 5512 C C . CYS B 1 215 ? 6.262 -5.023 1.695 1 96.12 215 CYS B C 1
ATOM 5514 O O . CYS B 1 215 ? 7.324 -4.543 1.289 1 96.12 215 CYS B O 1
ATOM 5516 N N . HIS B 1 216 ? 5.164 -4.406 1.693 1 95.75 216 HIS B N 1
ATOM 5517 C CA . HIS B 1 216 ? 5.074 -3.07 1.115 1 95.75 216 HIS B CA 1
ATOM 5518 C C . HIS B 1 216 ? 5.906 -2.068 1.911 1 95.75 216 HIS B C 1
ATOM 5520 O O . HIS B 1 216 ? 6.473 -1.135 1.342 1 95.75 216 HIS B O 1
ATOM 5526 N N . ALA B 1 217 ? 5.855 -2.279 3.188 1 94.5 217 ALA B N 1
ATOM 5527 C CA . ALA B 1 217 ? 6.684 -1.426 4.035 1 94.5 217 ALA B CA 1
ATOM 5528 C C . ALA B 1 217 ? 8.156 -1.523 3.645 1 94.5 217 ALA B C 1
ATOM 5530 O O . ALA B 1 217 ? 8.844 -0.506 3.537 1 94.5 217 ALA B O 1
ATOM 5531 N N . LEU B 1 218 ? 8.617 -2.67 3.373 1 94.25 218 LEU B N 1
ATOM 5532 C CA . LEU B 1 218 ? 10.016 -2.875 3.008 1 94.25 218 LEU B CA 1
ATOM 5533 C C . LEU B 1 218 ? 10.305 -2.311 1.62 1 94.25 218 LEU B C 1
ATOM 5535 O O . LEU B 1 218 ? 11.375 -1.751 1.384 1 94.25 218 LEU B O 1
ATOM 5539 N N . ILE B 1 219 ? 9.359 -2.49 0.738 1 95.81 219 ILE B N 1
ATOM 5540 C CA . ILE B 1 219 ? 9.508 -1.939 -0.605 1 95.81 219 ILE B CA 1
ATOM 5541 C C . ILE B 1 219 ? 9.648 -0.421 -0.527 1 95.81 219 ILE B C 1
ATOM 5543 O O . ILE B 1 219 ? 10.547 0.157 -1.152 1 95.81 219 ILE B O 1
ATOM 5547 N N . ALA B 1 220 ? 8.82 0.167 0.258 1 93.81 220 ALA B N 1
ATOM 5548 C CA . ALA B 1 220 ? 8.844 1.62 0.402 1 93.81 220 ALA B CA 1
ATOM 5549 C C . ALA B 1 220 ? 10.117 2.08 1.104 1 93.81 220 ALA B C 1
ATOM 5551 O O . ALA B 1 220 ? 10.742 3.061 0.691 1 93.81 220 ALA B O 1
ATOM 5552 N N . GLN B 1 221 ? 10.469 1.396 2.092 1 91.12 221 GLN B N 1
ATOM 5553 C CA . GLN B 1 221 ? 11.633 1.764 2.895 1 91.12 221 GLN B CA 1
ATOM 5554 C C . GLN B 1 221 ? 12.914 1.708 2.064 1 91.12 221 GLN B C 1
ATOM 5556 O O . GLN B 1 221 ? 13.773 2.58 2.186 1 91.12 221 GLN B O 1
ATOM 5561 N N . ASN B 1 222 ? 13.016 0.708 1.24 1 91.31 222 ASN B N 1
ATOM 5562 C CA . ASN B 1 222 ? 14.258 0.473 0.522 1 91.31 222 ASN B CA 1
ATOM 5563 C C . ASN B 1 222 ? 14.172 0.946 -0.926 1 91.31 222 ASN B C 1
ATOM 5565 O O . ASN B 1 222 ? 15.125 0.797 -1.692 1 91.31 222 ASN B O 1
ATOM 5569 N N . GLY B 1 223 ? 13.07 1.443 -1.289 1 91.62 223 GLY B N 1
ATOM 5570 C CA . GLY B 1 223 ? 12.898 1.935 -2.646 1 91.62 223 GLY B CA 1
ATOM 5571 C C . GLY B 1 223 ? 12.984 0.839 -3.693 1 91.62 223 GLY B C 1
ATOM 5572 O O . GLY B 1 223 ? 13.555 1.043 -4.77 1 91.62 223 GLY B O 1
ATOM 5573 N N . LEU B 1 224 ? 12.461 -0.302 -3.422 1 94.75 224 LEU B N 1
ATOM 5574 C CA . LEU B 1 224 ? 12.633 -1.467 -4.281 1 94.75 224 LEU B CA 1
ATOM 5575 C C . LEU B 1 224 ? 11.805 -1.326 -5.555 1 94.75 224 LEU B C 1
ATOM 5577 O O . LEU B 1 224 ? 12.016 -2.061 -6.523 1 94.75 224 LEU B O 1
ATOM 5581 N N . GLN B 1 225 ? 10.875 -0.359 -5.594 1 93.75 225 GLN B N 1
ATOM 5582 C CA . GLN B 1 225 ? 10.008 -0.201 -6.754 1 93.75 225 GLN B CA 1
ATOM 5583 C C . GLN B 1 225 ? 10.727 0.517 -7.891 1 93.75 225 GLN B C 1
ATOM 5585 O O . GLN B 1 225 ? 10.227 0.559 -9.016 1 93.75 225 GLN B O 1
ATOM 5590 N N . ASN B 1 226 ? 11.867 1.024 -7.598 1 92.25 226 ASN B N 1
ATOM 5591 C CA . ASN B 1 226 ? 12.641 1.775 -8.578 1 92.25 226 ASN B CA 1
ATOM 5592 C C . ASN B 1 226 ? 14.125 1.417 -8.516 1 92.25 226 ASN B C 1
ATOM 5594 O O . ASN B 1 226 ? 14.805 1.751 -7.551 1 92.25 226 ASN B O 1
ATOM 5598 N N . GLU B 1 227 ? 14.68 0.897 -9.578 1 92.62 227 GLU B N 1
ATOM 5599 C CA . GLU B 1 227 ? 16.062 0.426 -9.586 1 92.62 227 GLU B CA 1
ATOM 5600 C C . GLU B 1 227 ? 17.047 1.588 -9.453 1 92.62 227 GLU B C 1
ATOM 5602 O O . GLU B 1 227 ? 18.188 1.396 -9.047 1 92.62 227 GLU B O 1
ATOM 5607 N N . SER B 1 228 ? 16.578 2.746 -9.852 1 88.25 228 SER B N 1
ATOM 5608 C CA . SER B 1 228 ? 17.469 3.904 -9.75 1 88.25 228 SER B CA 1
ATOM 5609 C C . SER B 1 228 ? 17.766 4.25 -8.297 1 88.25 228 SER B C 1
ATOM 5611 O O . SER B 1 228 ? 18.719 4.969 -8.008 1 88.25 228 SER B O 1
ATOM 5613 N N . TYR B 1 229 ? 16.953 3.766 -7.418 1 88.12 229 TYR B N 1
ATOM 5614 C CA . TYR B 1 229 ? 17.156 4.035 -6 1 88.12 229 TYR B CA 1
ATOM 5615 C C . TYR B 1 229 ? 18.094 3.018 -5.379 1 88.12 229 TYR B C 1
ATOM 5617 O O . TYR B 1 229 ? 18.547 3.188 -4.238 1 88.12 229 TYR B O 1
ATOM 5625 N N . TRP B 1 230 ? 18.344 1.992 -6.141 1 91.31 230 TRP B N 1
ATOM 5626 C CA . TRP B 1 230 ? 19.188 0.936 -5.594 1 91.31 230 TRP B CA 1
ATOM 5627 C C . TRP B 1 230 ? 20.656 1.362 -5.57 1 91.31 230 TRP B C 1
ATOM 5629 O O . TRP B 1 230 ? 21.109 2.109 -6.445 1 91.31 230 TRP B O 1
ATOM 5639 N N . ASP B 1 231 ? 21.328 0.851 -4.555 1 88 231 ASP B N 1
ATOM 5640 C CA . ASP B 1 231 ? 22.766 1.132 -4.473 1 88 231 ASP B CA 1
ATOM 5641 C C . ASP B 1 231 ? 23.5 0.567 -5.68 1 88 231 ASP B C 1
ATOM 5643 O O . ASP B 1 231 ? 23.297 -0.592 -6.051 1 88 231 ASP B O 1
ATOM 5647 N N . CYS B 1 232 ? 24.297 1.32 -6.195 1 85.56 232 CYS B N 1
ATOM 5648 C CA . CYS B 1 232 ? 25.016 0.935 -7.41 1 85.56 232 CYS B CA 1
ATOM 5649 C C . CYS B 1 232 ? 26.078 -0.109 -7.113 1 85.56 232 CYS B C 1
ATOM 5651 O O . CYS B 1 232 ? 26.578 -0.772 -8.023 1 85.56 232 CYS B O 1
ATOM 5653 N N . SER B 1 233 ? 26.328 -0.341 -5.902 1 89.44 233 SER B N 1
ATOM 5654 C CA . SER B 1 233 ? 27.406 -1.243 -5.527 1 89.44 233 SER B CA 1
ATOM 5655 C C . SER B 1 233 ? 26.906 -2.672 -5.355 1 89.44 233 SER B C 1
ATOM 5657 O O . SER B 1 233 ? 27.703 -3.596 -5.156 1 89.44 233 SER B O 1
ATOM 5659 N N . ILE B 1 234 ? 25.656 -2.785 -5.574 1 90.5 234 ILE B N 1
ATOM 5660 C CA . ILE B 1 234 ? 25.125 -4.125 -5.355 1 90.5 234 ILE B CA 1
ATOM 5661 C C . ILE B 1 234 ? 25.484 -5.023 -6.531 1 90.5 234 ILE B C 1
ATOM 5663 O O . ILE B 1 234 ? 25.594 -4.562 -7.672 1 90.5 234 ILE B O 1
ATOM 5667 N N . SER B 1 235 ? 25.719 -6.289 -6.266 1 91.12 235 SER B N 1
ATOM 5668 C CA . SER B 1 235 ? 26.094 -7.258 -7.293 1 91.12 235 SER B CA 1
ATOM 5669 C C . SER B 1 235 ? 24.938 -7.531 -8.242 1 91.12 235 SER B C 1
ATOM 5671 O O . SER B 1 235 ? 23.766 -7.324 -7.879 1 91.12 235 SER B O 1
ATOM 5673 N N . LEU B 1 236 ? 25.234 -8.062 -9.383 1 90.5 236 LEU B N 1
ATOM 5674 C CA . LEU B 1 236 ? 24.219 -8.391 -10.367 1 90.5 236 LEU B CA 1
ATOM 5675 C C . LEU B 1 236 ? 23.312 -9.508 -9.859 1 90.5 236 LEU B C 1
ATOM 5677 O O . LEU B 1 236 ? 22.109 -9.523 -10.164 1 90.5 236 LEU B O 1
ATOM 5681 N N . ALA B 1 237 ? 23.906 -10.359 -9.148 1 89.19 237 ALA B N 1
ATOM 5682 C CA . ALA B 1 237 ? 23.109 -11.445 -8.57 1 89.19 237 ALA B CA 1
ATOM 5683 C C . ALA B 1 237 ? 22.078 -10.906 -7.594 1 89.19 237 ALA B C 1
ATOM 5685 O O . ALA B 1 237 ? 20.922 -11.367 -7.574 1 89.19 237 ALA B O 1
ATOM 5686 N N . GLU B 1 238 ? 22.5 -9.938 -6.875 1 91.69 238 GLU B N 1
ATOM 5687 C CA . GLU B 1 238 ? 21.594 -9.32 -5.918 1 91.69 238 GLU B CA 1
ATOM 5688 C C . GLU B 1 238 ? 20.5 -8.516 -6.629 1 91.69 238 GLU B C 1
ATOM 5690 O O . GLU B 1 238 ? 19.359 -8.461 -6.176 1 91.69 238 GLU B O 1
ATOM 5695 N N . VAL B 1 239 ? 20.891 -7.918 -7.695 1 94.75 239 VAL B N 1
ATOM 5696 C CA . VAL B 1 239 ? 19.906 -7.184 -8.492 1 94.75 239 VAL B CA 1
ATOM 5697 C C . VAL B 1 239 ? 18.828 -8.133 -8.992 1 94.75 239 VAL B C 1
ATOM 5699 O O . VAL B 1 239 ? 17.641 -7.84 -8.883 1 94.75 239 VAL B O 1
ATOM 5702 N N . ASP B 1 240 ? 19.234 -9.273 -9.461 1 93.81 240 ASP B N 1
ATOM 5703 C CA . ASP B 1 240 ? 18.266 -10.258 -9.961 1 93.81 240 ASP B CA 1
ATOM 5704 C C . ASP B 1 240 ? 17.391 -10.781 -8.828 1 93.81 240 ASP B C 1
ATOM 5706 O O . ASP B 1 240 ? 16.203 -11.055 -9.031 1 93.81 240 ASP B O 1
ATOM 5710 N N . ASP B 1 241 ? 17.984 -10.883 -7.719 1 94 241 ASP B N 1
ATOM 5711 C CA . ASP B 1 241 ? 17.203 -11.312 -6.562 1 94 241 ASP B CA 1
ATOM 5712 C C . ASP B 1 241 ? 16.125 -10.281 -6.207 1 94 241 ASP B C 1
ATOM 5714 O O . ASP B 1 241 ? 14.984 -10.633 -5.926 1 94 241 ASP B O 1
ATOM 5718 N N . ARG B 1 242 ? 16.562 -9.055 -6.191 1 95.75 242 ARG B N 1
ATOM 5719 C CA . ARG B 1 242 ? 15.633 -7.98 -5.879 1 95.75 242 ARG B CA 1
ATOM 5720 C C . ARG B 1 242 ? 14.5 -7.926 -6.902 1 95.75 242 ARG B C 1
ATOM 5722 O O . ARG B 1 242 ? 13.328 -7.777 -6.535 1 95.75 242 ARG B O 1
ATOM 5729 N N . ARG B 1 243 ? 14.875 -8.086 -8.133 1 96 243 ARG B N 1
ATOM 5730 C CA . ARG B 1 243 ? 13.883 -8.078 -9.203 1 96 243 ARG B CA 1
ATOM 5731 C C . ARG B 1 243 ? 12.883 -9.219 -9.023 1 96 243 ARG B C 1
ATOM 5733 O O . ARG B 1 243 ? 11.672 -9 -9.078 1 96 243 ARG B O 1
ATOM 5740 N N . ARG B 1 244 ? 13.375 -10.344 -8.781 1 94.94 244 ARG B N 1
ATOM 5741 C CA . ARG B 1 244 ? 12.539 -11.531 -8.617 1 94.94 244 ARG B CA 1
ATOM 5742 C C . ARG B 1 244 ? 11.586 -11.375 -7.434 1 94.94 244 ARG B C 1
ATOM 5744 O O . ARG B 1 244 ? 10.391 -11.656 -7.547 1 94.94 244 ARG B O 1
ATOM 5751 N N . LEU B 1 245 ? 12.148 -10.945 -6.355 1 96.06 245 LEU B N 1
ATOM 5752 C CA . LEU B 1 245 ? 11.359 -10.789 -5.141 1 96.06 245 LEU B CA 1
ATOM 5753 C C . LEU B 1 245 ? 10.273 -9.734 -5.332 1 96.06 245 LEU B C 1
ATOM 5755 O O . LEU B 1 245 ? 9.125 -9.938 -4.918 1 96.06 245 LEU B O 1
ATOM 5759 N N . PHE B 1 246 ? 10.648 -8.688 -5.906 1 97.19 246 PHE B N 1
ATOM 5760 C CA . PHE B 1 246 ? 9.688 -7.613 -6.141 1 97.19 246 PHE B CA 1
ATOM 5761 C C . PHE B 1 246 ? 8.508 -8.109 -6.965 1 97.19 246 PHE B C 1
ATOM 5763 O O . PHE B 1 246 ? 7.348 -7.91 -6.586 1 97.19 246 PHE B O 1
ATOM 5770 N N . TRP B 1 247 ? 8.773 -8.758 -8.023 1 96.38 247 TRP B N 1
ATOM 5771 C CA . TRP B 1 247 ? 7.711 -9.188 -8.93 1 96.38 247 TRP B CA 1
ATOM 5772 C C . TRP B 1 247 ? 6.902 -10.328 -8.312 1 96.38 247 TRP B C 1
ATOM 5774 O O . TRP B 1 247 ? 5.711 -10.469 -8.594 1 96.38 247 TRP B O 1
ATOM 5784 N N . CYS B 1 248 ? 7.496 -11.141 -7.461 1 95.69 248 CYS B N 1
ATOM 5785 C CA . CYS B 1 248 ? 6.727 -12.141 -6.723 1 95.69 248 CYS B CA 1
ATOM 5786 C C . CYS B 1 248 ? 5.645 -11.477 -5.879 1 95.69 248 CYS B C 1
ATOM 5788 O O . CYS B 1 248 ? 4.484 -11.891 -5.918 1 95.69 248 CYS B O 1
ATOM 5790 N N . VAL B 1 249 ? 6.055 -10.469 -5.219 1 96.75 249 VAL B N 1
ATOM 5791 C CA . VAL B 1 249 ? 5.117 -9.789 -4.336 1 96.75 249 VAL B CA 1
ATOM 5792 C C . VAL B 1 249 ? 4.082 -9.031 -5.164 1 96.75 249 VAL B C 1
ATOM 5794 O O . VAL B 1 249 ? 2.9 -8.984 -4.809 1 96.75 249 VAL B O 1
ATOM 5797 N N . TYR B 1 250 ? 4.551 -8.461 -6.266 1 97 250 TYR B N 1
ATOM 5798 C CA . TYR B 1 250 ? 3.625 -7.766 -7.152 1 97 250 TYR B CA 1
ATOM 5799 C C . TYR B 1 250 ? 2.545 -8.711 -7.66 1 97 250 TYR B C 1
ATOM 5801 O O . TYR B 1 250 ? 1.355 -8.383 -7.621 1 97 250 TYR B O 1
ATOM 5809 N N . ARG B 1 251 ? 2.934 -9.867 -8.117 1 94.19 251 ARG B N 1
ATOM 5810 C CA . ARG B 1 251 ? 1.98 -10.852 -8.617 1 94.19 251 ARG B CA 1
ATOM 5811 C C . ARG B 1 251 ? 1.044 -11.32 -7.504 1 94.19 251 ARG B C 1
ATOM 5813 O O . ARG B 1 251 ? -0.154 -11.5 -7.73 1 94.19 251 ARG B O 1
ATOM 5820 N N . LEU B 1 252 ? 1.623 -11.531 -6.414 1 93.31 252 LEU B N 1
ATOM 5821 C CA . LEU B 1 252 ? 0.811 -11.93 -5.27 1 93.31 252 LEU B CA 1
ATOM 5822 C C . LEU B 1 252 ? -0.241 -10.875 -4.953 1 93.31 252 LEU B C 1
ATOM 5824 O O . LEU B 1 252 ? -1.396 -11.203 -4.672 1 93.31 252 LEU B O 1
ATOM 5828 N N . GLU B 1 253 ? 0.152 -9.656 -5.012 1 95.25 253 GLU B N 1
ATOM 5829 C CA . GLU B 1 253 ? -0.745 -8.539 -4.742 1 95.25 253 GLU B CA 1
ATOM 5830 C C . GLU B 1 253 ? -1.881 -8.484 -5.758 1 95.25 253 GLU B C 1
ATOM 5832 O O . GLU B 1 253 ? -3.051 -8.367 -5.383 1 95.25 253 GLU B O 1
ATOM 5837 N N . VAL B 1 254 ? -1.57 -8.523 -6.98 1 93.62 254 VAL B N 1
ATOM 5838 C CA . VAL B 1 254 ? -2.564 -8.398 -8.039 1 93.62 254 VAL B CA 1
ATOM 5839 C C . VAL B 1 254 ? -3.506 -9.602 -8.008 1 93.62 254 VAL B C 1
ATOM 5841 O O . VAL B 1 254 ? -4.723 -9.453 -8.133 1 93.62 254 VAL B O 1
ATOM 5844 N N . HIS B 1 255 ? -2.893 -10.719 -7.777 1 87.44 255 HIS B N 1
ATOM 5845 C CA . HIS B 1 255 ? -3.711 -11.922 -7.684 1 87.44 255 HIS B CA 1
ATOM 5846 C C . HIS B 1 255 ? -4.699 -11.828 -6.523 1 87.44 255 HIS B C 1
ATOM 5848 O O . HIS B 1 255 ? -5.887 -12.109 -6.695 1 87.44 255 HIS B O 1
ATOM 5854 N N . SER B 1 256 ? -4.227 -11.531 -5.414 1 89.56 256 SER B N 1
ATOM 5855 C CA . SER B 1 256 ? -5.094 -11.445 -4.246 1 89.56 256 SER B CA 1
ATOM 5856 C C . SER B 1 256 ? -6.145 -10.352 -4.418 1 89.56 256 SER B C 1
ATOM 5858 O O . SER B 1 256 ? -7.289 -10.508 -3.984 1 89.56 256 SER B O 1
ATOM 5860 N N . ALA B 1 257 ? -5.777 -9.25 -5.023 1 91.06 257 ALA B N 1
ATOM 5861 C CA . ALA B 1 257 ? -6.738 -8.18 -5.277 1 91.06 257 ALA B CA 1
ATOM 5862 C C . ALA B 1 257 ? -7.852 -8.656 -6.211 1 91.06 257 ALA B C 1
ATOM 5864 O O . ALA B 1 257 ? -9.008 -8.266 -6.055 1 91.06 257 ALA B O 1
ATOM 5865 N N . CYS B 1 258 ? -7.453 -9.406 -7.125 1 84 258 CYS B N 1
ATOM 5866 C CA . CYS B 1 258 ? -8.414 -9.945 -8.086 1 84 258 CYS B CA 1
ATOM 5867 C C . CYS B 1 258 ? -9.422 -10.859 -7.391 1 84 258 CYS B C 1
ATOM 5869 O O . CYS B 1 258 ? -10.625 -10.789 -7.672 1 84 258 CYS B O 1
ATOM 5871 N N . VAL B 1 259 ? -8.891 -11.594 -6.477 1 75.56 259 VAL B N 1
ATOM 5872 C CA . VAL B 1 259 ? -9.719 -12.609 -5.844 1 75.56 259 VAL B CA 1
ATOM 5873 C C . VAL B 1 259 ? -10.5 -11.992 -4.688 1 75.56 259 VAL B C 1
ATOM 5875 O O . VAL B 1 259 ? -11.695 -12.266 -4.527 1 75.56 259 VAL B O 1
ATOM 5878 N N . LEU B 1 260 ? -9.836 -11.148 -3.93 1 80.38 260 LEU B N 1
ATOM 5879 C CA . LEU B 1 260 ? -10.445 -10.688 -2.686 1 80.38 260 LEU B CA 1
ATOM 5880 C C . LEU B 1 260 ? -11.031 -9.289 -2.85 1 80.38 260 LEU B C 1
ATOM 5882 O O . LEU B 1 260 ? -11.773 -8.82 -1.986 1 80.38 260 LEU B O 1
ATOM 5886 N N . GLY B 1 261 ? -10.664 -8.57 -3.877 1 82.38 261 GLY B N 1
ATOM 5887 C CA . GLY B 1 261 ? -11.266 -7.281 -4.172 1 82.38 261 GLY B CA 1
ATOM 5888 C C . GLY B 1 261 ? -10.633 -6.141 -3.402 1 82.38 261 GLY B C 1
ATOM 5889 O O . GLY B 1 261 ? -11.188 -5.039 -3.344 1 82.38 261 GLY B O 1
ATOM 5890 N N . HIS B 1 262 ? -9.523 -6.383 -2.797 1 89.75 262 HIS B N 1
ATOM 5891 C CA . HIS B 1 262 ? -8.898 -5.316 -2.025 1 89.75 262 HIS B CA 1
ATOM 5892 C C . HIS B 1 262 ? -8.133 -4.359 -2.932 1 89.75 262 HIS B C 1
ATOM 5894 O O . HIS B 1 262 ? -7.98 -4.617 -4.129 1 89.75 262 HIS B O 1
ATOM 5900 N N . ILE B 1 263 ? -7.645 -3.287 -2.361 1 93.44 263 ILE B N 1
ATOM 5901 C CA . ILE B 1 263 ? -6.926 -2.246 -3.084 1 93.44 263 ILE B CA 1
ATOM 5902 C C . ILE B 1 263 ? -5.562 -2.771 -3.527 1 93.44 263 ILE B C 1
ATOM 5904 O O . ILE B 1 263 ? -4.941 -3.576 -2.828 1 93.44 263 ILE B O 1
ATOM 5908 N N . ILE B 1 264 ? -5.195 -2.385 -4.703 1 94.88 264 ILE B N 1
ATOM 5909 C CA . ILE B 1 264 ? -3.85 -2.703 -5.164 1 94.88 264 ILE B CA 1
ATOM 5910 C C . ILE B 1 264 ? -2.871 -1.637 -4.672 1 94.88 264 ILE B C 1
ATOM 5912 O O . ILE B 1 264 ? -2.977 -0.468 -5.051 1 94.88 264 ILE B O 1
ATOM 5916 N N . ARG B 1 265 ? -1.876 -2.004 -3.93 1 96.06 265 ARG B N 1
ATOM 5917 C CA . ARG B 1 265 ? -1.005 -1.071 -3.221 1 96.06 265 ARG B CA 1
ATOM 5918 C C . ARG B 1 265 ? 0.307 -0.868 -3.971 1 96.06 265 ARG B C 1
ATOM 5920 O O . ARG B 1 265 ? 1.09 0.022 -3.635 1 96.06 265 ARG B O 1
ATOM 5927 N N . LEU B 1 266 ? 0.543 -1.69 -4.93 1 95.56 266 LEU B N 1
ATOM 5928 C CA . LEU B 1 266 ? 1.72 -1.576 -5.785 1 95.56 266 LEU B CA 1
ATOM 5929 C C . LEU B 1 266 ? 1.316 -1.272 -7.223 1 95.56 266 LEU B C 1
ATOM 5931 O O . LEU B 1 266 ? 1.466 -2.121 -8.109 1 95.56 266 LEU B O 1
ATOM 5935 N N . PRO B 1 267 ? 0.912 -0.078 -7.426 1 92.56 267 PRO B N 1
ATOM 5936 C CA . PRO B 1 267 ? 0.447 0.227 -8.781 1 92.56 267 PRO B CA 1
ATOM 5937 C C . PRO B 1 267 ? 1.562 0.136 -9.82 1 92.56 267 PRO B C 1
ATOM 5939 O O . PRO B 1 267 ? 2.648 0.684 -9.617 1 92.56 267 PRO B O 1
ATOM 5942 N N . GLU B 1 268 ? 1.262 -0.476 -10.906 1 92.19 268 GLU B N 1
ATOM 5943 C CA . GLU B 1 268 ? 2.201 -0.718 -12 1 92.19 268 GLU B CA 1
ATOM 5944 C C . GLU B 1 268 ? 2.793 0.589 -12.516 1 92.19 268 GLU B C 1
ATOM 5946 O O . GLU B 1 268 ? 3.973 0.645 -12.867 1 92.19 268 GLU B O 1
ATOM 5951 N N . ALA B 1 269 ? 2.072 1.607 -12.477 1 88 269 ALA B N 1
ATOM 5952 C CA . ALA B 1 269 ? 2.473 2.896 -13.039 1 88 269 ALA B CA 1
ATOM 5953 C C . ALA B 1 269 ? 3.621 3.506 -12.242 1 88 269 ALA B C 1
ATOM 5955 O O . ALA B 1 269 ? 4.305 4.414 -12.719 1 88 269 ALA B O 1
ATOM 5956 N N . GLN B 1 270 ? 3.85 3.029 -11.062 1 91 270 GLN B N 1
ATOM 5957 C CA . GLN B 1 270 ? 4.898 3.584 -10.219 1 91 270 GLN B CA 1
ATOM 5958 C C . GLN B 1 270 ? 6.125 2.676 -10.188 1 91 270 GLN B C 1
ATOM 5960 O O . GLN B 1 270 ? 7.078 2.932 -9.453 1 91 270 GLN B O 1
ATOM 5965 N N . ILE B 1 271 ? 6.121 1.62 -10.977 1 92.31 271 ILE B N 1
ATOM 5966 C CA . ILE B 1 271 ? 7.156 0.598 -10.867 1 92.31 271 ILE B CA 1
ATOM 5967 C C . ILE B 1 271 ? 8.164 0.768 -12.008 1 92.31 271 ILE B C 1
ATOM 5969 O O . ILE B 1 271 ? 7.781 0.918 -13.172 1 92.31 271 ILE B O 1
ATOM 5973 N N . SER B 1 272 ? 9.422 0.839 -11.648 1 91.69 272 SER B N 1
ATOM 5974 C CA . SER B 1 272 ? 10.531 0.833 -12.602 1 91.69 272 SER B CA 1
ATOM 5975 C C . SER B 1 272 ? 11.547 -0.247 -12.25 1 91.69 272 SER B C 1
ATOM 5977 O O . SER B 1 272 ? 12.688 0.06 -11.898 1 91.69 272 SER B O 1
ATOM 5979 N N . VAL B 1 273 ? 11.094 -1.426 -12.32 1 94.5 273 VAL B N 1
ATOM 5980 C CA . VAL B 1 273 ? 11.93 -2.584 -12.023 1 94.5 273 VAL B CA 1
ATOM 5981 C C . VAL B 1 273 ? 11.984 -3.508 -13.234 1 94.5 273 VAL B C 1
ATOM 5983 O O . VAL B 1 273 ? 10.945 -3.85 -13.812 1 94.5 273 VAL B O 1
ATOM 5986 N N . GLN B 1 274 ? 13.109 -3.879 -13.609 1 93.88 274 GLN B N 1
ATOM 5987 C CA . GLN B 1 274 ? 13.273 -4.809 -14.727 1 93.88 274 GLN B CA 1
ATOM 5988 C C . GLN B 1 274 ? 13.062 -6.25 -14.273 1 93.88 274 GLN B C 1
ATOM 5990 O O . GLN B 1 274 ? 12.906 -6.52 -13.086 1 93.88 274 GLN B O 1
ATOM 5995 N N . TYR B 1 275 ? 12.969 -7.148 -15.266 1 94.12 275 TYR B N 1
ATOM 5996 C CA . TYR B 1 275 ? 12.875 -8.57 -14.938 1 94.12 275 TYR B CA 1
ATOM 5997 C C . TYR B 1 275 ? 14.258 -9.148 -14.656 1 94.12 275 TYR B C 1
ATOM 5999 O O . TYR B 1 275 ? 15.273 -8.594 -15.078 1 94.12 275 TYR B O 1
ATOM 6007 N N . PRO B 1 276 ? 14.234 -10.234 -13.867 1 93.19 276 PRO B N 1
ATOM 6008 C CA . PRO B 1 276 ? 15.531 -10.883 -13.672 1 93.19 276 PRO B CA 1
ATOM 6009 C C . PRO B 1 276 ? 16.188 -11.289 -14.992 1 93.19 276 PRO B C 1
ATOM 6011 O O . PRO B 1 276 ? 15.5 -11.703 -15.93 1 93.19 276 PRO B O 1
ATOM 6014 N N . ARG B 1 277 ? 17.516 -11.312 -15.086 1 92.56 277 ARG B N 1
ATOM 6015 C CA . ARG B 1 277 ? 18.266 -11.578 -16.312 1 92.56 277 ARG B CA 1
ATOM 6016 C C . ARG B 1 277 ? 18.234 -13.062 -16.656 1 92.56 277 ARG B C 1
ATOM 6018 O O . ARG B 1 277 ? 18.312 -13.922 -15.773 1 92.56 277 ARG B O 1
ATOM 6025 N N . ILE B 1 278 ? 18 -13.234 -17.844 1 91.12 278 ILE B N 1
ATOM 6026 C CA . ILE B 1 278 ? 18.203 -14.57 -18.406 1 91.12 278 ILE B CA 1
ATOM 6027 C C . ILE B 1 278 ? 19.609 -14.688 -18.984 1 91.12 278 ILE B C 1
ATOM 6029 O O . ILE B 1 278 ? 19.969 -13.984 -19.922 1 91.12 278 ILE B O 1
ATOM 6033 N N . THR B 1 279 ? 20.359 -15.516 -18.391 1 89.81 279 THR B N 1
ATOM 6034 C CA . THR B 1 279 ? 21.75 -15.625 -18.781 1 89.81 279 THR B CA 1
ATOM 6035 C C . THR B 1 279 ? 22 -16.891 -19.594 1 89.81 279 THR B C 1
ATOM 6037 O O . THR B 1 279 ? 21.281 -17.891 -19.438 1 89.81 279 THR B O 1
ATOM 6040 N N . PRO B 1 280 ? 23.031 -16.859 -20.391 1 88.19 280 PRO B N 1
ATOM 6041 C CA . PRO B 1 280 ? 23.328 -18.031 -21.203 1 88.19 280 PRO B CA 1
ATOM 6042 C C . PRO B 1 280 ? 23.828 -19.219 -20.375 1 88.19 280 PRO B C 1
ATOM 6044 O O . PRO B 1 280 ? 23.781 -20.375 -20.844 1 88.19 280 PRO B O 1
ATOM 6047 N N . ILE B 1 281 ? 24.266 -18.984 -19.219 1 86.75 281 ILE B N 1
ATOM 6048 C CA . ILE B 1 281 ? 24.781 -20.047 -18.359 1 86.75 281 ILE B CA 1
ATOM 6049 C C . ILE B 1 281 ? 23.625 -20.906 -17.859 1 86.75 281 ILE B C 1
ATOM 6051 O O . ILE B 1 281 ? 23.828 -22.047 -17.469 1 86.75 281 ILE B O 1
ATOM 6055 N N . MET B 1 282 ? 22.469 -20.438 -18.062 1 87.62 282 MET B N 1
ATOM 6056 C CA . MET B 1 282 ? 21.281 -21.188 -17.625 1 87.62 282 MET B CA 1
ATOM 6057 C C . MET B 1 282 ? 20.969 -22.312 -18.594 1 87.62 282 MET B C 1
ATOM 6059 O O . MET B 1 282 ? 21.219 -22.203 -19.797 1 87.62 282 MET B O 1
ATOM 6063 N N . THR B 1 283 ? 20.422 -23.328 -18.016 1 87.62 283 THR B N 1
ATOM 6064 C CA . THR B 1 283 ? 19.938 -24.406 -18.875 1 87.62 283 THR B CA 1
ATOM 6065 C C . THR B 1 283 ? 18.797 -23.922 -19.75 1 87.62 283 THR B C 1
ATOM 6067 O O . THR B 1 283 ? 18.125 -22.938 -19.422 1 87.62 283 THR B O 1
ATOM 6070 N N . ARG B 1 284 ? 18.594 -24.609 -20.812 1 85.31 284 ARG B N 1
ATOM 6071 C CA . ARG B 1 284 ? 17.516 -24.25 -21.719 1 85.31 284 ARG B CA 1
ATOM 6072 C C . ARG B 1 284 ? 16.172 -24.281 -21 1 85.31 284 ARG B C 1
ATOM 6074 O O . ARG B 1 284 ? 15.312 -23.422 -21.25 1 85.31 284 ARG B O 1
ATOM 6081 N N . GLU B 1 285 ? 15.984 -25.219 -20.219 1 86.5 285 GLU B N 1
ATOM 6082 C CA . GLU B 1 285 ? 14.758 -25.328 -19.438 1 86.5 285 GLU B CA 1
ATOM 6083 C C . GLU B 1 285 ? 14.578 -24.125 -18.516 1 86.5 285 GLU B C 1
ATOM 6085 O O . GLU B 1 285 ? 13.477 -23.594 -18.391 1 86.5 285 GLU B O 1
ATOM 6090 N N . THR B 1 286 ? 15.656 -23.766 -17.891 1 86.44 286 THR B N 1
ATOM 6091 C CA . THR B 1 286 ? 15.602 -22.641 -16.953 1 86.44 286 THR B CA 1
ATOM 6092 C C . THR B 1 286 ? 15.359 -21.328 -17.719 1 86.44 286 THR B C 1
ATOM 6094 O O . THR B 1 286 ? 14.672 -20.438 -17.203 1 86.44 286 THR B O 1
ATOM 6097 N N . GLN B 1 287 ? 15.859 -21.25 -18.844 1 89.75 287 GLN B N 1
ATOM 6098 C CA . GLN B 1 287 ? 15.625 -20.078 -19.672 1 89.75 287 GLN B CA 1
ATOM 6099 C C . GLN B 1 287 ? 14.156 -19.969 -20.078 1 89.75 287 GLN B C 1
ATOM 6101 O O . GLN B 1 287 ? 13.555 -18.891 -20 1 89.75 287 GLN B O 1
ATOM 6106 N N . ALA B 1 288 ? 13.648 -21.094 -20.484 1 88.88 288 ALA B N 1
ATOM 6107 C CA . ALA B 1 288 ? 12.242 -21.125 -20.891 1 88.88 288 ALA B CA 1
ATOM 6108 C C . ALA B 1 288 ? 11.328 -20.797 -19.719 1 88.88 288 ALA B C 1
ATOM 6110 O O . ALA B 1 288 ? 10.367 -20.031 -19.875 1 88.88 288 ALA B O 1
ATOM 6111 N N . TRP B 1 289 ? 11.641 -21.359 -18.656 1 90 289 TRP B N 1
ATOM 6112 C CA . TRP B 1 289 ? 10.836 -21.141 -17.469 1 90 289 TRP B CA 1
ATOM 6113 C C . TRP B 1 289 ? 10.883 -19.672 -17.047 1 90 289 TRP B C 1
ATOM 6115 O O . TRP B 1 289 ? 9.859 -19.078 -16.719 1 90 289 TRP B O 1
ATOM 6125 N N . THR B 1 290 ? 12.062 -19.094 -17.047 1 90.38 290 THR B N 1
ATOM 6126 C CA . THR B 1 290 ? 12.219 -17.703 -16.672 1 90.38 290 THR B CA 1
ATOM 6127 C C . THR B 1 290 ? 11.492 -16.781 -17.641 1 90.38 290 THR B C 1
ATOM 6129 O O . THR B 1 290 ? 10.852 -15.812 -17.234 1 90.38 290 THR B O 1
ATOM 6132 N N . ALA B 1 291 ? 11.602 -17.109 -18.844 1 91.62 291 ALA B N 1
ATOM 6133 C CA . ALA B 1 291 ? 10.906 -16.312 -19.859 1 91.62 291 ALA B CA 1
ATOM 6134 C C . ALA B 1 291 ? 9.391 -16.406 -19.672 1 91.62 291 ALA B C 1
ATOM 6136 O O . ALA B 1 291 ? 8.68 -15.406 -19.859 1 91.62 291 ALA B O 1
ATOM 6137 N N . GLY B 1 292 ? 8.938 -17.609 -19.438 1 91.94 292 GLY B N 1
ATOM 6138 C CA . GLY B 1 292 ? 7.516 -17.781 -19.156 1 91.94 292 GLY B CA 1
ATOM 6139 C C . GLY B 1 292 ? 7.051 -17.031 -17.938 1 91.94 292 GLY B C 1
ATOM 6140 O O . GLY B 1 292 ? 5.973 -16.422 -17.938 1 91.94 292 GLY B O 1
ATOM 6141 N N . TRP B 1 293 ? 7.879 -17.094 -16.953 1 92.38 293 TRP B N 1
ATOM 6142 C CA . TRP B 1 293 ? 7.57 -16.375 -15.719 1 92.38 293 TRP B CA 1
ATOM 6143 C C . TRP B 1 293 ? 7.469 -14.875 -15.977 1 92.38 293 TRP B C 1
ATOM 6145 O O . TRP B 1 293 ? 6.57 -14.211 -15.453 1 92.38 293 TRP B O 1
ATOM 6155 N N . ASP B 1 294 ? 8.359 -14.328 -16.766 1 93.5 294 ASP B N 1
ATOM 6156 C CA . ASP B 1 294 ? 8.336 -12.914 -17.141 1 93.5 294 ASP B CA 1
ATOM 6157 C C . ASP B 1 294 ? 7.066 -12.578 -17.922 1 93.5 294 ASP B C 1
ATOM 6159 O O . ASP B 1 294 ? 6.438 -11.547 -17.688 1 93.5 294 ASP B O 1
ATOM 6163 N N . TYR B 1 295 ? 6.77 -13.477 -18.781 1 93.94 295 TYR B N 1
ATOM 6164 C CA . TYR B 1 295 ? 5.582 -13.266 -19.609 1 93.94 295 TYR B CA 1
ATOM 6165 C C . TYR B 1 295 ? 4.324 -13.242 -18.75 1 93.94 295 TYR B C 1
ATOM 6167 O O . TYR B 1 295 ? 3.441 -12.406 -18.938 1 93.94 295 TYR B O 1
ATOM 6175 N N . ILE B 1 296 ? 4.203 -14.117 -17.844 1 92.88 296 ILE B N 1
ATOM 6176 C CA . ILE B 1 296 ? 3.061 -14.148 -16.938 1 92.88 296 ILE B CA 1
ATOM 6177 C C . ILE B 1 296 ? 3.014 -12.867 -16.125 1 92.88 296 ILE B C 1
ATOM 6179 O O . ILE B 1 296 ? 1.935 -12.328 -15.859 1 92.88 296 ILE B O 1
ATOM 6183 N N . THR B 1 297 ? 4.137 -12.406 -15.719 1 94.88 297 THR B N 1
ATOM 6184 C CA . THR B 1 297 ? 4.191 -11.141 -15 1 94.88 297 THR B CA 1
ATOM 6185 C C . THR B 1 297 ? 3.625 -10.008 -15.844 1 94.88 297 THR B C 1
ATOM 6187 O O . THR B 1 297 ? 2.893 -9.156 -15.336 1 94.88 297 THR B O 1
ATOM 6190 N N . ASP B 1 298 ? 3.973 -10 -17.125 1 95.12 298 ASP B N 1
ATOM 6191 C CA . ASP B 1 298 ? 3.385 -9.016 -18.031 1 95.12 298 ASP B CA 1
ATOM 6192 C C . ASP B 1 298 ? 1.86 -9.109 -18.031 1 95.12 298 ASP B C 1
ATOM 6194 O O . ASP B 1 298 ? 1.167 -8.094 -18.047 1 95.12 298 ASP B O 1
ATOM 6198 N N . LEU B 1 299 ? 1.418 -10.305 -18.016 1 93.62 299 LEU B N 1
ATOM 6199 C CA . LEU B 1 299 ? -0.027 -10.5 -18.016 1 93.62 299 LEU B CA 1
ATOM 6200 C C . LEU B 1 299 ? -0.643 -9.984 -16.719 1 93.62 299 LEU B C 1
ATOM 6202 O O . LEU B 1 299 ? -1.734 -9.414 -16.734 1 93.62 299 LEU B O 1
ATOM 6206 N N . PHE B 1 300 ? 0.024 -10.188 -15.656 1 94.12 300 PHE B N 1
ATOM 6207 C CA . PHE B 1 300 ? -0.453 -9.656 -14.383 1 94.12 300 PHE B CA 1
ATOM 6208 C C . PHE B 1 300 ? -0.467 -8.133 -14.391 1 94.12 300 PHE B C 1
ATOM 6210 O O . PHE B 1 300 ? -1.368 -7.512 -13.828 1 94.12 300 PHE B O 1
ATOM 6217 N N . ARG B 1 301 ? 0.544 -7.582 -14.938 1 95 301 ARG B N 1
ATOM 6218 C CA . ARG B 1 301 ? 0.576 -6.129 -15.078 1 95 301 ARG B CA 1
ATOM 6219 C C . ARG B 1 301 ? -0.626 -5.625 -15.867 1 95 301 ARG B C 1
ATOM 6221 O O . ARG B 1 301 ? -1.255 -4.637 -15.484 1 95 301 ARG B O 1
ATOM 6228 N N . LEU B 1 302 ? -0.946 -6.297 -16.922 1 93.5 302 LEU B N 1
ATOM 6229 C CA . LEU B 1 302 ? -2.129 -5.953 -17.703 1 93.5 302 LEU B CA 1
ATOM 6230 C C . LEU B 1 302 ? -3.402 -6.207 -16.906 1 93.5 302 LEU B C 1
ATOM 6232 O O . LEU B 1 302 ? -4.355 -5.43 -16.984 1 93.5 302 LEU B O 1
ATOM 6236 N N . MET B 1 303 ? -3.396 -7.277 -16.234 1 92.06 303 MET B N 1
ATOM 6237 C CA . MET B 1 303 ? -4.547 -7.641 -15.414 1 92.06 303 MET B CA 1
ATOM 6238 C C . MET B 1 303 ? -4.867 -6.539 -14.406 1 92.06 303 MET B C 1
ATOM 6240 O O . MET B 1 303 ? -6.035 -6.27 -14.125 1 92.06 303 MET B O 1
ATOM 6244 N N . GLU B 1 304 ? -3.883 -5.953 -13.82 1 93.81 304 GLU B N 1
ATOM 6245 C CA . GLU B 1 304 ? -4.102 -4.855 -12.891 1 93.81 304 GLU B CA 1
ATOM 6246 C C . GLU B 1 304 ? -4.965 -3.76 -13.516 1 93.81 304 GLU B C 1
ATOM 6248 O O . GLU B 1 304 ? -5.922 -3.287 -12.898 1 93.81 304 GLU B O 1
ATOM 6253 N N . TYR B 1 305 ? -4.605 -3.361 -14.695 1 91.12 305 TYR B N 1
ATOM 6254 C CA . TYR B 1 305 ? -5.363 -2.314 -15.375 1 91.12 305 TYR B CA 1
ATOM 6255 C C . TYR B 1 305 ? -6.801 -2.756 -15.625 1 91.12 305 TYR B C 1
ATOM 6257 O O . TYR B 1 305 ? -7.73 -1.955 -15.523 1 91.12 305 TYR B O 1
ATOM 6265 N N . THR B 1 306 ? -6.992 -4.012 -15.945 1 89.69 306 THR B N 1
ATOM 6266 C CA . THR B 1 306 ? -8.344 -4.52 -16.172 1 89.69 306 THR B CA 1
ATOM 6267 C C . THR B 1 306 ? -9.148 -4.508 -14.875 1 89.69 306 THR B C 1
ATOM 6269 O O . THR B 1 306 ? -10.328 -4.156 -14.875 1 89.69 306 THR B O 1
ATOM 6272 N N . ILE B 1 307 ? -8.531 -4.926 -13.805 1 87.69 307 ILE B N 1
ATOM 6273 C CA . ILE B 1 307 ? -9.18 -4.918 -12.492 1 87.69 307 ILE B CA 1
ATOM 6274 C C . ILE B 1 307 ? -9.617 -3.5 -12.148 1 87.69 307 ILE B C 1
ATOM 6276 O O . ILE B 1 307 ? -10.766 -3.283 -11.734 1 87.69 307 ILE B O 1
ATOM 6280 N N . LEU B 1 308 ? -8.711 -2.564 -12.328 1 88.88 308 LEU B N 1
ATOM 6281 C CA . LEU B 1 308 ? -8.984 -1.179 -11.969 1 88.88 308 LEU B CA 1
ATOM 6282 C C . LEU B 1 308 ? -10.117 -0.612 -12.82 1 88.88 308 LEU B C 1
ATOM 6284 O O . LEU B 1 308 ? -10.953 0.149 -12.32 1 88.88 308 LEU B O 1
ATOM 6288 N N . ASN B 1 309 ? -10.156 -1.008 -13.984 1 85.31 309 ASN B N 1
ATOM 6289 C CA . ASN B 1 309 ? -11.219 -0.544 -14.875 1 85.31 309 ASN B CA 1
ATOM 6290 C C . ASN B 1 309 ? -12.578 -1.111 -14.469 1 85.31 309 ASN B C 1
ATOM 6292 O O . ASN B 1 309 ? -13.594 -0.419 -14.547 1 85.31 309 ASN B O 1
ATOM 6296 N N . LEU B 1 310 ? -12.555 -2.238 -14.094 1 80.06 310 LEU B N 1
ATOM 6297 C CA . LEU B 1 310 ? -13.797 -2.891 -13.711 1 80.06 310 LEU B CA 1
ATOM 6298 C C . LEU B 1 310 ? -14.328 -2.328 -12.391 1 80.06 310 LEU B C 1
ATOM 6300 O O . LEU B 1 310 ? -15.539 -2.293 -12.172 1 80.06 310 LEU B O 1
ATOM 6304 N N . ARG B 1 311 ? -13.414 -1.892 -11.578 1 77.94 311 ARG B N 1
ATOM 6305 C CA . ARG B 1 311 ? -13.805 -1.383 -10.266 1 77.94 311 ARG B CA 1
ATOM 6306 C C . ARG B 1 311 ? -14.211 0.086 -10.352 1 77.94 311 ARG B C 1
ATOM 6308 O O . ARG B 1 311 ? -14.68 0.661 -9.367 1 77.94 311 ARG B O 1
ATOM 6315 N N . GLN B 1 312 ? -13.914 0.726 -11.438 1 70 312 GLN B N 1
ATOM 6316 C CA . GLN B 1 312 ? -14.133 2.162 -11.57 1 70 312 GLN B CA 1
ATOM 6317 C C . GLN B 1 312 ? -15.555 2.539 -11.164 1 70 312 GLN B C 1
ATOM 6319 O O . GLN B 1 312 ? -16.516 1.932 -11.633 1 70 312 GLN B O 1
ATOM 6324 N N . GLN B 1 313 ? -15.57 3.156 -9.914 1 61.25 313 GLN B N 1
ATOM 6325 C CA . GLN B 1 313 ? -16.844 3.668 -9.414 1 61.25 313 GLN B CA 1
ATOM 6326 C C . GLN B 1 313 ? -16.984 5.16 -9.703 1 61.25 313 GLN B C 1
ATOM 6328 O O . GLN B 1 313 ? -15.992 5.871 -9.836 1 61.25 313 GLN B O 1
ATOM 6333 N N . ASN B 1 314 ? -18.234 5.602 -10.156 1 57.06 314 ASN B N 1
ATOM 6334 C CA . ASN B 1 314 ? -18.703 6.883 -10.688 1 57.06 314 ASN B CA 1
ATOM 6335 C C . ASN B 1 314 ? -18.609 7.984 -9.633 1 57.06 314 ASN B C 1
ATOM 6337 O O . ASN B 1 314 ? -19 9.125 -9.898 1 57.06 314 ASN B O 1
ATOM 6341 N N . HIS B 1 315 ? -18.203 7.734 -8.367 1 57.59 315 HIS B N 1
ATOM 6342 C CA . HIS B 1 315 ? -18.688 8.773 -7.469 1 57.59 315 HIS B CA 1
ATOM 6343 C C . HIS B 1 315 ? -17.578 9.758 -7.109 1 57.59 315 HIS B C 1
ATOM 6345 O O . HIS B 1 315 ? -17.547 10.273 -5.992 1 57.59 315 HIS B O 1
ATOM 6351 N N . ALA B 1 316 ? -16.766 10.164 -8.117 1 62.66 316 ALA B N 1
ATOM 6352 C CA . ALA B 1 316 ? -15.75 11.094 -7.625 1 62.66 316 ALA B CA 1
ATOM 6353 C C . ALA B 1 316 ? -16.094 12.531 -8.008 1 62.66 316 ALA B C 1
ATOM 6355 O O . ALA B 1 316 ? -16.953 12.766 -8.859 1 62.66 316 ALA B O 1
ATOM 6356 N N . LYS B 1 317 ? -15.805 13.516 -7.09 1 71.62 317 LYS B N 1
ATOM 6357 C CA . LYS B 1 317 ? -15.789 14.922 -7.492 1 71.62 317 LYS B CA 1
ATOM 6358 C C . LYS B 1 317 ? -15.336 15.07 -8.945 1 71.62 317 LYS B C 1
ATOM 6360 O O . LYS B 1 317 ? -14.453 14.344 -9.406 1 71.62 317 LYS B O 1
ATOM 6365 N N . VAL B 1 318 ? -15.992 15.859 -9.641 1 71.31 318 VAL B N 1
ATOM 6366 C CA . VAL B 1 318 ? -15.812 16.062 -11.078 1 71.31 318 VAL B CA 1
ATOM 6367 C C . VAL B 1 318 ? -14.336 16.297 -11.391 1 71.31 318 VAL B C 1
ATOM 6369 O O . VAL B 1 318 ? -13.812 15.766 -12.367 1 71.31 318 VAL B O 1
ATOM 6372 N N . VAL B 1 319 ? -13.672 16.984 -10.547 1 76.75 319 VAL B N 1
ATOM 6373 C CA . VAL B 1 319 ? -12.281 17.359 -10.773 1 76.75 319 VAL B CA 1
ATOM 6374 C C . VAL B 1 319 ? -11.406 16.109 -10.852 1 76.75 319 VAL B C 1
ATOM 6376 O O . VAL B 1 319 ? -10.523 16.016 -11.703 1 76.75 319 VAL B O 1
ATOM 6379 N N . PHE B 1 320 ? -11.727 15.164 -10.141 1 80.44 320 PHE B N 1
ATOM 6380 C CA . PHE B 1 320 ? -10.852 13.992 -10.078 1 80.44 320 PHE B CA 1
ATOM 6381 C C . PHE B 1 320 ? -11.281 12.945 -11.102 1 80.44 320 PHE B C 1
ATOM 6383 O O . PHE B 1 320 ? -10.492 12.07 -11.461 1 80.44 320 PHE B O 1
ATOM 6390 N N . THR B 1 321 ? -12.453 13.078 -11.562 1 76.44 321 THR B N 1
ATOM 6391 C CA . THR B 1 321 ? -12.898 12.18 -12.625 1 76.44 321 THR B CA 1
ATOM 6392 C C . THR B 1 321 ? -12.078 12.406 -13.891 1 76.44 321 THR B C 1
ATOM 6394 O O . THR B 1 321 ? -11.742 11.453 -14.594 1 76.44 321 THR B O 1
ATOM 6397 N N . ALA B 1 322 ? -11.703 13.656 -14.062 1 74.88 322 ALA B N 1
ATOM 6398 C CA . ALA B 1 322 ? -10.93 14 -15.25 1 74.88 322 ALA B CA 1
ATOM 6399 C C . ALA B 1 322 ? -9.492 13.5 -15.133 1 74.88 322 ALA B C 1
ATOM 6401 O O . ALA B 1 322 ? -8.828 13.25 -16.141 1 74.88 322 ALA B O 1
ATOM 6402 N N . LEU B 1 323 ? -9.094 13.344 -13.945 1 79.44 323 LEU B N 1
ATOM 6403 C CA . LEU B 1 323 ? -7.707 12.953 -13.719 1 79.44 323 LEU B CA 1
ATOM 6404 C C . LEU B 1 323 ? -7.562 11.438 -13.719 1 79.44 323 LEU B C 1
ATOM 6406 O O . LEU B 1 323 ? -6.48 10.914 -13.984 1 79.44 323 LEU B O 1
ATOM 6410 N N . ARG B 1 324 ? -8.672 10.758 -13.414 1 74.75 324 ARG B N 1
ATOM 6411 C CA . ARG B 1 324 ? -8.672 9.297 -13.352 1 74.75 324 ARG B CA 1
ATOM 6412 C C . ARG B 1 324 ? -8.68 8.688 -14.75 1 74.75 324 ARG B C 1
ATOM 6414 O O . ARG B 1 324 ? -9.164 7.57 -14.938 1 74.75 324 ARG B O 1
ATOM 6421 N N . ASP B 1 325 ? -7.973 9.195 -15.578 1 68.25 325 ASP B N 1
ATOM 6422 C CA . ASP B 1 325 ? -8.023 8.68 -16.938 1 68.25 325 ASP B CA 1
ATOM 6423 C C . ASP B 1 325 ? -7.461 7.258 -17.016 1 68.25 325 ASP B C 1
ATOM 6425 O O . ASP B 1 325 ? -6.289 7.035 -16.703 1 68.25 325 ASP B O 1
ATOM 6429 N N . ARG B 1 326 ? -8.328 6.402 -17.297 1 76.5 326 ARG B N 1
ATOM 6430 C CA . ARG B 1 326 ? -7.977 4.992 -17.438 1 76.5 326 ARG B CA 1
ATOM 6431 C C . ARG B 1 326 ? -7.91 4.59 -18.906 1 76.5 326 ARG B C 1
ATOM 6433 O O . ARG B 1 326 ? -8.539 5.219 -19.766 1 76.5 326 ARG B O 1
ATOM 6440 N N . PRO B 1 327 ? -7.082 3.572 -19.078 1 83.06 327 PRO B N 1
ATOM 6441 C CA . PRO B 1 327 ? -7.008 3.105 -20.453 1 83.06 327 PRO B CA 1
ATOM 6442 C C . PRO B 1 327 ? -8.352 2.604 -20.984 1 83.06 327 PRO B C 1
ATOM 6444 O O . PRO B 1 327 ? -9.133 2.014 -20.234 1 83.06 327 PRO B O 1
ATOM 6447 N N . SER B 1 328 ? -8.578 2.873 -22.219 1 82.5 328 SER B N 1
ATOM 6448 C CA . SER B 1 328 ? -9.805 2.391 -22.844 1 82.5 328 SER B CA 1
ATOM 6449 C C . SER B 1 328 ? -9.805 0.871 -22.969 1 82.5 328 SER B C 1
ATOM 6451 O O . SER B 1 328 ? -8.742 0.247 -23 1 82.5 328 SER B O 1
ATOM 6453 N N . PRO B 1 329 ? -10.922 0.315 -22.969 1 80.06 329 PRO B N 1
ATOM 6454 C CA . PRO B 1 329 ? -10.992 -1.137 -23.156 1 80.06 329 PRO B CA 1
ATOM 6455 C C . PRO B 1 329 ? -10.289 -1.609 -24.422 1 80.06 329 PRO B C 1
ATOM 6457 O O . PRO B 1 329 ? -9.68 -2.682 -24.438 1 80.06 329 PRO B O 1
ATOM 6460 N N . GLU B 1 330 ? -10.391 -0.827 -25.438 1 84.5 330 GLU B N 1
ATOM 6461 C CA . GLU B 1 330 ? -9.727 -1.177 -26.688 1 84.5 330 GLU B CA 1
ATOM 6462 C C . GLU B 1 330 ? -8.211 -1.211 -26.516 1 84.5 330 GLU B C 1
ATOM 6464 O O . GLU B 1 330 ? -7.531 -2.07 -27.078 1 84.5 330 GLU B O 1
ATOM 6469 N N . ALA B 1 331 ? -7.812 -0.296 -25.75 1 87.69 331 ALA B N 1
ATOM 6470 C CA . ALA B 1 331 ? -6.375 -0.243 -25.5 1 87.69 331 ALA B CA 1
ATOM 6471 C C . ALA B 1 331 ? -5.902 -1.481 -24.734 1 87.69 331 ALA B C 1
ATOM 6473 O O . ALA B 1 331 ? -4.801 -1.979 -24.984 1 87.69 331 ALA B O 1
ATOM 6474 N N . LEU B 1 332 ? -6.734 -1.992 -23.891 1 89.25 332 LEU B N 1
ATOM 6475 C CA . LEU B 1 332 ? -6.387 -3.178 -23.109 1 89.25 332 LEU B CA 1
ATOM 6476 C C . LEU B 1 332 ? -6.348 -4.418 -24 1 89.25 332 LEU B C 1
ATOM 6478 O O . LEU B 1 332 ? -5.41 -5.215 -23.922 1 89.25 332 LEU B O 1
ATOM 6482 N N . LEU B 1 333 ? -7.324 -4.52 -24.844 1 89.5 333 LEU B N 1
ATOM 6483 C CA . LEU B 1 333 ? -7.371 -5.656 -25.75 1 89.5 333 LEU B CA 1
ATOM 6484 C C . LEU B 1 333 ? -6.215 -5.609 -26.75 1 89.5 333 LEU B C 1
ATOM 6486 O O . LEU B 1 333 ? -5.629 -6.645 -27.078 1 89.5 333 LEU B O 1
ATOM 6490 N N . GLU B 1 334 ? -5.93 -4.449 -27.156 1 91.38 334 GLU B N 1
ATOM 6491 C CA . GLU B 1 334 ? -4.801 -4.281 -28.062 1 91.38 334 GLU B CA 1
ATOM 6492 C C . GLU B 1 334 ? -3.482 -4.625 -27.375 1 91.38 334 GLU B C 1
ATOM 6494 O O . GLU B 1 334 ? -2.59 -5.211 -27.984 1 91.38 334 GLU B O 1
ATOM 6499 N N . SER B 1 335 ? -3.4 -4.242 -26.172 1 91.25 335 SER B N 1
ATOM 6500 C CA . SER B 1 335 ? -2.201 -4.555 -25.406 1 91.25 335 SER B CA 1
ATOM 6501 C C . SER B 1 335 ? -2.039 -6.062 -25.219 1 91.25 335 SER B C 1
ATOM 6503 O O . SER B 1 335 ? -0.924 -6.582 -25.297 1 91.25 335 SER B O 1
ATOM 6505 N N . LEU B 1 336 ? -3.098 -6.723 -24.938 1 92.62 336 LEU B N 1
ATOM 6506 C CA . LEU B 1 336 ? -3.047 -8.172 -24.812 1 92.62 336 LEU B CA 1
ATOM 6507 C C . LEU B 1 336 ? -2.617 -8.82 -26.125 1 92.62 336 LEU B C 1
ATOM 6509 O O . LEU B 1 336 ? -1.792 -9.742 -26.125 1 92.62 336 LEU B O 1
ATOM 6513 N N . LYS B 1 337 ? -3.199 -8.328 -27.172 1 92.06 337 LYS B N 1
ATOM 6514 C CA . LYS B 1 337 ? -2.822 -8.836 -28.484 1 92.06 337 LYS B CA 1
ATOM 6515 C C . LYS B 1 337 ? -1.337 -8.617 -28.75 1 92.06 337 LYS B C 1
ATOM 6517 O O . LYS B 1 337 ? -0.665 -9.484 -29.297 1 92.06 337 LYS B O 1
ATOM 6522 N N . HIS B 1 338 ? -0.913 -7.492 -28.375 1 92.44 338 HIS B N 1
ATOM 6523 C CA . HIS B 1 338 ? 0.495 -7.156 -28.547 1 92.44 338 HIS B CA 1
ATOM 6524 C C . HIS B 1 338 ? 1.39 -8.078 -27.734 1 92.44 338 HIS B C 1
ATOM 6526 O O . HIS B 1 338 ? 2.432 -8.531 -28.219 1 92.44 338 HIS B O 1
ATOM 6532 N N . LEU B 1 339 ? 1.011 -8.352 -26.547 1 92.62 339 LEU B N 1
ATOM 6533 C CA . LEU B 1 339 ? 1.778 -9.25 -25.703 1 92.62 339 LEU B CA 1
ATOM 6534 C C . LEU B 1 339 ? 1.81 -10.656 -26.281 1 92.62 339 LEU B C 1
ATOM 6536 O O . LEU B 1 339 ? 2.857 -11.312 -26.297 1 92.62 339 LEU B O 1
ATOM 6540 N N . LYS B 1 340 ? 0.742 -11.102 -26.766 1 90.44 340 LYS B N 1
ATOM 6541 C CA . LYS B 1 340 ? 0.653 -12.43 -27.344 1 90.44 340 LYS B CA 1
ATOM 6542 C C . LYS B 1 340 ? 1.51 -12.539 -28.609 1 90.44 340 LYS B C 1
ATOM 6544 O O . LYS B 1 340 ? 2.158 -13.555 -28.844 1 90.44 340 LYS B O 1
ATOM 6549 N N . ALA B 1 341 ? 1.508 -11.461 -29.297 1 90.31 341 ALA B N 1
ATOM 6550 C CA . ALA B 1 341 ? 2.262 -11.438 -30.547 1 90.31 341 ALA B CA 1
ATOM 6551 C C . ALA B 1 341 ? 3.764 -11.414 -30.281 1 90.31 341 ALA B C 1
ATOM 6553 O O . ALA B 1 341 ? 4.547 -11.945 -31.078 1 90.31 341 ALA B O 1
ATOM 6554 N N . ASN B 1 342 ? 4.145 -10.828 -29.203 1 88.12 342 ASN B N 1
ATOM 6555 C CA . ASN B 1 342 ? 5.566 -10.68 -28.906 1 88.12 342 ASN B CA 1
ATOM 6556 C C . ASN B 1 342 ? 6.039 -11.719 -27.891 1 88.12 342 ASN B C 1
ATOM 6558 O O . ASN B 1 342 ? 7.047 -11.516 -27.219 1 88.12 342 ASN B O 1
ATOM 6562 N N . LYS B 1 343 ? 5.297 -12.742 -27.859 1 88.88 343 LYS B N 1
ATOM 6563 C CA . LYS B 1 343 ? 5.719 -13.844 -27 1 88.88 343 LYS B CA 1
ATOM 6564 C C . LYS B 1 343 ? 7.07 -14.398 -27.438 1 88.88 343 LYS B C 1
ATOM 6566 O O . LYS B 1 343 ? 7.293 -14.633 -28.625 1 88.88 343 LYS B O 1
ATOM 6571 N N . PRO B 1 344 ? 7.953 -14.547 -26.453 1 86.5 344 PRO B N 1
ATOM 6572 C CA . PRO B 1 344 ? 9.25 -15.117 -26.828 1 86.5 344 PRO B CA 1
ATOM 6573 C C . PRO B 1 344 ? 9.109 -16.469 -27.547 1 86.5 344 PRO B C 1
ATOM 6575 O O . PRO B 1 344 ? 8.242 -17.266 -27.203 1 86.5 344 PRO B O 1
ATOM 6578 N N . PHE B 1 345 ? 10.031 -16.75 -28.375 1 84.38 345 PHE B N 1
ATOM 6579 C CA . PHE B 1 345 ? 10 -17.938 -29.234 1 84.38 345 PHE B CA 1
ATOM 6580 C C . PHE B 1 345 ? 10.023 -19.203 -28.406 1 84.38 345 PHE B C 1
ATOM 6582 O O . PHE B 1 345 ? 9.336 -20.172 -28.719 1 84.38 345 PHE B O 1
ATOM 6589 N N . ILE B 1 346 ? 10.75 -19.156 -27.406 1 83.75 346 ILE B N 1
ATOM 6590 C CA . ILE B 1 346 ? 10.953 -20.359 -26.594 1 83.75 346 ILE B CA 1
ATOM 6591 C C . ILE B 1 346 ? 9.625 -20.781 -25.953 1 83.75 346 ILE B C 1
ATOM 6593 O O . ILE B 1 346 ? 9.422 -21.953 -25.672 1 83.75 346 ILE B O 1
ATOM 6597 N N . LEU B 1 347 ? 8.719 -19.859 -25.828 1 86.44 347 LEU B N 1
ATOM 6598 C CA . LEU B 1 347 ? 7.438 -20.156 -25.203 1 86.44 347 LEU B CA 1
ATOM 6599 C C . LEU B 1 347 ? 6.438 -20.688 -26.219 1 86.44 347 LEU B C 1
ATOM 6601 O O . LEU B 1 347 ? 5.441 -21.312 -25.859 1 86.44 347 LEU B O 1
ATOM 6605 N N . ARG B 1 348 ? 6.707 -20.391 -27.391 1 78.94 348 ARG B N 1
ATOM 6606 C CA . ARG B 1 348 ? 5.824 -20.875 -28.438 1 78.94 348 ARG B CA 1
ATOM 6607 C C . ARG B 1 348 ? 6.043 -22.375 -28.688 1 78.94 348 ARG B C 1
ATOM 6609 O O . ARG B 1 348 ? 5.125 -23.078 -29.125 1 78.94 348 ARG B O 1
ATOM 6616 N N . VAL B 1 349 ? 7.266 -22.781 -28.344 1 71.56 349 VAL B N 1
ATOM 6617 C CA . VAL B 1 349 ? 7.625 -24.172 -28.625 1 71.56 349 VAL B CA 1
ATOM 6618 C C . VAL B 1 349 ? 7.305 -25.047 -27.406 1 71.56 349 VAL B C 1
ATOM 6620 O O . VAL B 1 349 ? 7.387 -26.266 -27.484 1 71.56 349 VAL B O 1
ATOM 6623 N N . LEU B 1 350 ? 6.934 -24.406 -26.328 1 70.69 350 LEU B N 1
ATOM 6624 C CA . LEU B 1 350 ? 6.625 -25.141 -25.109 1 70.69 350 LEU B CA 1
ATOM 6625 C C . LEU B 1 350 ? 5.488 -26.141 -25.344 1 70.69 350 LEU B C 1
ATOM 6627 O O . LEU B 1 350 ? 5.461 -27.203 -24.734 1 70.69 350 LEU B O 1
ATOM 6631 N N . SER B 1 351 ? 4.574 -25.828 -26.219 1 60.38 351 SER B N 1
ATOM 6632 C CA . SER B 1 351 ? 3.367 -26.625 -26.391 1 60.38 351 SER B CA 1
ATOM 6633 C C . SER B 1 351 ? 3.604 -27.766 -27.375 1 60.38 351 SER B C 1
ATOM 6635 O O . SER B 1 351 ? 2.734 -28.625 -27.562 1 60.38 351 SER B O 1
ATOM 6637 N N . GLN B 1 352 ? 4.785 -27.766 -27.891 1 59.88 352 GLN B N 1
ATOM 6638 C CA . GLN B 1 352 ? 4.984 -28.828 -28.891 1 59.88 352 GLN B CA 1
ATOM 6639 C C . GLN B 1 352 ? 5.438 -30.125 -28.219 1 59.88 352 GLN B C 1
ATOM 6641 O O . GLN B 1 352 ? 6.336 -30.109 -27.375 1 59.88 352 GLN B O 1
ATOM 6646 N N . PRO B 1 353 ? 4.535 -31.203 -28.234 1 56.34 353 PRO B N 1
ATOM 6647 C CA . PRO B 1 353 ? 4.738 -32.5 -27.562 1 56.34 353 PRO B CA 1
ATOM 6648 C C . PRO B 1 353 ? 6.18 -33 -27.656 1 56.34 353 PRO B C 1
ATOM 6650 O O . PRO B 1 353 ? 6.656 -33.688 -26.781 1 56.34 353 PRO B O 1
ATOM 6653 N N . HIS B 1 354 ? 6.762 -32.781 -28.797 1 52.09 354 HIS B N 1
ATOM 6654 C CA . HIS B 1 354 ? 8.016 -33.469 -29.062 1 52.09 354 HIS B CA 1
ATOM 6655 C C . HIS B 1 354 ? 9.203 -32.688 -28.516 1 52.09 354 HIS B C 1
ATOM 6657 O O . HIS B 1 354 ? 10.359 -33.094 -28.703 1 52.09 354 HIS B O 1
ATOM 6663 N N . ASP B 1 355 ? 8.898 -31.625 -27.797 1 56.22 355 ASP B N 1
ATOM 6664 C CA . ASP B 1 355 ? 10.086 -30.828 -27.5 1 56.22 355 ASP B CA 1
ATOM 6665 C C . ASP B 1 355 ? 10.633 -31.156 -26.109 1 56.22 355 ASP B C 1
ATOM 6667 O O . ASP B 1 355 ? 9.906 -31.672 -25.266 1 56.22 355 ASP B O 1
ATOM 6671 N N . GLU B 1 356 ? 11.914 -31.094 -25.922 1 62.56 356 GLU B N 1
ATOM 6672 C CA . GLU B 1 356 ? 12.859 -31.328 -24.828 1 62.56 356 GLU B CA 1
ATOM 6673 C C . GLU B 1 356 ? 12.422 -30.594 -23.562 1 62.56 356 GLU B C 1
ATOM 6675 O O . GLU B 1 356 ? 12.883 -30.922 -22.453 1 62.56 356 GLU B O 1
ATOM 6680 N N . LEU B 1 357 ? 11.406 -29.828 -23.766 1 65.38 357 LEU B N 1
ATOM 6681 C CA . LEU B 1 357 ? 11.055 -29.062 -22.562 1 65.38 357 LEU B CA 1
ATOM 6682 C C . LEU B 1 357 ? 9.828 -29.672 -21.875 1 65.38 357 LEU B C 1
ATOM 6684 O O . LEU B 1 357 ? 8.781 -29.016 -21.797 1 65.38 357 LEU B O 1
ATOM 6688 N N . GLN B 1 358 ? 9.938 -30.906 -21.5 1 67.69 358 GLN B N 1
ATOM 6689 C CA . GLN B 1 358 ? 8.789 -31.641 -20.969 1 67.69 358 GLN B CA 1
ATOM 6690 C C . GLN B 1 358 ? 8.875 -31.781 -19.453 1 67.69 358 GLN B C 1
ATOM 6692 O O . GLN B 1 358 ? 8.305 -32.719 -18.875 1 67.69 358 GLN B O 1
ATOM 6697 N N . SER B 1 359 ? 9.523 -30.812 -18.953 1 78 359 SER B N 1
ATOM 6698 C CA . SER B 1 359 ? 9.586 -30.844 -17.5 1 78 359 SER B CA 1
ATOM 6699 C C . SER B 1 359 ? 8.273 -30.375 -16.891 1 78 359 SER B C 1
ATOM 6701 O O . SER B 1 359 ? 7.477 -29.688 -17.547 1 78 359 SER B O 1
ATOM 6703 N N . ASN B 1 360 ? 7.941 -30.859 -15.703 1 75.5 360 ASN B N 1
ATOM 6704 C CA . ASN B 1 360 ? 6.73 -30.469 -14.984 1 75.5 360 ASN B CA 1
ATOM 6705 C C . ASN B 1 360 ? 6.621 -28.953 -14.852 1 75.5 360 ASN B C 1
ATOM 6707 O O . ASN B 1 360 ? 5.531 -28.391 -14.961 1 75.5 360 ASN B O 1
ATOM 6711 N N . ARG B 1 361 ? 7.715 -28.328 -14.695 1 80.12 361 ARG B N 1
ATOM 6712 C CA . ARG B 1 361 ? 7.676 -26.891 -14.5 1 80.12 361 ARG B CA 1
ATOM 6713 C C . ARG B 1 361 ? 7.266 -26.172 -15.789 1 80.12 361 ARG B C 1
ATOM 6715 O O . ARG B 1 361 ? 6.512 -25.203 -15.742 1 80.12 361 ARG B O 1
ATOM 6722 N N . CYS B 1 362 ? 7.707 -26.672 -16.859 1 81.31 362 CYS B N 1
ATOM 6723 C CA . CYS B 1 362 ? 7.352 -26.031 -18.125 1 81.31 362 CYS B CA 1
ATOM 6724 C C . CYS B 1 362 ? 5.898 -26.312 -18.484 1 81.31 362 CYS B C 1
ATOM 6726 O O . CYS B 1 362 ? 5.215 -25.469 -19.047 1 81.31 362 CYS B O 1
ATOM 6728 N N . LYS B 1 363 ? 5.488 -27.484 -18.203 1 79.31 363 LYS B N 1
ATOM 6729 C CA . LYS B 1 363 ? 4.086 -27.812 -18.438 1 79.31 363 LYS B CA 1
ATOM 6730 C C . LYS B 1 363 ? 3.162 -26.922 -17.609 1 79.31 363 LYS B C 1
ATOM 6732 O O . LYS B 1 363 ? 2.154 -26.422 -18.109 1 79.31 363 LYS B O 1
ATOM 6737 N N . TYR B 1 364 ? 3.537 -26.812 -16.406 1 80.44 364 TYR B N 1
ATOM 6738 C CA . TYR B 1 364 ? 2.742 -25.953 -15.531 1 80.44 364 TYR B CA 1
ATOM 6739 C C . TYR B 1 364 ? 2.76 -24.516 -16.016 1 80.44 364 TYR B C 1
ATOM 6741 O O . TYR B 1 364 ? 1.742 -23.812 -15.961 1 80.44 364 TYR B O 1
ATOM 6749 N N . MET B 1 365 ? 3.893 -24.109 -16.391 1 84 365 MET B N 1
ATOM 6750 C CA . MET B 1 365 ? 4.039 -22.75 -16.906 1 84 365 MET B CA 1
ATOM 6751 C C . MET B 1 365 ? 3.139 -22.531 -18.125 1 84 365 MET B C 1
ATOM 6753 O O . MET B 1 365 ? 2.523 -21.469 -18.25 1 84 365 MET B O 1
ATOM 6757 N N . ALA B 1 366 ? 3.072 -23.5 -18.922 1 81.94 366 ALA B N 1
ATOM 6758 C CA . ALA B 1 366 ? 2.223 -23.406 -20.109 1 81.94 366 ALA B CA 1
ATOM 6759 C C . ALA B 1 366 ? 0.754 -23.266 -19.719 1 81.94 366 ALA B C 1
ATOM 6761 O O . ALA B 1 366 ? 0.022 -22.469 -20.312 1 81.94 366 ALA B O 1
ATOM 6762 N N . VAL B 1 367 ? 0.375 -24.016 -18.75 1 79.06 367 VAL B N 1
ATOM 6763 C CA . VAL B 1 367 ? -1.001 -23.938 -18.281 1 79.06 367 VAL B CA 1
ATOM 6764 C C . VAL B 1 367 ? -1.268 -22.578 -17.656 1 79.06 367 VAL B C 1
ATOM 6766 O O . VAL B 1 367 ? -2.332 -21.984 -17.875 1 79.06 367 VAL B O 1
ATOM 6769 N N . GLN B 1 368 ? -0.357 -22.109 -16.891 1 82.88 368 GLN B N 1
ATOM 6770 C CA . GLN B 1 368 ? -0.519 -20.812 -16.234 1 82.88 368 GLN B CA 1
ATOM 6771 C C . GLN B 1 368 ? -0.634 -19.688 -17.266 1 82.88 368 GLN B C 1
ATOM 6773 O O . GLN B 1 368 ? -1.397 -18.734 -17.078 1 82.88 368 GLN B O 1
ATOM 6778 N N . ILE B 1 369 ? 0.183 -19.734 -18.266 1 86.81 369 ILE B N 1
ATOM 6779 C CA . ILE B 1 369 ? 0.126 -18.75 -19.328 1 86.81 369 ILE B CA 1
ATOM 6780 C C . ILE B 1 369 ? -1.27 -18.734 -19.953 1 86.81 369 ILE B C 1
ATOM 6782 O O . ILE B 1 369 ? -1.894 -17.672 -20.062 1 86.81 369 ILE B O 1
ATOM 6786 N N . THR B 1 370 ? -1.735 -19.891 -20.25 1 82 370 THR B N 1
ATOM 6787 C CA . THR B 1 370 ? -3.041 -20 -20.891 1 82 370 THR B CA 1
ATOM 6788 C C . THR B 1 370 ? -4.141 -19.484 -19.969 1 82 370 THR B C 1
ATOM 6790 O O . THR B 1 370 ? -5.031 -18.75 -20.406 1 82 370 THR B O 1
ATOM 6793 N N . CYS B 1 371 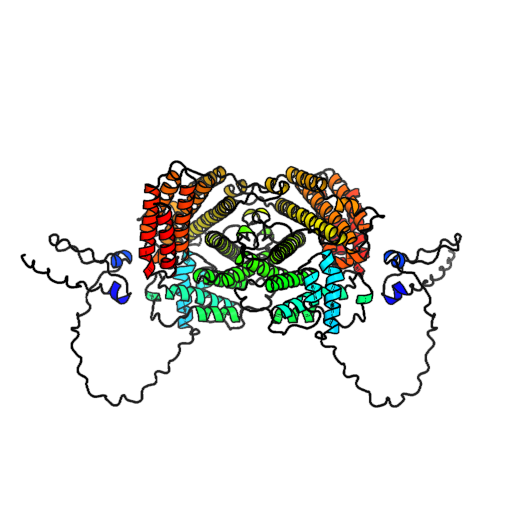? -4.035 -19.875 -18.719 1 80.12 371 CYS B N 1
ATOM 6794 C CA . CYS B 1 371 ? -5.043 -19.469 -17.75 1 80.12 371 CYS B CA 1
ATOM 6795 C C . CYS B 1 371 ? -5.039 -17.953 -17.578 1 80.12 371 CYS B C 1
ATOM 6797 O O . CYS B 1 371 ? -6.098 -17.312 -17.562 1 80.12 371 CYS B O 1
ATOM 6799 N N . THR B 1 372 ? -3.926 -17.406 -17.438 1 86.5 372 THR B N 1
ATOM 6800 C CA . THR B 1 372 ? -3.824 -15.977 -17.172 1 86.5 372 THR B CA 1
ATOM 6801 C C . THR B 1 372 ? -4.234 -15.172 -18.406 1 86.5 372 THR B C 1
ATOM 6803 O O . THR B 1 372 ? -4.898 -14.133 -18.281 1 86.5 372 THR B O 1
ATOM 6806 N N . GLU B 1 373 ? -3.844 -15.664 -19.594 1 88.75 373 GLU B N 1
ATOM 6807 C CA . GLU B 1 373 ? -4.273 -15.008 -20.812 1 88.75 373 GLU B CA 1
ATOM 6808 C C . GLU B 1 373 ? -5.797 -14.977 -20.922 1 88.75 373 GLU B C 1
ATOM 6810 O O . GLU B 1 373 ? -6.375 -13.945 -21.281 1 88.75 373 GLU B O 1
ATOM 6815 N N . ALA B 1 374 ? -6.34 -16.047 -20.641 1 85 374 ALA B N 1
ATOM 6816 C CA . ALA B 1 374 ? -7.793 -16.141 -20.734 1 85 374 ALA B CA 1
ATOM 6817 C C . ALA B 1 374 ? -8.477 -15.211 -19.734 1 85 374 ALA B C 1
ATOM 6819 O O . ALA B 1 374 ? -9.453 -14.547 -20.078 1 85 374 ALA B O 1
ATOM 6820 N N . LEU B 1 375 ? -7.988 -15.242 -18.594 1 85.12 375 LEU B N 1
ATOM 6821 C CA . LEU B 1 375 ? -8.578 -14.406 -17.547 1 85.12 375 LEU B CA 1
ATOM 6822 C C . LEU B 1 375 ? -8.508 -12.93 -17.938 1 85.12 375 LEU B C 1
ATOM 6824 O O . LEU B 1 375 ? -9.5 -12.203 -17.828 1 85.12 375 LEU B O 1
ATOM 6828 N N . VAL B 1 376 ? -7.383 -12.5 -18.344 1 89.75 376 VAL B N 1
ATOM 6829 C CA . VAL B 1 376 ? -7.199 -11.109 -18.75 1 89.75 376 VAL B CA 1
ATOM 6830 C C . VAL B 1 376 ? -8.117 -10.781 -19.922 1 89.75 376 VAL B C 1
ATOM 6832 O O . VAL B 1 376 ? -8.719 -9.711 -19.969 1 89.75 376 VAL B O 1
ATOM 6835 N N . ASN B 1 377 ? -8.203 -11.695 -20.797 1 89.38 377 ASN B N 1
ATOM 6836 C CA . ASN B 1 377 ? -9.062 -11.508 -21.953 1 89.38 377 ASN B CA 1
ATOM 6837 C C . ASN B 1 377 ? -10.523 -11.344 -21.547 1 89.38 377 ASN B C 1
ATOM 6839 O O . ASN B 1 377 ? -11.211 -10.438 -22.031 1 89.38 377 ASN B O 1
ATOM 6843 N N . ILE B 1 378 ? -10.992 -12.172 -20.797 1 86.12 378 ILE B N 1
ATOM 6844 C CA . ILE B 1 378 ? -12.375 -12.117 -20.328 1 86.12 378 ILE B CA 1
ATOM 6845 C C . ILE B 1 378 ? -12.625 -10.789 -19.609 1 86.12 378 ILE B C 1
ATOM 6847 O O . ILE B 1 378 ? -13.633 -10.125 -19.859 1 86.12 378 ILE B O 1
ATOM 6851 N N . MET B 1 379 ? -11.75 -10.438 -18.766 1 85.69 379 MET B N 1
ATOM 6852 C CA . MET B 1 379 ? -11.906 -9.195 -18 1 85.69 379 MET B CA 1
ATOM 6853 C C . MET B 1 379 ? -11.945 -7.992 -18.953 1 85.69 379 MET B C 1
ATOM 6855 O O . MET B 1 379 ? -12.75 -7.078 -18.75 1 85.69 379 MET B O 1
ATOM 6859 N N . ALA B 1 380 ? -11.062 -8.008 -19.906 1 86.88 380 ALA B N 1
ATOM 6860 C CA . ALA B 1 380 ? -11.039 -6.918 -20.875 1 86.88 380 ALA B CA 1
ATOM 6861 C C . ALA B 1 380 ? -12.344 -6.859 -21.656 1 86.88 380 ALA B C 1
ATOM 6863 O O . ALA B 1 380 ? -12.875 -5.773 -21.906 1 86.88 380 ALA B O 1
ATOM 6864 N N . LEU B 1 381 ? -12.852 -7.965 -22 1 85.81 381 LEU B N 1
ATOM 6865 C CA . LEU B 1 381 ? -14.109 -8.031 -22.75 1 85.81 381 LEU B CA 1
ATOM 6866 C C . LEU B 1 381 ? -15.266 -7.512 -21.906 1 85.81 381 LEU B C 1
ATOM 6868 O O . LEU B 1 381 ? -16.156 -6.816 -22.422 1 85.81 381 LEU B O 1
ATOM 6872 N N . LEU B 1 382 ? -15.258 -7.863 -20.688 1 82.88 382 LEU B N 1
ATOM 6873 C CA . LEU B 1 382 ? -16.312 -7.398 -19.797 1 82.88 382 LEU B CA 1
ATOM 6874 C C . LEU B 1 382 ? -16.281 -5.879 -19.672 1 82.88 382 LEU B C 1
ATOM 6876 O O . LEU B 1 382 ? -17.344 -5.238 -19.656 1 82.88 382 LEU B O 1
ATOM 6880 N N . HIS B 1 383 ? -15.164 -5.41 -19.625 1 81.38 383 HIS B N 1
ATOM 6881 C CA . HIS B 1 383 ? -15.039 -3.959 -19.531 1 81.38 383 HIS B CA 1
ATOM 6882 C C . HIS B 1 383 ? -15.555 -3.271 -20.781 1 81.38 383 HIS B C 1
ATOM 6884 O O . HIS B 1 383 ? -16.109 -2.168 -20.719 1 81.38 383 HIS B O 1
ATOM 6890 N N . CYS B 1 384 ? -15.32 -3.893 -21.875 1 78.88 384 CYS B N 1
ATOM 6891 C CA . CYS B 1 384 ? -15.773 -3.342 -23.141 1 78.88 384 CYS B CA 1
ATOM 6892 C C . CYS B 1 384 ? -17.266 -3.602 -23.359 1 78.88 384 CYS B C 1
ATOM 6894 O O . CYS B 1 384 ? -17.828 -3.221 -24.391 1 78.88 384 CYS B O 1
ATOM 6896 N N . HIS B 1 385 ? -17.844 -4.234 -22.406 1 79.38 385 HIS B N 1
ATOM 6897 C CA . HIS B 1 385 ? -19.234 -4.645 -22.547 1 79.38 385 HIS B CA 1
ATOM 6898 C C . HIS B 1 385 ? -19.438 -5.414 -23.859 1 79.38 385 HIS B C 1
ATOM 6900 O O . HIS B 1 385 ? -20.375 -5.125 -24.609 1 79.38 385 HIS B O 1
ATOM 6906 N N . ALA B 1 386 ? -18.5 -6.207 -24.062 1 81.88 386 ALA B N 1
ATOM 6907 C CA . ALA B 1 386 ? -18.594 -7.07 -25.234 1 81.88 386 ALA B CA 1
ATOM 6908 C C . ALA B 1 386 ? -19.781 -8.023 -25.109 1 81.88 386 ALA B C 1
ATOM 6910 O O . ALA B 1 386 ? -20.25 -8.305 -24.016 1 81.88 386 ALA B O 1
ATOM 6911 N N . PRO B 1 387 ? -20.25 -8.344 -26.281 1 82.94 387 PRO B N 1
ATOM 6912 C CA . PRO B 1 387 ? -21.328 -9.328 -26.219 1 82.94 387 PRO B CA 1
ATOM 6913 C C . PRO B 1 387 ? -20.953 -10.57 -25.422 1 82.94 387 PRO B C 1
ATOM 6915 O O . PRO B 1 387 ? -19.797 -11.008 -25.453 1 82.94 387 PRO B O 1
ATOM 6918 N N . VAL B 1 388 ? -21.906 -11.047 -24.781 1 85.38 388 VAL B N 1
ATOM 6919 C CA . VAL B 1 388 ? -21.688 -12.195 -23.906 1 85.38 388 VAL B CA 1
ATOM 6920 C C . VAL B 1 388 ? -21.156 -13.367 -24.719 1 85.38 388 VAL B C 1
ATOM 6922 O O . VAL B 1 388 ? -20.391 -14.188 -24.203 1 85.38 388 VAL B O 1
ATOM 6925 N N . SER B 1 389 ? -21.516 -13.453 -25.953 1 84.75 389 SER B N 1
ATOM 6926 C CA . SER B 1 389 ? -21.047 -14.531 -26.828 1 84.75 389 SER B CA 1
ATOM 6927 C C . SER B 1 389 ? -19.531 -14.555 -26.922 1 84.75 389 SER B C 1
ATOM 6929 O O . SER B 1 389 ? -18.922 -15.625 -26.953 1 84.75 389 SER B O 1
ATOM 6931 N N . ASP B 1 390 ? -18.969 -13.406 -26.906 1 86.31 390 ASP B N 1
ATOM 6932 C CA . ASP B 1 390 ? -17.516 -13.312 -26.984 1 86.31 390 ASP B CA 1
ATOM 6933 C C . ASP B 1 390 ? -16.859 -13.789 -25.688 1 86.31 390 ASP B C 1
ATOM 6935 O O . ASP B 1 390 ? -15.82 -14.445 -25.703 1 86.31 390 ASP B O 1
ATOM 6939 N N . VAL B 1 391 ? -17.484 -13.453 -24.609 1 87.62 391 VAL B N 1
ATOM 6940 C CA . VAL B 1 391 ? -16.984 -13.859 -23.297 1 87.62 391 VAL B CA 1
ATOM 6941 C C . VAL B 1 391 ? -17.094 -15.375 -23.156 1 87.62 391 VAL B C 1
ATOM 6943 O O . VAL B 1 391 ? -16.156 -16.016 -22.656 1 87.62 391 VAL B O 1
ATOM 6946 N N . ILE B 1 392 ? -18.141 -15.906 -23.625 1 87.5 392 ILE B N 1
ATOM 6947 C CA . ILE B 1 392 ? -18.391 -17.344 -23.547 1 87.5 392 ILE B CA 1
ATOM 6948 C C . ILE B 1 392 ? -17.344 -18.094 -24.375 1 87.5 392 ILE B C 1
ATOM 6950 O O . ILE B 1 392 ? -16.828 -19.125 -23.938 1 87.5 392 ILE B O 1
ATOM 6954 N N . LYS B 1 393 ? -17.078 -17.578 -25.438 1 87.81 393 LYS B N 1
ATOM 6955 C CA . LYS B 1 393 ? -16.094 -18.234 -26.312 1 87.81 393 LYS B CA 1
ATOM 6956 C C . LYS B 1 393 ? -14.734 -18.328 -25.641 1 87.81 393 LYS B C 1
ATOM 6958 O O . LYS B 1 393 ? -14.102 -19.375 -25.641 1 87.81 393 LYS B O 1
ATOM 6963 N N . VAL B 1 394 ? -14.297 -17.281 -25.109 1 87.44 394 VAL B N 1
ATOM 6964 C CA . VAL B 1 394 ? -13 -17.234 -24.438 1 87.44 394 VAL B CA 1
ATOM 6965 C C . VAL B 1 394 ? -13.031 -18.156 -23.219 1 87.44 394 VAL B C 1
ATOM 6967 O O . VAL B 1 394 ? -12.062 -18.891 -22.969 1 87.44 394 VAL B O 1
ATOM 6970 N N . ALA B 1 395 ? -14.094 -18.062 -22.484 1 87.62 395 ALA B N 1
ATOM 6971 C CA . ALA B 1 395 ? -14.227 -18.906 -21.297 1 87.62 395 ALA B CA 1
ATOM 6972 C C . ALA B 1 395 ? -14.234 -20.375 -21.656 1 87.62 395 ALA B C 1
ATOM 6974 O O . ALA B 1 395 ? -13.648 -21.203 -20.938 1 87.62 395 ALA B O 1
ATOM 6975 N N . GLU B 1 396 ? -14.867 -20.688 -22.719 1 86.75 396 GLU B N 1
ATOM 6976 C CA . GLU B 1 396 ? -14.922 -22.078 -23.172 1 86.75 396 GLU B CA 1
ATOM 6977 C C . GLU B 1 396 ? -13.539 -22.578 -23.578 1 86.75 396 GLU B C 1
ATOM 6979 O O . GLU B 1 396 ? -13.156 -23.703 -23.25 1 86.75 396 GLU B O 1
ATOM 6984 N N . ASP B 1 397 ? -12.891 -21.781 -24.312 1 82.5 397 ASP B N 1
ATOM 6985 C CA . ASP B 1 397 ? -11.531 -22.141 -24.703 1 82.5 397 ASP B CA 1
ATOM 6986 C C . ASP B 1 397 ? -10.641 -22.359 -23.484 1 82.5 397 ASP B C 1
ATOM 6988 O O . ASP B 1 397 ? -9.844 -23.297 -23.453 1 82.5 397 ASP B O 1
ATOM 6992 N N . PHE B 1 398 ? -10.836 -21.562 -22.578 1 83.75 398 PHE B N 1
ATOM 6993 C CA . PHE B 1 398 ? -10.102 -21.641 -21.328 1 83.75 398 PHE B CA 1
ATOM 6994 C C . PHE B 1 398 ? -10.422 -22.938 -20.594 1 83.75 398 PHE B C 1
ATOM 6996 O O . PHE B 1 398 ? -9.523 -23.641 -20.141 1 83.75 398 PHE B O 1
ATOM 7003 N N . LEU B 1 399 ? -11.641 -23.203 -20.531 1 83.75 399 LEU B N 1
ATOM 7004 C CA . LEU B 1 399 ? -12.07 -24.391 -19.797 1 83.75 399 LEU B CA 1
ATOM 7005 C C . LEU B 1 399 ? -11.617 -25.656 -20.516 1 83.75 399 LEU B C 1
ATOM 7007 O O . LEU B 1 399 ? -11.273 -26.641 -19.859 1 83.75 399 LEU B O 1
ATOM 7011 N N . ASN B 1 400 ? -11.609 -25.578 -21.75 1 80.69 400 ASN B N 1
ATOM 7012 C CA . ASN B 1 400 ? -11.125 -26.719 -22.531 1 80.69 400 ASN B CA 1
ATOM 7013 C C . ASN B 1 400 ? -9.648 -26.984 -22.266 1 80.69 400 ASN B C 1
ATOM 7015 O O . ASN B 1 400 ? -9.234 -28.125 -22.125 1 80.69 400 ASN B O 1
ATOM 7019 N N . GLU B 1 401 ? -8.953 -25.938 -22.156 1 74.75 401 GLU B N 1
ATOM 7020 C CA . GLU B 1 401 ? -7.527 -26.062 -21.875 1 74.75 401 GLU B CA 1
ATOM 7021 C C . GLU B 1 401 ? -7.277 -26.562 -20.453 1 74.75 401 GLU B C 1
ATOM 7023 O O . GLU B 1 401 ? -6.406 -27.406 -20.234 1 74.75 401 GLU B O 1
ATOM 7028 N N . ILE B 1 402 ? -7.98 -26.094 -19.547 1 77 402 ILE B N 1
ATOM 7029 C CA . ILE B 1 402 ? -7.797 -26.438 -18.141 1 77 402 ILE B CA 1
ATOM 7030 C C . ILE B 1 402 ? -8.219 -27.891 -17.906 1 77 402 ILE B C 1
ATOM 7032 O O . ILE B 1 402 ? -7.641 -28.578 -17.078 1 77 402 ILE B O 1
ATOM 7036 N N . SER B 1 403 ? -9.234 -28.219 -18.672 1 76.38 403 SER B N 1
ATOM 7037 C CA . SER B 1 403 ? -9.734 -29.578 -18.5 1 76.38 403 SER B CA 1
ATOM 7038 C C . SER B 1 403 ? -8.711 -30.594 -18.969 1 76.38 403 SER B C 1
ATOM 7040 O O . SER B 1 403 ? -8.742 -31.75 -18.531 1 76.38 403 SER B O 1
ATOM 7042 N N . GLU B 1 404 ? -7.836 -30.141 -19.781 1 73.94 404 GLU B N 1
ATOM 7043 C CA . GLU B 1 404 ? -6.805 -31.031 -20.281 1 73.94 404 GLU B CA 1
ATOM 7044 C C . GLU B 1 404 ? -5.609 -31.078 -19.328 1 73.94 404 GLU B C 1
ATOM 7046 O O . GLU B 1 404 ? -4.738 -31.953 -19.469 1 73.94 404 GLU B O 1
ATOM 7051 N N . ALA B 1 405 ? -5.637 -30.25 -18.391 1 75.38 405 ALA B N 1
ATOM 7052 C CA . ALA B 1 405 ? -4.508 -30.188 -17.469 1 75.38 405 ALA B CA 1
ATOM 7053 C C . ALA B 1 405 ? -4.59 -31.297 -16.422 1 75.38 405 ALA B C 1
ATOM 7055 O O . ALA B 1 405 ? -5.684 -31.75 -16.078 1 75.38 405 ALA B O 1
ATOM 7056 N N . SER B 1 406 ? -3.416 -31.75 -16.047 1 73.62 406 SER B N 1
ATOM 7057 C CA . SER B 1 406 ? -3.348 -32.812 -15.062 1 73.62 406 SER B CA 1
ATOM 7058 C C . SER B 1 406 ? -3.85 -32.344 -13.703 1 73.62 406 SER B C 1
ATOM 7060 O O . SER B 1 406 ? -3.77 -31.156 -13.383 1 73.62 406 SER B O 1
ATOM 7062 N N . LEU B 1 407 ? -4.371 -33.25 -12.961 1 74.31 407 LEU B N 1
ATOM 7063 C CA . LEU B 1 407 ? -4.926 -33 -11.641 1 74.31 407 LEU B CA 1
ATOM 7064 C C . LEU B 1 407 ? -3.881 -32.344 -10.727 1 74.31 407 LEU B C 1
ATOM 7066 O O . LEU B 1 407 ? -4.207 -31.484 -9.906 1 74.31 407 LEU B O 1
ATOM 7070 N N . ILE B 1 408 ? -2.707 -32.781 -10.891 1 73.5 408 ILE B N 1
ATOM 7071 C CA . ILE B 1 408 ? -1.647 -32.312 -10.016 1 73.5 408 ILE B CA 1
ATOM 7072 C C . ILE B 1 408 ? -1.507 -30.781 -10.164 1 73.5 408 ILE B C 1
ATOM 7074 O O . ILE B 1 408 ? -1.192 -30.094 -9.203 1 73.5 408 ILE B O 1
ATOM 7078 N N . MET B 1 409 ? -1.849 -30.359 -11.289 1 73.62 409 MET B N 1
ATOM 7079 C CA . MET B 1 409 ? -1.742 -28.922 -11.523 1 73.62 409 MET B CA 1
ATOM 7080 C C . MET B 1 409 ? -2.787 -28.156 -10.711 1 73.62 409 MET B C 1
ATOM 7082 O O . MET B 1 409 ? -2.51 -27.078 -10.195 1 73.62 409 MET B O 1
ATOM 7086 N N . PHE B 1 410 ? -3.857 -28.766 -10.516 1 76.12 410 PHE B N 1
ATOM 7087 C CA . PHE B 1 410 ? -4.922 -28.156 -9.727 1 76.12 410 PHE B CA 1
ATOM 7088 C C . PHE B 1 410 ? -4.586 -28.203 -8.242 1 76.12 410 PHE B C 1
ATOM 7090 O O . PHE B 1 410 ? -4.848 -27.25 -7.512 1 76.12 410 PHE B O 1
ATOM 7097 N N . LYS B 1 411 ? -3.975 -29.25 -7.961 1 75.31 411 LYS B N 1
ATOM 7098 C CA . LYS B 1 411 ? -3.631 -29.391 -6.547 1 75.31 411 LYS B CA 1
ATOM 7099 C C . LYS B 1 411 ? -2.566 -28.391 -6.129 1 75.31 411 LYS B C 1
ATOM 7101 O O . LYS B 1 411 ? -2.637 -27.828 -5.035 1 75.31 411 LYS B O 1
ATOM 7106 N N . VAL B 1 412 ? -1.7 -28.219 -7.02 1 73.94 412 VAL B N 1
ATOM 7107 C CA . VAL B 1 412 ? -0.623 -27.281 -6.73 1 73.94 412 VAL B CA 1
ATOM 7108 C C . VAL B 1 412 ? -1.182 -25.859 -6.648 1 73.94 412 VAL B C 1
ATOM 7110 O O . VAL B 1 412 ? -0.795 -25.094 -5.773 1 73.94 412 VAL B O 1
ATOM 7113 N N . ALA B 1 413 ? -2.031 -25.562 -7.523 1 74 413 ALA B N 1
ATOM 7114 C CA . ALA B 1 413 ? -2.627 -24.234 -7.523 1 74 413 ALA B CA 1
ATOM 7115 C C . ALA B 1 413 ? -3.6 -24.062 -6.363 1 74 413 ALA B C 1
ATOM 7117 O O . ALA B 1 413 ? -3.83 -22.938 -5.895 1 74 413 ALA B O 1
ATOM 7118 N N . SER B 1 414 ? -4.117 -25.141 -5.91 1 73.94 414 SER B N 1
ATOM 7119 C CA . SER B 1 414 ? -4.996 -25.234 -4.75 1 73.94 414 SER B CA 1
ATOM 7120 C C . SER B 1 414 ? -6.145 -24.234 -4.84 1 73.94 414 SER B C 1
ATOM 7122 O O . SER B 1 414 ? -6.867 -24.203 -5.836 1 73.94 414 SER B O 1
ATOM 7124 N N . SER B 1 415 ? -6.246 -23.391 -3.828 1 71.88 415 SER B N 1
ATOM 7125 C CA . SER B 1 415 ? -7.379 -22.469 -3.729 1 71.88 415 SER B CA 1
ATOM 7126 C C . SER B 1 415 ? -7.316 -21.391 -4.801 1 71.88 415 SER B C 1
ATOM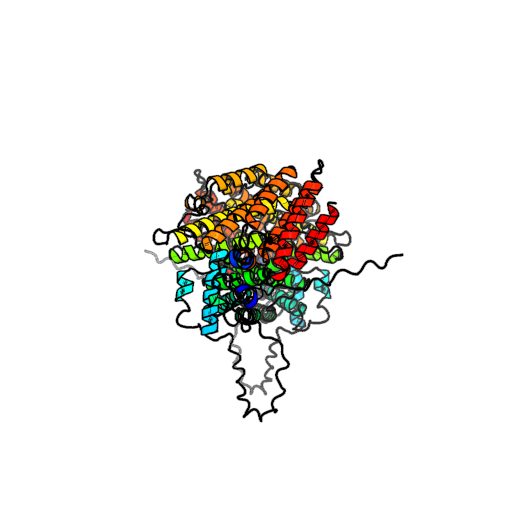 7128 O O . SER B 1 415 ? -8.344 -20.828 -5.184 1 71.88 415 SER B O 1
ATOM 7130 N N . GLN B 1 416 ? -6.188 -21.234 -5.32 1 72.69 416 GLN B N 1
ATOM 7131 C CA . GLN B 1 416 ? -6.016 -20.172 -6.309 1 72.69 416 GLN B CA 1
ATOM 7132 C C . GLN B 1 416 ? -6.789 -20.484 -7.586 1 72.69 416 GLN B C 1
ATOM 7134 O O . GLN B 1 416 ? -7.469 -19.625 -8.141 1 72.69 416 GLN B O 1
ATOM 7139 N N . ILE B 1 417 ? -6.711 -21.672 -8.008 1 75 417 ILE B N 1
ATOM 7140 C CA . ILE B 1 417 ? -7.387 -22.031 -9.25 1 75 417 ILE B CA 1
ATOM 7141 C C . ILE B 1 417 ? -8.898 -22.062 -9.031 1 75 417 ILE B C 1
ATOM 7143 O O . ILE B 1 417 ? -9.672 -21.719 -9.922 1 75 417 ILE B O 1
ATOM 7147 N N . ILE B 1 418 ? -9.258 -22.484 -7.848 1 78.12 418 ILE B N 1
ATOM 7148 C CA . ILE B 1 418 ? -10.68 -22.516 -7.535 1 78.12 418 ILE B CA 1
ATOM 7149 C C . ILE B 1 418 ? -11.242 -21.094 -7.574 1 78.12 418 ILE B C 1
ATOM 7151 O O . ILE B 1 418 ? -12.312 -20.859 -8.141 1 78.12 418 ILE B O 1
ATOM 7155 N N . GLN B 1 419 ? -10.492 -20.281 -7.047 1 74.38 419 GLN B N 1
ATOM 7156 C CA . GLN B 1 419 ? -10.922 -18.891 -7.031 1 74.38 419 GLN B CA 1
ATOM 7157 C C . GLN B 1 419 ? -10.969 -18.312 -8.445 1 74.38 419 GLN B C 1
ATOM 7159 O O . GLN B 1 419 ? -11.859 -17.516 -8.773 1 74.38 419 GLN B O 1
ATOM 7164 N N . GLN B 1 420 ? -10.055 -18.641 -9.172 1 74.94 420 GLN B N 1
ATOM 7165 C CA . GLN B 1 420 ? -10.039 -18.172 -10.555 1 74.94 420 GLN B CA 1
ATOM 7166 C C . GLN B 1 420 ? -11.242 -18.703 -11.336 1 74.94 420 GLN B C 1
ATOM 7168 O O . GLN B 1 420 ? -11.883 -17.953 -12.07 1 74.94 420 GLN B O 1
ATOM 7173 N N . LEU B 1 421 ? -11.523 -19.953 -11.133 1 80.75 421 LEU B N 1
ATOM 7174 C CA . LEU B 1 421 ? -12.672 -20.547 -11.805 1 80.75 421 LEU B CA 1
ATOM 7175 C C . LEU B 1 421 ? -13.969 -19.906 -11.344 1 80.75 421 LEU B C 1
ATOM 7177 O O . LEU B 1 421 ? -14.844 -19.609 -12.156 1 80.75 421 LEU B O 1
ATOM 7181 N N . LEU B 1 422 ? -14.023 -19.734 -10.094 1 81.44 422 LEU B N 1
ATOM 7182 C CA . LEU B 1 422 ? -15.18 -19.047 -9.555 1 81.44 422 LEU B CA 1
ATOM 7183 C C . LEU B 1 422 ? -15.281 -17.641 -10.133 1 81.44 422 LEU B C 1
ATOM 7185 O O . LEU B 1 422 ? -16.375 -17.172 -10.453 1 81.44 422 LEU B O 1
ATOM 7189 N N . GLY B 1 423 ? -14.188 -17.031 -10.195 1 77.19 423 GLY B N 1
ATOM 7190 C CA . GLY B 1 423 ? -14.141 -15.695 -10.789 1 77.19 423 GLY B CA 1
ATOM 7191 C C . GLY B 1 423 ? -14.648 -15.664 -12.219 1 77.19 423 GLY B C 1
ATOM 7192 O O . GLY B 1 423 ? -15.406 -14.766 -12.586 1 77.19 423 GLY B O 1
ATOM 7193 N N . VAL B 1 424 ? -14.258 -16.578 -12.922 1 79.94 424 VAL B N 1
ATOM 7194 C CA . VAL B 1 424 ? -14.734 -16.688 -14.297 1 79.94 424 VAL B CA 1
ATOM 7195 C C . VAL B 1 424 ? -16.25 -16.844 -14.305 1 79.94 424 VAL B C 1
ATOM 7197 O O . VAL B 1 424 ? -16.953 -16.219 -15.102 1 79.94 424 VAL B O 1
ATOM 7200 N N . GLY B 1 425 ? -16.703 -17.672 -13.453 1 83.31 425 GLY B N 1
ATOM 7201 C CA . GLY B 1 425 ? -18.141 -17.828 -13.336 1 83.31 425 GLY B CA 1
ATOM 7202 C C . GLY B 1 425 ? -18.875 -16.516 -13.078 1 83.31 425 GLY B C 1
ATOM 7203 O O . GLY B 1 425 ? -19.859 -16.203 -13.758 1 83.31 425 GLY B O 1
ATOM 7204 N N . TYR B 1 426 ? -18.391 -15.781 -12.219 1 79.94 426 TYR B N 1
ATOM 7205 C CA . TYR B 1 426 ? -19 -14.5 -11.883 1 79.94 426 TYR B CA 1
ATOM 7206 C C . TYR B 1 426 ? -18.891 -13.523 -13.055 1 79.94 426 TYR B C 1
ATOM 7208 O O . TYR B 1 426 ? -19.812 -12.742 -13.305 1 79.94 426 TYR B O 1
ATOM 7216 N N . MET B 1 427 ? -17.859 -13.57 -13.688 1 80.5 427 MET B N 1
ATOM 7217 C CA . MET B 1 427 ? -17.656 -12.656 -14.797 1 80.5 427 MET B CA 1
ATOM 7218 C C . MET B 1 427 ? -18.625 -12.961 -15.945 1 80.5 427 MET B C 1
ATOM 7220 O O . MET B 1 427 ? -19.188 -12.055 -16.547 1 80.5 427 MET B O 1
ATOM 7224 N N . VAL B 1 428 ? -18.734 -14.188 -16.141 1 82.69 428 VAL B N 1
ATOM 7225 C CA . VAL B 1 428 ? -19.672 -14.602 -17.188 1 82.69 428 VAL B CA 1
ATOM 7226 C C . VAL B 1 428 ? -21.094 -14.25 -16.781 1 82.69 428 VAL B C 1
ATOM 7228 O O . VAL B 1 428 ? -21.891 -13.789 -17.609 1 82.69 428 VAL B O 1
ATOM 7231 N N . TYR B 1 429 ? -21.328 -14.438 -15.602 1 82.5 429 TYR B N 1
ATOM 7232 C CA . TYR B 1 429 ? -22.656 -14.078 -15.086 1 82.5 429 TYR B CA 1
ATOM 7233 C C . TYR B 1 429 ? -22.906 -12.578 -15.234 1 82.5 429 TYR B C 1
ATOM 7235 O O . TYR B 1 429 ? -23.984 -12.164 -15.641 1 82.5 429 TYR B O 1
ATOM 7243 N N . ASN B 1 430 ? -22.016 -11.812 -14.922 1 76.75 430 ASN B N 1
ATOM 7244 C CA . ASN B 1 430 ? -22.141 -10.367 -15.055 1 76.75 430 ASN B CA 1
ATOM 7245 C C . ASN B 1 430 ? -22.359 -9.953 -16.516 1 76.75 430 ASN B C 1
ATOM 7247 O O . ASN B 1 430 ? -23.125 -9.031 -16.797 1 76.75 430 ASN B O 1
ATOM 7251 N N . ALA B 1 431 ? -21.594 -10.578 -17.297 1 78.94 431 ALA B N 1
ATOM 7252 C CA . ALA B 1 431 ? -21.766 -10.305 -18.719 1 78.94 431 ALA B CA 1
ATOM 7253 C C . ALA B 1 431 ? -23.188 -10.648 -19.172 1 78.94 431 ALA B C 1
ATOM 7255 O O . ALA B 1 431 ? -23.766 -9.938 -20 1 78.94 431 ALA B O 1
ATOM 7256 N N . PHE B 1 432 ? -23.656 -11.711 -18.609 1 81.81 432 PHE B N 1
ATOM 7257 C CA . PHE B 1 432 ? -25.016 -12.156 -18.906 1 81.81 432 PHE B CA 1
ATOM 7258 C C . PHE B 1 432 ? -26.031 -11.125 -18.438 1 81.81 432 PHE B C 1
ATOM 7260 O O . PHE B 1 432 ? -27 -10.852 -19.141 1 81.81 432 PHE B O 1
ATOM 7267 N N . LEU B 1 433 ? -25.812 -10.484 -17.375 1 77.12 433 LEU B N 1
ATOM 7268 C CA . LEU B 1 433 ? -26.734 -9.5 -16.828 1 77.12 433 LEU B CA 1
ATOM 7269 C C . LEU B 1 433 ? -26.797 -8.25 -17.703 1 77.12 433 LEU B C 1
ATOM 7271 O O . LEU B 1 433 ? -27.828 -7.598 -17.797 1 77.12 433 LEU B O 1
ATOM 7275 N N . TYR B 1 434 ? -25.719 -7.949 -18.312 1 72.81 434 TYR B N 1
ATOM 7276 C CA . TYR B 1 434 ? -25.656 -6.707 -19.062 1 72.81 434 TYR B CA 1
ATOM 7277 C C . TYR B 1 434 ? -26.125 -6.914 -20.5 1 72.81 434 TYR B C 1
ATOM 7279 O O . TYR B 1 434 ? -26.438 -5.949 -21.203 1 72.81 434 TYR B O 1
ATOM 7287 N N . ASP B 1 435 ? -25.969 -8.109 -20.969 1 71.5 435 ASP B N 1
ATOM 7288 C CA . ASP B 1 435 ? -26.297 -8.367 -22.375 1 71.5 435 ASP B CA 1
ATOM 7289 C C . ASP B 1 435 ? -27.781 -8.625 -22.562 1 71.5 435 ASP B C 1
ATOM 7291 O O . ASP B 1 435 ? -28.344 -9.547 -21.953 1 71.5 435 ASP B O 1
ATOM 7295 N N . GLU B 1 436 ? -28.438 -7.715 -23.188 1 61.91 436 GLU B N 1
ATOM 7296 C CA . GLU B 1 436 ? -29.859 -7.762 -23.5 1 61.91 436 GLU B CA 1
ATOM 7297 C C . GLU B 1 436 ? -30.188 -8.945 -24.406 1 61.91 436 GLU B C 1
ATOM 7299 O O . GLU B 1 436 ? -31.344 -9.391 -24.453 1 61.91 436 GLU B O 1
ATOM 7304 N N . HIS B 1 437 ? -29.312 -9.375 -25.25 1 61.53 437 HIS B N 1
ATOM 7305 C CA . HIS B 1 437 ? -29.594 -10.406 -26.25 1 61.53 437 HIS B CA 1
ATOM 7306 C C . HIS B 1 437 ? -29.234 -11.797 -25.719 1 61.53 437 HIS B C 1
ATOM 7308 O O . HIS B 1 437 ? -29.203 -12.766 -26.469 1 61.53 437 HIS B O 1
ATOM 7314 N N . GLN B 1 438 ? -29.891 -12.203 -24.688 1 60.38 438 GLN B N 1
ATOM 7315 C CA . GLN B 1 438 ? -29.625 -13.148 -23.609 1 60.38 438 GLN B CA 1
ATOM 7316 C C . GLN B 1 438 ? -29.375 -14.555 -24.156 1 60.38 438 GLN B C 1
ATOM 7318 O O . GLN B 1 438 ? -30.156 -15.055 -24.969 1 60.38 438 GLN B O 1
ATOM 7323 N N . CYS B 1 439 ? -28.109 -15.008 -24.312 1 73.69 439 CYS B N 1
ATOM 7324 C CA . CYS B 1 439 ? -27.703 -16.391 -24.531 1 73.69 439 CYS B CA 1
ATOM 7325 C C . CYS B 1 439 ? -27.734 -17.172 -23.219 1 73.69 439 CYS B C 1
ATOM 7327 O O . CYS B 1 439 ? -26.703 -17.688 -22.781 1 73.69 439 CYS B O 1
ATOM 7329 N N . GLN B 1 440 ? -28.875 -17.25 -22.672 1 80.75 440 GLN B N 1
ATOM 7330 C CA . GLN B 1 440 ? -29.062 -17.859 -21.359 1 80.75 440 GLN B CA 1
ATOM 7331 C C . GLN B 1 440 ? -28.578 -19.312 -21.359 1 80.75 440 GLN B C 1
ATOM 7333 O O . GLN B 1 440 ? -27.953 -19.766 -20.406 1 80.75 440 GLN B O 1
ATOM 7338 N N . PHE B 1 441 ? -28.875 -19.953 -22.5 1 82.5 441 PHE B N 1
ATOM 7339 C CA . PHE B 1 441 ? -28.531 -21.359 -22.578 1 82.5 441 PHE B CA 1
ATOM 7340 C C . PHE B 1 441 ? -27.016 -21.547 -22.578 1 82.5 441 PHE B C 1
ATOM 7342 O O . PHE B 1 441 ? -26.484 -22.391 -21.859 1 82.5 441 PHE B O 1
ATOM 7349 N N . ALA B 1 442 ? -26.453 -20.766 -23.344 1 84.44 442 ALA B N 1
ATOM 7350 C CA . ALA B 1 442 ? -25 -20.891 -23.453 1 84.44 442 ALA B CA 1
ATOM 7351 C C . ALA B 1 442 ? -24.328 -20.547 -22.125 1 84.44 442 ALA B C 1
ATOM 7353 O O . ALA B 1 442 ? -23.375 -21.203 -21.719 1 84.44 442 ALA B O 1
ATOM 7354 N N . VAL B 1 443 ? -24.812 -19.578 -21.406 1 87.75 443 VAL B N 1
ATOM 7355 C CA . VAL B 1 443 ? -24.266 -19.172 -20.125 1 87.75 443 VAL B CA 1
ATOM 7356 C C . VAL B 1 443 ? -24.531 -20.266 -19.078 1 87.75 443 VAL B C 1
ATOM 7358 O O . VAL B 1 443 ? -23.641 -20.594 -18.297 1 87.75 443 VAL B O 1
ATOM 7361 N N . GLY B 1 444 ? -25.688 -20.734 -19.156 1 86.56 444 GLY B N 1
ATOM 7362 C CA . GLY B 1 444 ? -26.016 -21.812 -18.234 1 86.56 444 GLY B CA 1
ATOM 7363 C C . GLY B 1 444 ? -25.156 -23.047 -18.422 1 86.56 444 GLY B C 1
ATOM 7364 O O . GLY B 1 444 ? -24.719 -23.641 -17.438 1 86.56 444 GLY B O 1
ATOM 7365 N N . ARG B 1 445 ? -24.922 -23.375 -19.594 1 86.56 445 ARG B N 1
ATOM 7366 C CA . ARG B 1 445 ? -24.078 -24.531 -19.906 1 86.56 445 ARG B CA 1
ATOM 7367 C C . ARG B 1 445 ? -22.656 -24.312 -19.406 1 86.56 445 ARG B C 1
ATOM 7369 O O . ARG B 1 445 ? -22.031 -25.234 -18.859 1 86.56 445 ARG B O 1
ATOM 7376 N N . LEU B 1 446 ? -22.203 -23.172 -19.641 1 88.81 446 LEU B N 1
ATOM 7377 C CA . LEU B 1 446 ? -20.844 -22.859 -19.219 1 88.81 446 LEU B CA 1
ATOM 7378 C C . LEU B 1 446 ? -20.703 -22.938 -17.703 1 88.81 446 LEU B C 1
ATOM 7380 O O . LEU B 1 446 ? -19.734 -23.469 -17.188 1 88.81 446 LEU B O 1
ATOM 7384 N N . VAL B 1 447 ? -21.641 -22.375 -17 1 88.38 447 VAL B N 1
ATOM 7385 C CA . VAL B 1 447 ? -21.609 -22.391 -15.531 1 88.38 447 VAL B CA 1
ATOM 7386 C C . VAL B 1 447 ? -21.719 -23.812 -15.023 1 88.38 447 VAL B C 1
ATOM 7388 O O . VAL B 1 447 ? -21.062 -24.188 -14.039 1 88.38 447 VAL B O 1
ATOM 7391 N N . SER B 1 448 ? -22.469 -24.547 -15.734 1 87.38 448 SER B N 1
ATOM 7392 C CA . SER B 1 448 ? -22.594 -25.953 -15.367 1 87.38 448 SER B CA 1
ATOM 7393 C C . SER B 1 448 ? -21.266 -26.688 -15.586 1 87.38 448 SER B C 1
ATOM 7395 O O . SER B 1 448 ? -20.906 -27.562 -14.805 1 87.38 448 SER B O 1
ATOM 7397 N N . TYR B 1 449 ? -20.719 -26.375 -16.656 1 87.44 449 TYR B N 1
ATOM 7398 C CA . TYR B 1 449 ? -19.422 -26.969 -16.938 1 87.44 449 TYR B CA 1
ATOM 7399 C C . TYR B 1 449 ? -18.391 -26.609 -15.867 1 87.44 449 TYR B C 1
ATOM 7401 O O . TYR B 1 449 ? -17.609 -27.453 -15.43 1 87.44 449 TYR B O 1
ATOM 7409 N N . LEU B 1 450 ? -18.375 -25.391 -15.422 1 88.88 450 LEU B N 1
ATOM 7410 C CA . LEU B 1 450 ? -17.516 -24.922 -14.344 1 88.88 450 LEU B CA 1
ATOM 7411 C C . LEU B 1 450 ? -17.797 -25.688 -13.055 1 88.88 450 LEU B C 1
ATOM 7413 O O . LEU B 1 450 ? -16.875 -26.078 -12.344 1 88.88 450 LEU B O 1
ATOM 7417 N N . GLU B 1 451 ? -19.016 -25.828 -12.844 1 89.19 451 GLU B N 1
ATOM 7418 C CA . GLU B 1 451 ? -19.422 -26.578 -11.656 1 89.19 451 GLU B CA 1
ATOM 7419 C C . GLU B 1 451 ? -18.891 -28 -11.695 1 89.19 451 GLU B C 1
ATOM 7421 O O . GLU B 1 451 ? -18.469 -28.531 -10.672 1 89.19 451 GLU B O 1
ATOM 7426 N N . ASP B 1 452 ? -18.938 -28.547 -12.852 1 87.75 452 ASP B N 1
ATOM 7427 C CA . ASP B 1 452 ? -18.469 -29.922 -13.016 1 87.75 452 ASP B CA 1
ATOM 7428 C C . ASP B 1 452 ? -16.969 -30.016 -12.75 1 87.75 452 ASP B C 1
ATOM 7430 O O . ASP B 1 452 ? -16.5 -30.969 -12.125 1 87.75 452 ASP B O 1
ATOM 7434 N N . ILE B 1 453 ? -16.297 -29.109 -13.242 1 85.62 453 ILE B N 1
ATOM 7435 C CA . ILE B 1 453 ? -14.859 -29.094 -13.031 1 85.62 453 ILE B CA 1
ATOM 7436 C C . ILE B 1 453 ? -14.555 -28.969 -11.539 1 85.62 453 ILE B C 1
ATOM 7438 O O . ILE B 1 453 ? -13.719 -29.703 -11.016 1 85.62 453 ILE B O 1
ATOM 7442 N N . ILE B 1 454 ? -15.211 -28.109 -10.836 1 87.62 454 ILE B N 1
ATOM 7443 C CA . ILE B 1 454 ? -14.969 -27.859 -9.414 1 87.62 454 ILE B CA 1
ATOM 7444 C C . ILE B 1 454 ? -15.414 -29.062 -8.602 1 87.62 454 ILE B C 1
ATOM 7446 O O . ILE B 1 454 ? -14.781 -29.422 -7.602 1 87.62 454 ILE B O 1
ATOM 7450 N N . LYS B 1 455 ? -16.484 -29.656 -9.07 1 87.25 455 LYS B N 1
ATOM 7451 C CA . LYS B 1 455 ? -16.953 -30.859 -8.398 1 87.25 455 LYS B CA 1
ATOM 7452 C C . LYS B 1 455 ? -15.891 -31.953 -8.398 1 87.25 455 LYS B C 1
ATOM 7454 O O . LYS B 1 455 ? -15.711 -32.656 -7.395 1 87.25 455 LYS B O 1
ATOM 7459 N N . ASN B 1 456 ? -15.203 -31.984 -9.477 1 83.38 456 ASN B N 1
ATOM 7460 C CA . ASN B 1 456 ? -14.164 -33 -9.617 1 83.38 456 ASN B CA 1
ATOM 7461 C C . ASN B 1 456 ? -12.969 -32.688 -8.711 1 83.38 456 ASN B C 1
ATOM 7463 O O . ASN B 1 456 ? -12.156 -33.562 -8.438 1 83.38 456 ASN B O 1
ATOM 7467 N N . LEU B 1 457 ? -12.938 -31.484 -8.281 1 84.06 457 LEU B N 1
ATOM 7468 C CA . LEU B 1 457 ? -11.797 -31.078 -7.469 1 84.06 457 LEU B CA 1
ATOM 7469 C C . LEU B 1 457 ? -12.172 -31.031 -5.992 1 84.06 457 LEU B C 1
ATOM 7471 O O . LEU B 1 457 ? -11.328 -30.766 -5.137 1 84.06 457 LEU B O 1
ATOM 7475 N N . GLU B 1 458 ? -13.336 -31.297 -5.578 1 83.69 458 GLU B N 1
ATOM 7476 C CA . GLU B 1 458 ? -13.859 -31.141 -4.223 1 83.69 458 GLU B CA 1
ATOM 7477 C C . GLU B 1 458 ? -13.141 -32.062 -3.246 1 83.69 458 GLU B C 1
ATOM 7479 O O . GLU B 1 458 ? -12.984 -31.734 -2.068 1 83.69 458 GLU B O 1
ATOM 7484 N N . GLN B 1 459 ? -12.727 -33.125 -3.764 1 78.62 459 GLN B N 1
ATOM 7485 C CA . GLN B 1 459 ? -12.094 -34.094 -2.877 1 78.62 459 GLN B CA 1
ATOM 7486 C C . GLN B 1 459 ? -10.641 -33.688 -2.6 1 78.62 459 GLN B C 1
ATOM 7488 O O . GLN B 1 459 ? -10.078 -34.094 -1.572 1 78.62 459 GLN B O 1
ATOM 7493 N N . ASP B 1 460 ? -10.133 -32.969 -3.439 1 77.75 460 ASP B N 1
ATOM 7494 C CA . ASP B 1 460 ? -8.703 -32.688 -3.363 1 77.75 460 ASP B CA 1
ATOM 7495 C C . ASP B 1 460 ? -8.445 -31.297 -2.807 1 77.75 460 ASP B C 1
ATOM 7497 O O . ASP B 1 460 ? -7.402 -31.047 -2.197 1 77.75 460 ASP B O 1
ATOM 7501 N N . ILE B 1 461 ? -9.289 -30.406 -3.08 1 79.12 461 ILE B N 1
ATOM 7502 C CA . ILE B 1 461 ? -9.094 -29.016 -2.674 1 79.12 461 ILE B CA 1
ATOM 7503 C C . ILE B 1 461 ? -10.219 -28.594 -1.735 1 79.12 461 ILE B C 1
ATOM 7505 O O . ILE B 1 461 ? -11.391 -28.562 -2.129 1 79.12 461 ILE B O 1
ATOM 7509 N N . PRO B 1 462 ? -9.891 -28.25 -0.55 1 74.62 462 PRO B N 1
ATOM 7510 C CA . PRO B 1 462 ? -10.914 -27.953 0.457 1 74.62 462 PRO B CA 1
ATOM 7511 C C . PRO B 1 462 ? -11.82 -26.781 0.053 1 74.62 462 PRO B C 1
ATOM 7513 O O . PRO B 1 462 ? -13.016 -26.797 0.362 1 74.62 462 PRO B O 1
ATOM 7516 N N . THR B 1 463 ? -11.438 -25.828 -0.624 1 77.19 463 THR B N 1
ATOM 7517 C CA . THR B 1 463 ? -12.227 -24.656 -0.937 1 77.19 463 THR B CA 1
ATOM 7518 C C . THR B 1 463 ? -13.164 -24.922 -2.111 1 77.19 463 THR B C 1
ATOM 7520 O O . THR B 1 463 ? -14.031 -24.094 -2.428 1 77.19 463 THR B O 1
ATOM 7523 N N . ALA B 1 464 ? -13.047 -26.047 -2.664 1 84.56 464 ALA B N 1
ATOM 7524 C CA . ALA B 1 464 ? -13.805 -26.359 -3.877 1 84.56 464 ALA B CA 1
ATOM 7525 C C . ALA B 1 464 ? -15.289 -26.516 -3.572 1 84.56 464 ALA B C 1
ATOM 7527 O O . ALA B 1 464 ? -16.141 -26.094 -4.355 1 84.56 464 ALA B O 1
ATOM 7528 N N . ALA B 1 465 ? -15.531 -27.016 -2.439 1 85.19 465 ALA B N 1
ATOM 7529 C CA . ALA B 1 465 ? -16.922 -27.234 -2.082 1 85.19 465 ALA B CA 1
ATOM 7530 C C . ALA B 1 465 ? -17.688 -25.906 -1.961 1 85.19 465 ALA B C 1
ATOM 7532 O O . ALA B 1 465 ? -18.797 -25.781 -2.469 1 85.19 465 ALA B O 1
ATOM 7533 N N . ALA B 1 466 ? -17.094 -25.078 -1.297 1 83.69 466 ALA B N 1
ATOM 7534 C CA . ALA B 1 466 ? -17.734 -23.766 -1.127 1 83.69 466 ALA B CA 1
ATOM 7535 C C . ALA B 1 466 ? -17.906 -23.078 -2.471 1 83.69 466 ALA B C 1
ATOM 7537 O O . ALA B 1 466 ? -18.938 -22.438 -2.715 1 83.69 466 ALA B O 1
ATOM 7538 N N . ALA B 1 467 ? -16.984 -23.172 -3.268 1 85.5 467 ALA B N 1
ATOM 7539 C CA . ALA B 1 467 ? -17.047 -22.547 -4.586 1 85.5 467 ALA B CA 1
ATOM 7540 C C . ALA B 1 467 ? -18.141 -23.172 -5.441 1 85.5 467 ALA B C 1
ATOM 7542 O O . ALA B 1 467 ? -18.828 -22.469 -6.191 1 85.5 467 ALA B O 1
ATOM 7543 N N . ARG B 1 468 ? -18.25 -24.453 -5.32 1 89.06 468 ARG B N 1
ATOM 7544 C CA . ARG B 1 468 ? -19.297 -25.141 -6.055 1 89.06 468 ARG B CA 1
ATOM 7545 C C . ARG B 1 468 ? -20.672 -24.625 -5.656 1 89.06 468 ARG B C 1
ATOM 7547 O O . ARG B 1 468 ? -21.531 -24.391 -6.516 1 89.06 468 ARG B O 1
ATOM 7554 N N . GLY B 1 469 ? -20.828 -24.406 -4.414 1 88.94 469 GLY B N 1
ATOM 7555 C CA . GLY B 1 469 ? -22.094 -23.859 -3.932 1 88.94 469 GLY B CA 1
ATOM 7556 C C . GLY B 1 469 ? -22.391 -22.484 -4.504 1 88.94 469 GLY B C 1
ATOM 7557 O O . GLY B 1 469 ? -23.531 -22.203 -4.879 1 88.94 469 GLY B O 1
ATOM 7558 N N . GLU B 1 470 ? -21.469 -21.719 -4.602 1 87.44 470 GLU B N 1
ATOM 7559 C CA . GLU B 1 470 ? -21.641 -20.375 -5.156 1 87.44 470 GLU B CA 1
ATOM 7560 C C . GLU B 1 470 ? -22 -20.438 -6.637 1 87.44 470 GLU B C 1
ATOM 7562 O O . GLU B 1 470 ? -22.812 -19.641 -7.117 1 87.44 470 GLU B O 1
ATOM 7567 N N . LEU B 1 471 ? -21.375 -21.328 -7.316 1 88.62 471 LEU B N 1
ATOM 7568 C CA . LEU B 1 471 ? -21.656 -21.469 -8.742 1 88.62 471 LEU B CA 1
ATOM 7569 C C . LEU B 1 471 ? -23.078 -21.984 -8.953 1 88.62 471 LEU B C 1
ATOM 7571 O O . LEU B 1 471 ? -23.75 -21.594 -9.914 1 88.62 471 LEU B O 1
ATOM 7575 N N . GLN B 1 472 ? -23.484 -22.812 -8.055 1 89.75 472 GLN B N 1
ATOM 7576 C CA . GLN B 1 472 ? -24.859 -23.312 -8.141 1 89.75 472 GLN B CA 1
ATOM 7577 C C . GLN B 1 472 ? -25.859 -22.188 -7.926 1 89.75 472 GLN B C 1
ATOM 7579 O O . GLN B 1 472 ? -26.906 -22.141 -8.586 1 89.75 472 GLN B O 1
ATOM 7584 N N . LYS B 1 473 ? -25.578 -21.359 -7.102 1 87.62 473 LYS B N 1
ATOM 7585 C CA . LYS B 1 473 ? -26.422 -20.188 -6.891 1 87.62 473 LYS B CA 1
ATOM 7586 C C . LYS B 1 473 ? -26.484 -19.328 -8.148 1 87.62 473 LYS B C 1
ATOM 7588 O O . LYS B 1 473 ? -27.547 -18.828 -8.508 1 87.62 473 LYS B O 1
ATOM 7593 N N . LEU B 1 474 ? -25.344 -19.156 -8.734 1 86.19 474 LEU B N 1
ATOM 7594 C CA . LEU B 1 474 ? -25.297 -18.375 -9.969 1 86.19 474 LEU B CA 1
ATOM 7595 C C . LEU B 1 474 ? -26.125 -19.047 -11.07 1 86.19 474 LEU B C 1
ATOM 7597 O O . LEU B 1 474 ? -26.844 -18.375 -11.812 1 86.19 474 LEU B O 1
ATOM 7601 N N . ALA B 1 475 ? -26 -20.344 -11.133 1 85.56 475 ALA B N 1
ATOM 7602 C CA . ALA B 1 475 ? -26.719 -21.109 -12.148 1 85.56 475 ALA B CA 1
ATOM 7603 C C . ALA B 1 475 ? -28.219 -20.969 -11.969 1 85.56 475 ALA B C 1
ATOM 7605 O O . ALA B 1 475 ? -28.969 -20.891 -12.953 1 85.56 475 ALA B O 1
ATOM 7606 N N . ARG B 1 476 ? -28.641 -20.875 -10.805 1 84.19 476 ARG B N 1
ATOM 7607 C CA . ARG B 1 476 ? -30.062 -20.734 -10.508 1 84.19 476 ARG B CA 1
ATOM 7608 C C . ARG B 1 476 ? -30.594 -19.375 -10.945 1 84.19 476 ARG B C 1
ATOM 7610 O O . ARG B 1 476 ? -31.75 -19.234 -11.336 1 84.19 476 ARG B O 1
ATOM 7617 N N . CYS B 1 477 ? -29.75 -18.406 -10.883 1 81.69 477 CYS B N 1
ATOM 7618 C CA . CYS B 1 477 ? -30.156 -17.062 -11.266 1 81.69 477 CYS B CA 1
ATOM 7619 C C . CYS B 1 477 ? -30.219 -16.922 -12.781 1 81.69 477 CYS B C 1
ATOM 7621 O O . CYS B 1 477 ? -30.875 -16.016 -13.305 1 81.69 477 CYS B O 1
ATOM 7623 N N . ILE B 1 478 ? -29.531 -17.719 -13.43 1 81.56 478 ILE B N 1
ATOM 7624 C CA . ILE B 1 478 ? -29.469 -17.641 -14.891 1 81.56 478 ILE B CA 1
ATOM 7625 C C . ILE B 1 478 ? -30.656 -18.391 -15.492 1 81.56 478 ILE B C 1
ATOM 7627 O O . ILE B 1 478 ? -31.219 -17.953 -16.5 1 81.56 478 ILE B O 1
ATOM 7631 N N . ILE B 1 479 ? -31.031 -19.453 -14.859 1 69.06 479 ILE B N 1
ATOM 7632 C CA . ILE B 1 479 ? -32.125 -20.25 -15.375 1 69.06 479 ILE B CA 1
ATOM 7633 C C . ILE B 1 479 ? -33.469 -19.719 -14.828 1 69.06 479 ILE B C 1
ATOM 7635 O O . ILE B 1 479 ? -34.438 -19.625 -15.547 1 69.06 479 ILE B O 1
#

Solvent-accessible surface area (backbone atoms only — not comparable to full-atom values): 54227 Å² total; per-residue (Å²): 138,82,81,74,79,80,75,80,79,77,73,88,70,86,78,58,34,48,60,27,54,76,67,72,46,77,49,46,59,70,76,72,60,83,81,68,74,75,77,73,82,50,23,54,49,29,57,71,67,72,44,83,53,42,74,80,70,76,83,72,74,85,65,82,74,76,82,67,77,82,64,81,70,59,84,68,73,65,66,64,76,66,69,72,52,87,74,36,66,67,58,46,52,50,26,53,51,44,27,57,57,29,47,40,53,69,72,52,48,66,56,53,73,66,52,66,58,55,70,58,65,85,47,80,64,54,78,88,36,64,63,25,30,28,49,27,18,49,37,14,42,22,22,47,32,54,73,49,63,23,57,77,57,68,80,70,54,64,85,68,89,74,59,59,26,64,58,29,39,50,55,18,56,72,59,57,63,93,66,69,65,94,57,90,55,61,51,59,51,38,25,28,47,36,44,20,52,39,19,56,68,70,65,37,57,54,55,20,28,43,25,45,13,47,37,49,15,51,34,37,66,59,30,62,44,30,56,86,62,45,68,84,82,60,51,70,68,55,50,31,48,50,29,39,40,50,50,42,50,49,48,51,44,48,50,47,21,69,74,70,65,32,74,65,46,75,52,68,81,69,52,52,61,65,76,51,80,81,57,84,88,48,51,70,62,56,45,41,45,51,51,47,52,51,50,45,49,52,49,45,56,50,33,46,56,40,54,52,59,65,61,63,70,87,82,58,61,70,68,52,54,70,53,50,54,65,66,50,44,65,56,50,49,50,42,51,52,51,52,62,71,65,51,58,67,64,64,66,48,54,76,43,85,86,41,93,54,72,46,70,48,45,52,50,48,52,51,49,44,49,51,52,51,38,51,40,49,42,46,32,36,52,63,56,62,45,58,39,68,60,44,49,51,48,52,48,55,40,47,57,54,56,68,68,47,54,67,62,57,49,40,58,45,32,55,56,51,48,48,50,52,48,46,49,47,51,51,52,49,52,32,49,72,69,33,84,81,67,55,50,66,63,51,44,50,49,44,48,51,50,35,50,56,31,58,74,34,36,85,65,28,81,61,22,52,62,47,35,53,53,45,51,54,50,44,58,71,62,105,136,85,84,76,81,81,76,80,82,78,72,86,75,84,81,57,35,49,58,27,53,74,68,72,46,79,51,46,61,69,76,71,61,85,80,70,73,76,77,73,81,51,22,54,48,29,57,70,67,72,44,84,54,44,75,80,72,77,82,73,73,86,66,82,73,76,82,67,80,83,67,81,71,60,85,69,73,65,67,64,75,67,69,73,52,87,75,36,66,67,57,46,51,50,26,54,50,43,27,58,58,30,47,40,54,70,72,51,48,66,56,54,73,66,51,67,58,55,70,60,65,85,48,78,63,55,78,88,35,63,64,25,32,28,49,27,19,48,36,14,43,21,23,47,32,54,73,50,64,22,55,76,57,68,78,70,55,66,84,67,88,74,58,59,27,62,58,28,39,52,55,20,57,72,60,57,61,93,66,67,65,93,59,90,56,61,51,59,49,38,24,28,47,37,44,18,51,40,19,56,68,69,64,37,58,56,55,20,28,43,25,47,14,47,37,50,14,50,34,37,65,59,32,62,43,31,58,84,62,45,69,85,81,59,50,69,69,54,50,30,49,52,28,38,41,50,52,42,49,50,48,51,46,48,50,46,21,70,72,70,65,32,74,64,47,75,50,66,82,71,51,51,61,64,76,52,81,82,57,84,88,49,50,70,62,56,43,41,43,51,50,48,52,51,50,44,48,52,49,47,57,52,34,46,56,39,53,52,58,65,60,62,70,87,83,56,62,69,69,52,53,69,53,52,56,66,67,51,42,64,55,50,49,49,41,51,51,49,51,64,71,64,50,57,68,65,62,67,49,54,75,42,85,87,41,91,54,72,45,71,48,44,52,49,48,52,50,50,45,52,52,51,51,38,52,41,49,43,46,30,36,54,64,55,62,44,57,39,68,60,44,50,51,48,51,48,55,41,48,56,54,55,66,69,47,55,67,62,58,50,40,57,46,32,54,56,51,48,48,49,53,48,47,50,47,51,50,52,49,51,31,49,72,70,35,83,82,63,59,49,66,62,52,44,50,50,43,48,51,52,37,51,57,32,57,72,35,37,86,65,28,81,60,21,51,62,47,35,53,53,46,51,55,52,44,59,71,61,104

Secondary structure (DSSP, 8-state):
--------------PPPHHHHHHT----B----SSS--S---BHHHHHTT------S-----------------S----------TT-HHHHHHHHHHHHHTHHHHT---S-HHHHHHTTTS-PPPTTSHHHHHHHHHHHHHHHHHHTT--S-GGG--SGGG--HHHHHHHHHHT--SS--S---HHHHHHHHHHHHHHHHHT-HHHHHHHHHHHHHHHHHHTTTBGGGS-TTS-HHHHHHHHHHHHHHHHHHHHHHHHH-PPPSS-GGG-B-PPPP--TTS-HHHHHHHHHHHHHHHHHHHHHHHHHHHH--S-S-HHHHHH-----HHHHHHHHHHHHHT--HHHHSTT-TTSS---HHHHHHHHHHHHHHHHHHHHHHHHTT--HHHHHHHHHHHHHHHHTS-HHHHHHHTHHHHHHHHHHHHHHHHHHHH-SS--HHHHHHHHHHHHHHHHHHTTT-THHHHHHHHHHHHHHHH-/-------------PPPPHHHHHHT----B----SSS--S---BHHHHHTT------S-----------------S----------TT-HHHHHHHHHHHHHTHHHHT---S-HHHHHHTTTS-PPPTTSHHHHHHHHHHHHHHHHHHTT--S-GGG--SGGG--HHHHHHHHHHT--SS--S---HHHHHHHHHHHHHHHHHT-HHHHHHHHHHHHHHHHHHTTTBGGGS-TTS-HHHHHHHHHHHHHHHHHHHHHHHHH-PPPSS-GGG-B-PPPP--TTS-HHHHHHHHHHHHHHHHHHHHHHHHHHHH--S-S-HHHHHH--PPPHHHHHHHHHHHHHT--HHHHSTT-TTSS---HHHHHHHHHHHHHHHHHHHHHHHHTT--HHHHHHHHHHHHHHHHTS-HHHHHHHTHHHHHHHHHHHHHHHHHHHH-TT--HHHHHHHHHHHHHHHHHHTTT-THHHHHHHHHHHHHHHH-

Foldseek 3Di:
DDPPDDPDDPPPDDDAFPVCVVVVHPFAFDPDPVPPPDDDRRGPQCVLLVHDRHRPDPPPDPPDPDPPDPPPPPPPPVPVVVLVPCPDLVNLVLLLVQCVQFVCLFAAVLDDPVCSCPVPVPHADDLLDLVNLLSLLSSLLSLVLLQLVLGSDPVSNPPNPRDDSVVSLVSSVVNDDPDDPPDPDCSLLSNLLSQLVSCVLVVNPVSNCVSLVVNVVSCVSQVLQACVSHDPPDDLVVLQSSQSSVLSSQLSQLLCCLLVVDDRPNQPVSGHRDHRDDDPVDDLLVNLSSLLVVLLSVLSNLSSLLSCLVVDDPDDDPVVVVVPDGDDLVVSVVVLVVSVVPRDPSLVCLPPVPDPNPDPSSLSSNLSSLLSSLLSVLSSCLSVLHQLVVSLVSLVVNLVSVVPDRLSSCSSCAVSVLSSLLSSLVSSLSSQVSHPVHPLVSNLVSLVSSLVVLVVCVVSHVCSVVSSVVSVVSSVVSD/DDPPDDDDDPDPDDDAFPVCVVVVHPFQFDPDPVPPPDPDRRGPQCVLLVHDRHRPDPPPDPDDPDPPDPPPPPPPPPPVVVLVPCPDLVNLVLLLVQCVQFVCLFAAVLDDPVCSCPVPPPHADDLLDLVNLLSLLSSLLSLVLLQLVLGSDNVSNPPNPRDDSVVSLVSSVVNDDPDDPPDPDCSLLNNLLSQLVSCVLVVNPVSNCVSLVVNVVSCVSQVLQACVSHDPPDDLVVLQSSQSSVLSSQLSQLLCCLLVVDDRPNQPVSGDRDHRDDDPVDDLLVSLSSLLVVLLSVLSNLSSLLSCLVPDDPDDDPVVVVVPDGDDLVVSVVVLVVSVVPRDPSLVCLPPVPDPNPDPSSLSSNLSSLLSSLLSVLSSCLSVLHQLVVSLVSLVVNLVSVVPDRLSSCSSCAVSVLSSLLSSLVSSLSSQVSHPVHPLVSNLVSLVSSLVVLVVCVVSHVCSVVSSVVSVVSSVVSD

InterPro domains:
  IPR001138 Zn(2)Cys(6) fungal-type DNA-binding domain [PF00172] (15-61)
  IPR001138 Zn(2)Cys(6) fungal-type DNA-binding domain [PS50048] (16-55)
  IPR001138 Zn(2)Cys(6) fungal-type DNA-binding domain [SM00066] (11-64)
  IPR001138 Zn(2)Cys(6) fungal-type DNA-binding domain [cd00067] (12-54)
  IPR007219 Xylanolytic transcriptional activator, regulatory domain [PF04082] (97-277)
  IPR036864 Zn(2)-C6 fungal-type DNA-binding domain superfamily [G3DSA:4.10.240.10] (9-72)
  IPR036864 Zn(2)-C6 fungal-type DNA-binding domain superfamily [SSF57701] (6-65)
  IPR051127 Fungal secondary metabolite regulators [PTHR47424] (77-402)

Organism: Gibberella zeae (strain ATCC MYA-4620 / CBS 123657 / FGSC 9075 / NRRL 31084 / PH-1) (NCBI:txid229533)

Sequence (958 aa):
MQNQPTGPPRKRALQACDFCHSRGLKCRRLSADPQTQDISNVCLTCIDYNVQCTMNRPVKRRGRKPTGPSGETGPGVQADPQTSSFKSPDCIHRLIEIYRDTMYQCYFPFLSENDLEVRWANSIPRENEVSYMLLMALCAVSAQSLTLKAVFDSELLGDMNVHDSETYFTEAVSHVPTRVPDSNDLDYFRTFGLLAVYSLKSGNKSDLHRYLGLCHALIAQNGLQNESYWDCSISLAEVDDRRRLFWCVYRLEVHSACVLGHIIRLPEAQISVQYPRITPIMTRETQAWTAGWDYITDLFRLMEYTILNLRQQNHAKVVFTALRDRPSPEALLESLKHLKANKPFILRVLSQPHDELQSNRCKYMAVQITCTEALVNIMALLHCHAPVSDVIKVAEDFLNEISEASLIMFKVASSQIIQQLLGVGYMVYNAFLYDEHQCQFAVGRLVSYLEDIIKNLEQDIPTAAAARGELQKLARCIIMQNQPTGPPRKRALQACDFCHSRGLKCRRLSADPQTQDISNVCLTCIDYNVQCTMNRPVKRRGRKPTGPSGETGPGVQADPQTSSFKSPDCIHRLIEIYRDTMYQCYFPFLSENDLEVRWANSIPRENEVSYMLLMALCAVSAQSLTLKAVFDSELLGDMNVHDSETYFTEAVSHVPTRVPDSNDLDYFRTFGLLAVYSLKSGNKSDLHRYLGLCHALIAQNGLQNESYWDCSISLAEVDDRRRLFWCVYRLEVHSACVLGHIIRLPEAQISVQYPRITPIMTRETQAWTAGWDYITDLFRLMEYTILNLRQQNHAKVVFTALRDRPSPEALLESLKHLKANKPFILRVLSQPHDELQSNRCKYMAVQITCTEALVNIMALLHCHAPVSDVIKVAEDFLNEISEASLIMFKVASSQIIQQLLGVGYMVYNAFLYDEHQCQFAVGRLVSYLEDIIKNLEQDIPTAAAARGELQKLARCII

Radius of gyration: 34.71 Å; Cα contacts (8 Å, |Δi|>4): 1122; chains: 2; bounding box: 105×126×90 Å

Nearest PDB structures (foldseek):
  8g9k-assembly1_A  TM=4.608E-01  e=7.181E-01  synthetic construct
  6sip-assembly1_A  TM=3.058E-01  e=7.201E+00  Homo sapiens
  8btq-assembly1_A-2  TM=2.971E-01  e=8.466E+00  Homo sapiens
  8g9k-assembly1_A  TM=4.613E-01  e=8.295E-01  synthetic construct
  6sip-assembly1_A  TM=3.059E-01  e=9.302E+00  Homo sapiens

pLDDT: mean 78.55, std 17.64, range [26.3, 97.25]